Protein AF-0000000083110726 (afdb_homodimer)

Solvent-accessible surface area (backbone atoms only — not comparable to full-atom values): 67040 Å² total; per-residue (Å²): 128,96,58,56,34,64,55,47,14,52,58,54,54,70,70,52,50,69,69,59,48,49,41,63,23,38,21,40,39,35,29,24,76,91,39,74,65,68,49,84,84,57,58,87,88,61,77,46,32,55,24,39,22,66,48,40,72,95,77,61,39,64,56,46,28,26,33,34,24,69,28,22,48,36,25,75,50,34,38,91,88,55,58,27,67,24,38,29,25,28,34,22,50,40,8,36,56,42,46,71,59,30,19,50,52,14,34,48,37,14,38,51,32,35,55,70,65,29,40,29,36,55,20,30,44,49,40,45,46,73,40,72,37,24,14,50,43,25,56,10,27,21,30,44,38,59,63,21,14,48,36,41,18,28,20,34,36,20,14,29,74,52,33,16,36,20,24,38,25,37,44,61,79,61,44,54,29,65,40,27,75,38,22,29,39,33,56,52,68,37,29,39,49,65,21,63,48,36,16,52,50,53,18,41,73,71,31,59,46,30,28,38,26,20,12,47,25,20,50,69,80,28,40,30,26,42,21,36,65,57,40,35,50,37,42,42,48,56,65,53,50,69,39,26,31,31,31,33,70,51,17,45,82,42,41,63,18,46,78,20,46,33,34,26,42,28,20,34,63,47,12,25,69,76,52,73,35,42,24,55,45,66,59,32,52,50,34,38,74,73,54,77,37,50,69,67,58,54,48,51,34,45,28,15,47,41,19,28,40,50,63,45,32,58,70,70,63,70,85,55,62,82,65,58,62,68,61,48,48,51,51,24,29,49,38,23,42,30,14,24,20,31,73,45,66,75,65,57,66,48,40,62,78,79,48,56,31,37,18,41,28,16,51,53,24,83,45,12,34,54,48,55,28,47,67,47,33,40,33,26,76,90,43,60,56,41,75,45,81,52,46,41,61,73,93,53,13,87,54,35,40,48,40,20,30,56,22,19,32,47,61,32,38,46,68,74,30,74,83,30,49,72,46,47,34,47,52,48,37,45,69,55,35,26,44,49,17,53,76,26,72,31,26,39,36,35,44,53,50,81,32,18,60,71,36,47,52,80,62,41,70,54,40,34,36,43,58,60,30,50,41,43,28,18,73,50,23,60,46,16,32,38,37,34,36,28,45,52,57,53,46,58,96,44,56,88,50,35,28,27,34,35,40,40,28,23,22,25,50,34,21,11,50,31,52,30,31,34,46,54,49,79,38,55,36,40,2,24,32,38,50,46,26,48,63,47,52,83,78,46,96,56,60,69,64,75,59,72,75,56,64,86,76,45,74,28,65,48,72,44,83,55,48,45,32,38,45,54,26,35,31,58,75,69,69,54,82,55,68,42,38,24,35,35,47,42,51,85,44,44,73,46,77,47,75,78,44,74,45,50,36,84,39,47,35,39,32,31,35,43,30,24,72,29,90,43,61,42,50,47,54,52,33,34,28,36,54,25,41,73,94,40,83,40,60,38,74,42,40,70,52,64,46,77,32,47,51,68,33,68,48,79,48,75,43,64,35,60,53,72,68,72,30,49,55,39,66,89,77,46,25,34,36,32,71,54,39,55,29,33,35,28,38,14,60,23,80,77,41,71,75,45,76,50,72,35,52,32,52,55,48,73,49,72,94,128,97,57,56,32,62,54,48,13,52,57,55,52,71,72,52,51,70,69,58,46,48,42,62,24,38,21,40,39,34,29,24,75,92,39,74,63,68,49,83,86,58,59,87,87,60,78,46,31,57,24,40,21,67,46,40,72,94,76,60,38,66,56,46,30,27,33,33,24,68,29,21,49,36,23,74,51,34,37,91,89,54,58,28,66,24,39,30,25,28,35,22,48,39,7,36,56,41,47,70,59,30,19,51,52,14,33,49,37,15,37,50,32,34,55,70,64,30,40,29,36,54,20,30,43,50,39,43,47,74,40,71,37,26,15,51,42,26,57,10,28,20,28,43,37,61,64,22,14,48,37,40,18,28,19,34,36,21,15,28,74,50,34,16,35,19,24,37,23,36,45,61,77,60,44,53,29,65,38,27,74,39,22,29,40,34,56,51,67,37,29,39,49,64,20,59,48,36,16,51,51,52,18,41,73,72,32,60,48,32,27,38,24,20,11,48,24,20,51,68,81,28,40,30,26,44,21,35,65,56,41,36,51,38,42,43,46,57,65,52,49,67,37,27,32,31,33,33,71,51,16,46,80,41,42,62,18,48,80,20,44,33,34,26,41,28,20,34,64,47,11,26,70,76,52,73,36,42,25,55,44,67,59,33,52,51,33,38,74,73,56,78,36,47,70,66,57,55,49,50,33,45,27,17,47,42,18,25,40,51,65,45,32,58,69,69,62,70,86,56,61,82,67,59,63,68,62,47,48,49,51,24,28,49,38,22,43,30,13,24,20,32,72,46,66,73,65,59,67,48,40,62,76,78,49,55,31,36,17,41,29,16,52,52,25,80,48,13,35,52,46,55,28,45,67,48,32,38,32,26,78,91,42,60,57,42,75,45,82,52,47,41,60,72,91,55,12,88,53,35,41,49,41,20,29,57,22,19,32,48,61,33,37,46,68,72,30,74,81,31,51,73,45,48,36,48,52,47,37,45,69,55,36,24,44,49,18,54,75,25,71,32,27,41,36,34,44,53,50,82,32,17,62,72,36,45,54,81,62,42,69,53,41,35,35,42,58,59,30,49,41,43,28,17,74,51,23,61,44,17,32,38,38,34,36,27,45,51,58,55,46,56,96,43,58,89,51,34,27,28,35,34,42,40,27,24,23,26,51,34,22,12,49,32,52,29,33,34,44,55,50,78,39,54,35,38,2,23,31,38,50,47,25,49,62,48,52,84,78,48,97,57,61,68,64,73,60,72,74,55,65,87,76,45,74,29,65,47,74,44,84,55,48,46,33,37,44,55,26,36,29,58,74,70,69,51,82,53,68,40,38,25,35,34,45,42,53,86,46,44,72,46,76,47,76,77,45,72,46,48,37,84,41,47,38,41,32,32,34,42,31,23,71,29,89,43,62,43,50,49,54,52,32,33,28,36,54,25,42,73,94,39,85,39,61,36,76,41,40,70,52,64,46,78,31,45,52,67,32,68,48,78,48,76,42,64,36,59,54,72,68,70,31,48,54,38,66,89,76,46,25,34,34,31,71,54,41,56,30,31,36,29,39,13,60,24,80,79,40,72,75,46,77,49,72,35,52,33,52,55,49,74,47,72,95

pLDDT: mean 96.08, std 5.38, range [41.78, 98.94]

Foldseek 3Di:
DPDALLVLLLVLLVPDDPVQLLLQFEWAAAAWPLHNDGDPVDDPPQFGAGTWGCADVVSLGHIAGEADEAQAGADHTGPPPDFTFGFFFLQLLLLLVDLLLLLVSLLRRLLVCLLNPHQEHAYAEAAAQQDLQAQRLSNHHFNFLVSSLSSSLSSQQSNLLSRHFYEHDAQYDCNHQQLQLQEEEEFDVLLCCLAGVSSVLSSCVRRVGQEYEYGRHHYNPHQRLLALCRQPCPQCNQSVRLAAYEYDALRDLALNSLVSHHLHYGNQVSVCVNNVGSHSPPVNVVCPVVCVQDPVSSSSSSSNHSSSSVNSVNSPDDRRDDRPRVVSVVSSLVSLLSRKFWFAAQPPPQPELVFAEEEEEAPCLVFAFWDEWDSNDTAHVVGFSDWAQDADDDSCRRGQITTGARQRLQVLLCVSRVNYHYHYYNLLDLVVSLVRLLVGQAYEYEFEDYGYRNHTDQWQAGPNCNLVSQQSSLVNHVRYEYEYQASGAHARPNVVSHRIYMDSHRSTNNNSNSVSCRSNPVRKHETFRSAFHANTLVLRPPSGDWNPPPDRPDNTYDYPPCRNCGGLSSCLQVVHDGSGFGLDGDTPWDKDKADWDWAAEAWIKIKIKIFTQGQAKDKAKKWKWFQDAVPDGGTHTFDIDIDIAGHGDMDMDMGIGDVSRQWRQDPVVRWTKHDFDKIKMFIASGSVGGDDIDIYTYDIDIHGD/DPDALLVLLLVLLVVDDPVQLLLQFEWAAAAWPLHNDGDPVDDPPQFGAQTWGCADVVSLGHIAGEADEAQAGADHTGPPPDFTFGFFFLQLLLLLVDLLLLLVSLLRRLLVCLLNPHQEHAYAEAAAQQDLQAQRLSNHHFNFLVSSLSSSLSSQQNNLLSRHFYEHDAQYDCNHQQLQLQEEEEFDVLLCCLAGVSSVLSSCVRRVGQEYEYGRHHYNHHQRLQALCRQPCPQCNQSVRLHAYEYDALRDLALNSLVSHHLHYGNQVSVCVNNVGSHSPPVNVVCPVVCVQDPVSSSSSSSNHSSSSVNSVNSPDDRRDDRPRVVSVVSSLVSLLSRKFWFAAQPPPQPELVFAEEEEEAPCLVFAFWDEWDSNDTAHVVGFSDWAQDADDDSCRRGQITTGARQRLQVLLCVSRVNYHYHYYNLLDLVVSLVRLLVGQAYEYEFEDYGYRNHTDQWQAGPNCNLVSQQSSLVNHVRYEYEYQASGAHARPCVVSHRIYMDSHRSTNNNSNSVSCRSNPVRKHETFRSAFHANTLVLRPPSGDWNPPPDRPDNTYDYPPCRNCGGLSSCLQVVHDGSGFGLDGDTPWDKDKADWDWAAEAWIKIKIKIWTQGQAKDKAKKWKWFQDAVPDGGTHTFDIDIDIAHHGDMDMDMGIGDVSRQWRQDPVVRWTKHDFDKIKMFIASGSVGGDDIDIYTYDIDIHGD

Sequence (1410 aa):
MSGSADERARETEARMTDDERFALLVAVMGAGEMWPVRDERIPPGVPMSAGYVPGIPRLGVPALLMSDAGLGVTNPGFRQGDTATALPAGLALAAGFHPSLARAAGELIGREARSRGFNVQLAGAMNLARDPRNGRNFEYVSEDPLLTATIAAESVSGIQEQGVISTVKHYSLNCNETNRHWLDAVIDPAAHRESDLLAFEIAIERSHPGAVMAAYNKVNGSYAAANRALLTDVLKGAWAFPGWVMSDWGGTPGWECAVAGLDQECGAQLDALLWQAESFGEPLRSAHADGRMSGQRLSDMVRRILRSMFAVGVDRLDPAPEPDMAAHNETALQIAREGIVLLSNRGALPVAPDTGRIAVIGGYAQLGVPIGCGSSAVVPPGGYAGVIPIGGPGLMAGLRNLHLLPSSPLAALREHFPHSRIEFDPGISPAEAVLAARDADIAIVFAIRVEGEGFDTVDLSLPWGQDELIAAVAAANPNTVVVLETGNPVAMPWRDSVNAVLQAWYPGQAGGQAIAEIIAGHVNPSGRLPITFPEDLSQTPRPELPGLGTPFGTPVTIHYVEGAEVGYRWFAKTGREPLFAFGHGLSYTGFGYSDLVVTGGDTVTASFTVVNTGDRAGADVPQLYLTAAPGERRSRLLGFERVELEPGAACRVTLTADPRLLARYDGDAGSWRISPGGHAVAVGVSAGSPRLTATVELTGRTFGRMSGSADERARETEARMTDDERFALLVAVMGAGEMWPVRDERIPPGVPMSAGYVPGIPRLGVPALLMSDAGLGVTNPGFRQGDTATALPAGLALAAGFHPSLARAAGELIGREARSRGFNVQLAGAMNLARDPRNGRNFEYVSEDPLLTATIAAESVSGIQEQGVISTVKHYSLNCNETNRHWLDAVIDPAAHRESDLLAFEIAIERSHPGAVMAAYNKVNGSYAAANRALLTDVLKGAWAFPGWVMSDWGGTPGWECAVAGLDQECGAQLDALLWQAESFGEPLRSAHADGRMSGQRLSDMVRRILRSMFAVGVDRLDPAPEPDMAAHNETALQIAREGIVLLSNRGALPVAPDTGRIAVIGGYAQLGVPIGCGSSAVVPPGGYAGVIPIGGPGLMAGLRNLHLLPSSPLAALREHFPHSRIEFDPGISPAEAVLAARDADIAIVFAIRVEGEGFDTVDLSLPWGQDELIAAVAAANPNTVVVLETGNPVAMPWRDSVNAVLQAWYPGQAGGQAIAEIIAGHVNPSGRLPITFPEDLSQTPRPELPGLGTPFGTPVTIHYVEGAEVGYRWFAKTGREPLFAFGHGLSYTGFGYSDLVVTGGDTVTASFTVVNTGDRAGADVPQLYLTAAPGERRSRLLGFERVELEPGAACRVTLTADPRLLARYDGDAGSWRISPGGHAVAVGVSAGSPRLTATVELTGRTFGR

Radius of gyration: 36.61 Å; Cα contacts (8 Å, |Δi|>4): 3886; chains: 2; bounding box: 69×117×92 Å

Secondary structure (DSSP, 8-state):
--S-HHHHHHHHHHT--HHHHHHTTEEBPPSSSS--SPPTTS-TTPPP-SEEE--BGGGTBPPEEEEE-TTS---TTTSTT-----PPPHHHHHHTT-HHHHHHHHHHHHHHHHHTT--EEE--B------TT-TTGGGS--SSHHHHHHHHHHHHHHHHTTT-EEEEEEETT----TTGGGEEEE--HHHHHTTHHHHHHHHHHHH--SEEEE-SSEETTEEGGG-HIIIIIIIIIIT---SEEEPPTT----THHHHHT--BEE-HHHHHHHHSS-TTTHHHHHHHHTTSS-HHHHHHHHHHHHHHHHHHTGGGPPPPPPP-HHHHHHHHHHHHHHH-EEEEESS--SPPTT--EEEEESTTTTT-EE--BSTT----TT--SEEEE---SSTTGGG-EEEEES--HHHHHHHH-TTSEEEEE-SS-HHHHHHHHHT-SEEEEEEE---BTTB--SSSPPSTTHHHHHHHHHHH-SSEEEEEE-SS----TTGGGSSEEEE--S--TTHHHHHHHHHHTSS------SS-B-SSGGGSS-SS-TTTTPPTT--EEEE-TTTT--THHHHHHHTPPPSB-TT--B-SS-EEEEEEEEE-BSS-EEEEEEEE-SSS-EEE--EEEEEEETTEEEEEEEEE--EEE-TT-EEEEEEE--GGGTPEEETTTTEEEEPSEEEEEEEESSTT-EEEEEEEEE--EEE--/--S-HHHHHHHHHHT--HHHHHHTTEEBPPSSSS--SPPTTS-TTPPP-SEEE--BGGGTBPPEEEEE-TTS---TTTSTT-----PPPHHHHHHTT-HHHHHHHHHHHHHHHHHTT--EEE--B------TT-TTGGGS--SSHHHHHHHHHHHHHHHHTTT-EEEEEEETT----TTGGGEEEE--HHHHHTTHHHHHHHHHHHH--SEEEE-SSEETTEEGGG-HIIIIIIIIIIT---SEEEPPTT----THHHHHT--BEE-HHHHHHHHSS-TTTHHHHHHHHTTSS-HHHHHHHHHHHHHHHHHHTGGGPPPPPPP-HHHHHHHHHHHHHHH-EEEEESS--SPPTT--EEEEESTTTTT-EE--BSTT----TT--SEEEE---SSTTGGG-EEEEES--HHHHHHHH-TTSEEEEE-SS-HHHHHHHHHT-SEEEEEEE---BTTB--SSSPPSTTHHHHHHHHHHH-SSEEEEEE-SS----TTGGGSSEEEE--S--TTHHHHHHHHHHTSS------SS-B-SSGGGSS-SS-TTTTPPTT--EEEE-TTTT--THHHHHHHTPPPSB-TT--B-SS-EEEEEEEEE-BSS-EEEEEEEE-SSS-EEE--EEEEEEETTEEEEEEEEE--EEE-TT-EEEEEEE--GGGTPEEETTTTEEEEPSEEEEEEEESSTT-EEEEEEEEE--EEE--

InterPro domains:
  IPR001764 Glycoside hydrolase, family 3, N-terminal [PF00933] (58-307)
  IPR001764 Glycoside hydrolase, family 3, N-terminal [PR00133] (58-74)
  IPR001764 Glycoside hydrolase, family 3, N-terminal [PR00133] (87-106)
  IPR001764 Glycoside hydrolase, family 3, N-terminal [PR00133] (133-149)
  IPR001764 Glycoside hydrolase, family 3, N-terminal [PR00133] (164-180)
  IPR001764 Glycoside hydrolase, family 3, N-terminal [PR00133] (234-252)
  IPR002772 Glycoside hydrolase family 3 C-terminal domain [PF01915] (340-588)
  IPR013783 Immunoglobulin-like fold [G3DSA:2.60.40.10] (590-702)
  IPR017853 Glycoside hydrolase superfamily [SSF51445] (4-339)
  IPR026891 Fibronectin type III-like domain [PF14310] (620-686)
  IPR026891 Fibronectin type III-like domain [SM01217] (620-687)
  IPR036881 Glycoside hydrolase family 3 C-terminal domain superfamily [G3DSA:3.40.50.1700] (329-381)
  IPR036881 Glycoside hydrolase family 3 C-terminal domain superfamily [G3DSA:3.40.50.1700] (433-589)
  IPR036881 Glycoside hydrolase family 3 C-terminal domain superfamily [SSF52279] (340-591)
  IPR036962 Glycoside hydrolase, family 3, N-terminal domain superfamily [G3DSA:3.20.20.300] (15-328)
  IPR036962 Glycoside hydrolase, family 3, N-terminal domain superfamily [G3DSA:3.20.20.300] (537-587)
  IPR050288 Cellulose-degrading glycosyl hydrolase 3 [PTHR42715] (4-698)

Organism: NCBI:txid185642

Structure (mmCIF, N/CA/C/O backbone):
data_AF-0000000083110726-model_v1
#
loop_
_entity.id
_entity.type
_entity.pdbx_description
1 polymer Beta-glucosidase
#
loop_
_atom_site.group_PDB
_atom_site.id
_atom_site.type_symbol
_atom_site.label_atom_id
_atom_site.label_alt_id
_atom_site.label_comp_id
_atom_site.label_asym_id
_atom_site.label_entity_id
_atom_site.label_seq_id
_atom_site.pdbx_PDB_ins_code
_atom_site.Cartn_x
_atom_site.Cartn_y
_atom_site.Cartn_z
_atom_site.occupancy
_atom_site.B_iso_or_equiv
_atom_site.auth_seq_id
_atom_site.auth_comp_id
_atom_site.auth_asym_id
_atom_site.auth_atom_id
_atom_site.pdbx_PDB_model_num
ATOM 1 N N . MET A 1 1 ? -3.287 56.688 -7.273 1 41.78 1 MET A N 1
ATOM 2 C CA . MET A 1 1 ? -3.746 57.469 -6.117 1 41.78 1 MET A CA 1
ATOM 3 C C . MET A 1 1 ? -2.789 57.312 -4.941 1 41.78 1 MET A C 1
ATOM 5 O O . MET A 1 1 ? -2.488 56.188 -4.535 1 41.78 1 MET A O 1
ATOM 9 N N . SER A 1 2 ? -2.055 58.312 -4.707 1 57.31 2 SER A N 1
ATOM 10 C CA . SER A 1 2 ? -0.926 58.5 -3.797 1 57.31 2 SER A CA 1
ATOM 11 C C . SER A 1 2 ? -1.362 58.344 -2.344 1 57.31 2 SER A C 1
ATOM 13 O O . SER A 1 2 ? -0.562 58.531 -1.427 1 57.31 2 SER A O 1
ATOM 15 N N . GLY A 1 3 ? -2.613 57.844 -1.977 1 74.94 3 GLY A N 1
ATOM 16 C CA . GLY A 1 3 ? -3.059 57.812 -0.592 1 74.94 3 GLY A CA 1
ATOM 17 C C . GLY A 1 3 ? -2.814 56.5 0.091 1 74.94 3 GLY A C 1
ATOM 18 O O . GLY A 1 3 ? -2.328 55.531 -0.534 1 74.94 3 GLY A O 1
ATOM 19 N N . SER A 1 4 ? -2.965 56.469 1.401 1 91.88 4 SER A N 1
ATOM 20 C CA . SER A 1 4 ? -2.896 55.25 2.195 1 91.88 4 SER A CA 1
ATOM 21 C C . SER A 1 4 ? -3.836 54.188 1.647 1 91.88 4 SER A C 1
ATOM 23 O O . SER A 1 4 ? -4.727 54.5 0.85 1 91.88 4 SER A O 1
ATOM 25 N N . ALA A 1 5 ? -3.584 52.938 1.881 1 96.38 5 ALA A N 1
ATOM 26 C CA . ALA A 1 5 ? -4.445 51.844 1.458 1 96.38 5 ALA A CA 1
ATOM 27 C C . ALA A 1 5 ? -5.891 52.094 1.873 1 96.38 5 ALA A C 1
ATOM 29 O O . ALA A 1 5 ? -6.82 51.781 1.121 1 96.38 5 ALA A O 1
ATOM 30 N N . ASP A 1 6 ? -6.086 52.719 3.041 1 96.69 6 ASP A N 1
ATOM 31 C CA . ASP A 1 6 ? -7.422 53 3.551 1 96.69 6 ASP A CA 1
ATOM 32 C C . ASP A 1 6 ? -8.109 54.062 2.705 1 96.69 6 ASP A C 1
ATOM 34 O O . ASP A 1 6 ? -9.289 53.938 2.367 1 96.69 6 ASP A O 1
ATOM 38 N N . GLU A 1 7 ? -7.43 55.062 2.359 1 97.12 7 GLU A N 1
ATOM 39 C CA . GLU A 1 7 ? -7.992 56.125 1.563 1 97.12 7 GLU A CA 1
ATOM 40 C C . GLU A 1 7 ? -8.336 55.656 0.154 1 97.12 7 GLU A C 1
ATOM 42 O O . GLU A 1 7 ? -9.414 55.969 -0.366 1 97.12 7 GLU A O 1
ATOM 47 N N . ARG A 1 8 ? -7.453 54.938 -0.344 1 97.06 8 ARG A N 1
ATOM 48 C CA . ARG A 1 8 ? -7.695 54.406 -1.684 1 97.06 8 ARG A CA 1
ATOM 49 C C . ARG A 1 8 ? -8.906 53.5 -1.696 1 97.06 8 ARG A C 1
ATOM 51 O O . ARG A 1 8 ? -9.703 53.531 -2.639 1 97.06 8 ARG A O 1
ATOM 58 N N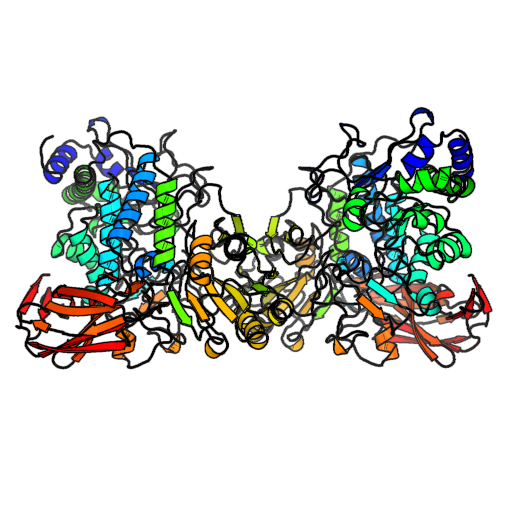 . ALA A 1 9 ? -9.008 52.688 -0.677 1 98.19 9 ALA A N 1
ATOM 59 C CA . ALA A 1 9 ? -10.133 51.75 -0.573 1 98.19 9 ALA A CA 1
ATOM 60 C C . ALA A 1 9 ? -11.453 52.531 -0.493 1 98.19 9 ALA A C 1
ATOM 62 O O . ALA A 1 9 ? -12.43 52.156 -1.151 1 98.19 9 ALA A O 1
ATOM 63 N N . ARG A 1 10 ? -11.484 53.562 0.277 1 97.44 10 ARG A N 1
ATOM 64 C CA . ARG A 1 10 ? -12.688 54.375 0.441 1 97.44 10 ARG A CA 1
ATOM 65 C C . ARG A 1 10 ? -13.086 55.031 -0.874 1 97.44 10 ARG A C 1
ATOM 67 O O . ARG A 1 10 ? -14.258 55.031 -1.245 1 97.44 10 ARG A O 1
ATOM 74 N N . GLU A 1 11 ? -12.133 55.562 -1.541 1 97.75 11 GLU A N 1
ATOM 75 C CA . GLU A 1 11 ? -12.398 56.281 -2.791 1 97.75 11 GLU A CA 1
ATOM 76 C C . GLU A 1 11 ? -12.883 55.312 -3.875 1 97.75 11 GLU A C 1
ATOM 78 O O . GLU A 1 11 ? -13.805 55.625 -4.621 1 97.75 11 GLU A O 1
ATOM 83 N N . THR A 1 12 ? -12.234 54.219 -3.961 1 98.12 12 THR A N 1
ATOM 84 C CA . THR A 1 12 ? -12.609 53.219 -4.957 1 98.12 12 THR A CA 1
ATOM 85 C C . THR A 1 12 ? -14.008 52.688 -4.672 1 98.12 12 THR A C 1
ATOM 87 O O . THR A 1 12 ? -14.836 52.594 -5.582 1 98.12 12 THR A O 1
ATOM 90 N N . GLU A 1 13 ? -14.25 52.344 -3.393 1 98.31 13 GLU A N 1
ATOM 91 C CA . GLU A 1 13 ? -15.555 51.812 -2.994 1 98.31 13 GLU A CA 1
ATOM 92 C C . GLU A 1 13 ? -16.672 52.812 -3.285 1 98.31 13 GLU A C 1
ATOM 94 O O . GLU A 1 13 ? -17.75 52.438 -3.74 1 98.31 13 GLU A O 1
ATOM 99 N N . ALA A 1 14 ? -16.438 54.031 -3.143 1 97.69 14 ALA A N 1
ATOM 100 C CA . ALA A 1 14 ? -17.438 55.062 -3.342 1 97.69 14 ALA A CA 1
ATOM 101 C C . ALA A 1 14 ? -17.891 55.125 -4.801 1 97.69 14 ALA A C 1
ATOM 103 O O . ALA A 1 14 ? -19 55.594 -5.098 1 97.69 14 ALA A O 1
ATOM 104 N N . ARG A 1 15 ? -17.078 54.688 -5.652 1 98.31 15 ARG A N 1
ATOM 105 C CA . ARG A 1 15 ? -17.359 54.75 -7.082 1 98.31 15 ARG A CA 1
ATOM 106 C C . ARG A 1 15 ? -18 53.469 -7.582 1 98.31 15 ARG A C 1
ATOM 108 O O . ARG A 1 15 ? -18.391 53.375 -8.75 1 98.31 15 ARG A O 1
ATOM 115 N N . MET A 1 16 ? -18.234 52.469 -6.719 1 98.31 16 MET A N 1
ATOM 116 C CA . MET A 1 16 ? -18.719 51.156 -7.133 1 98.31 16 MET A CA 1
ATOM 117 C C . MET A 1 16 ? -20.25 51.125 -7.199 1 98.31 16 MET A C 1
ATOM 119 O O . MET A 1 16 ? -20.922 51.812 -6.41 1 98.31 16 MET A O 1
ATOM 123 N N . THR A 1 17 ? -20.75 50.281 -8.156 1 97.56 17 THR A N 1
ATOM 124 C CA . THR A 1 17 ? -22.156 49.906 -8.141 1 97.56 17 THR A CA 1
ATOM 125 C C . THR A 1 17 ? -22.406 48.812 -7.129 1 97.56 17 THR A C 1
ATOM 127 O O . THR A 1 17 ? -21.469 48.156 -6.668 1 97.56 17 THR A O 1
ATOM 130 N N . ASP A 1 18 ? -23.625 48.594 -6.793 1 96.56 18 ASP A N 1
ATOM 131 C CA . ASP A 1 18 ? -23.953 47.531 -5.859 1 96.56 18 ASP A CA 1
ATOM 132 C C . ASP A 1 18 ? -23.578 46.156 -6.441 1 96.56 18 ASP A C 1
ATOM 134 O O . ASP A 1 18 ? -23.125 45.281 -5.715 1 96.56 18 ASP A O 1
ATOM 138 N N . ASP A 1 19 ? -23.766 46.062 -7.742 1 97 19 ASP A N 1
ATOM 139 C CA . ASP A 1 19 ? -23.406 44.781 -8.383 1 97 19 ASP A CA 1
ATOM 140 C C . ASP A 1 19 ? -21.922 44.5 -8.25 1 97 19 ASP A C 1
ATOM 142 O O . ASP A 1 19 ? -21.5 43.375 -8.016 1 97 19 ASP A O 1
ATOM 146 N N . GLU A 1 20 ? -21.172 45.531 -8.406 1 97.94 20 GLU A N 1
ATOM 147 C CA . GLU A 1 20 ? -19.719 45.406 -8.258 1 97.94 20 GLU A CA 1
ATOM 148 C C . GLU A 1 20 ? -19.328 45.094 -6.816 1 97.94 20 GLU A C 1
ATOM 150 O O . GLU A 1 20 ? -18.438 44.312 -6.574 1 97.94 20 GLU A O 1
ATOM 155 N N . ARG A 1 21 ? -20.016 45.719 -5.879 1 98.25 21 ARG A N 1
ATOM 156 C CA . ARG A 1 21 ? -19.781 45.438 -4.465 1 98.25 21 ARG A CA 1
ATOM 157 C C . ARG A 1 21 ? -20.047 43.969 -4.137 1 98.25 21 ARG A C 1
ATOM 159 O O . ARG A 1 21 ? -19.203 43.281 -3.549 1 98.25 21 ARG A O 1
ATOM 166 N N . PHE A 1 22 ? -21.172 43.438 -4.555 1 98.12 22 PHE A N 1
ATOM 167 C CA . PHE A 1 22 ? -21.578 42.062 -4.25 1 98.12 22 PHE A CA 1
ATOM 168 C C . PHE A 1 22 ? -20.656 41.062 -4.941 1 98.12 22 PHE A C 1
ATOM 170 O O . PHE A 1 22 ? -20.391 40 -4.406 1 98.12 22 PHE A O 1
ATOM 177 N N . ALA A 1 23 ? -20.141 41.406 -6.07 1 97.19 23 ALA A N 1
ATOM 178 C CA . ALA A 1 23 ? -19.266 40.531 -6.816 1 97.19 23 ALA A CA 1
ATOM 179 C C . ALA A 1 23 ? -17.969 40.281 -6.047 1 97.19 23 ALA A C 1
ATOM 181 O O . ALA A 1 23 ? -17.406 39.156 -6.117 1 97.19 23 ALA A O 1
ATOM 182 N N . LEU A 1 24 ? -17.516 41.188 -5.27 1 98.19 24 LEU A N 1
ATOM 183 C CA . LEU A 1 24 ? -16.266 41.062 -4.52 1 98.19 24 LEU A CA 1
ATOM 184 C C . LEU A 1 24 ? -16.453 40.156 -3.297 1 98.19 24 LEU A C 1
ATOM 186 O O . LEU A 1 24 ? -15.484 39.719 -2.693 1 98.19 24 LEU A O 1
ATOM 190 N N . LEU A 1 25 ? -17.719 39.875 -2.959 1 98.69 25 LEU A N 1
ATOM 191 C CA . LEU A 1 25 ? -18.016 39.219 -1.692 1 98.69 25 LEU A CA 1
ATOM 192 C C . LEU A 1 25 ? -18.141 37.719 -1.887 1 98.69 25 LEU A C 1
ATOM 194 O O . LEU A 1 25 ? -18.281 36.969 -0.914 1 98.69 25 LEU A O 1
ATOM 198 N N . VAL A 1 26 ? -18.047 37.219 -3.111 1 98.31 26 VAL A N 1
ATOM 199 C CA . VAL A 1 26 ? -18.25 35.812 -3.406 1 98.31 26 VAL A CA 1
ATOM 200 C C . VAL A 1 26 ? -17.078 35.25 -4.211 1 98.31 26 VAL A C 1
ATOM 202 O O . VAL A 1 26 ? -16.766 35.781 -5.293 1 98.31 26 VAL A O 1
ATOM 205 N N . ALA A 1 27 ? -16.438 34.281 -3.639 1 97.81 27 ALA A N 1
ATOM 206 C CA . ALA A 1 27 ? -15.398 33.594 -4.375 1 97.81 27 ALA A CA 1
ATOM 207 C C . ALA A 1 27 ? -15.891 32.219 -4.832 1 97.81 27 ALA A C 1
ATOM 209 O O . ALA A 1 27 ? -16.531 31.484 -4.059 1 97.81 27 ALA A O 1
ATOM 210 N N . VAL A 1 28 ? -15.609 31.844 -6.086 1 95.94 28 VAL A N 1
ATOM 211 C CA . VAL A 1 28 ? -16.016 30.547 -6.637 1 95.94 28 VAL A CA 1
ATOM 212 C C . VAL A 1 28 ? -14.789 29.672 -6.852 1 95.94 28 VAL A C 1
ATOM 214 O O . VAL A 1 28 ? -13.695 30.172 -7.121 1 95.94 28 VAL A O 1
ATOM 217 N N . MET A 1 29 ? -14.984 28.422 -6.633 1 93.44 29 MET A N 1
ATOM 218 C CA . MET A 1 29 ? -13.914 27.438 -6.766 1 93.44 29 MET A CA 1
ATOM 219 C C . MET A 1 29 ? -13.703 27.078 -8.227 1 93.44 29 MET A C 1
ATOM 221 O O . MET A 1 29 ? -14.664 26.953 -8.992 1 93.44 29 MET A O 1
ATOM 225 N N . GLY A 1 30 ? -12.484 26.781 -8.594 1 91.88 30 GLY A N 1
ATOM 226 C CA . GLY A 1 30 ? -12.18 26.297 -9.922 1 91.88 30 GLY A CA 1
ATOM 227 C C . GLY A 1 30 ? -12.531 24.828 -10.117 1 91.88 30 GLY A C 1
ATOM 228 O O . GLY A 1 30 ? -12.758 24.109 -9.141 1 91.88 30 GLY A O 1
ATOM 229 N N . ALA A 1 31 ? -12.562 24.438 -11.398 1 87.62 31 ALA A N 1
ATOM 230 C CA . ALA A 1 31 ? -12.781 23.031 -11.703 1 87.62 31 ALA A CA 1
ATOM 231 C C . ALA A 1 31 ? -11.562 22.188 -11.328 1 87.62 31 ALA A C 1
ATOM 233 O O . ALA A 1 31 ? -10.422 22.609 -11.539 1 87.62 31 ALA A O 1
ATOM 234 N N . GLY A 1 32 ? -11.859 21.047 -10.703 1 80 32 GLY A N 1
ATOM 235 C CA . GLY A 1 32 ? -10.812 20.125 -10.305 1 80 32 GLY A CA 1
ATOM 236 C C . GLY A 1 32 ? -11.328 18.75 -9.961 1 80 32 GLY A C 1
ATOM 237 O O . GLY A 1 32 ? -12.398 18.344 -10.422 1 80 32 GLY A O 1
ATOM 238 N N . GLU A 1 33 ? -10.531 17.938 -9.227 1 70.75 33 GLU A N 1
ATOM 239 C CA . GLU A 1 33 ? -10.883 16.562 -8.883 1 70.75 33 GLU A CA 1
ATOM 240 C C . GLU A 1 33 ? -12.078 16.516 -7.941 1 70.75 33 GLU A C 1
ATOM 242 O O . GLU A 1 33 ? -12.922 15.625 -8.047 1 70.75 33 GLU A O 1
ATOM 247 N N . MET A 1 34 ? -12.094 17.5 -7.082 1 68.31 34 MET A N 1
ATOM 248 C CA . MET A 1 34 ? -13.172 17.547 -6.098 1 68.31 34 MET A CA 1
ATOM 249 C C . MET A 1 34 ? -14.453 18.078 -6.723 1 68.31 34 MET A C 1
ATOM 251 O O . MET A 1 34 ? -15.555 17.703 -6.32 1 68.31 34 MET A O 1
ATOM 255 N N . TRP A 1 35 ? -14.258 19.031 -7.664 1 76.38 35 TRP A N 1
ATOM 256 C CA . TRP A 1 35 ? -15.359 19.688 -8.359 1 76.38 35 TRP A CA 1
ATOM 257 C C . TRP A 1 35 ? -15.047 19.844 -9.844 1 76.38 35 TRP A C 1
ATOM 259 O O . TRP A 1 35 ? -14.469 20.859 -10.258 1 76.38 35 TRP A O 1
ATOM 269 N N . PRO A 1 36 ? -15.648 19 -10.656 1 80.69 36 PRO A N 1
ATOM 270 C CA . PRO A 1 36 ? -15.188 18.953 -12.047 1 80.69 36 PRO A CA 1
ATOM 271 C C . PRO A 1 36 ? -15.914 19.953 -12.938 1 80.69 36 PRO A C 1
ATOM 273 O O . PRO A 1 36 ? -15.523 20.172 -14.086 1 80.69 36 PRO A O 1
ATOM 276 N N . VAL A 1 37 ? -16.906 20.734 -12.383 1 82.81 37 VAL A N 1
ATOM 277 C CA . VAL A 1 37 ? -17.688 21.641 -13.219 1 82.81 37 VAL A CA 1
ATOM 278 C C . VAL A 1 37 ? -17.125 23.062 -13.094 1 82.81 37 VAL A C 1
ATOM 280 O O . VAL A 1 37 ? -17.078 23.625 -12 1 82.81 37 VAL A O 1
ATOM 283 N N . ARG A 1 38 ? -16.812 23.641 -14.195 1 89.75 38 ARG A N 1
ATOM 284 C CA . ARG A 1 38 ? -16.328 25.016 -14.219 1 89.75 38 ARG A CA 1
ATOM 285 C C . ARG A 1 38 ? -17.469 26 -13.922 1 89.75 38 ARG A C 1
ATOM 287 O O . ARG A 1 38 ? -18.516 25.938 -14.555 1 89.75 38 ARG A O 1
ATOM 294 N N . ASP A 1 39 ? -17.203 26.875 -13.062 1 92.69 39 ASP A N 1
ATOM 295 C CA . ASP A 1 39 ? -18.156 27.938 -12.766 1 92.69 39 ASP A CA 1
ATOM 296 C C . ASP A 1 39 ? -18.141 29.016 -13.859 1 92.69 39 ASP A C 1
ATOM 298 O O . ASP A 1 39 ? -17.078 29.531 -14.219 1 92.69 39 ASP A O 1
ATOM 302 N N . GLU A 1 40 ? -19.266 29.375 -14.391 1 91.62 40 GLU A N 1
ATOM 303 C CA . GLU A 1 40 ? -19.375 30.312 -15.516 1 91.62 40 GLU A CA 1
ATOM 304 C C . GLU A 1 40 ? -18.859 31.688 -15.141 1 91.62 40 GLU A C 1
ATOM 306 O O . GLU A 1 40 ? -18.484 32.469 -16.016 1 91.62 40 GLU A O 1
ATOM 311 N N . ARG A 1 41 ? -18.734 32 -14.023 1 92.62 41 ARG A N 1
ATOM 312 C CA . ARG A 1 41 ? -18.234 33.281 -13.555 1 92.62 41 ARG A CA 1
ATOM 313 C C . ARG A 1 41 ? -16.734 33.406 -13.75 1 92.62 41 ARG A C 1
ATOM 315 O O . ARG A 1 41 ? -16.172 34.5 -13.672 1 92.62 41 ARG A O 1
ATOM 322 N N . ILE A 1 42 ? -16.062 32.281 -13.906 1 95.56 42 ILE A N 1
ATOM 323 C CA . ILE A 1 42 ? -14.633 32.281 -14.172 1 95.56 42 ILE A CA 1
ATOM 324 C C . ILE A 1 42 ? -14.375 32.406 -15.672 1 95.56 42 ILE A C 1
ATOM 326 O O . ILE A 1 42 ? -14.711 31.516 -16.438 1 95.56 42 ILE A O 1
ATOM 330 N N . PRO A 1 43 ? -13.773 33.469 -16.062 1 94.88 43 PRO A N 1
ATOM 331 C CA . PRO A 1 43 ? -13.531 33.625 -17.484 1 94.88 43 PRO A CA 1
ATOM 332 C C . PRO A 1 43 ? -12.609 32.562 -18.078 1 94.88 43 PRO A C 1
ATOM 334 O O . PRO A 1 43 ? -11.781 32 -17.359 1 94.88 43 PRO A O 1
ATOM 337 N N . PRO A 1 44 ? -12.773 32.375 -19.344 1 91.5 44 PRO A N 1
ATOM 338 C CA . PRO A 1 44 ? -11.828 31.453 -20 1 91.5 44 PRO A CA 1
ATOM 339 C C . PRO A 1 44 ? -10.383 31.922 -19.875 1 91.5 44 PRO A C 1
ATOM 341 O O . PRO A 1 44 ? -10.109 33.125 -19.938 1 91.5 44 PRO A O 1
ATOM 344 N N . GLY A 1 45 ? -9.562 31.094 -19.75 1 88.31 45 GLY A N 1
ATOM 345 C CA . GLY A 1 45 ? -8.141 31.422 -19.719 1 88.31 45 GLY A CA 1
ATOM 346 C C . GLY A 1 45 ? -7.609 31.672 -18.328 1 88.31 45 GLY A C 1
ATOM 347 O O . GLY A 1 45 ? -6.395 31.688 -18.109 1 88.31 45 GLY A O 1
ATOM 348 N N . VAL A 1 46 ? -8.523 31.906 -17.391 1 90.62 46 VAL A N 1
ATOM 349 C CA . VAL A 1 46 ? -8.102 32.094 -16 1 90.62 46 VAL A CA 1
ATOM 350 C C . VAL A 1 46 ? -7.66 30.734 -15.43 1 90.62 46 VAL A C 1
ATOM 352 O O . VAL A 1 46 ? -8.359 29.734 -15.57 1 90.62 46 VAL A O 1
ATOM 355 N N . PRO A 1 47 ? -6.469 30.719 -14.852 1 87.62 47 PRO A N 1
ATOM 356 C CA . PRO A 1 47 ? -6.012 29.469 -14.25 1 87.62 47 PRO A CA 1
ATOM 357 C C . PRO A 1 47 ? -6.957 28.969 -13.156 1 87.62 47 PRO A C 1
ATOM 359 O O . PRO A 1 47 ? -7.453 29.75 -12.352 1 87.62 47 PRO A O 1
ATOM 362 N N . MET A 1 48 ? -7.203 27.625 -13.172 1 87.56 48 MET A N 1
ATOM 363 C CA . MET A 1 48 ? -8.047 27.031 -12.141 1 87.56 48 MET A CA 1
ATOM 364 C C . MET A 1 48 ? -7.34 27.062 -10.781 1 87.56 48 MET A C 1
ATOM 366 O O . MET A 1 48 ? -6.129 26.859 -10.711 1 87.56 48 MET A O 1
ATOM 370 N N . SER A 1 49 ? -8.125 27.422 -9.805 1 88.25 49 SER A N 1
ATOM 371 C CA . SER A 1 49 ? -7.578 27.578 -8.461 1 88.25 49 SER A CA 1
ATOM 372 C C . SER A 1 49 ? -8.641 27.328 -7.395 1 88.25 49 SER A C 1
ATOM 374 O O . SER A 1 49 ? -9.781 26.984 -7.715 1 88.25 49 SER A O 1
ATOM 376 N N . ALA A 1 50 ? -8.219 27.562 -6.145 1 92.75 50 ALA A N 1
ATOM 377 C CA . ALA A 1 50 ? -9.133 27.344 -5.023 1 92.75 50 ALA A CA 1
ATOM 378 C C . ALA A 1 50 ? -10.242 28.391 -5.004 1 92.75 50 ALA A C 1
ATOM 380 O O . ALA A 1 50 ? -11.359 28.094 -4.566 1 92.75 50 ALA A O 1
ATOM 381 N N . GLY A 1 51 ? -9.852 29.641 -5.566 1 95.38 51 GLY A N 1
ATOM 382 C CA . GLY A 1 51 ? -10.859 30.688 -5.527 1 95.38 51 GLY A CA 1
ATOM 383 C C . GLY A 1 51 ? -10.648 31.75 -6.578 1 95.38 51 GLY A C 1
ATOM 384 O O . GLY A 1 51 ? -9.508 32.125 -6.879 1 95.38 51 GLY A O 1
ATOM 385 N N . TYR A 1 52 ? -11.781 32.25 -7.09 1 97 52 TYR A N 1
ATOM 386 C CA . TYR A 1 52 ? -11.797 33.344 -8.047 1 97 52 TYR A CA 1
ATOM 387 C C . TYR A 1 52 ? -12.844 34.375 -7.668 1 97 52 TYR A C 1
ATOM 389 O O . TYR A 1 52 ? -13.992 34.031 -7.359 1 97 52 TYR A O 1
ATOM 397 N N . VAL A 1 53 ? -12.414 35.625 -7.617 1 98.12 53 VAL A N 1
ATOM 398 C CA . VAL A 1 53 ? -13.289 36.781 -7.441 1 98.12 53 VAL A CA 1
ATOM 399 C C . VAL A 1 53 ? -13.094 37.781 -8.594 1 98.12 53 VAL A C 1
ATOM 401 O O . VAL A 1 53 ? -11.977 38.219 -8.844 1 98.12 53 VAL A O 1
ATOM 404 N N . PRO A 1 54 ? -14.102 38.094 -9.32 1 97.12 54 PRO A N 1
ATOM 405 C CA . PRO A 1 54 ? -13.93 39 -10.453 1 97.12 54 PRO A CA 1
ATOM 406 C C . PRO A 1 54 ? -13.43 40.375 -10.023 1 97.12 54 PRO A C 1
ATOM 408 O O . PRO A 1 54 ? -13.82 40.875 -8.969 1 97.12 54 PRO A O 1
ATOM 411 N N . GLY A 1 55 ? -12.641 40.969 -10.883 1 96.75 55 GLY A N 1
ATOM 412 C CA . GLY A 1 55 ? -12.203 42.344 -10.664 1 96.75 55 GLY A CA 1
ATOM 413 C C . GLY A 1 55 ? -13.203 43.375 -11.148 1 96.75 55 GLY A C 1
ATOM 414 O O . GLY A 1 55 ? -14.336 43.031 -11.484 1 96.75 55 GLY A O 1
ATOM 415 N N . ILE A 1 56 ? -12.75 44.625 -11.008 1 97.5 56 ILE A N 1
ATOM 416 C CA . ILE A 1 56 ? -13.484 45.75 -11.523 1 97.5 56 ILE A CA 1
ATOM 417 C C . ILE A 1 56 ? -12.594 46.562 -12.453 1 97.5 56 ILE A C 1
ATOM 419 O O . ILE A 1 56 ? -12.047 47.594 -12.062 1 97.5 56 ILE A O 1
ATOM 423 N N . PRO A 1 57 ? -12.625 46.25 -13.664 1 95.19 57 PRO A N 1
ATOM 424 C CA . PRO A 1 57 ? -11.664 46.812 -14.602 1 95.19 57 PRO A CA 1
ATOM 425 C C . PRO A 1 57 ? -11.789 48.344 -14.703 1 95.19 57 PRO A C 1
ATOM 427 O O . PRO A 1 57 ? -10.781 49.031 -14.766 1 95.19 57 PRO A O 1
ATOM 430 N N . ARG A 1 58 ? -12.93 48.844 -14.703 1 96.19 58 ARG A N 1
ATOM 431 C CA . ARG A 1 58 ? -13.133 50.281 -14.898 1 96.19 58 ARG A CA 1
ATOM 432 C C . ARG A 1 58 ? -12.523 51.062 -13.75 1 96.19 58 ARG A C 1
ATOM 434 O O . ARG A 1 58 ? -12.219 52.25 -13.906 1 96.19 58 ARG A O 1
ATOM 441 N N . LEU A 1 59 ? -12.352 50.375 -12.617 1 97.31 59 LEU A N 1
ATOM 442 C CA . LEU A 1 59 ? -11.789 51.031 -11.461 1 97.31 59 LEU A CA 1
ATOM 443 C C . LEU A 1 59 ? -10.367 50.562 -11.172 1 97.31 59 LEU A C 1
ATOM 445 O O . LEU A 1 59 ? -9.797 50.875 -10.133 1 97.31 59 LEU A O 1
ATOM 449 N N . GLY A 1 60 ? -9.805 49.688 -12.031 1 95.38 60 GLY A N 1
ATOM 450 C CA . GLY A 1 60 ? -8.445 49.188 -11.898 1 95.38 60 GLY A CA 1
ATOM 451 C C . GLY A 1 60 ? -8.289 48.156 -10.781 1 95.38 60 GLY A C 1
ATOM 452 O O . GLY A 1 60 ? -7.184 47.969 -10.273 1 95.38 60 GLY A O 1
ATOM 453 N N . VAL A 1 61 ? -9.328 47.562 -10.328 1 97.25 61 VAL A N 1
ATOM 454 C CA . VAL A 1 61 ? -9.281 46.531 -9.305 1 97.25 61 VAL A CA 1
ATOM 455 C C . VAL A 1 61 ? -9.117 45.156 -9.969 1 97.25 61 VAL A C 1
ATOM 457 O O . VAL A 1 61 ? -9.992 44.719 -10.711 1 97.25 61 VAL A O 1
ATOM 460 N N . PRO A 1 62 ? -7.992 44.531 -9.797 1 96.38 62 PRO A N 1
ATOM 461 C CA . PRO A 1 62 ? -7.797 43.219 -10.43 1 96.38 62 PRO A CA 1
ATOM 462 C C . PRO A 1 62 ? -8.648 42.125 -9.789 1 96.38 62 PRO A C 1
ATOM 464 O O . PRO A 1 62 ? -9.094 42.281 -8.648 1 96.38 62 PRO A O 1
ATOM 467 N N . ALA A 1 63 ? -8.852 41.031 -10.555 1 97 63 ALA A N 1
ATOM 468 C CA . ALA A 1 63 ? -9.492 39.844 -10 1 97 63 ALA A CA 1
ATOM 469 C C . ALA A 1 63 ? -8.633 39.219 -8.898 1 97 63 ALA A C 1
ATOM 471 O O . ALA A 1 63 ? -7.41 39.375 -8.891 1 97 63 ALA A O 1
ATOM 472 N N . LEU A 1 64 ? -9.273 38.625 -7.953 1 97.75 64 LEU A N 1
ATOM 473 C CA . LEU A 1 64 ? -8.562 37.812 -6.969 1 97.75 64 LEU A CA 1
ATOM 474 C C . LEU A 1 64 ? -8.477 36.344 -7.406 1 97.75 64 LEU A C 1
ATOM 476 O O . LEU A 1 64 ? -9.5 35.75 -7.754 1 97.75 64 LEU A O 1
ATOM 480 N N . LEU A 1 65 ? -7.312 35.875 -7.5 1 96.44 65 LEU A N 1
ATOM 481 C CA . LEU A 1 65 ? -7.027 34.469 -7.727 1 96.44 65 LEU A CA 1
ATOM 482 C C . LEU A 1 65 ? -6.348 33.844 -6.508 1 96.44 65 LEU A C 1
ATOM 484 O O . LEU A 1 65 ? -5.23 34.219 -6.152 1 96.44 65 LEU A O 1
ATOM 488 N N . MET A 1 66 ? -7.07 32.844 -5.918 1 96.75 66 MET A N 1
ATOM 489 C CA . MET A 1 66 ? -6.633 32.281 -4.641 1 96.75 66 MET A CA 1
ATOM 490 C C . MET A 1 66 ? -6.086 30.859 -4.824 1 96.75 66 MET A C 1
ATOM 492 O O . MET A 1 66 ? -6.648 30.078 -5.582 1 96.75 66 MET A O 1
ATOM 496 N N . SER A 1 67 ? -5.016 30.562 -4.211 1 95 67 SER A N 1
ATOM 497 C CA . SER A 1 67 ? -4.492 29.203 -4.195 1 95 67 SER A CA 1
ATOM 498 C C . SER A 1 67 ? -4.305 28.703 -2.771 1 95 67 SER A C 1
ATOM 500 O O . SER A 1 67 ? -3.996 29.484 -1.866 1 95 67 SER A O 1
ATOM 502 N N . ASP A 1 68 ? -4.617 27.344 -2.658 1 91.38 68 ASP A N 1
ATOM 503 C CA . ASP A 1 68 ? -4.176 26.641 -1.457 1 91.38 68 ASP A CA 1
ATOM 504 C C . ASP A 1 68 ? -2.678 26.359 -1.507 1 91.38 68 ASP A C 1
ATOM 506 O O . ASP A 1 68 ? -2.102 26.234 -2.59 1 91.38 68 ASP A O 1
ATOM 510 N N . ALA A 1 69 ? -1.783 26.109 -0.42 1 77.81 69 ALA A N 1
ATOM 511 C CA . ALA A 1 69 ? -1.942 26.547 0.966 1 77.81 69 ALA A CA 1
ATOM 512 C C . ALA A 1 69 ? -0.596 26.906 1.587 1 77.81 69 ALA A C 1
ATOM 514 O O . ALA A 1 69 ? 0.183 27.656 1.002 1 77.81 69 ALA A O 1
ATOM 515 N N . GLY A 1 70 ? -0.222 26.375 2.623 1 89.81 70 GLY A N 1
ATOM 516 C CA . GLY A 1 70 ? 0.899 26.828 3.432 1 89.81 70 GLY A CA 1
ATOM 517 C C . GLY A 1 70 ? 2.135 25.953 3.273 1 89.81 70 GLY A C 1
ATOM 518 O O . GLY A 1 70 ? 3.191 26.266 3.826 1 89.81 70 GLY A O 1
ATOM 519 N N . LEU A 1 71 ? 2.064 24.891 2.404 1 96.62 71 LEU A N 1
ATOM 520 C CA . LEU A 1 71 ? 3.209 24 2.219 1 96.62 71 LEU A CA 1
ATOM 521 C C . LEU A 1 71 ? 3.684 24.031 0.77 1 96.62 71 LEU A C 1
ATOM 523 O O . LEU A 1 71 ? 4.383 23.109 0.328 1 96.62 71 LEU A O 1
ATOM 527 N N . GLY A 1 72 ? 3.338 25.047 0.066 1 96.25 72 GLY A N 1
ATOM 528 C CA . GLY A 1 72 ? 3.551 25.281 -1.354 1 96.25 72 GLY A CA 1
ATOM 529 C C . GLY A 1 72 ? 2.293 25.703 -2.086 1 96.25 72 GLY A C 1
ATOM 530 O O . GLY A 1 72 ? 1.259 25.953 -1.461 1 96.25 72 GLY A O 1
ATOM 531 N N . VAL A 1 73 ? 2.426 25.906 -3.381 1 95.19 73 VAL A N 1
ATOM 532 C CA . VAL A 1 73 ? 1.27 26.25 -4.203 1 95.19 73 VAL A CA 1
ATOM 533 C C . VAL A 1 73 ? 0.552 24.969 -4.641 1 95.19 73 VAL A C 1
ATOM 535 O O . VAL A 1 73 ? 1.064 24.219 -5.473 1 95.19 73 VAL A O 1
ATOM 538 N N . THR A 1 74 ? -0.621 24.766 -4.102 1 89.12 74 THR A N 1
ATOM 539 C CA . THR A 1 74 ? -1.353 23.531 -4.391 1 89.12 74 THR A CA 1
ATOM 540 C C . THR A 1 74 ? -1.699 23.438 -5.875 1 89.12 74 THR A C 1
ATOM 542 O O . THR A 1 74 ? -2.137 24.438 -6.473 1 89.12 74 THR A O 1
ATOM 545 N N . ASN A 1 75 ? -1.649 22.266 -6.398 1 75.31 75 ASN A N 1
ATOM 546 C CA . ASN A 1 75 ? -1.91 22.094 -7.824 1 75.31 75 ASN A CA 1
ATOM 547 C C . ASN A 1 75 ? -2.674 20.797 -8.102 1 75.31 75 ASN A C 1
ATOM 549 O O . ASN A 1 75 ? -3.443 20.734 -9.062 1 75.31 75 ASN A O 1
ATOM 553 N N . PRO A 1 76 ? -2.533 19.875 -7.289 1 69.69 76 PRO A N 1
ATOM 554 C CA . PRO A 1 76 ? -3.293 18.672 -7.645 1 69.69 76 PRO A CA 1
ATOM 555 C C . PRO A 1 76 ? -4.785 18.953 -7.809 1 69.69 76 PRO A C 1
ATOM 557 O O . PRO A 1 76 ? -5.375 19.688 -7.016 1 69.69 76 PRO A O 1
ATOM 560 N N . GLY A 1 77 ? -5.215 18.531 -8.883 1 68.12 77 GLY A N 1
ATOM 561 C CA . GLY A 1 77 ? -6.652 18.594 -9.109 1 68.12 77 GLY A CA 1
ATOM 562 C C . GLY A 1 77 ? -7.09 19.844 -9.852 1 68.12 77 GLY A C 1
ATOM 563 O O . GLY A 1 77 ? -8.203 19.891 -10.383 1 68.12 77 GLY A O 1
ATOM 564 N N . PHE A 1 78 ? -6.215 20.891 -9.906 1 75.06 78 PHE A N 1
ATOM 565 C CA . PHE A 1 78 ? -6.68 22.141 -10.508 1 75.06 78 PHE A CA 1
ATOM 566 C C . PHE A 1 78 ? -5.973 22.391 -11.836 1 75.06 78 PHE A C 1
ATOM 568 O O . PHE A 1 78 ? -6.566 22.953 -12.766 1 75.06 78 PHE A O 1
ATOM 575 N N . ARG A 1 79 ? -4.723 22.062 -11.883 1 85.25 79 ARG A N 1
ATOM 576 C CA . ARG A 1 79 ? -3.904 22.438 -13.031 1 85.25 79 ARG A CA 1
ATOM 577 C C . ARG A 1 79 ? -3.041 21.266 -13.484 1 85.25 79 ARG A C 1
ATOM 579 O O . ARG A 1 79 ? -1.944 21.047 -12.961 1 85.25 79 ARG A O 1
ATOM 586 N N . GLN A 1 80 ? -3.488 20.625 -14.516 1 81.19 80 GLN A N 1
ATOM 587 C CA . GLN A 1 80 ? -2.807 19.438 -15.016 1 81.19 80 GLN A CA 1
ATOM 588 C C . GLN A 1 80 ? -1.39 19.781 -15.477 1 81.19 80 GLN A C 1
ATOM 590 O O . GLN A 1 80 ? -1.184 20.734 -16.219 1 81.19 80 GLN A O 1
ATOM 595 N N . GLY A 1 81 ? -0.468 19.109 -14.906 1 85.19 81 GLY A N 1
ATOM 596 C CA . GLY A 1 81 ? 0.918 19.25 -15.328 1 85.19 81 GLY A CA 1
ATOM 597 C C . GLY A 1 81 ? 1.691 20.266 -14.508 1 85.19 81 GLY A C 1
ATOM 598 O O . GLY A 1 81 ? 2.922 20.312 -14.57 1 85.19 81 GLY A O 1
ATOM 599 N N . ASP A 1 82 ? 0.979 21.094 -13.727 1 90.94 82 ASP A N 1
ATOM 600 C CA . ASP A 1 82 ? 1.641 22.094 -12.898 1 90.94 82 ASP A CA 1
ATOM 601 C C . A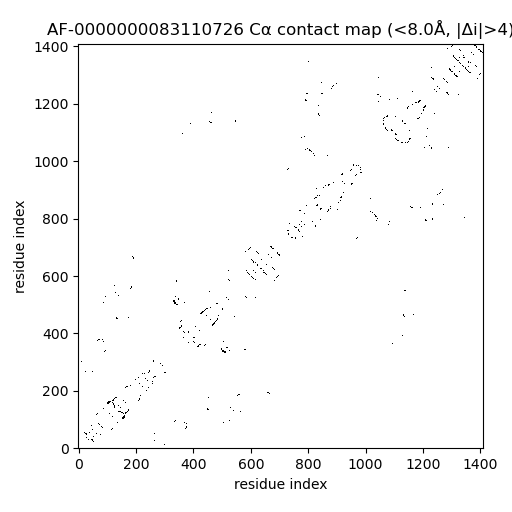SP A 1 82 ? 2.35 21.438 -11.711 1 90.94 82 ASP A C 1
ATOM 603 O O . ASP A 1 82 ? 1.927 20.391 -11.234 1 90.94 82 ASP A O 1
ATOM 607 N N . THR A 1 83 ? 3.486 22 -11.359 1 94.19 83 THR A N 1
ATOM 608 C CA . THR A 1 83 ? 4.266 21.562 -10.211 1 94.19 83 THR A CA 1
ATOM 609 C C . THR A 1 83 ? 4.715 22.766 -9.375 1 94.19 83 THR A C 1
ATOM 611 O O . THR A 1 83 ? 4.699 23.906 -9.844 1 94.19 83 THR A O 1
ATOM 614 N N . ALA A 1 84 ? 5.059 22.547 -8.172 1 96.44 84 ALA A N 1
ATOM 615 C CA . ALA A 1 84 ? 5.59 23.531 -7.238 1 96.44 84 ALA A CA 1
ATOM 616 C C . ALA A 1 84 ? 6.512 22.891 -6.211 1 96.44 84 ALA A C 1
ATOM 618 O O . ALA A 1 84 ? 6.625 21.656 -6.16 1 96.44 84 ALA A O 1
ATOM 619 N N . THR A 1 85 ? 7.219 23.719 -5.516 1 97.75 85 THR A N 1
ATOM 620 C CA . THR A 1 85 ? 8.07 23.203 -4.449 1 97.75 85 THR A CA 1
ATOM 621 C C . THR A 1 85 ? 7.227 22.625 -3.318 1 97.75 85 THR A C 1
ATOM 623 O O . THR A 1 85 ? 6.395 23.312 -2.736 1 97.75 85 THR A O 1
ATOM 626 N N . ALA A 1 86 ? 7.445 21.344 -3.066 1 98.12 86 ALA A N 1
ATOM 627 C CA . ALA A 1 86 ? 6.762 20.688 -1.948 1 98.12 86 ALA A CA 1
ATOM 628 C C . ALA A 1 86 ? 7.559 20.859 -0.655 1 98.12 86 ALA A C 1
ATOM 630 O O . ALA A 1 86 ? 8.523 20.125 -0.417 1 98.12 86 ALA A O 1
ATOM 631 N N . LEU A 1 87 ? 7.137 21.688 0.144 1 98.56 87 LEU A N 1
ATOM 632 C CA . LEU A 1 87 ? 7.832 22 1.39 1 98.56 87 LEU A CA 1
ATOM 633 C C . LEU A 1 87 ? 7.535 20.938 2.451 1 98.56 87 LEU A C 1
ATOM 635 O O . LEU A 1 87 ? 6.539 20.219 2.352 1 98.56 87 LEU A O 1
ATOM 639 N N . PRO A 1 88 ? 8.43 20.797 3.459 1 98.62 88 PRO A N 1
ATOM 640 C CA . PRO A 1 88 ? 8.117 19.969 4.617 1 98.62 88 PRO A CA 1
ATOM 641 C C . PRO A 1 88 ? 6.883 20.438 5.379 1 98.62 88 PRO A C 1
ATOM 643 O O . PRO A 1 88 ? 6.434 21.562 5.188 1 98.62 88 PRO A O 1
ATOM 646 N N . ALA A 1 89 ? 6.363 19.609 6.234 1 98.44 89 ALA A N 1
ATOM 647 C CA . ALA A 1 89 ? 5.219 19.906 7.09 1 98.44 89 ALA A CA 1
ATOM 648 C C . ALA A 1 89 ? 5.473 21.141 7.941 1 98.44 89 ALA A C 1
ATOM 650 O O . ALA A 1 89 ? 6.625 21.484 8.211 1 98.44 89 ALA A O 1
ATOM 651 N N . GLY A 1 90 ? 4.336 21.781 8.32 1 98.44 90 GLY A N 1
ATOM 652 C CA . GLY A 1 90 ? 4.445 22.906 9.242 1 98.44 90 GLY A CA 1
ATOM 653 C C . GLY A 1 90 ? 5.137 22.531 10.539 1 98.44 90 GLY A C 1
ATOM 654 O O . GLY A 1 90 ? 5.898 23.328 11.086 1 98.44 90 GLY A O 1
ATOM 655 N N . LEU A 1 91 ? 4.918 21.328 11 1 98.56 91 LEU A N 1
ATOM 656 C CA . LEU A 1 91 ? 5.57 20.859 12.219 1 98.56 91 LEU A CA 1
ATOM 657 C C . LEU A 1 91 ? 7.078 20.75 12.016 1 98.56 91 LEU A C 1
ATOM 659 O O . LEU A 1 91 ? 7.852 21.047 12.938 1 98.56 91 LEU A O 1
ATOM 663 N N . ALA A 1 92 ? 7.469 20.344 10.852 1 98.75 92 ALA A N 1
ATOM 664 C CA . ALA A 1 92 ? 8.898 20.281 10.547 1 98.75 92 ALA A CA 1
ATOM 665 C C . ALA A 1 92 ? 9.516 21.672 10.516 1 98.75 92 ALA A C 1
ATOM 667 O O . ALA A 1 92 ? 10.625 21.875 11.023 1 98.75 92 ALA A O 1
ATOM 668 N N . LEU A 1 93 ? 8.836 22.594 9.891 1 98.75 93 LEU A N 1
ATOM 669 C CA . LEU A 1 93 ? 9.297 23.969 9.859 1 98.75 93 LEU A CA 1
ATOM 670 C C . LEU A 1 93 ? 9.438 24.531 11.273 1 98.75 93 LEU A C 1
ATOM 672 O O . LEU A 1 93 ? 10.445 25.141 11.609 1 98.75 93 LEU A O 1
ATOM 676 N N . ALA A 1 94 ? 8.445 24.266 12.086 1 98.88 94 ALA A N 1
ATOM 677 C CA . ALA A 1 94 ? 8.43 24.766 13.461 1 98.88 94 ALA A CA 1
ATOM 678 C C . ALA A 1 94 ? 9.516 24.078 14.297 1 98.88 94 ALA A C 1
ATOM 680 O O . ALA A 1 94 ? 10.086 24.688 15.195 1 98.88 94 ALA A O 1
ATOM 681 N N . ALA A 1 95 ? 9.805 22.875 13.984 1 98.94 95 ALA A N 1
ATOM 682 C CA . ALA A 1 95 ? 10.789 22.109 14.734 1 98.94 95 ALA A CA 1
ATOM 683 C C . ALA A 1 95 ? 12.188 22.719 14.602 1 98.94 95 ALA A C 1
ATOM 685 O O . ALA A 1 95 ? 13.062 22.469 15.43 1 98.94 95 ALA A O 1
ATOM 686 N N . GLY A 1 96 ? 12.383 23.516 13.602 1 98.75 96 GLY A N 1
ATOM 687 C CA . GLY A 1 96 ? 13.664 24.188 13.43 1 98.75 96 GLY A CA 1
ATOM 688 C C . GLY A 1 96 ? 13.844 25.375 14.359 1 98.75 96 GLY A C 1
ATOM 689 O O . GLY A 1 96 ? 14.961 25.859 14.547 1 98.75 96 GLY A O 1
ATOM 690 N N . PHE A 1 97 ? 12.672 25.875 14.914 1 98.81 97 PHE A N 1
ATOM 691 C CA . PHE A 1 97 ? 12.719 27.078 15.742 1 98.81 97 PHE A CA 1
ATOM 692 C C . PHE A 1 97 ? 13.562 28.156 15.07 1 98.81 97 PHE A C 1
ATOM 694 O O . PHE A 1 97 ? 14.422 28.766 15.711 1 98.81 97 PHE A O 1
ATOM 701 N N . HIS A 1 98 ? 13.352 28.344 13.828 1 98.75 98 HIS A N 1
ATOM 702 C CA . HIS A 1 98 ? 14.148 29.234 13 1 98.75 98 HIS A CA 1
ATOM 703 C C . HIS A 1 98 ? 13.266 30.219 12.242 1 98.75 98 HIS A C 1
ATOM 705 O O . HIS A 1 98 ? 12.977 30.016 11.062 1 98.75 98 HIS A O 1
ATOM 711 N N . PRO A 1 99 ? 12.938 31.375 12.805 1 98.69 99 PRO A N 1
ATOM 712 C CA . PRO A 1 99 ? 12 32.312 12.211 1 98.69 99 PRO A CA 1
ATOM 713 C C . PRO A 1 99 ? 12.445 32.812 10.828 1 98.69 99 PRO A C 1
ATOM 715 O O . PRO A 1 99 ? 11.625 32.906 9.914 1 98.69 99 PRO A O 1
ATOM 718 N N . SER A 1 100 ? 13.703 33.094 10.602 1 98.62 100 SER A N 1
ATOM 719 C CA . SER A 1 100 ? 14.148 33.594 9.305 1 98.62 100 SER A CA 1
ATOM 720 C C . SER A 1 100 ? 13.969 32.531 8.219 1 98.62 100 SER A C 1
ATOM 722 O O . SER A 1 100 ? 13.727 32.875 7.059 1 98.62 100 SER A O 1
ATOM 724 N N . LEU A 1 101 ? 14.133 31.266 8.609 1 98.69 101 LEU A N 1
ATOM 725 C CA . LEU A 1 101 ? 13.883 30.188 7.645 1 98.69 101 LEU A CA 1
ATOM 726 C C . LEU A 1 101 ? 12.398 30.109 7.305 1 98.69 101 LEU A C 1
ATOM 728 O O . LEU A 1 101 ? 12.031 29.797 6.172 1 98.69 101 LEU A O 1
ATOM 732 N N . ALA A 1 102 ? 11.539 30.359 8.242 1 98.75 102 ALA A N 1
ATOM 733 C CA . ALA A 1 102 ? 10.109 30.438 7.98 1 98.75 102 ALA A CA 1
ATOM 734 C C . ALA A 1 102 ? 9.781 31.547 6.992 1 98.75 102 ALA A C 1
ATOM 736 O O . ALA A 1 102 ? 8.922 31.391 6.125 1 98.75 102 ALA A O 1
ATOM 737 N N . ARG A 1 103 ? 10.453 32.688 7.121 1 98.81 103 ARG A N 1
ATOM 738 C CA . ARG A 1 103 ? 10.266 33.812 6.18 1 98.81 103 ARG A CA 1
ATOM 739 C C . ARG A 1 103 ? 10.695 33.406 4.773 1 98.81 103 ARG A C 1
ATOM 741 O O . ARG A 1 103 ? 10 33.719 3.797 1 98.81 103 ARG A O 1
ATOM 748 N N . ALA A 1 104 ? 11.82 32.719 4.734 1 98.69 104 ALA A N 1
ATOM 749 C CA . ALA A 1 104 ? 12.305 32.25 3.439 1 98.69 104 ALA A CA 1
ATOM 750 C C . ALA A 1 104 ? 11.297 31.297 2.789 1 98.69 104 ALA A C 1
ATOM 752 O O . ALA A 1 104 ? 11.102 31.328 1.573 1 98.69 104 ALA A O 1
ATOM 753 N N . ALA A 1 105 ? 10.711 30.438 3.584 1 98.62 105 ALA A N 1
ATOM 754 C CA . ALA A 1 105 ? 9.664 29.547 3.08 1 98.62 105 ALA A CA 1
ATOM 755 C C . ALA A 1 105 ? 8.492 30.344 2.521 1 98.62 105 ALA A C 1
ATOM 757 O O . ALA A 1 105 ? 7.957 30.016 1.459 1 98.62 105 ALA A O 1
ATOM 758 N N . GLY A 1 106 ? 8.094 31.359 3.234 1 98.62 106 GLY A N 1
ATOM 759 C CA . GLY A 1 106 ? 7.031 32.219 2.752 1 98.62 106 GLY A CA 1
ATOM 760 C C . GLY A 1 106 ? 7.379 32.938 1.454 1 98.62 106 GLY A C 1
ATOM 761 O O . GLY A 1 106 ? 6.547 33.031 0.551 1 98.62 106 GLY A O 1
ATOM 762 N N . GLU A 1 107 ? 8.594 33.438 1.375 1 98.06 107 GLU A N 1
ATOM 763 C CA . GLU A 1 107 ? 9.047 34.125 0.17 1 98.06 107 GLU A CA 1
ATOM 764 C C . GLU A 1 107 ? 8.961 33.219 -1.051 1 98.06 107 GLU A C 1
ATOM 766 O O . GLU A 1 107 ? 8.5 33.625 -2.113 1 98.06 107 GLU A O 1
ATOM 771 N N . LEU A 1 108 ? 9.375 32.031 -0.792 1 97.69 108 LEU A N 1
ATOM 772 C CA . LEU A 1 108 ? 9.336 31.062 -1.879 1 97.69 108 LEU A CA 1
ATOM 773 C C . LEU A 1 108 ? 7.898 30.812 -2.326 1 97.69 108 LEU A C 1
ATOM 775 O O . LEU A 1 108 ? 7.617 30.75 -3.525 1 97.69 108 LEU A O 1
ATOM 779 N N . ILE A 1 109 ? 6.984 30.609 -1.446 1 97.94 109 ILE A N 1
ATOM 780 C CA . ILE A 1 109 ? 5.582 30.375 -1.757 1 97.94 109 ILE A CA 1
ATOM 781 C C . ILE A 1 109 ? 5.012 31.562 -2.527 1 97.94 109 ILE A C 1
ATOM 783 O O . ILE A 1 109 ? 4.344 31.375 -3.551 1 97.94 109 ILE A O 1
ATOM 787 N N . GLY A 1 110 ? 5.289 32.75 -2.031 1 97.38 110 GLY A N 1
ATOM 788 C CA . GLY A 1 110 ? 4.805 33.969 -2.691 1 97.38 110 GLY A CA 1
ATOM 789 C C . GLY A 1 110 ? 5.316 34.125 -4.113 1 97.38 110 GLY A C 1
ATOM 790 O O . GLY A 1 110 ? 4.555 34.469 -5.016 1 97.38 110 GLY A O 1
ATOM 791 N N . ARG A 1 111 ? 6.562 33.812 -4.324 1 96.88 111 ARG A N 1
ATOM 792 C CA . ARG A 1 111 ? 7.168 33.938 -5.648 1 96.88 111 ARG A CA 1
ATOM 793 C C . ARG A 1 111 ? 6.535 32.938 -6.621 1 96.88 111 ARG A C 1
ATOM 795 O O . ARG A 1 111 ? 6.234 33.312 -7.766 1 96.88 111 ARG A O 1
ATOM 802 N N . GLU A 1 112 ? 6.359 31.766 -6.137 1 96.62 112 GLU A N 1
ATOM 803 C CA . GLU A 1 112 ? 5.773 30.75 -7.016 1 96.62 112 GLU A CA 1
ATOM 804 C C . GLU A 1 112 ? 4.301 31.031 -7.281 1 96.62 112 GLU A C 1
ATOM 806 O O . GLU A 1 112 ? 3.811 30.828 -8.391 1 96.62 112 GLU A O 1
ATOM 811 N N . ALA A 1 113 ? 3.607 31.484 -6.277 1 96 113 ALA A N 1
ATOM 812 C CA . ALA A 1 113 ? 2.213 31.875 -6.473 1 96 113 ALA A CA 1
ATOM 813 C C . ALA A 1 113 ? 2.094 33 -7.508 1 96 113 ALA A C 1
ATOM 815 O O . ALA A 1 113 ? 1.301 32.906 -8.445 1 96 113 ALA A O 1
ATOM 816 N N . ARG A 1 114 ? 2.848 33.969 -7.344 1 94.69 114 ARG A N 1
ATOM 817 C CA . ARG A 1 114 ? 2.82 35.125 -8.242 1 94.69 114 ARG A CA 1
ATOM 818 C C . ARG A 1 114 ? 3.154 34.719 -9.672 1 94.69 114 ARG A C 1
ATOM 820 O O . ARG A 1 114 ? 2.545 35.219 -10.625 1 94.69 114 ARG A O 1
ATOM 827 N N . SER A 1 115 ? 4.086 33.844 -9.789 1 93.19 115 SER A N 1
ATOM 828 C CA . SER A 1 115 ? 4.508 33.406 -11.109 1 93.19 115 SER A CA 1
ATOM 829 C C . SER A 1 115 ? 3.379 32.656 -11.828 1 93.19 115 SER A C 1
ATOM 831 O O . SER A 1 115 ? 3.385 32.562 -13.062 1 93.19 115 SER A O 1
ATOM 833 N N . ARG A 1 116 ? 2.398 32.219 -11.102 1 91.5 116 ARG A N 1
ATOM 834 C CA . ARG A 1 116 ? 1.271 31.484 -11.664 1 91.5 116 ARG A CA 1
ATOM 835 C C . ARG A 1 116 ? 0.043 32.375 -11.797 1 91.5 116 ARG A C 1
ATOM 837 O O . ARG A 1 116 ? -1.022 31.938 -12.211 1 91.5 116 ARG A O 1
ATOM 844 N N . GLY A 1 117 ? 0.192 33.594 -11.32 1 91.69 117 GLY A N 1
ATOM 845 C CA . GLY A 1 117 ? -0.882 34.562 -11.461 1 91.69 117 GLY A CA 1
ATOM 846 C C . GLY A 1 117 ? -1.763 34.656 -10.234 1 91.69 117 GLY A C 1
ATOM 847 O O . GLY A 1 117 ? -2.775 35.375 -10.242 1 91.69 117 GLY A O 1
ATOM 848 N N . PHE A 1 118 ? -1.373 34.031 -9.18 1 95.44 118 PHE A N 1
ATOM 849 C CA . PHE A 1 118 ? -2.162 34.125 -7.957 1 95.44 118 PHE A CA 1
ATOM 850 C C . PHE A 1 118 ? -1.77 35.344 -7.137 1 95.44 118 PHE A C 1
ATOM 852 O O . PHE A 1 118 ? -0.599 35.719 -7.105 1 95.44 118 PHE A O 1
ATOM 859 N N . ASN A 1 119 ? -2.793 35.906 -6.531 1 96.81 119 ASN A N 1
ATOM 860 C CA . ASN A 1 119 ? -2.492 37.062 -5.707 1 96.81 119 ASN A CA 1
ATOM 861 C C . ASN A 1 119 ? -3.059 36.906 -4.297 1 96.81 119 ASN A C 1
ATOM 863 O O . ASN A 1 119 ? -2.973 37.844 -3.49 1 96.81 119 ASN A O 1
ATOM 867 N N . VAL A 1 120 ? -3.645 35.781 -3.957 1 98 120 VAL A N 1
ATOM 868 C CA . VAL A 1 120 ? -4.027 35.406 -2.6 1 98 120 VAL A CA 1
ATOM 869 C C . VAL A 1 120 ? -3.545 34 -2.299 1 98 120 VAL A C 1
ATOM 871 O O . VAL A 1 120 ? -3.859 33.062 -3.033 1 98 120 VAL A O 1
ATOM 874 N N . GLN A 1 121 ? -2.785 33.875 -1.301 1 97.88 121 GLN A N 1
ATOM 875 C CA . GLN A 1 121 ? -2.344 32.562 -0.817 1 97.88 121 GLN A CA 1
ATOM 876 C C . GLN A 1 121 ? -3.047 32.188 0.486 1 97.88 121 GLN A C 1
ATOM 878 O O . GLN A 1 121 ? -2.939 32.906 1.481 1 97.88 121 GLN A O 1
ATOM 883 N N . LEU A 1 122 ? -3.764 31.078 0.42 1 97.94 122 LEU A N 1
ATOM 884 C CA . LEU A 1 122 ? -4.492 30.609 1.594 1 97.94 122 LEU A CA 1
ATOM 885 C C . LEU A 1 122 ? -3.566 29.859 2.541 1 97.94 122 LEU A C 1
ATOM 887 O O . LEU A 1 122 ? -3.746 28.656 2.77 1 97.94 122 LEU A O 1
ATOM 891 N N . ALA A 1 123 ? -2.609 30.531 3.098 1 97.5 123 ALA A N 1
ATOM 892 C CA . ALA A 1 123 ? -1.559 30.016 3.975 1 97.5 123 ALA A CA 1
ATOM 893 C C . ALA A 1 123 ? -1.808 30.422 5.426 1 97.5 123 ALA A C 1
ATOM 895 O O . ALA A 1 123 ? -2.938 30.75 5.801 1 97.5 123 ALA A O 1
ATOM 896 N N . GLY A 1 124 ? -0.882 30.297 6.227 1 97.62 124 GLY A N 1
ATOM 897 C CA . GLY A 1 124 ? -0.96 30.75 7.605 1 97.62 124 GLY A CA 1
ATOM 898 C C . GLY A 1 124 ? -1.789 29.844 8.492 1 97.62 124 GLY A C 1
ATOM 899 O O . GLY A 1 124 ? -2.516 30.312 9.367 1 97.62 124 GLY A O 1
ATOM 900 N N . ALA A 1 125 ? -1.817 28.531 8.258 1 97.94 125 ALA A N 1
ATOM 901 C CA . ALA A 1 125 ? -2.469 27.578 9.156 1 97.94 125 ALA A CA 1
ATOM 902 C C . ALA A 1 125 ? -1.752 27.516 10.5 1 97.94 125 ALA A C 1
ATOM 904 O O . ALA A 1 125 ? -0.586 27.109 10.57 1 97.94 125 ALA A O 1
ATOM 905 N N . MET A 1 126 ? -2.533 27.938 11.562 1 98.19 126 MET A N 1
ATOM 906 C CA . MET A 1 126 ? -1.76 28.125 12.789 1 98.19 126 MET A CA 1
ATOM 907 C C . MET A 1 126 ? -2.572 27.734 14.016 1 98.19 126 MET A C 1
ATOM 909 O O . MET A 1 126 ? -2.367 28.281 15.102 1 98.19 126 MET A O 1
ATOM 913 N N . ASN A 1 127 ? -3.566 26.844 13.836 1 98.56 127 ASN A N 1
ATOM 914 C CA . ASN A 1 127 ? -4.234 26.312 15.016 1 98.56 127 ASN A CA 1
ATOM 915 C C . ASN A 1 127 ? -3.264 25.562 15.922 1 98.56 127 ASN A C 1
ATOM 917 O O . ASN A 1 127 ? -2.355 24.891 15.438 1 98.56 127 ASN A O 1
ATOM 921 N N . LEU A 1 128 ? -3.455 25.75 17.25 1 98.81 128 LEU A N 1
ATOM 922 C CA . LEU A 1 128 ? -2.609 25.016 18.188 1 98.81 128 LEU A CA 1
ATOM 923 C C . LEU A 1 128 ? -2.932 23.516 18.156 1 98.81 128 LEU A C 1
ATOM 925 O O . LEU A 1 128 ? -4.098 23.141 18.016 1 98.81 128 LEU A O 1
ATOM 929 N N . ALA A 1 129 ? -1.899 22.719 18.25 1 98.31 129 ALA A N 1
ATOM 930 C CA . ALA A 1 129 ? -2.086 21.266 18.297 1 98.31 129 ALA A CA 1
ATOM 931 C C . ALA A 1 129 ? -2.656 20.828 19.641 1 98.31 129 ALA A C 1
ATOM 933 O O . ALA A 1 129 ? -1.913 20.391 20.516 1 98.31 129 ALA A O 1
ATOM 934 N N . ARG A 1 130 ? -3.943 20.828 19.781 1 98.06 130 ARG A N 1
ATOM 935 C CA . ARG A 1 130 ? -4.617 20.516 21.031 1 98.06 130 ARG A CA 1
ATOM 936 C C . ARG A 1 130 ? -4.836 19.016 21.188 1 98.06 130 ARG A C 1
ATOM 938 O O . ARG A 1 130 ? -4.973 18.516 22.297 1 98.06 130 ARG A O 1
ATOM 945 N N . ASP A 1 131 ? -4.934 18.344 20.078 1 98.06 131 ASP A N 1
ATOM 946 C CA . ASP A 1 131 ? -5.16 16.906 20.047 1 98.06 131 ASP A CA 1
ATOM 947 C C . ASP A 1 131 ? -4.176 16.203 19.109 1 98.06 131 ASP A C 1
ATOM 949 O O . ASP A 1 131 ? -4.117 16.531 17.922 1 98.06 131 ASP A O 1
ATOM 953 N N . PRO A 1 132 ? -3.426 15.266 19.656 1 98.12 132 PRO A N 1
ATOM 954 C CA . PRO A 1 132 ? -2.406 14.617 18.828 1 98.12 132 PRO A CA 1
ATOM 955 C C . PRO A 1 132 ? -3.008 13.75 17.719 1 98.12 132 PRO A C 1
ATOM 957 O O . PRO A 1 132 ? -2.275 13.211 16.891 1 98.12 132 PRO A O 1
ATOM 960 N N . ARG A 1 133 ? -4.367 13.602 17.609 1 97.19 133 ARG A N 1
ATOM 961 C CA . ARG A 1 133 ? -5.043 12.797 16.594 1 97.19 133 ARG A CA 1
ATOM 962 C C . ARG A 1 133 ? -5.547 13.664 15.453 1 97.19 133 ARG A C 1
ATOM 964 O O . ARG A 1 133 ? -5.98 13.148 14.414 1 97.19 133 ARG A O 1
ATOM 971 N N . ASN A 1 134 ? -5.461 15 15.617 1 97.88 134 ASN A N 1
ATOM 972 C CA . ASN A 1 134 ? -5.992 15.891 14.586 1 97.88 134 ASN A CA 1
ATOM 973 C C . ASN A 1 134 ? -5.32 15.648 13.234 1 97.88 134 ASN A C 1
ATOM 975 O O . ASN A 1 134 ? -4.105 15.797 13.109 1 97.88 134 ASN A O 1
ATOM 979 N N . GLY A 1 135 ? -6.113 15.43 12.25 1 96.06 135 GLY A N 1
ATOM 980 C CA . GLY A 1 135 ? -5.602 15.039 10.945 1 96.06 135 GLY A CA 1
ATOM 981 C C . GLY A 1 135 ? -4.812 16.141 10.266 1 96.06 135 GLY A C 1
ATOM 982 O O . GLY A 1 135 ? -4.023 15.883 9.359 1 96.06 135 GLY A O 1
ATOM 983 N N . ARG A 1 136 ? -4.93 17.344 10.695 1 96.62 136 ARG A N 1
ATOM 984 C CA . ARG A 1 136 ? -4.305 18.453 9.969 1 96.62 136 ARG A CA 1
ATOM 985 C C . ARG A 1 136 ? -3.152 19.047 10.773 1 96.62 136 ARG A C 1
ATOM 987 O O . ARG A 1 136 ? -2.557 20.047 10.359 1 96.62 136 ARG A O 1
ATOM 994 N N . ASN A 1 137 ? -2.758 18.422 11.828 1 98.25 137 ASN A N 1
ATOM 995 C CA . ASN A 1 137 ? -1.669 18.984 12.617 1 98.25 137 ASN A CA 1
ATOM 996 C C . ASN A 1 137 ? -0.421 19.219 11.766 1 98.25 137 ASN A C 1
ATOM 998 O O . ASN A 1 137 ? 0.321 20.172 11.992 1 98.25 137 ASN A O 1
ATOM 1002 N N . PHE A 1 138 ? -0.144 18.375 10.812 1 97.62 138 PHE A N 1
ATOM 1003 C CA . PHE A 1 138 ? 1.062 18.5 10 1 97.62 138 PHE A CA 1
ATOM 1004 C C . PHE A 1 138 ? 1.089 19.828 9.266 1 97.62 138 PHE A C 1
ATOM 1006 O O . PHE A 1 138 ? 2.156 20.312 8.875 1 97.62 138 PHE A O 1
ATOM 1013 N N . GLU A 1 139 ? -0.103 20.5 9.094 1 96.12 139 GLU A N 1
ATOM 1014 C CA . GLU A 1 139 ? -0.19 21.766 8.391 1 96.12 139 GLU A CA 1
ATOM 1015 C C . GLU A 1 139 ? 0.011 22.938 9.352 1 96.12 139 GLU A C 1
ATOM 1017 O O . GLU A 1 139 ? 0.306 24.062 8.914 1 96.12 139 GLU A O 1
ATOM 1022 N N . TYR A 1 140 ? -0.227 22.625 10.555 1 98 140 TYR A N 1
ATOM 1023 C CA . TYR A 1 140 ? -0.118 23.688 11.555 1 98 140 TYR A CA 1
ATOM 1024 C C . TYR A 1 140 ? 1.321 23.844 12.031 1 98 140 TYR A C 1
ATOM 1026 O O . TYR A 1 140 ? 2.258 23.422 11.336 1 98 140 TYR A O 1
ATOM 1034 N N . VAL A 1 141 ? 1.517 24.5 13.133 1 98.44 141 VAL A N 1
ATOM 1035 C CA . VAL A 1 141 ? 2.873 24.906 13.477 1 98.44 141 VAL A CA 1
ATOM 1036 C C . VAL A 1 141 ? 3.307 24.234 14.773 1 98.44 141 VAL A C 1
ATOM 1038 O O . VAL A 1 141 ? 4.344 23.562 14.82 1 98.44 141 VAL A O 1
ATOM 1041 N N . SER A 1 142 ? 2.516 24.422 15.859 1 98.75 142 SER A N 1
ATOM 1042 C CA . SER A 1 142 ? 2.932 23.859 17.141 1 98.75 142 SER A CA 1
ATOM 1043 C C . SER A 1 142 ? 1.792 23.891 18.156 1 98.75 142 SER A C 1
ATOM 1045 O O . SER A 1 142 ? 0.66 24.25 17.812 1 98.75 142 SER A O 1
ATOM 1047 N N . GLU A 1 143 ? 2.102 23.484 19.406 1 98.81 143 GLU A N 1
ATOM 1048 C CA . GLU A 1 143 ? 1.129 23.516 20.5 1 98.81 143 GLU A CA 1
ATOM 1049 C C . GLU A 1 143 ? 1.283 24.781 21.344 1 98.81 143 GLU A C 1
ATOM 1051 O O . GLU A 1 143 ? 0.529 25 22.297 1 98.81 143 GLU A O 1
ATOM 1056 N N . ASP A 1 144 ? 2.217 25.625 21 1 98.88 144 ASP A N 1
ATOM 1057 C CA . ASP A 1 144 ? 2.545 26.797 21.812 1 98.88 144 ASP A CA 1
ATOM 1058 C C . ASP A 1 144 ? 2.184 28.094 21.078 1 98.88 144 ASP A C 1
ATOM 1060 O O . ASP A 1 144 ? 2.516 28.266 19.906 1 98.88 144 ASP A O 1
ATOM 1064 N N . PRO A 1 145 ? 1.566 29.047 21.75 1 98.75 145 PRO A N 1
ATOM 1065 C CA . PRO A 1 145 ? 1.129 30.281 21.094 1 98.75 145 PRO A CA 1
ATOM 1066 C C . PRO A 1 145 ? 2.295 31.109 20.562 1 98.75 145 PRO A C 1
ATOM 1068 O O . PRO A 1 145 ? 2.221 31.641 19.453 1 98.75 145 PRO A O 1
ATOM 1071 N N . LEU A 1 146 ? 3.369 31.219 21.328 1 98.88 146 LEU A N 1
ATOM 1072 C CA . LEU A 1 146 ? 4.484 32.062 20.906 1 98.88 146 LEU A CA 1
ATOM 1073 C C . LEU A 1 146 ? 5.188 31.469 19.688 1 98.88 146 LEU A C 1
ATOM 1075 O O . LEU A 1 146 ? 5.457 32.188 18.719 1 98.88 146 LEU A O 1
ATOM 1079 N N . LEU A 1 147 ? 5.547 30.156 19.797 1 98.94 147 LEU A N 1
ATOM 1080 C CA . LEU A 1 147 ? 6.215 29.516 18.672 1 98.94 147 LEU A CA 1
ATOM 1081 C C . LEU A 1 147 ? 5.352 29.578 17.422 1 98.94 147 LEU A C 1
ATOM 1083 O O . LEU A 1 147 ? 5.84 29.906 16.344 1 98.94 147 LEU A O 1
ATOM 1087 N N . THR A 1 148 ? 4.07 29.25 17.594 1 98.88 148 THR A N 1
ATOM 1088 C CA . THR A 1 148 ? 3.137 29.266 16.469 1 98.88 148 THR A CA 1
ATOM 1089 C C . THR A 1 148 ? 3.059 30.656 15.852 1 98.88 148 THR A C 1
ATOM 1091 O O . THR A 1 148 ? 3.168 30.797 14.633 1 98.88 148 THR A O 1
ATOM 1094 N N . ALA A 1 149 ? 2.881 31.641 16.656 1 98.88 149 ALA A N 1
ATOM 1095 C CA . ALA A 1 149 ? 2.746 33 16.172 1 98.88 149 ALA A CA 1
ATOM 1096 C C . ALA A 1 149 ? 4.012 33.438 15.438 1 98.88 149 ALA A C 1
ATOM 1098 O O . ALA A 1 149 ? 3.938 34.062 14.367 1 98.88 149 ALA A O 1
ATOM 1099 N N . THR A 1 150 ? 5.141 33.156 16.031 1 98.81 150 THR A N 1
ATOM 1100 C CA . THR A 1 150 ? 6.422 33.594 15.5 1 98.81 150 THR A CA 1
ATOM 1101 C C . THR A 1 150 ? 6.676 33 14.125 1 98.81 150 THR A C 1
ATOM 1103 O O . THR A 1 150 ? 6.98 33.719 13.164 1 98.81 150 THR A O 1
ATOM 1106 N N . ILE A 1 151 ? 6.504 31.703 14.016 1 98.81 151 ILE A N 1
ATOM 1107 C CA . ILE A 1 151 ? 6.797 30.984 12.781 1 98.81 151 ILE A CA 1
ATOM 1108 C C . ILE A 1 151 ? 5.766 31.344 11.719 1 98.81 151 ILE A C 1
ATOM 1110 O O . ILE A 1 151 ? 6.121 31.641 10.57 1 98.81 151 ILE A O 1
ATOM 1114 N N . ALA A 1 152 ? 4.5 31.375 12.055 1 98.75 152 ALA A N 1
ATOM 1115 C CA . ALA A 1 152 ? 3.443 31.703 11.102 1 98.75 152 ALA A CA 1
ATOM 1116 C C . ALA A 1 152 ? 3.592 33.125 10.594 1 98.75 152 ALA A C 1
ATOM 1118 O O . ALA A 1 152 ? 3.434 33.406 9.406 1 98.75 152 ALA A O 1
ATOM 1119 N N . ALA A 1 153 ? 3.885 34.062 11.516 1 98.88 153 ALA A N 1
ATOM 1120 C CA . ALA A 1 153 ? 4.016 35.469 11.148 1 98.88 153 ALA A CA 1
ATOM 1121 C C . ALA A 1 153 ? 5.133 35.656 10.125 1 98.88 153 ALA A C 1
ATOM 1123 O O . ALA A 1 153 ? 4.977 36.406 9.164 1 98.88 153 ALA A O 1
ATOM 1124 N N . GLU A 1 154 ? 6.258 35 10.383 1 98.81 154 GLU A N 1
ATOM 1125 C CA . GLU A 1 154 ? 7.383 35.125 9.461 1 98.81 154 GLU A CA 1
ATOM 1126 C C . GLU A 1 154 ? 7.035 34.594 8.086 1 98.81 154 GLU A C 1
ATOM 1128 O O . GLU A 1 154 ? 7.402 35.156 7.059 1 98.81 154 GLU A O 1
ATOM 1133 N N . SER A 1 155 ? 6.371 33.469 8 1 98.75 155 SER A N 1
ATOM 1134 C CA . SER A 1 155 ? 5.934 32.906 6.73 1 98.75 155 SER A CA 1
ATOM 1135 C C . SER A 1 155 ? 4.977 33.844 6.004 1 98.75 155 SER A C 1
ATOM 1137 O O . SER A 1 155 ? 5.102 34.062 4.797 1 98.75 155 SER A O 1
ATOM 1139 N N . VAL A 1 156 ? 4.008 34.344 6.715 1 98.75 156 VAL A N 1
ATOM 1140 C CA . VAL A 1 156 ? 3.018 35.281 6.156 1 98.75 156 VAL A CA 1
ATOM 1141 C C . VAL A 1 156 ? 3.717 36.5 5.594 1 98.75 156 VAL A C 1
ATOM 1143 O O . VAL A 1 156 ? 3.418 36.938 4.48 1 98.75 156 VAL A O 1
ATOM 1146 N N . SER A 1 157 ? 4.625 37.062 6.379 1 98.75 157 SER A N 1
ATOM 1147 C CA . SER A 1 157 ? 5.375 38.25 5.918 1 98.75 157 SER A CA 1
ATOM 1148 C C . SER A 1 157 ? 6.141 37.938 4.637 1 98.75 157 SER A C 1
ATOM 1150 O O . SER A 1 157 ? 6.152 38.75 3.705 1 98.75 157 SER A O 1
ATOM 1152 N N . GLY A 1 158 ? 6.773 36.75 4.59 1 98.56 158 GLY A N 1
ATOM 1153 C CA . GLY A 1 158 ? 7.488 36.344 3.389 1 98.56 158 GLY A CA 1
ATOM 1154 C C . GLY A 1 158 ? 6.602 36.281 2.16 1 98.56 158 GLY A C 1
ATOM 1155 O O . GLY A 1 158 ? 7.004 36.719 1.077 1 98.56 158 GLY A O 1
ATOM 1156 N N . ILE A 1 159 ? 5.438 35.781 2.293 1 98.5 159 ILE A N 1
ATOM 1157 C CA . ILE A 1 159 ? 4.492 35.688 1.188 1 98.5 159 ILE A CA 1
ATOM 1158 C C . ILE A 1 159 ? 4.082 37.062 0.723 1 98.5 159 ILE A C 1
ATOM 1160 O O . ILE A 1 159 ? 4.141 37.375 -0.47 1 98.5 159 ILE A O 1
ATOM 1164 N N . GLN A 1 160 ? 3.707 37.969 1.68 1 98.12 160 GLN A N 1
ATOM 1165 C CA . GLN A 1 160 ? 3.139 39.25 1.352 1 98.12 160 GLN A CA 1
ATOM 1166 C C . GLN A 1 160 ? 4.199 40.188 0.769 1 98.12 160 GLN A C 1
ATOM 1168 O O . GLN A 1 160 ? 3.885 41.062 -0.041 1 98.12 160 GLN A O 1
ATOM 1173 N N . GLU A 1 161 ? 5.426 39.969 1.128 1 96.88 161 GLU A N 1
ATOM 1174 C CA . GLU A 1 161 ? 6.523 40.75 0.583 1 96.88 161 GLU A CA 1
ATOM 1175 C C . GLU A 1 161 ? 6.711 40.5 -0.907 1 96.88 161 GLU A C 1
ATOM 1177 O O . GLU A 1 161 ? 7.371 41.281 -1.605 1 96.88 161 GLU A O 1
ATOM 1182 N N . GLN A 1 162 ? 6.094 39.438 -1.4 1 96.12 162 GLN A N 1
ATOM 1183 C CA . GLN A 1 162 ? 6.172 39.125 -2.82 1 96.12 162 GLN A CA 1
ATOM 1184 C C . GLN A 1 162 ? 4.961 39.656 -3.576 1 96.12 162 GLN A C 1
ATOM 1186 O O . GLN A 1 162 ? 4.766 39.344 -4.75 1 96.12 162 GLN A O 1
ATOM 1191 N N . GLY A 1 163 ? 4.109 40.375 -2.906 1 96.44 163 GLY A N 1
ATOM 1192 C CA . GLY A 1 163 ? 2.939 40.938 -3.551 1 96.44 163 GLY A CA 1
ATOM 1193 C C . GLY A 1 163 ? 1.76 40 -3.6 1 96.44 163 GLY A C 1
ATOM 1194 O O . GLY A 1 163 ? 0.898 40.094 -4.473 1 96.44 163 GLY A O 1
ATOM 1195 N N . VAL A 1 164 ? 1.733 39.062 -2.791 1 97.5 164 VAL A N 1
ATOM 1196 C CA . VAL A 1 164 ? 0.638 38.094 -2.672 1 97.5 164 VAL A CA 1
ATOM 1197 C C . VAL A 1 164 ? -0 38.219 -1.289 1 97.5 164 VAL A C 1
ATOM 1199 O O . VAL A 1 164 ? 0.696 38.188 -0.272 1 97.5 164 VAL A O 1
ATOM 1202 N N . ILE A 1 165 ? -1.288 38.406 -1.227 1 98.38 165 ILE A N 1
ATOM 1203 C CA . ILE A 1 165 ? -1.997 38.5 0.045 1 98.38 165 ILE A CA 1
ATOM 1204 C C . ILE A 1 165 ? -1.985 37.125 0.739 1 98.38 165 ILE A C 1
ATOM 1206 O O . ILE A 1 165 ? -2.197 36.094 0.098 1 98.38 165 ILE A O 1
ATOM 1210 N N . SER A 1 166 ? -1.674 37.094 2 1 98.62 166 SER A N 1
ATOM 1211 C CA . SER A 1 166 ? -1.737 35.875 2.777 1 98.62 166 SER A CA 1
ATOM 1212 C C . SER A 1 166 ? -2.838 35.938 3.83 1 98.62 166 SER A C 1
ATOM 1214 O O . SER A 1 166 ? -3.166 37 4.328 1 98.62 166 SER A O 1
ATOM 1216 N N . THR A 1 167 ? -3.324 34.781 4.137 1 98.5 167 THR A N 1
ATOM 1217 C CA . THR A 1 167 ? -4.242 34.656 5.266 1 98.5 167 THR A CA 1
ATOM 1218 C C . THR A 1 167 ? -3.498 34.188 6.52 1 98.5 167 THR A C 1
ATOM 1220 O O . THR A 1 167 ? -2.309 33.875 6.465 1 98.5 167 THR A O 1
ATOM 1223 N N . VAL A 1 168 ? -4.133 34.219 7.645 1 98.56 168 VAL A N 1
ATOM 1224 C CA . VAL A 1 168 ? -3.939 33.344 8.789 1 98.56 168 VAL A CA 1
ATOM 1225 C C . VAL A 1 168 ? -5.219 32.562 9.062 1 98.56 168 VAL A C 1
ATOM 1227 O O . VAL A 1 168 ? -6.324 33.062 8.867 1 98.56 168 VAL A O 1
ATOM 1230 N N . LYS A 1 169 ? -5.129 31.359 9.422 1 98.31 169 LYS A N 1
ATOM 1231 C CA . LYS A 1 169 ? -6.281 30.453 9.5 1 98.31 169 LYS A CA 1
ATOM 1232 C C . LYS A 1 169 ? -5.996 29.266 10.414 1 98.31 169 LYS A C 1
ATOM 1234 O O . LYS A 1 169 ? -4.836 28.984 10.719 1 98.31 169 LYS A O 1
ATOM 1239 N N . HIS A 1 170 ? -6.957 28.594 10.844 1 98.19 170 HIS A N 1
ATOM 1240 C CA . HIS A 1 170 ? -8.391 28.844 10.766 1 98.19 170 HIS A CA 1
ATOM 1241 C C . HIS A 1 170 ? -8.898 29.516 12.039 1 98.19 170 HIS A C 1
ATOM 1243 O O . HIS A 1 170 ? -8.828 28.953 13.125 1 98.19 170 HIS A O 1
ATOM 1249 N N . TYR A 1 171 ? -9.523 30.547 11.891 1 98.69 171 TYR A N 1
ATOM 1250 C CA . TYR A 1 171 ? -9.922 31.375 13.023 1 98.69 171 TYR A CA 1
ATOM 1251 C C . TYR A 1 171 ? -11.32 31 13.508 1 98.69 171 TYR A C 1
ATOM 1253 O O . TYR A 1 171 ? -12.312 31.359 12.883 1 98.69 171 TYR A O 1
ATOM 1261 N N . SER A 1 172 ? -11.539 30.125 14.656 1 97.19 172 SER A N 1
ATOM 1262 C CA . SER A 1 172 ? -10.5 29.547 15.508 1 97.19 172 SER A CA 1
ATOM 1263 C C . SER A 1 172 ? -10.859 28.141 15.938 1 97.19 172 SER A C 1
ATOM 1265 O O . SER A 1 172 ? -11.969 27.672 15.68 1 97.19 172 SER A O 1
ATOM 1267 N N . LEU A 1 173 ? -10.031 27.391 16.438 1 98.44 173 LEU A N 1
ATOM 1268 C CA . LEU A 1 173 ? -10.172 26.109 17.125 1 98.44 173 LEU A CA 1
ATOM 1269 C C . LEU A 1 173 ? -10.586 25.016 16.125 1 98.44 173 LEU A C 1
ATOM 1271 O O . LEU A 1 173 ? -11.477 24.219 16.422 1 98.44 173 LEU A O 1
ATOM 1275 N N . ASN A 1 174 ? -10.055 25.125 14.93 1 97.44 174 ASN A N 1
ATOM 1276 C CA . ASN A 1 174 ? -10.141 24 14.008 1 97.44 174 ASN A CA 1
ATOM 1277 C C . ASN A 1 174 ? -9.141 22.906 14.359 1 97.44 174 ASN A C 1
ATOM 1279 O O . ASN A 1 174 ? -8.203 22.641 13.602 1 97.44 174 ASN A O 1
ATOM 1283 N N . CYS A 1 175 ? -9.383 22.219 15.445 1 97.44 175 CYS A N 1
ATOM 1284 C CA . CYS A 1 175 ? -8.375 21.344 16.031 1 97.44 175 CYS A CA 1
ATOM 1285 C C . CYS A 1 175 ? -8.75 19.875 15.867 1 97.44 175 CYS A C 1
ATOM 1287 O O . CYS A 1 175 ? -8.117 19 16.438 1 97.44 175 CYS A O 1
ATOM 1289 N N . ASN A 1 176 ? -9.875 19.562 15.117 1 96.81 176 ASN A N 1
ATOM 1290 C CA . ASN A 1 176 ? -10.305 18.219 14.766 1 96.81 176 ASN A CA 1
ATOM 1291 C C . ASN A 1 176 ? -11.031 18.203 13.422 1 96.81 176 ASN A C 1
ATOM 1293 O O . ASN A 1 176 ? -11.68 19.188 13.047 1 96.81 176 ASN A O 1
ATOM 1297 N N . GLU A 1 177 ? -10.922 17.141 12.766 1 94.62 177 GLU A N 1
ATOM 1298 C CA . GLU A 1 177 ? -11.508 17 11.43 1 94.62 177 GLU A CA 1
ATOM 1299 C C . GLU A 1 177 ? -12.828 16.234 11.484 1 94.62 177 GLU A C 1
ATOM 1301 O O . GLU A 1 177 ? -13.703 16.453 10.648 1 94.62 177 GLU A O 1
ATOM 1306 N N . THR A 1 178 ? -12.977 15.344 12.492 1 93.19 178 THR A N 1
ATOM 1307 C CA . THR A 1 178 ? -14.188 14.531 12.602 1 93.19 178 THR A CA 1
ATOM 1308 C C . THR A 1 178 ? -15.422 15.414 12.734 1 93.19 178 THR A C 1
ATOM 1310 O O . THR A 1 178 ? -15.555 16.172 13.703 1 93.19 178 THR A O 1
ATOM 1313 N N . ASN A 1 179 ? -16.281 15.375 11.789 1 93.94 179 ASN A N 1
ATOM 1314 C CA . ASN A 1 179 ? -17.516 16.141 11.758 1 93.94 179 ASN A CA 1
ATOM 1315 C C . ASN A 1 179 ? -17.266 17.625 12.031 1 93.94 179 ASN A C 1
ATOM 1317 O O . ASN A 1 179 ? -18.031 18.266 12.742 1 93.94 179 ASN A O 1
ATOM 1321 N N . ARG A 1 180 ? -16.266 18.109 11.469 1 94.5 180 ARG A N 1
ATOM 1322 C CA . ARG A 1 180 ? -15.758 19.438 11.781 1 94.5 180 ARG A CA 1
ATOM 1323 C C . ARG A 1 180 ? -16.828 20.5 11.492 1 94.5 180 ARG A C 1
ATOM 1325 O O . ARG A 1 180 ? -16.922 21.5 12.211 1 94.5 180 ARG A O 1
ATOM 1332 N N . HIS A 1 181 ? -17.719 20.312 10.5 1 95.56 181 HIS A N 1
ATOM 1333 C CA . HIS A 1 181 ? -18.75 21.297 10.141 1 95.56 181 HIS A CA 1
ATOM 1334 C C . HIS A 1 181 ? -19.875 21.312 11.164 1 95.56 181 HIS A C 1
ATOM 1336 O O . HIS A 1 181 ? -20.656 22.266 11.211 1 95.56 181 HIS A O 1
ATOM 1342 N N . TRP A 1 182 ? -19.953 20.281 11.961 1 96.56 182 TRP A N 1
ATOM 1343 C CA . TRP A 1 182 ?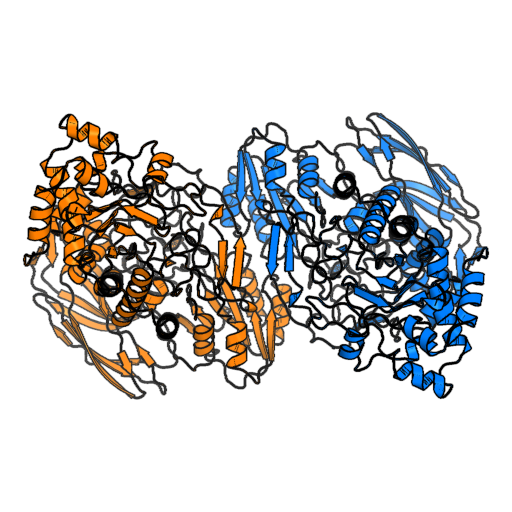 -21.016 20.156 12.945 1 96.56 182 TRP A CA 1
ATOM 1344 C C . TRP A 1 182 ? -20.453 20.094 14.359 1 96.56 182 TRP A C 1
ATOM 1346 O O . TRP A 1 182 ? -21.172 19.75 15.305 1 96.56 182 TRP A O 1
ATOM 1356 N N . LEU A 1 183 ? -19.234 20.406 14.484 1 97.94 183 LEU A N 1
ATOM 1357 C CA . LEU A 1 183 ? -18.531 20.359 15.766 1 97.94 183 LEU A CA 1
ATOM 1358 C C . LEU A 1 183 ? -18.688 21.688 16.516 1 97.94 183 LEU A C 1
ATOM 1360 O O . LEU A 1 183 ? -18.516 22.75 15.922 1 97.94 183 LEU A O 1
ATOM 1364 N N . ASP A 1 184 ? -19.078 21.625 17.734 1 98.69 184 ASP A N 1
ATOM 1365 C CA . ASP A 1 184 ? -19.047 22.781 18.641 1 98.69 184 ASP A CA 1
ATOM 1366 C C . ASP A 1 184 ? -17.859 22.719 19.578 1 98.69 184 ASP A C 1
ATOM 1368 O O . ASP A 1 184 ? -17.797 21.844 20.453 1 98.69 184 ASP A O 1
ATOM 1372 N N . ALA A 1 185 ? -16.922 23.562 19.391 1 98.69 185 ALA A N 1
ATOM 1373 C CA . ALA A 1 185 ? -15.781 23.703 20.297 1 98.69 185 ALA A CA 1
ATOM 1374 C C . ALA A 1 185 ? -16.109 24.609 21.469 1 98.69 185 ALA A C 1
ATOM 1376 O O . ALA A 1 185 ? -16.328 25.812 21.281 1 98.69 185 ALA A O 1
ATOM 1377 N N . VAL A 1 186 ? -16.172 24.047 22.609 1 98.75 186 VAL A N 1
ATOM 1378 C CA . VAL A 1 186 ? -16.547 24.797 23.797 1 98.75 186 VAL A CA 1
ATOM 1379 C C . VAL A 1 186 ? -15.305 25.062 24.656 1 98.75 186 VAL A C 1
ATOM 1381 O O . VAL A 1 186 ? -14.625 24.141 25.078 1 98.75 186 VAL A O 1
ATOM 1384 N N . ILE A 1 187 ? -15.039 26.312 24.938 1 98.62 187 ILE A N 1
ATOM 1385 C CA . ILE A 1 187 ? -13.852 26.703 25.688 1 98.62 187 ILE A CA 1
ATOM 1386 C C . ILE A 1 187 ? -14.164 27.906 26.578 1 98.62 187 ILE A C 1
ATOM 1388 O O . ILE A 1 187 ? -15.008 28.734 26.219 1 98.62 187 ILE A O 1
ATOM 1392 N N . ASP A 1 188 ? -13.523 27.969 27.766 1 98.12 188 ASP A N 1
ATOM 1393 C CA . ASP A 1 188 ? -13.578 29.188 28.547 1 98.12 188 ASP A CA 1
ATOM 1394 C C . ASP A 1 188 ? -13.047 30.391 27.766 1 98.12 188 ASP A C 1
ATOM 1396 O O . ASP A 1 188 ? -11.922 30.344 27.25 1 98.12 188 ASP A O 1
ATOM 1400 N N . PRO A 1 189 ? -13.789 31.484 27.641 1 97.5 189 PRO A N 1
ATOM 1401 C CA . PRO A 1 189 ? -13.391 32.594 26.781 1 97.5 189 PRO A CA 1
ATOM 1402 C C . PRO A 1 189 ? -12.062 33.219 27.203 1 97.5 189 PRO A C 1
ATOM 1404 O O . PRO A 1 189 ? -11.266 33.625 26.344 1 97.5 189 PRO A O 1
ATOM 1407 N N . ALA A 1 190 ? -11.812 33.312 28.484 1 97.56 190 ALA A N 1
ATOM 1408 C CA . ALA A 1 190 ? -10.531 33.875 28.938 1 97.56 190 ALA A CA 1
ATOM 1409 C C . ALA A 1 190 ? -9.375 32.969 28.562 1 97.56 190 ALA A C 1
ATOM 1411 O O . ALA A 1 190 ? -8.312 33.438 28.141 1 97.56 190 ALA A O 1
ATOM 1412 N N . ALA A 1 191 ? -9.594 31.703 28.781 1 98 191 ALA A N 1
ATOM 1413 C CA . ALA A 1 191 ? -8.578 30.719 28.391 1 98 191 ALA A CA 1
ATOM 1414 C C . ALA A 1 191 ? -8.328 30.766 26.875 1 98 191 ALA A C 1
ATOM 1416 O O . ALA A 1 191 ? -7.203 30.562 26.422 1 98 191 ALA A O 1
ATOM 1417 N N . HIS A 1 192 ? -9.445 30.969 26.125 1 98.56 192 HIS A N 1
ATOM 1418 C CA . HIS A 1 192 ? -9.32 31.109 24.672 1 98.56 192 HIS A CA 1
ATOM 1419 C C . HIS A 1 192 ? -8.398 32.281 24.312 1 98.56 192 HIS A C 1
ATOM 1421 O O . HIS A 1 192 ? -7.539 32.125 23.438 1 98.56 192 HIS A O 1
ATOM 1427 N N . ARG A 1 193 ? -8.445 33.375 25 1 98.31 193 ARG A N 1
ATOM 1428 C CA . ARG A 1 193 ? -7.617 34.562 24.781 1 98.31 193 ARG A CA 1
ATOM 1429 C C . ARG A 1 193 ? -6.156 34.281 25.109 1 98.31 193 ARG A C 1
ATOM 1431 O O . ARG A 1 193 ? -5.25 34.844 24.5 1 98.31 193 ARG A O 1
ATOM 1438 N N . GLU A 1 194 ? -5.918 33.375 26.016 1 98.19 194 GLU A N 1
ATOM 1439 C CA . GLU A 1 194 ? -4.582 33.094 26.531 1 98.19 194 GLU A CA 1
ATOM 1440 C C . GLU A 1 194 ? -3.877 32.031 25.734 1 98.19 194 GLU A C 1
ATOM 1442 O O . GLU A 1 194 ? -2.723 31.688 26 1 98.19 194 GLU A O 1
ATOM 1447 N N . SER A 1 195 ? -4.578 31.453 24.766 1 98.25 195 SER A N 1
ATOM 1448 C CA . SER A 1 195 ? -4 30.344 24.016 1 98.25 195 SER A CA 1
ATOM 1449 C C . SER A 1 195 ? -4.125 30.562 22.516 1 98.25 195 SER A C 1
ATOM 1451 O O . SER A 1 195 ? -3.316 31.281 21.922 1 98.25 195 SER A O 1
ATOM 1453 N N . ASP A 1 196 ? -5.238 30.062 21.906 1 98.69 196 ASP A N 1
ATOM 1454 C CA . ASP A 1 196 ? -5.391 30.109 20.453 1 98.69 196 ASP A CA 1
ATOM 1455 C C . ASP A 1 196 ? -5.473 31.547 19.969 1 98.69 196 ASP A C 1
ATOM 1457 O O . ASP A 1 196 ? -4.809 31.922 18.984 1 98.69 196 ASP A O 1
ATOM 1461 N N . LEU A 1 197 ? -6.258 32.344 20.609 1 98.75 197 LEU A N 1
ATOM 1462 C CA . LEU A 1 197 ? -6.43 33.719 20.172 1 98.75 197 LEU A CA 1
ATOM 1463 C C . LEU A 1 197 ? -5.152 34.531 20.422 1 98.75 197 LEU A C 1
ATOM 1465 O O . LEU A 1 197 ? -4.859 35.469 19.672 1 98.75 197 LEU A O 1
ATOM 1469 N N . LEU A 1 198 ? -4.375 34.125 21.453 1 98.69 198 LEU A N 1
ATOM 1470 C CA . LEU A 1 198 ? -3.102 34.812 21.672 1 98.69 198 LEU A CA 1
ATOM 1471 C C . LEU A 1 198 ? -2.162 34.594 20.484 1 98.69 198 LEU A C 1
ATOM 1473 O O . LEU A 1 198 ? -1.492 35.531 20.047 1 98.69 198 LEU A O 1
ATOM 1477 N N . ALA A 1 199 ? -2.057 33.375 20.016 1 98.81 199 ALA A N 1
ATOM 1478 C CA . ALA A 1 199 ? -1.241 33.094 18.844 1 98.81 199 ALA A CA 1
ATOM 1479 C C . ALA A 1 199 ? -1.659 33.969 17.656 1 98.81 199 ALA A C 1
ATOM 1481 O O . ALA A 1 199 ? -0.813 34.562 17 1 98.81 199 ALA A O 1
ATOM 1482 N N . PHE A 1 200 ? -2.959 34.031 17.359 1 98.88 200 PHE A N 1
ATOM 1483 C CA . PHE A 1 200 ? -3.463 34.844 16.266 1 98.88 200 PHE A CA 1
ATOM 1484 C C . PHE A 1 200 ? -3.143 36.312 16.484 1 98.88 200 PHE A C 1
ATOM 1486 O O . PHE A 1 200 ? -2.734 37 15.555 1 98.88 200 PHE A O 1
ATOM 1493 N N . GLU A 1 201 ? -3.375 36.781 17.703 1 98.75 201 GLU A N 1
ATOM 1494 C CA . GLU A 1 201 ? -3.143 38.188 18 1 98.75 201 GLU A CA 1
ATOM 1495 C C . GLU A 1 201 ? -1.696 38.594 17.719 1 98.75 201 GLU A C 1
ATOM 1497 O O . GLU A 1 201 ? -1.44 39.562 17.016 1 98.75 201 GLU A O 1
ATOM 1502 N N . ILE A 1 202 ? -0.768 37.812 18.25 1 98.62 202 ILE A N 1
ATOM 1503 C CA . ILE A 1 202 ? 0.649 38.094 18.062 1 98.62 202 ILE A CA 1
ATOM 1504 C C . ILE A 1 202 ? 1.009 38 16.594 1 98.62 202 ILE A C 1
ATOM 1506 O O . ILE A 1 202 ? 1.729 38.844 16.062 1 98.62 202 ILE A O 1
ATOM 1510 N N . ALA A 1 203 ? 0.531 37 15.891 1 98.81 203 ALA A N 1
ATOM 1511 C CA . ALA A 1 203 ? 0.843 36.812 14.477 1 98.81 203 ALA A CA 1
ATOM 1512 C C . ALA A 1 203 ? 0.319 37.969 13.641 1 98.81 203 ALA A C 1
ATOM 1514 O O . ALA A 1 203 ? 0.996 38.438 12.719 1 98.81 203 ALA A O 1
ATOM 1515 N N . ILE A 1 204 ? -0.915 38.438 13.922 1 98.75 204 ILE A N 1
ATOM 1516 C CA . ILE A 1 204 ? -1.535 39.531 13.188 1 98.75 204 ILE A CA 1
ATOM 1517 C C . ILE A 1 204 ? -0.752 40.812 13.43 1 98.75 204 ILE A C 1
ATOM 1519 O O . ILE A 1 204 ? -0.498 41.562 12.492 1 98.75 204 ILE A O 1
ATOM 1523 N N . GLU A 1 205 ? -0.353 41.031 14.641 1 98.38 205 GLU A N 1
ATOM 1524 C CA . GLU A 1 205 ? 0.419 42.219 14.984 1 98.38 205 GLU A CA 1
ATOM 1525 C C . GLU A 1 205 ? 1.769 42.219 14.273 1 98.38 205 GLU A C 1
ATOM 1527 O O . GLU A 1 205 ? 2.238 43.281 13.82 1 98.38 205 GLU A O 1
ATOM 1532 N N . ARG A 1 206 ? 2.318 41.062 14.141 1 98 206 ARG A N 1
ATOM 1533 C CA . ARG A 1 206 ? 3.678 40.969 13.617 1 98 206 ARG A CA 1
ATOM 1534 C C . ARG A 1 206 ? 3.686 40.969 12.094 1 98 206 ARG A C 1
ATOM 1536 O O . ARG A 1 206 ? 4.633 41.469 11.477 1 98 206 ARG A O 1
ATOM 1543 N N . SER A 1 207 ? 2.646 40.438 11.469 1 98.56 207 SER A N 1
ATOM 1544 C CA . SER A 1 207 ? 2.756 40.156 10.039 1 98.56 207 SER A CA 1
ATOM 1545 C C . SER A 1 207 ? 1.703 40.938 9.25 1 98.56 207 SER A C 1
ATOM 1547 O O . SER A 1 207 ? 1.786 41.031 8.023 1 98.56 207 SER A O 1
ATOM 1549 N N . HIS A 1 208 ? 0.671 41.469 9.906 1 98.38 208 HIS A N 1
ATOM 1550 C CA . HIS A 1 208 ? -0.404 42.219 9.273 1 98.38 208 HIS A CA 1
ATOM 1551 C C . HIS A 1 208 ? -0.961 41.469 8.062 1 98.38 208 HIS A C 1
ATOM 1553 O O . HIS A 1 208 ? -1.018 42.031 6.965 1 98.38 208 HIS A O 1
ATOM 1559 N N . PRO A 1 209 ? -1.412 40.312 8.266 1 98.81 209 PRO A N 1
ATOM 1560 C CA . PRO A 1 209 ? -1.984 39.562 7.137 1 98.81 209 PRO A CA 1
ATOM 1561 C C . PRO A 1 209 ? -3.143 40.312 6.477 1 98.81 209 PRO A C 1
ATOM 1563 O O . PRO A 1 209 ? -3.9 41 7.156 1 98.81 209 PRO A O 1
ATOM 1566 N N . GLY A 1 210 ? -3.281 40.094 5.176 1 98.69 210 GLY A N 1
ATOM 1567 C CA . GLY A 1 210 ? -4.348 40.75 4.457 1 98.69 210 GLY A CA 1
ATOM 1568 C C . GLY A 1 210 ? -5.723 40.219 4.77 1 98.69 210 GLY A C 1
ATOM 1569 O O . GLY A 1 210 ? -6.73 40.906 4.625 1 98.69 210 GLY A O 1
ATOM 1570 N N . ALA A 1 211 ? -5.711 38.969 5.168 1 98.69 211 ALA A N 1
ATOM 1571 C CA . ALA A 1 211 ? -7.008 38.344 5.434 1 98.69 211 ALA A CA 1
ATOM 1572 C C . ALA A 1 211 ? -6.906 37.344 6.578 1 98.69 211 ALA A C 1
ATOM 1574 O O . ALA A 1 211 ? -5.82 36.844 6.879 1 98.69 211 ALA A O 1
ATOM 1575 N N . VAL A 1 212 ? -7.992 37.125 7.258 1 98.88 212 VAL A N 1
ATOM 1576 C CA . VAL A 1 212 ? -8.195 36.031 8.227 1 98.88 212 VAL A CA 1
ATOM 1577 C C . VAL A 1 212 ? -9.273 35.094 7.719 1 98.88 212 VAL A C 1
ATOM 1579 O O . VAL A 1 212 ? -10.305 35.5 7.199 1 98.88 212 VAL A O 1
ATOM 1582 N N . MET A 1 213 ? -9 33.812 7.773 1 98.81 213 MET A N 1
ATOM 1583 C CA . MET A 1 213 ? -9.984 32.812 7.355 1 98.81 213 MET A CA 1
ATOM 1584 C C . MET A 1 213 ? -10.68 32.188 8.562 1 98.81 213 MET A C 1
ATOM 1586 O O . MET A 1 213 ? -10.031 31.609 9.422 1 98.81 213 MET A O 1
ATOM 1590 N N . ALA A 1 214 ? -11.977 32.281 8.594 1 98.75 214 ALA A N 1
ATOM 1591 C CA . ALA A 1 214 ? -12.766 31.672 9.672 1 98.75 214 ALA A CA 1
ATOM 1592 C C . ALA A 1 214 ? -12.766 30.156 9.578 1 98.75 214 ALA A C 1
ATOM 1594 O O . ALA A 1 214 ? -12.734 29.594 8.477 1 98.75 214 ALA A O 1
ATOM 1595 N N . ALA A 1 215 ? -12.828 29.531 10.734 1 98.38 215 ALA A N 1
ATOM 1596 C CA . ALA A 1 215 ? -12.914 28.078 10.789 1 98.38 215 ALA A CA 1
ATOM 1597 C C . ALA A 1 215 ? -14.305 27.594 10.383 1 98.38 215 ALA A C 1
ATOM 1599 O O . ALA A 1 215 ? -15.195 28.406 10.109 1 98.38 215 ALA A O 1
ATOM 1600 N N . TYR A 1 216 ? -14.477 26.234 10.367 1 96.94 216 TYR A N 1
ATOM 1601 C CA . TYR A 1 216 ? -15.719 25.594 9.977 1 96.94 216 TYR A CA 1
ATOM 1602 C C . TYR A 1 216 ? -16.656 25.453 11.172 1 96.94 216 TYR A C 1
ATOM 1604 O O . TYR A 1 216 ? -17.875 25.609 11.031 1 96.94 216 TYR A O 1
ATOM 1612 N N . ASN A 1 217 ? -16.078 25.141 12.258 1 98.19 217 ASN A N 1
ATOM 1613 C CA . ASN A 1 217 ? -16.781 24.672 13.438 1 98.19 217 ASN A CA 1
ATOM 1614 C C . ASN A 1 217 ? -17.484 25.812 14.18 1 98.19 217 ASN A C 1
ATOM 1616 O O . ASN A 1 217 ? -17.312 26.984 13.82 1 98.19 217 ASN A O 1
ATOM 1620 N N . LYS A 1 218 ? -18.312 25.406 15.125 1 98.56 218 LYS A N 1
ATOM 1621 C CA . LYS A 1 218 ? -18.828 26.359 16.109 1 98.56 218 LYS A CA 1
ATOM 1622 C C . LYS A 1 218 ? -17.844 26.562 17.25 1 98.56 218 LYS A C 1
ATOM 1624 O O . LYS A 1 218 ? -17.062 25.656 17.562 1 98.56 218 LYS A O 1
ATOM 1629 N N . VAL A 1 219 ? -17.812 27.734 17.734 1 98.75 219 VAL A N 1
ATOM 1630 C CA . VAL A 1 219 ? -17.109 28.047 18.969 1 98.75 219 VAL A CA 1
ATOM 1631 C C . VAL A 1 219 ? -18.094 28.609 20 1 98.75 219 VAL A C 1
ATOM 1633 O O . VAL A 1 219 ? -18.688 29.656 19.781 1 98.75 219 VAL A O 1
ATOM 1636 N N . ASN A 1 220 ? -18.25 27.828 21.047 1 98.56 220 ASN A N 1
ATOM 1637 C CA . ASN A 1 220 ? -19.188 28.188 22.109 1 98.56 220 ASN A CA 1
ATOM 1638 C C . ASN A 1 220 ? -20.594 28.453 21.547 1 98.56 220 ASN A C 1
ATOM 1640 O O . ASN A 1 220 ? -21.219 29.453 21.906 1 98.56 220 ASN A O 1
ATOM 1644 N N . GLY A 1 221 ? -20.953 27.672 20.625 1 98.25 221 GLY A N 1
ATOM 1645 C CA . GLY A 1 221 ? -22.344 27.625 20.203 1 98.25 221 GLY A CA 1
ATOM 1646 C C . GLY A 1 221 ? -22.594 28.375 18.906 1 98.25 221 GLY A C 1
ATOM 1647 O O . GLY A 1 221 ? -23.656 28.234 18.297 1 98.25 221 GLY A O 1
ATOM 1648 N N . SER A 1 222 ? -21.609 29.109 18.438 1 98.31 222 SER A N 1
ATOM 1649 C CA . SER A 1 222 ? -21.797 29.875 17.203 1 98.31 222 SER A CA 1
ATOM 1650 C C . SER A 1 222 ? -20.766 29.469 16.156 1 98.31 222 SER A C 1
ATOM 1652 O O . SER A 1 222 ? -19.594 29.281 16.453 1 98.31 222 SER A O 1
ATOM 1654 N N . TYR A 1 223 ? -21.266 29.297 14.906 1 98.5 223 TYR A N 1
ATOM 1655 C CA . TYR A 1 223 ? -20.312 29.016 13.836 1 98.5 223 TYR A CA 1
ATOM 1656 C C . TYR A 1 223 ? -19.25 30.094 13.766 1 98.5 223 TYR A C 1
ATOM 1658 O O . TYR A 1 223 ? -19.531 31.281 13.93 1 98.5 223 TYR A O 1
ATOM 1666 N N . ALA A 1 224 ? -18.016 29.688 13.5 1 98.69 224 ALA A N 1
ATOM 1667 C CA . ALA A 1 224 ? -16.891 30.609 13.469 1 98.69 224 ALA A CA 1
ATOM 1668 C C . ALA A 1 224 ? -17.156 31.75 12.5 1 98.69 224 ALA A C 1
ATOM 1670 O O . ALA A 1 224 ? -16.875 32.906 12.812 1 98.69 224 ALA A O 1
ATOM 1671 N N . ALA A 1 225 ? -17.75 31.484 11.367 1 98.44 225 ALA A N 1
ATOM 1672 C CA . ALA A 1 225 ? -18.016 32.5 10.336 1 98.44 225 ALA A CA 1
ATOM 1673 C C . ALA A 1 225 ? -19.172 33.406 10.734 1 98.44 225 ALA A C 1
ATOM 1675 O O . ALA A 1 225 ? -19.375 34.469 10.141 1 98.44 225 ALA A O 1
ATOM 1676 N N . ALA A 1 226 ? -19.906 33.031 11.727 1 98.44 226 ALA A N 1
ATOM 1677 C CA . ALA A 1 226 ? -21.047 33.781 12.219 1 98.44 226 ALA A CA 1
ATOM 1678 C C . ALA A 1 226 ? -20.828 34.25 13.664 1 98.44 226 ALA A C 1
ATOM 1680 O O . ALA A 1 226 ? -21.781 34.594 14.359 1 98.44 226 ALA A O 1
ATOM 1681 N N . ASN A 1 227 ? -19.656 34.188 14.133 1 98.75 227 ASN A N 1
ATOM 1682 C CA . ASN A 1 227 ? -19.375 34.406 15.539 1 98.75 227 ASN A CA 1
ATOM 1683 C C . ASN A 1 227 ? -19.031 35.875 15.805 1 98.75 227 ASN A C 1
ATOM 1685 O O . ASN A 1 227 ? -17.875 36.281 15.766 1 98.75 227 ASN A O 1
ATOM 1689 N N . ARG A 1 228 ? -20.016 36.656 16.172 1 98.31 228 ARG A N 1
ATOM 1690 C CA . ARG A 1 228 ? -19.844 38.094 16.359 1 98.31 228 ARG A CA 1
ATOM 1691 C C . ARG A 1 228 ? -18.797 38.375 17.438 1 98.31 228 ARG A C 1
ATOM 1693 O O . ARG A 1 228 ? -18 39.312 17.312 1 98.31 228 ARG A O 1
ATOM 1700 N N . ALA A 1 229 ? -18.812 37.594 18.469 1 97.69 229 ALA A N 1
ATOM 1701 C CA . ALA A 1 229 ? -17.859 37.781 19.562 1 97.69 229 ALA A CA 1
ATOM 1702 C C . ALA A 1 229 ? -16.422 37.688 19.047 1 97.69 229 ALA A C 1
ATOM 1704 O O . ALA A 1 229 ? -15.562 38.5 19.422 1 97.69 229 ALA A O 1
ATOM 1705 N N . LEU A 1 230 ? -16.109 36.75 18.219 1 98.62 230 LEU A N 1
ATOM 1706 C CA . LEU A 1 230 ? -14.75 36.531 17.719 1 98.62 230 LEU A CA 1
ATOM 1707 C C . LEU A 1 230 ? -14.43 37.5 16.578 1 98.62 230 LEU A C 1
ATOM 1709 O O . LEU A 1 230 ? -13.375 38.125 16.562 1 98.62 230 LEU A O 1
ATOM 1713 N N . LEU A 1 231 ? -15.336 37.656 15.609 1 98.81 231 LEU A N 1
ATOM 1714 C CA . LEU A 1 231 ? -15.047 38.375 14.383 1 98.81 231 LEU A CA 1
ATOM 1715 C C . LEU A 1 231 ? -15.125 39.875 14.625 1 98.81 231 LEU A C 1
ATOM 1717 O O . LEU A 1 231 ? -14.242 40.625 14.203 1 98.81 231 LEU A O 1
ATOM 1721 N N . THR A 1 232 ? -16.141 40.312 15.297 1 98.12 232 THR A N 1
ATOM 1722 C CA . THR A 1 232 ? -16.406 41.719 15.438 1 98.12 232 THR A CA 1
ATOM 1723 C C . THR A 1 232 ? -15.789 42.25 16.734 1 98.12 232 THR A C 1
ATOM 1725 O O . THR A 1 232 ? -15.016 43.219 16.703 1 98.12 232 THR A O 1
ATOM 1728 N N . ASP A 1 233 ? -16.078 41.625 17.812 1 97.12 233 ASP A N 1
ATOM 1729 C CA . ASP A 1 233 ? -15.672 42.188 19.094 1 97.12 233 ASP A CA 1
ATOM 1730 C C . ASP A 1 233 ? -14.164 42.031 19.312 1 97.12 233 ASP A C 1
ATOM 1732 O O . ASP A 1 233 ? -13.5 43 19.734 1 97.12 233 ASP A O 1
ATOM 1736 N N . VAL A 1 234 ? -13.625 40.906 19.016 1 98 234 VAL A N 1
ATOM 1737 C CA . VAL A 1 234 ? -12.211 40.656 19.281 1 98 234 VAL A CA 1
ATOM 1738 C C . VAL A 1 234 ? -11.367 41.062 18.078 1 98 234 VAL A C 1
ATOM 1740 O O . VAL A 1 234 ? -10.594 42.031 18.156 1 98 234 VAL A O 1
ATOM 1743 N N . LEU A 1 235 ? -11.523 40.438 16.953 1 98.69 235 LEU A N 1
ATOM 1744 C CA . LEU A 1 235 ? -10.656 40.594 15.797 1 98.69 235 LEU A CA 1
ATOM 1745 C C . LEU A 1 235 ? -10.719 42.031 15.258 1 98.69 235 LEU A C 1
ATOM 1747 O O . LEU A 1 235 ? -9.711 42.719 15.211 1 98.69 235 LEU A O 1
ATOM 1751 N N . LYS A 1 236 ? -11.898 42.531 14.891 1 98.31 236 LYS A N 1
ATOM 1752 C CA . LYS A 1 236 ? -12.047 43.844 14.281 1 98.31 236 LYS A CA 1
ATOM 1753 C C . LYS A 1 236 ? -12.102 44.938 15.344 1 98.31 236 LYS A C 1
ATOM 1755 O O . LYS A 1 236 ? -11.703 46.062 15.094 1 98.31 236 LYS A O 1
ATOM 1760 N N . GLY A 1 237 ? -12.562 44.594 16.531 1 97.44 237 GLY A N 1
ATOM 1761 C CA . GLY A 1 237 ? -12.68 45.562 17.594 1 97.44 237 GLY A CA 1
ATOM 1762 C C . GLY A 1 237 ? -11.414 45.719 18.422 1 97.44 237 GLY A C 1
ATOM 1763 O O . GLY A 1 237 ? -10.586 46.594 18.172 1 97.44 237 GLY A O 1
ATOM 1764 N N . ALA A 1 238 ? -11.242 44.719 19.281 1 96.31 238 ALA A N 1
ATOM 1765 C CA . ALA A 1 238 ? -10.141 44.781 20.234 1 96.31 238 ALA A CA 1
ATOM 1766 C C . ALA A 1 238 ? -8.789 44.812 19.516 1 96.31 238 ALA A C 1
ATOM 1768 O O . ALA A 1 238 ? -7.891 45.562 19.922 1 96.31 238 ALA A O 1
ATOM 1769 N N . TRP A 1 239 ? -8.633 44.031 18.484 1 98 239 TRP A N 1
ATOM 1770 C CA . TRP A 1 239 ? -7.344 43.906 17.797 1 98 239 TRP A CA 1
ATOM 1771 C C . TRP A 1 239 ? -7.242 44.906 16.656 1 98 239 TRP A C 1
ATOM 1773 O O . TRP A 1 239 ? -6.168 45.062 16.062 1 98 239 TRP A O 1
ATOM 1783 N N . ALA A 1 240 ? -8.352 45.531 16.234 1 97.56 240 ALA A N 1
ATOM 1784 C CA . ALA A 1 240 ? -8.422 46.531 15.18 1 97.56 240 ALA A CA 1
ATOM 1785 C C . ALA A 1 240 ? -7.891 46 13.859 1 97.56 240 ALA A C 1
ATOM 1787 O O . ALA A 1 240 ? -7.148 46.656 13.148 1 97.56 240 ALA A O 1
ATOM 1788 N N . PHE A 1 241 ? -8.141 44.812 13.617 1 98.25 241 PHE A N 1
ATOM 1789 C CA . PHE A 1 241 ? -7.711 44.188 12.367 1 98.25 241 PHE A CA 1
ATOM 1790 C C . PHE A 1 241 ? -8.32 44.938 11.172 1 98.25 241 PHE A C 1
ATOM 1792 O O . PHE A 1 241 ? -9.539 45 11.039 1 98.25 241 PHE A O 1
ATOM 1799 N N . PRO A 1 242 ? -7.516 45.375 10.266 1 97.94 242 PRO A N 1
ATOM 1800 C CA . PRO A 1 242 ? -8.055 46.188 9.172 1 97.94 242 PRO A CA 1
ATOM 1801 C C . PRO A 1 242 ? -8.391 45.375 7.93 1 97.94 242 PRO A C 1
ATOM 1803 O O . PRO A 1 242 ? -9.07 45.844 7.023 1 97.94 242 PRO A O 1
ATOM 1806 N N . GLY A 1 243 ? -7.895 44.125 7.805 1 98.5 243 GLY A N 1
ATOM 1807 C CA . GLY A 1 243 ? -8.109 43.312 6.629 1 98.5 243 GLY A CA 1
ATOM 1808 C C . GLY A 1 243 ? -9.492 42.688 6.59 1 98.5 243 GLY A C 1
ATOM 1809 O O . GLY A 1 243 ? -10.375 43.062 7.367 1 98.5 243 GLY A O 1
ATOM 1810 N N . TRP A 1 244 ? -9.742 41.781 5.652 1 98.5 244 TRP A N 1
ATOM 1811 C CA . TRP A 1 244 ? -11.078 41.188 5.566 1 98.5 244 TRP A CA 1
ATOM 1812 C C . TRP A 1 244 ? -11.094 39.781 6.117 1 98.5 244 TRP A C 1
ATOM 1814 O O . TRP A 1 244 ? -10.047 39.156 6.281 1 98.5 244 TRP A O 1
ATOM 1824 N N . VAL A 1 245 ? -12.211 39.344 6.582 1 98.88 245 VAL A N 1
ATOM 1825 C CA . VAL A 1 245 ? -12.453 37.969 7.043 1 98.88 245 VAL A CA 1
ATOM 1826 C C . VAL A 1 245 ? -13.133 37.188 5.938 1 98.88 245 VAL A C 1
ATOM 1828 O O . VAL A 1 245 ? -14.203 37.562 5.457 1 98.88 245 VAL A O 1
ATOM 1831 N N . MET A 1 246 ? -12.516 36.125 5.5 1 98.81 246 MET A N 1
ATOM 1832 C CA . MET A 1 246 ? -13.109 35.219 4.516 1 98.81 246 MET A CA 1
ATOM 1833 C C . MET A 1 246 ? -13.523 33.906 5.168 1 98.81 246 MET A C 1
ATOM 1835 O O . MET A 1 246 ? -12.984 33.531 6.211 1 98.81 246 MET A O 1
ATOM 1839 N N . SER A 1 247 ? -14.484 33.219 4.582 1 98.5 247 SER A N 1
ATOM 1840 C CA . SER A 1 247 ? -14.836 31.891 5.047 1 98.5 247 SER A CA 1
ATOM 1841 C C . SER A 1 247 ? -13.883 30.844 4.484 1 98.5 247 SER A C 1
ATOM 1843 O O . SER A 1 247 ? -13.18 31.094 3.502 1 98.5 247 SER A O 1
ATOM 1845 N N . ASP A 1 248 ? -13.797 29.75 5.156 1 97 248 ASP A N 1
ATOM 1846 C CA . ASP A 1 248 ? -13.297 28.562 4.488 1 97 248 ASP A CA 1
ATOM 1847 C C . ASP A 1 248 ? -14.375 27.922 3.615 1 97 248 ASP A C 1
ATOM 1849 O O . ASP A 1 248 ? -15.539 28.312 3.67 1 97 248 ASP A O 1
ATOM 1853 N N . TRP A 1 249 ? -13.984 27.109 2.713 1 94.56 249 TRP A N 1
ATOM 1854 C CA . TRP A 1 249 ? -14.883 26.438 1.784 1 94.56 249 TRP A CA 1
ATOM 1855 C C . TRP A 1 249 ? -15.836 25.5 2.529 1 94.56 249 TRP A C 1
ATOM 1857 O O . TRP A 1 249 ? -15.398 24.531 3.143 1 94.56 249 TRP A O 1
ATOM 1867 N N . GLY A 1 250 ? -17.047 25.797 2.459 1 93.94 250 GLY A N 1
ATOM 1868 C CA . GLY A 1 250 ? -18.047 25.078 3.227 1 93.94 250 GLY A CA 1
ATOM 1869 C C . GLY A 1 250 ? -18.297 25.688 4.594 1 93.94 250 GLY A C 1
ATOM 1870 O O . GLY A 1 250 ? -19.016 25.109 5.414 1 93.94 250 GLY A O 1
ATOM 1871 N N . GLY A 1 251 ? -17.828 26.891 4.852 1 96.94 251 GLY A N 1
ATOM 1872 C CA . GLY A 1 251 ? -17.859 27.453 6.188 1 96.94 251 GLY A CA 1
ATOM 1873 C C . GLY A 1 251 ? -18.891 28.562 6.34 1 96.94 251 GLY A C 1
ATOM 1874 O O . GLY A 1 251 ? -18.875 29.297 7.34 1 96.94 251 GLY A O 1
ATOM 1875 N N . THR A 1 252 ? -19.859 28.703 5.352 1 97.88 252 THR A N 1
ATOM 1876 C CA . THR A 1 252 ? -20.828 29.781 5.426 1 97.88 252 THR A CA 1
ATOM 1877 C C . THR A 1 252 ? -22.25 29.234 5.449 1 97.88 252 THR A C 1
ATOM 1879 O O . THR A 1 252 ? -22.922 29.172 4.414 1 97.88 252 THR A O 1
ATOM 1882 N N . PRO A 1 253 ? -22.766 29.047 6.609 1 96.56 253 PRO A N 1
ATOM 1883 C CA . PRO A 1 253 ? -24.094 28.422 6.719 1 96.56 253 PRO A CA 1
ATOM 1884 C C . PRO A 1 253 ? -25.234 29.359 6.316 1 96.56 253 PRO A C 1
ATOM 1886 O O . PRO A 1 253 ? -26.328 28.906 6.027 1 96.56 253 PRO A O 1
ATOM 1889 N N . GLY A 1 254 ? -24.969 30.75 6.262 1 97.56 254 GLY A N 1
ATOM 1890 C CA . GLY A 1 254 ? -26.031 31.703 5.922 1 97.56 254 GLY A CA 1
ATOM 1891 C C . GLY A 1 254 ? -25.531 33.125 5.727 1 97.56 254 GLY A C 1
ATOM 1892 O O . GLY A 1 254 ? -24.391 33.438 6.094 1 97.56 254 GLY A O 1
ATOM 1893 N N . TRP A 1 255 ? -26.422 33.969 5.172 1 97.5 255 TRP A N 1
ATOM 1894 C CA . TRP A 1 255 ? -26.047 35.344 4.867 1 97.5 255 TRP A CA 1
ATOM 1895 C C . TRP A 1 255 ? -25.797 36.125 6.148 1 97.5 255 TRP A C 1
ATOM 1897 O O . TRP A 1 255 ? -25.094 37.125 6.133 1 97.5 255 TRP A O 1
ATOM 1907 N N . GLU A 1 256 ? -26.344 35.594 7.305 1 97.75 256 GLU A N 1
ATOM 1908 C CA . GLU A 1 256 ? -26.203 36.25 8.594 1 97.75 256 GLU A CA 1
ATOM 1909 C C . GLU A 1 256 ? -24.75 36.344 9.023 1 97.75 256 GLU A C 1
ATOM 1911 O O . GLU A 1 256 ? -24.391 37.156 9.875 1 97.75 256 GLU A O 1
ATOM 1916 N N . CYS A 1 257 ? -23.938 35.5 8.43 1 98.56 257 CYS A N 1
ATOM 1917 C CA . CYS A 1 257 ? -22.5 35.562 8.688 1 98.56 257 CYS A CA 1
ATOM 1918 C C . CYS A 1 257 ? -21.953 36.938 8.352 1 98.56 257 CYS A C 1
ATOM 1920 O O . CYS A 1 257 ? -21.016 37.406 9.008 1 98.56 257 CYS A O 1
ATOM 1922 N N . ALA A 1 258 ? -22.516 37.625 7.371 1 98.56 258 ALA A N 1
ATOM 1923 C CA . ALA A 1 258 ? -22.094 38.969 6.984 1 98.56 258 ALA A CA 1
ATOM 1924 C C . ALA A 1 258 ? -22.297 39.938 8.125 1 98.56 258 ALA A C 1
ATOM 1926 O O . ALA A 1 258 ? -21.438 40.781 8.398 1 98.56 258 ALA A O 1
ATOM 1927 N N . VAL A 1 259 ? -23.422 39.781 8.781 1 97.94 259 VAL A N 1
ATOM 1928 C CA . VAL A 1 259 ? -23.781 40.688 9.867 1 97.94 259 VAL A CA 1
ATOM 1929 C C . VAL A 1 259 ? -22.891 40.406 11.078 1 97.94 259 VAL A C 1
ATOM 1931 O O . VAL A 1 259 ? -22.547 41.344 11.828 1 97.94 259 VAL A O 1
ATOM 1934 N N . ALA A 1 260 ? -22.5 39.188 11.164 1 98.31 260 ALA A N 1
ATOM 1935 C CA . ALA A 1 260 ? -21.672 38.781 12.305 1 98.31 260 ALA A CA 1
ATOM 1936 C C . ALA A 1 260 ? -20.219 39.188 12.109 1 98.31 260 ALA A C 1
ATOM 1938 O O . ALA A 1 260 ? -19.438 39.188 13.062 1 98.31 260 ALA A O 1
ATOM 1939 N N . GLY A 1 261 ? -19.797 39.531 10.945 1 98.44 261 GLY A N 1
ATOM 1940 C CA . GLY A 1 261 ? -18.438 40.031 10.758 1 98.44 261 GLY A CA 1
ATOM 1941 C C . GLY A 1 261 ? -17.719 39.406 9.578 1 98.44 261 GLY A C 1
ATOM 1942 O O . GLY A 1 261 ? -16.641 39.844 9.188 1 98.44 261 GLY A O 1
ATOM 1943 N N . LEU A 1 262 ? -18.312 38.344 8.953 1 98.81 262 LEU A N 1
ATOM 1944 C CA . LEU A 1 262 ? -17.719 37.75 7.77 1 98.81 262 LEU A CA 1
ATOM 1945 C C . LEU A 1 262 ? -17.797 38.688 6.574 1 98.81 262 LEU A C 1
ATOM 1947 O O . LEU A 1 262 ? -18.844 39.281 6.32 1 98.81 262 LEU A O 1
ATOM 1951 N N . ASP A 1 263 ? -16.734 38.812 5.785 1 98.88 263 ASP A N 1
ATOM 1952 C CA . ASP A 1 263 ? -16.688 39.812 4.707 1 98.88 263 ASP A CA 1
ATOM 1953 C C . ASP A 1 263 ? -16.828 39.125 3.344 1 98.88 263 ASP A C 1
ATOM 1955 O O . ASP A 1 263 ? -17.203 39.781 2.363 1 98.88 263 ASP A O 1
ATOM 1959 N N . GLN A 1 264 ? -16.453 37.875 3.281 1 98.81 264 GLN A N 1
ATOM 1960 C CA . GLN A 1 264 ? -16.406 37.188 1.986 1 98.81 264 GLN A CA 1
ATOM 1961 C C . GLN A 1 264 ? -16.719 35.719 2.131 1 98.81 264 GLN A C 1
ATOM 1963 O O . GLN A 1 264 ? -16.156 35.031 3.002 1 98.81 264 GLN A O 1
ATOM 1968 N N . GLU A 1 265 ? -17.656 35.219 1.344 1 98.62 265 GLU A N 1
ATOM 1969 C CA . GLU A 1 265 ? -17.906 33.781 1.208 1 98.62 265 GLU A CA 1
ATOM 1970 C C . GLU A 1 265 ? -17 33.156 0.152 1 98.62 265 GLU A C 1
ATOM 1972 O O . GLU A 1 265 ? -17.047 33.562 -1.019 1 98.62 265 GLU A O 1
ATOM 1977 N N . CYS A 1 266 ? -16.219 32.25 0.622 1 97.31 266 CYS A N 1
ATOM 1978 C CA . CYS A 1 266 ? -15.367 31.516 -0.319 1 97.31 266 CYS A CA 1
ATOM 1979 C C . CYS A 1 266 ? -15.852 30.078 -0.499 1 97.31 266 CYS A C 1
ATOM 1981 O O . CYS A 1 266 ? -16.328 29.469 0.452 1 97.31 266 CYS A O 1
ATOM 1983 N N . GLY A 1 267 ? -15.719 29.594 -1.707 1 93.88 267 GLY A N 1
ATOM 1984 C CA . GLY A 1 267 ? -16.188 28.25 -2.027 1 93.88 267 GLY A CA 1
ATOM 1985 C C . GLY A 1 267 ? -17.703 28.156 -2.078 1 93.88 267 GLY A C 1
ATOM 1986 O O . GLY A 1 267 ? -18.297 27.281 -1.438 1 93.88 267 GLY A O 1
ATOM 1987 N N . ALA A 1 268 ? -18.328 29 -2.764 1 94.06 268 ALA A N 1
ATOM 1988 C CA . ALA A 1 268 ? -19.781 29.125 -2.797 1 94.06 268 ALA A CA 1
ATOM 1989 C C . ALA A 1 268 ? -20.438 27.812 -3.213 1 94.06 268 ALA A C 1
ATOM 1991 O O . ALA A 1 268 ? -21.516 27.469 -2.732 1 94.06 268 ALA A O 1
ATOM 1992 N N . GLN A 1 269 ? -19.719 27.062 -4.055 1 91.38 269 GLN A N 1
ATOM 1993 C CA . GLN A 1 269 ? -20.25 25.797 -4.539 1 91.38 269 GLN A CA 1
ATOM 1994 C C . GLN A 1 269 ? -20.359 24.781 -3.408 1 91.38 269 GLN A C 1
ATOM 1996 O O . GLN A 1 269 ? -21.359 24.047 -3.311 1 91.38 269 GLN A O 1
ATOM 2001 N N . LEU A 1 270 ? -19.312 24.766 -2.627 1 90.44 270 LEU A N 1
ATOM 2002 C CA . LEU A 1 270 ? -19.312 23.812 -1.517 1 90.44 270 LEU A CA 1
ATOM 2003 C C . LEU A 1 270 ? -20.328 24.234 -0.453 1 90.44 270 LEU A C 1
ATOM 2005 O O . LEU A 1 270 ? -20.922 23.391 0.209 1 90.44 270 LEU A O 1
ATOM 2009 N N . ASP A 1 271 ? -20.484 25.5 -0.283 1 94.12 271 ASP A N 1
ATOM 2010 C CA . ASP A 1 271 ? -21.516 25.984 0.632 1 94.12 271 ASP A CA 1
ATOM 2011 C C . ASP A 1 271 ? -22.906 25.609 0.147 1 94.12 271 ASP A C 1
ATOM 2013 O O . ASP A 1 271 ? -23.766 25.234 0.946 1 94.12 271 ASP A O 1
ATOM 2017 N N . ALA A 1 272 ? -23.109 25.75 -1.151 1 93.62 272 ALA A N 1
ATOM 2018 C CA . ALA A 1 272 ? -24.406 25.359 -1.718 1 93.62 272 ALA A CA 1
ATOM 2019 C C . ALA A 1 272 ? -24.672 23.875 -1.484 1 93.62 272 ALA A C 1
ATOM 2021 O O . ALA A 1 272 ? -25.812 23.469 -1.229 1 93.62 272 ALA A O 1
ATOM 2022 N N . LEU A 1 273 ? -23.656 23.141 -1.601 1 88.94 273 LEU A N 1
ATOM 2023 C CA . LEU A 1 273 ? -23.766 21.703 -1.393 1 88.94 273 LEU A CA 1
ATOM 2024 C C . LEU A 1 273 ? -24.109 21.391 0.063 1 88.94 273 LEU A C 1
ATOM 2026 O O . LEU A 1 273 ? -24.969 20.562 0.341 1 88.94 273 LEU A O 1
ATOM 2030 N N . LEU A 1 274 ? -23.406 22.031 1.01 1 90.5 274 LEU A N 1
ATOM 2031 C CA . LEU A 1 274 ? -23.531 21.688 2.422 1 90.5 274 LEU A CA 1
ATOM 2032 C C . LEU A 1 274 ? -24.734 22.375 3.051 1 90.5 274 LEU A C 1
ATOM 2034 O O . LEU A 1 274 ? -25.391 21.797 3.93 1 90.5 274 LEU A O 1
ATOM 2038 N N . TRP A 1 275 ? -25 23.594 2.562 1 93.31 275 TRP A N 1
ATOM 2039 C CA . TRP A 1 275 ? -25.984 24.406 3.275 1 93.31 275 TRP A CA 1
ATOM 2040 C C . TRP A 1 275 ? -27.125 24.828 2.354 1 93.31 275 TRP A C 1
ATOM 2042 O O . TRP A 1 275 ? -27.953 25.656 2.723 1 93.31 275 TRP A O 1
ATOM 2052 N N . GLN A 1 276 ? -27.141 24.359 1.164 1 91.75 276 GLN A N 1
ATOM 2053 C CA . GLN A 1 276 ? -28.25 24.422 0.216 1 91.75 276 GLN A CA 1
ATOM 2054 C C . GLN A 1 276 ? -28.375 25.812 -0.39 1 91.75 276 GLN A C 1
ATOM 2056 O O . GLN A 1 276 ? -29.422 26.172 -0.941 1 91.75 276 GLN A O 1
ATOM 2061 N N . ALA A 1 277 ? -27.328 26.703 -0.219 1 90.88 277 ALA A N 1
ATOM 2062 C CA . ALA A 1 277 ? -27.328 28.031 -0.855 1 90.88 277 ALA A CA 1
ATOM 2063 C C . ALA A 1 277 ? -25.922 28.609 -0.917 1 90.88 277 ALA A C 1
ATOM 2065 O O . ALA A 1 277 ? -25.047 28.25 -0.113 1 90.88 277 ALA A O 1
ATOM 2066 N N . GLU A 1 278 ? -25.812 29.469 -1.968 1 95.56 278 GLU A N 1
ATOM 2067 C CA . GLU A 1 278 ? -24.719 30.438 -1.871 1 95.56 278 GLU A CA 1
ATOM 2068 C C . GLU A 1 278 ? -25.094 31.594 -0.964 1 95.56 278 GLU A C 1
ATOM 2070 O O . GLU A 1 278 ? -25.734 32.562 -1.408 1 95.56 278 GLU A O 1
ATOM 2075 N N . SER A 1 279 ? -24.578 31.609 0.135 1 97 279 SER A N 1
ATOM 2076 C CA . SER A 1 279 ? -25.078 32.469 1.21 1 97 279 SER A CA 1
ATOM 2077 C C . SER A 1 279 ? -24.938 33.938 0.864 1 97 279 SER A C 1
ATOM 2079 O O . SER A 1 279 ? -25.781 34.75 1.214 1 97 279 SER A O 1
ATOM 2081 N N . PHE A 1 280 ? -23.828 34.344 0.26 1 98.06 280 PHE A N 1
ATOM 2082 C CA . PHE A 1 280 ? -23.578 35.75 -0.05 1 98.06 280 PHE A CA 1
ATOM 2083 C C . PHE A 1 280 ? -24 36.062 -1.479 1 98.06 280 PHE A C 1
ATOM 2085 O O . PHE A 1 280 ? -23.656 37.125 -2.008 1 98.06 280 PHE A O 1
ATOM 2092 N N . GLY A 1 281 ? -24.688 35.156 -2.139 1 96.88 281 GLY A N 1
ATOM 2093 C CA . GLY A 1 281 ? -25.344 35.438 -3.404 1 96.88 281 GLY A CA 1
ATOM 2094 C C . GLY A 1 281 ? -26.688 36.094 -3.244 1 96.88 281 GLY A C 1
ATOM 2095 O O . GLY A 1 281 ? -26.781 37.188 -2.668 1 96.88 281 GLY A O 1
ATOM 2096 N N . GLU A 1 282 ? -27.703 35.406 -3.713 1 96.19 282 GLU A N 1
ATOM 2097 C CA . GLU A 1 282 ? -29.047 35.969 -3.725 1 96.19 282 GLU A CA 1
ATOM 2098 C C . GLU A 1 282 ? -29.562 36.219 -2.309 1 96.19 282 GLU A C 1
ATOM 2100 O O . GLU A 1 282 ? -30.25 37.188 -2.055 1 96.19 282 GLU A O 1
ATOM 2105 N N . PRO A 1 283 ? -29.25 35.344 -1.395 1 97.75 283 PRO A N 1
ATOM 2106 C CA . PRO A 1 283 ? -29.766 35.594 -0.04 1 97.75 283 PRO A CA 1
ATOM 2107 C C . PRO A 1 283 ? -29.234 36.906 0.558 1 97.75 283 PRO A C 1
ATOM 2109 O O . PRO A 1 283 ? -30 37.625 1.196 1 97.75 283 PRO A O 1
ATOM 2112 N N . LEU A 1 284 ? -27.953 37.188 0.428 1 98.12 284 LEU A N 1
ATOM 2113 C CA . LEU A 1 284 ? -27.391 38.406 0.968 1 98.12 284 LEU A CA 1
ATOM 2114 C C . LEU A 1 284 ? -27.922 39.625 0.222 1 98.12 284 LEU A C 1
ATOM 2116 O O . LEU A 1 284 ? -28.188 40.656 0.832 1 98.12 284 LEU A O 1
ATOM 2120 N N . ARG A 1 285 ? -28.078 39.594 -1.096 1 97.5 285 ARG A N 1
ATOM 2121 C CA . ARG A 1 285 ? -28.641 40.656 -1.896 1 97.5 285 ARG A CA 1
ATOM 2122 C C . ARG A 1 285 ? -30.062 41 -1.437 1 97.5 285 ARG A C 1
ATOM 2124 O O . ARG A 1 285 ? -30.422 42.188 -1.333 1 97.5 285 ARG A O 1
ATOM 2131 N N . SER A 1 286 ? -30.797 39.938 -1.24 1 97.88 286 SER A N 1
ATOM 2132 C CA . SER A 1 286 ? -32.156 40.125 -0.773 1 97.88 286 SER A CA 1
ATOM 2133 C C . SER A 1 286 ? -32.188 40.781 0.598 1 97.88 286 SER A C 1
ATOM 2135 O O . SER A 1 286 ? -33.031 41.656 0.857 1 97.88 286 SER A O 1
ATOM 2137 N N . ALA A 1 287 ? -31.328 40.344 1.474 1 98.06 287 ALA A N 1
ATOM 2138 C CA . ALA A 1 287 ? -31.266 40.938 2.809 1 98.06 287 ALA A CA 1
ATOM 2139 C C . ALA A 1 287 ? -30.891 42.406 2.736 1 98.06 287 ALA A C 1
ATOM 2141 O O . ALA A 1 287 ? -31.375 43.219 3.539 1 98.06 287 ALA A O 1
ATOM 2142 N N . HIS A 1 288 ? -29.969 42.812 1.847 1 97.75 288 HIS A N 1
ATOM 2143 C CA . HIS A 1 288 ? -29.609 44.188 1.644 1 97.75 288 HIS A CA 1
ATOM 2144 C C . HIS A 1 288 ? -30.781 45 1.102 1 97.75 288 HIS A C 1
ATOM 2146 O O . HIS A 1 288 ? -31.047 46.125 1.56 1 97.75 288 HIS A O 1
ATOM 2152 N N . ALA A 1 289 ? -31.484 44.469 0.159 1 97 289 ALA A N 1
ATOM 2153 C CA . ALA A 1 289 ? -32.625 45.156 -0.487 1 97 289 ALA A CA 1
ATOM 2154 C C . ALA A 1 289 ? -33.719 45.438 0.517 1 97 289 ALA A C 1
ATOM 2156 O O . ALA A 1 289 ? -34.406 46.469 0.414 1 97 289 ALA A O 1
ATOM 2157 N N . ASP A 1 290 ? -33.906 44.562 1.402 1 96.19 290 ASP A N 1
ATOM 2158 C CA . ASP A 1 290 ? -35 44.75 2.338 1 96.19 290 ASP A CA 1
ATOM 2159 C C . ASP A 1 290 ? -34.531 45.406 3.619 1 96.19 290 ASP A C 1
ATOM 2161 O O . ASP A 1 290 ? -35.281 45.531 4.582 1 96.19 290 ASP A O 1
ATOM 2165 N N . GLY A 1 291 ? -33.25 45.688 3.713 1 95.5 291 GLY A N 1
ATOM 2166 C CA . GLY A 1 291 ? -32.719 46.562 4.777 1 95.5 291 GLY A CA 1
ATOM 2167 C C . GLY A 1 291 ? -32.156 45.781 5.945 1 95.5 291 GLY A C 1
ATOM 2168 O O . GLY A 1 291 ? -31.594 46.344 6.875 1 95.5 291 GLY A O 1
ATOM 2169 N N . ARG A 1 292 ? -32.219 44.469 5.895 1 96.31 292 ARG A N 1
ATOM 2170 C CA . ARG A 1 292 ? -31.672 43.656 6.973 1 96.31 292 ARG A CA 1
ATOM 2171 C C . ARG A 1 292 ? -30.156 43.719 6.996 1 96.31 292 ARG A C 1
ATOM 2173 O O . ARG A 1 292 ? -29.531 43.562 8.055 1 96.31 292 ARG A O 1
ATOM 2180 N N . MET A 1 293 ? -29.609 43.875 5.918 1 95.81 293 MET A N 1
ATOM 2181 C CA . MET A 1 293 ? -28.188 44.156 5.762 1 95.81 293 MET A CA 1
ATOM 2182 C C . MET A 1 293 ? -27.969 45.594 5.336 1 95.81 293 MET A C 1
ATOM 2184 O O . MET A 1 293 ? -28.406 46 4.262 1 95.81 293 MET A O 1
ATOM 2188 N N . SER A 1 294 ? -27.25 46.375 6.152 1 97 294 SER A N 1
ATOM 2189 C CA . SER A 1 294 ? -27.141 47.812 5.914 1 97 294 SER A CA 1
ATOM 2190 C C . SER A 1 294 ? -26.141 48.094 4.793 1 97 294 SER A C 1
ATOM 2192 O O . SER A 1 294 ? -25.25 47.281 4.52 1 97 294 SER A O 1
ATOM 2194 N N . GLY A 1 295 ? -26.312 49.281 4.219 1 96.88 295 GLY A N 1
ATOM 2195 C CA . GLY A 1 295 ? -25.344 49.75 3.238 1 96.88 295 GLY A CA 1
ATOM 2196 C C . GLY A 1 295 ? -23.969 50 3.832 1 96.88 295 GLY A C 1
ATOM 2197 O O . GLY A 1 295 ? -22.953 49.812 3.17 1 96.88 295 GLY A O 1
ATOM 2198 N N . GLN A 1 296 ? -23.984 50.438 5.027 1 97.25 296 GLN A N 1
ATOM 2199 C CA . GLN A 1 296 ? -22.734 50.656 5.723 1 97.25 296 GLN A CA 1
ATOM 2200 C C . GLN A 1 296 ? -21.938 49.375 5.879 1 97.25 296 GLN A C 1
ATOM 2202 O O . GLN A 1 296 ? -20.719 49.344 5.688 1 97.25 296 GLN A O 1
ATOM 2207 N N . ARG A 1 297 ? -22.625 48.344 6.285 1 97.94 297 ARG A N 1
ATOM 2208 C CA . ARG A 1 297 ? -21.969 47.031 6.418 1 97.94 297 ARG A CA 1
ATOM 2209 C C . ARG A 1 297 ? -21.453 46.531 5.07 1 97.94 297 ARG A C 1
ATOM 2211 O O . ARG A 1 297 ? -20.344 46.031 4.977 1 97.94 297 ARG A O 1
ATOM 2218 N N . LEU A 1 298 ? -22.234 46.656 4.035 1 98.38 298 LEU A N 1
ATOM 2219 C CA . LEU A 1 298 ? -21.812 46.281 2.695 1 98.38 298 LEU A CA 1
ATOM 2220 C C . LEU A 1 298 ? -20.531 47.031 2.307 1 98.38 298 LEU A C 1
ATOM 2222 O O . LEU A 1 298 ? -19.578 46.406 1.814 1 98.38 298 LEU A O 1
ATOM 2226 N N . SER A 1 299 ? -20.531 48.312 2.549 1 98.19 299 SER A N 1
ATOM 2227 C CA . SER A 1 299 ? -19.375 49.125 2.234 1 98.19 299 SER A CA 1
ATOM 2228 C C . SER A 1 299 ? -18.141 48.688 3.033 1 98.19 299 SER A C 1
ATOM 2230 O O . SER A 1 299 ? -17.031 48.688 2.514 1 98.19 299 SER A O 1
ATOM 2232 N N . ASP A 1 300 ? -18.359 48.438 4.273 1 98.31 300 ASP A N 1
ATOM 2233 C CA . ASP A 1 300 ? -17.266 48.031 5.145 1 98.31 300 ASP A CA 1
ATOM 2234 C C . ASP A 1 300 ? -16.625 46.719 4.637 1 98.31 300 ASP A C 1
ATOM 2236 O O . ASP A 1 300 ? -15.406 46.625 4.609 1 98.31 300 ASP A O 1
ATOM 2240 N N . MET A 1 301 ? -17.469 45.719 4.293 1 98.75 301 MET A N 1
ATOM 2241 C CA . MET A 1 301 ? -16.984 44.438 3.758 1 98.75 301 MET A CA 1
ATOM 2242 C C . MET A 1 301 ? -16.094 44.688 2.539 1 98.75 301 MET A C 1
ATOM 2244 O O . MET A 1 301 ? -14.984 44.156 2.471 1 98.75 301 MET A O 1
ATOM 2248 N N . VAL A 1 302 ? -16.531 45.5 1.612 1 98.69 302 VAL A N 1
ATOM 2249 C CA . VAL A 1 302 ? -15.836 45.781 0.354 1 98.69 302 VAL A CA 1
ATOM 2250 C C . VAL A 1 302 ? -14.555 46.562 0.624 1 98.69 302 VAL A C 1
ATOM 2252 O O . VAL A 1 302 ? -13.5 46.25 0.062 1 98.69 302 VAL A O 1
ATOM 2255 N N . ARG A 1 303 ? -14.609 47.531 1.445 1 98.56 303 ARG A N 1
ATOM 2256 C CA . ARG A 1 303 ? -13.445 48.375 1.745 1 98.56 303 ARG A CA 1
ATOM 2257 C C . ARG A 1 303 ? -12.32 47.531 2.354 1 98.56 303 ARG A C 1
ATOM 2259 O O . ARG A 1 303 ? -11.141 47.781 2.078 1 98.56 303 ARG A O 1
ATOM 2266 N N . ARG A 1 304 ? -12.617 46.656 3.188 1 98.69 304 ARG A N 1
ATOM 2267 C CA . ARG A 1 304 ? -11.602 45.812 3.82 1 98.69 304 ARG A CA 1
ATOM 2268 C C . ARG A 1 304 ? -10.867 44.969 2.787 1 98.69 304 ARG A C 1
ATOM 2270 O O . ARG A 1 304 ? -9.656 44.75 2.891 1 98.69 304 ARG A O 1
ATOM 2277 N N . ILE A 1 305 ? -11.594 44.406 1.813 1 98.81 305 ILE A N 1
ATOM 2278 C CA . ILE A 1 305 ? -10.977 43.656 0.734 1 98.81 305 ILE A CA 1
ATOM 2279 C C . ILE A 1 305 ? -10.055 44.562 -0.083 1 98.81 305 ILE A C 1
ATOM 2281 O O . ILE A 1 305 ? -8.891 44.219 -0.298 1 98.81 305 ILE A O 1
ATOM 2285 N N . LEU A 1 306 ? -10.57 45.719 -0.487 1 98.56 306 LEU A N 1
ATOM 2286 C CA . LEU A 1 306 ? -9.805 46.656 -1.285 1 98.56 306 LEU A CA 1
ATOM 2287 C C . LEU A 1 306 ? -8.57 47.156 -0.527 1 98.56 306 LEU A C 1
ATOM 2289 O O . LEU A 1 306 ? -7.488 47.281 -1.108 1 98.56 306 LEU A O 1
ATOM 2293 N N . ARG A 1 307 ? -8.766 47.438 0.723 1 98.38 307 ARG A N 1
ATOM 2294 C CA . ARG A 1 307 ? -7.656 47.906 1.548 1 98.38 307 ARG A CA 1
ATOM 2295 C C . ARG A 1 307 ? -6.508 46.906 1.53 1 98.38 307 ARG A C 1
ATOM 2297 O O . ARG A 1 307 ? -5.348 47.281 1.377 1 98.38 307 ARG A O 1
ATOM 2304 N N . SER A 1 308 ? -6.809 45.688 1.758 1 98.44 308 SER A N 1
ATOM 2305 C CA . SER A 1 308 ? -5.785 44.625 1.754 1 98.44 308 SER A CA 1
ATOM 2306 C C . SER A 1 308 ? -5.113 44.531 0.389 1 98.44 308 SER A C 1
ATOM 2308 O O . SER A 1 308 ? -3.9 44.312 0.302 1 98.44 308 SER A O 1
ATOM 2310 N N . MET A 1 309 ? -5.883 44.594 -0.697 1 98.12 309 MET A N 1
ATOM 2311 C CA . MET A 1 309 ? -5.336 44.562 -2.051 1 98.12 309 MET A CA 1
ATOM 2312 C C . MET A 1 309 ? -4.328 45.688 -2.248 1 98.12 309 MET A C 1
ATOM 2314 O O . MET A 1 309 ? -3.234 45.469 -2.77 1 98.12 309 MET A O 1
ATOM 2318 N N . PHE A 1 310 ? -4.707 46.875 -1.76 1 97.44 310 PHE A N 1
ATOM 2319 C CA . PHE A 1 310 ? -3.865 48.031 -1.957 1 97.44 310 PHE A CA 1
ATOM 2320 C C . PHE A 1 310 ? -2.67 48 -1.012 1 97.44 310 PHE A C 1
ATOM 2322 O O . PHE A 1 310 ? -1.574 48.438 -1.377 1 97.44 310 PHE A O 1
ATOM 2329 N N . ALA A 1 311 ? -2.875 47.5 0.197 1 97.31 311 ALA A N 1
ATOM 2330 C CA . ALA A 1 311 ? -1.791 47.438 1.175 1 97.31 311 ALA A CA 1
ATOM 2331 C C . ALA A 1 311 ? -0.68 46.5 0.705 1 97.31 311 ALA A C 1
ATOM 2333 O O . ALA A 1 311 ? 0.504 46.812 0.865 1 97.31 311 ALA A O 1
ATOM 2334 N N . VAL A 1 312 ? -1.022 45.375 0.137 1 96.69 312 VAL A N 1
ATOM 2335 C CA . VAL A 1 312 ? -0.046 44.406 -0.335 1 96.69 312 VAL A CA 1
ATOM 2336 C C . VAL A 1 312 ? 0.451 44.812 -1.724 1 96.69 312 VAL A C 1
ATOM 2338 O O . VAL A 1 312 ? 1.557 44.438 -2.123 1 96.69 312 VAL A O 1
ATOM 2341 N N . GLY A 1 313 ? -0.378 45.531 -2.469 1 95.12 313 GLY A N 1
ATOM 2342 C CA . GLY A 1 313 ? 0.024 46.062 -3.754 1 95.12 313 GLY A CA 1
ATOM 2343 C C . GLY A 1 313 ? -0.275 45.156 -4.918 1 95.12 313 GLY A C 1
ATOM 2344 O O . GLY A 1 313 ? 0.488 45.094 -5.883 1 95.12 313 GLY A O 1
ATOM 2345 N N . VAL A 1 314 ? -1.351 44.438 -4.832 1 94.31 314 VAL A N 1
ATOM 2346 C CA . VAL A 1 314 ? -1.633 43.438 -5.887 1 94.31 314 VAL A CA 1
ATOM 2347 C C . VAL A 1 314 ? -2.059 44.188 -7.16 1 94.31 314 VAL A C 1
ATOM 2349 O O . VAL A 1 314 ? -2.002 43.625 -8.25 1 94.31 314 VAL A O 1
ATOM 2352 N N . ASP A 1 315 ? -2.387 45.438 -7.105 1 91 315 ASP A N 1
ATOM 2353 C CA . ASP A 1 315 ? -2.855 46.25 -8.242 1 91 315 ASP A CA 1
ATOM 2354 C C . ASP A 1 315 ? -1.684 46.844 -9 1 91 315 ASP A C 1
ATOM 2356 O O . ASP A 1 315 ? -1.868 47.438 -10.078 1 91 315 ASP A O 1
ATOM 2360 N N . ARG A 1 316 ? -0.575 46.75 -8.555 1 84.38 316 ARG A N 1
ATOM 2361 C CA . ARG A 1 316 ? 0.542 47.469 -9.156 1 84.38 316 ARG A CA 1
ATOM 2362 C C . ARG A 1 316 ? 1.712 46.531 -9.438 1 84.38 316 ARG A C 1
ATOM 2364 O O . ARG A 1 316 ? 2.861 46.969 -9.508 1 84.38 316 ARG A O 1
ATOM 2371 N N . LEU A 1 317 ? 1.41 45.406 -9.672 1 75.19 317 LEU A N 1
ATOM 2372 C CA . LEU A 1 317 ? 2.539 44.469 -9.727 1 75.19 317 LEU A CA 1
ATOM 2373 C C . LEU A 1 317 ? 3.053 44.344 -11.148 1 75.19 317 LEU A C 1
ATOM 2375 O O . LEU A 1 317 ? 2.262 44.25 -12.094 1 75.19 317 LEU A O 1
ATOM 2379 N N . ASP A 1 318 ? 4.387 44.312 -11.086 1 80.38 318 ASP A N 1
ATOM 2380 C CA . ASP A 1 318 ? 5.086 43.938 -12.312 1 80.38 318 ASP A CA 1
ATOM 2381 C C . ASP A 1 318 ? 5.004 42.438 -12.539 1 80.38 318 ASP A C 1
ATOM 2383 O O . ASP A 1 318 ? 4.656 41.688 -11.633 1 80.38 318 ASP A O 1
ATOM 2387 N N . PRO A 1 319 ? 5.352 42.156 -13.773 1 82 319 PRO A N 1
ATOM 2388 C CA . PRO A 1 319 ? 5.391 40.719 -14.023 1 82 319 PRO A CA 1
ATOM 2389 C C . PRO A 1 319 ? 6.352 39.969 -13.094 1 82 319 PRO A C 1
ATOM 2391 O O . PRO A 1 319 ? 7.43 40.469 -12.789 1 82 319 PRO A O 1
ATOM 2394 N N . ALA A 1 320 ? 5.91 38.938 -12.562 1 84.56 320 ALA A N 1
ATOM 2395 C CA . ALA A 1 320 ? 6.707 38.156 -11.617 1 84.56 320 ALA A CA 1
ATOM 2396 C C . ALA A 1 320 ? 7.891 37.5 -12.305 1 84.56 320 ALA A C 1
ATOM 2398 O O . ALA A 1 320 ? 7.746 36.938 -13.406 1 84.56 320 ALA A O 1
ATOM 2399 N N . PRO A 1 321 ? 9.047 37.594 -11.703 1 85.06 321 PRO A N 1
ATOM 2400 C CA . PRO A 1 321 ? 10.148 36.844 -12.273 1 85.06 321 PRO A CA 1
ATOM 2401 C C . PRO A 1 321 ? 9.961 35.312 -12.109 1 85.06 321 PRO A C 1
ATOM 2403 O O . PRO A 1 321 ? 9.227 34.875 -11.227 1 85.06 321 PRO A O 1
ATOM 2406 N N . GLU A 1 322 ? 10.625 34.625 -13.031 1 91.5 322 GLU A N 1
ATOM 2407 C CA . GLU A 1 322 ? 10.602 33.156 -12.914 1 91.5 322 GLU A CA 1
ATOM 2408 C C . GLU A 1 322 ? 11.25 32.688 -11.617 1 91.5 322 GLU A C 1
ATOM 2410 O O . GLU A 1 322 ? 12.352 33.125 -11.273 1 91.5 322 GLU A O 1
ATOM 2415 N N . PRO A 1 323 ? 10.555 31.875 -10.914 1 95.12 323 PRO A N 1
ATOM 2416 C CA . PRO A 1 323 ? 11.141 31.406 -9.648 1 95.12 323 PRO A CA 1
ATOM 2417 C C . PRO A 1 323 ? 12.398 30.578 -9.844 1 95.12 323 PRO A C 1
ATOM 2419 O O . PRO A 1 323 ? 12.469 29.781 -10.789 1 95.12 323 PRO A O 1
ATOM 2422 N N . ASP A 1 324 ? 13.383 30.703 -9.031 1 96.81 324 ASP A N 1
ATOM 2423 C CA . ASP A 1 324 ? 14.57 29.859 -8.969 1 96.81 324 ASP A CA 1
ATOM 2424 C C . ASP A 1 324 ? 14.281 28.547 -8.227 1 96.81 324 ASP A C 1
ATOM 2426 O O . ASP A 1 324 ? 14.547 28.438 -7.031 1 96.81 324 ASP A O 1
ATOM 2430 N N . MET A 1 325 ? 13.914 27.594 -9.008 1 96.5 325 MET A N 1
ATOM 2431 C CA . MET A 1 325 ? 13.438 26.344 -8.43 1 96.5 325 MET A CA 1
ATOM 2432 C C . MET A 1 325 ? 14.555 25.625 -7.695 1 96.5 325 MET A C 1
ATOM 2434 O O . MET A 1 325 ? 14.312 24.906 -6.727 1 96.5 325 MET A O 1
ATOM 2438 N N . ALA A 1 326 ? 15.797 25.75 -8.117 1 97.56 326 ALA A N 1
ATOM 2439 C CA . ALA A 1 326 ? 16.922 25.156 -7.426 1 97.56 326 ALA A CA 1
ATOM 2440 C C . ALA A 1 326 ? 17.109 25.766 -6.035 1 97.56 326 ALA A C 1
ATOM 2442 O O . ALA A 1 326 ? 17.344 25.031 -5.062 1 97.56 326 ALA A O 1
ATOM 2443 N N . ALA A 1 327 ? 17.016 27.078 -6 1 98.19 327 ALA A N 1
ATOM 2444 C CA . ALA A 1 327 ? 17.094 27.766 -4.715 1 98.19 327 ALA A CA 1
ATOM 2445 C C . ALA A 1 327 ? 15.945 27.359 -3.799 1 98.19 327 ALA A C 1
ATOM 2447 O O . ALA A 1 327 ? 16.125 27.234 -2.586 1 98.19 327 ALA A O 1
ATOM 2448 N N . HIS A 1 328 ? 14.812 27.219 -4.395 1 98.25 328 HIS A N 1
ATOM 2449 C CA . HIS A 1 328 ? 13.648 26.797 -3.629 1 98.25 328 HIS A CA 1
ATOM 2450 C C . HIS A 1 328 ? 13.844 25.391 -3.059 1 98.25 328 HIS A C 1
ATOM 2452 O O . HIS A 1 328 ? 13.461 25.125 -1.916 1 98.25 328 HIS A O 1
ATOM 2458 N N . ASN A 1 329 ? 14.375 24.5 -3.861 1 98.5 329 ASN A N 1
ATOM 2459 C CA . ASN A 1 329 ? 14.703 23.172 -3.365 1 98.5 329 ASN A CA 1
ATOM 2460 C C . ASN A 1 329 ? 15.672 23.234 -2.191 1 98.5 329 ASN A C 1
ATOM 2462 O O . ASN A 1 329 ? 15.562 22.453 -1.244 1 98.5 329 ASN A O 1
ATOM 2466 N N . GLU A 1 330 ? 16.641 24.094 -2.229 1 98.62 330 GLU A N 1
ATOM 2467 C CA . GLU A 1 330 ? 17.594 24.266 -1.138 1 98.62 330 GLU A CA 1
ATOM 2468 C C . GLU A 1 330 ? 16.906 24.719 0.141 1 98.62 330 GLU A C 1
ATOM 2470 O O . GLU A 1 330 ? 17.281 24.312 1.24 1 98.62 330 GLU A O 1
ATOM 2475 N N . THR A 1 331 ? 15.945 25.594 -0.003 1 98.69 331 THR A N 1
ATOM 2476 C CA . THR A 1 331 ? 15.172 26.016 1.154 1 98.69 331 THR A CA 1
ATOM 2477 C C . THR A 1 331 ? 14.406 24.844 1.76 1 98.69 331 THR A C 1
ATOM 2479 O O . THR A 1 331 ? 14.406 24.656 2.979 1 98.69 331 THR A O 1
ATOM 2482 N N . ALA A 1 332 ? 13.758 24.047 0.883 1 98.75 332 ALA A N 1
ATOM 2483 C CA . ALA A 1 332 ? 13.047 22.859 1.354 1 98.75 332 ALA A CA 1
ATOM 2484 C C . ALA A 1 332 ? 14 21.906 2.076 1 98.75 332 ALA A C 1
ATOM 2486 O O . ALA A 1 332 ? 13.656 21.359 3.119 1 98.75 332 ALA A O 1
ATOM 2487 N N . LEU A 1 333 ? 15.195 21.734 1.536 1 98.88 333 LEU A N 1
ATOM 2488 C CA . LEU A 1 333 ? 16.203 20.859 2.127 1 98.88 333 LEU A CA 1
ATOM 2489 C C . LEU A 1 333 ? 16.641 21.391 3.496 1 98.88 333 LEU A C 1
ATOM 2491 O O . LEU A 1 333 ? 16.781 20.609 4.441 1 98.88 333 LEU A O 1
ATOM 2495 N N . GLN A 1 334 ? 16.844 22.656 3.584 1 98.88 334 GLN A N 1
ATOM 2496 C CA . GLN A 1 334 ? 17.266 23.234 4.848 1 98.88 334 GLN A CA 1
ATOM 2497 C C . GLN A 1 334 ? 16.188 23.078 5.922 1 98.88 334 GLN A C 1
ATOM 2499 O O . GLN A 1 334 ? 16.5 22.797 7.082 1 98.88 334 GLN A O 1
ATOM 2504 N N . ILE A 1 335 ? 14.961 23.266 5.555 1 98.88 335 ILE A N 1
ATOM 2505 C CA . ILE A 1 335 ? 13.867 23.062 6.5 1 98.88 335 ILE A CA 1
ATOM 2506 C C . ILE A 1 335 ? 13.883 21.625 7.004 1 98.88 335 ILE A C 1
ATOM 2508 O O . ILE A 1 335 ? 13.719 21.375 8.203 1 98.88 335 ILE A O 1
ATOM 2512 N N . ALA A 1 336 ? 14.07 20.688 6.098 1 98.94 336 ALA A N 1
ATOM 2513 C CA . ALA A 1 336 ? 14.125 19.281 6.492 1 98.94 336 ALA A CA 1
ATOM 2514 C C . ALA A 1 336 ? 15.305 19.016 7.418 1 98.94 336 ALA A C 1
ATOM 2516 O O . ALA A 1 336 ? 15.156 18.391 8.469 1 98.94 336 ALA A O 1
ATOM 2517 N N . ARG A 1 337 ? 16.516 19.531 7.082 1 98.88 337 ARG A N 1
ATOM 2518 C CA . ARG A 1 337 ? 17.719 19.344 7.871 1 98.88 337 ARG A CA 1
ATOM 2519 C C . ARG A 1 337 ? 17.547 19.859 9.289 1 98.88 337 ARG A C 1
ATOM 2521 O O . ARG A 1 337 ? 17.938 19.219 10.258 1 98.88 337 ARG A O 1
ATOM 2528 N N . GLU A 1 338 ? 16.875 20.984 9.398 1 98.81 338 GLU A N 1
ATOM 2529 C CA . GLU A 1 338 ? 16.75 21.641 10.695 1 98.81 338 GLU A CA 1
ATOM 2530 C C . GLU A 1 338 ? 15.531 21.141 11.461 1 98.81 338 GLU A C 1
ATOM 2532 O O . GLU A 1 338 ? 15.453 21.281 12.68 1 98.81 338 GLU A O 1
ATOM 2537 N N . GLY A 1 339 ? 14.586 20.562 10.719 1 98.88 339 GLY A N 1
ATOM 2538 C CA . GLY A 1 339 ? 13.32 20.188 11.32 1 98.88 339 GLY A CA 1
ATOM 2539 C C . GLY A 1 339 ? 13.305 18.766 11.844 1 98.88 339 GLY A C 1
ATOM 2540 O O . GLY A 1 339 ? 12.508 18.422 12.719 1 98.88 339 GLY A O 1
ATOM 2541 N N . ILE A 1 340 ? 14.141 17.859 11.328 1 98.94 340 ILE A N 1
ATOM 2542 C CA . ILE A 1 340 ? 14.195 16.469 11.773 1 98.94 340 ILE A CA 1
ATOM 2543 C C . ILE A 1 340 ? 14.719 16.406 13.211 1 98.94 340 ILE A C 1
ATOM 2545 O O . ILE A 1 340 ? 15.703 17.062 13.547 1 98.94 340 ILE A O 1
ATOM 2549 N N . VAL A 1 341 ? 14.039 15.656 14.094 1 98.94 341 VAL A N 1
ATOM 2550 C CA . VAL A 1 341 ? 14.344 15.617 15.523 1 98.94 341 VAL A CA 1
ATOM 2551 C C . VAL A 1 341 ? 14.906 14.25 15.898 1 98.94 341 VAL A C 1
ATOM 2553 O O . VAL A 1 341 ? 14.273 13.227 15.648 1 98.94 341 VAL A O 1
ATOM 2556 N N . LEU A 1 342 ? 16.125 14.219 16.406 1 98.94 342 LEU A N 1
ATOM 2557 C CA . LEU A 1 342 ? 16.625 13.008 17.047 1 98.94 342 LEU A CA 1
ATOM 2558 C C . LEU A 1 342 ? 16.016 12.828 18.438 1 98.94 342 LEU A C 1
ATOM 2560 O O . LEU A 1 342 ? 16.344 13.562 19.359 1 98.94 342 LEU A O 1
ATOM 2564 N N . LEU A 1 343 ? 15.125 11.883 18.531 1 98.88 343 LEU A N 1
ATOM 2565 C CA . LEU A 1 343 ? 14.344 11.703 19.766 1 98.88 343 LEU A CA 1
ATOM 2566 C C . LEU A 1 343 ? 15.141 10.93 20.797 1 98.88 343 LEU A C 1
ATOM 2568 O O . LEU A 1 343 ? 15.086 11.242 22 1 98.88 343 LEU A O 1
ATOM 2572 N N . SER A 1 344 ? 15.805 9.898 20.391 1 98.75 344 SER A N 1
ATOM 2573 C CA . SER A 1 344 ? 16.625 9.055 21.234 1 98.75 344 SER A CA 1
ATOM 2574 C C . SER A 1 344 ? 17.781 8.438 20.453 1 98.75 344 SER A C 1
ATOM 2576 O O . SER A 1 344 ? 17.703 8.273 19.234 1 98.75 344 SER A O 1
ATOM 2578 N N . ASN A 1 345 ? 18.828 8.164 21.109 1 98.75 345 ASN A N 1
ATOM 2579 C CA . ASN A 1 345 ? 20.031 7.594 20.5 1 98.75 345 ASN A CA 1
ATOM 2580 C C . ASN A 1 345 ? 20.938 6.941 21.531 1 98.75 345 ASN A C 1
ATOM 2582 O O . ASN A 1 345 ? 21.406 7.609 22.469 1 98.75 345 ASN A O 1
ATOM 2586 N N . ARG A 1 346 ? 21.172 5.699 21.422 1 98.31 346 ARG A N 1
ATOM 2587 C CA . ARG A 1 346 ? 22.031 4.98 22.359 1 98.31 346 ARG A CA 1
ATOM 2588 C C . ARG A 1 346 ? 23.375 4.617 21.719 1 98.31 346 ARG A C 1
ATOM 2590 O O . ARG A 1 346 ? 23.922 3.549 21.984 1 98.31 346 ARG A O 1
ATOM 2597 N N . GLY A 1 347 ? 23.688 5.367 20.672 1 97.56 347 GLY A N 1
ATOM 2598 C CA . GLY A 1 347 ? 25.031 5.246 20.141 1 97.56 347 GLY A CA 1
ATOM 2599 C C . GLY A 1 347 ? 25.047 4.742 18.703 1 97.56 347 GLY A C 1
ATOM 2600 O O . GLY A 1 347 ? 26.094 4.766 18.047 1 97.56 347 GLY A O 1
ATOM 2601 N N . ALA A 1 348 ? 23.938 4.344 18.141 1 98.12 348 ALA A N 1
ATOM 2602 C CA . ALA A 1 348 ? 23.906 3.807 16.781 1 98.12 348 ALA A CA 1
ATOM 2603 C C . ALA A 1 348 ? 24.094 4.914 15.75 1 98.12 348 ALA A C 1
ATOM 2605 O O . ALA A 1 348 ? 24.578 4.664 14.641 1 98.12 348 ALA A O 1
ATOM 2606 N N . LEU A 1 349 ? 23.688 6.176 16.094 1 98.5 349 LEU A N 1
ATOM 2607 C CA . LEU A 1 349 ? 23.828 7.293 15.172 1 98.5 349 LEU A CA 1
ATOM 2608 C C . LEU A 1 349 ? 24.891 8.273 15.656 1 98.5 349 LEU A C 1
ATOM 2610 O O . LEU A 1 349 ? 25.062 8.469 16.859 1 98.5 349 LEU A O 1
ATOM 2614 N N . PRO A 1 350 ? 25.641 8.859 14.727 1 98.44 350 PRO A N 1
ATOM 2615 C CA . PRO A 1 350 ? 25.531 8.594 13.289 1 98.44 350 PRO A CA 1
ATOM 2616 C C . PRO A 1 350 ? 26.125 7.242 12.891 1 98.44 350 PRO A C 1
ATOM 2618 O O . PRO A 1 350 ? 26.984 6.715 13.586 1 98.44 350 PRO A O 1
ATOM 2621 N N . VAL A 1 351 ? 25.656 6.703 11.82 1 98.44 351 VAL A N 1
ATOM 2622 C CA . VAL A 1 351 ? 26.141 5.426 11.32 1 98.44 351 VAL A CA 1
ATOM 2623 C C . VAL A 1 351 ? 27.578 5.586 10.82 1 98.44 351 VAL A C 1
ATOM 2625 O O . VAL A 1 351 ? 27.891 6.527 10.094 1 98.44 351 VAL A O 1
ATOM 2628 N N . ALA A 1 352 ? 28.438 4.707 11.195 1 96.31 352 ALA A N 1
ATOM 2629 C CA . ALA A 1 352 ? 29.844 4.754 10.812 1 96.31 352 ALA A CA 1
ATOM 2630 C C . ALA A 1 352 ? 30.016 4.57 9.312 1 96.31 352 ALA A C 1
ATOM 2632 O O . ALA A 1 352 ? 29.328 3.748 8.695 1 96.31 352 ALA A O 1
ATOM 2633 N N . PRO A 1 353 ? 30.875 5.293 8.727 1 93.75 353 PRO A N 1
ATOM 2634 C CA . PRO A 1 353 ? 31.062 5.227 7.277 1 93.75 353 PRO A CA 1
ATOM 2635 C C . PRO A 1 353 ? 31.516 3.85 6.809 1 93.75 353 PRO A C 1
ATOM 2637 O O . PRO A 1 353 ? 31.281 3.475 5.656 1 93.75 353 PRO A O 1
ATOM 2640 N N . ASP A 1 354 ? 32.125 3.07 7.641 1 93.25 354 ASP A N 1
ATOM 2641 C CA . ASP A 1 354 ? 32.688 1.78 7.246 1 93.25 354 ASP A CA 1
ATOM 2642 C C . ASP A 1 354 ? 31.734 0.638 7.621 1 93.25 354 ASP A C 1
ATOM 2644 O O . ASP A 1 354 ? 32.156 -0.527 7.633 1 93.25 354 ASP A O 1
ATOM 2648 N N . THR A 1 355 ? 30.547 0.984 7.977 1 95.94 355 THR A N 1
ATOM 2649 C CA . THR A 1 355 ? 29.578 -0.056 8.266 1 95.94 355 THR A CA 1
ATOM 2650 C C . THR A 1 355 ? 29.422 -1.005 7.078 1 95.94 355 THR A C 1
ATOM 2652 O O . THR A 1 355 ? 29.266 -0.563 5.938 1 95.94 355 THR A O 1
ATOM 2655 N N . GLY A 1 356 ? 29.516 -2.316 7.352 1 95.69 356 GLY A N 1
ATOM 2656 C CA . GLY A 1 356 ? 29.531 -3.314 6.297 1 95.69 356 GLY A CA 1
ATOM 2657 C C . GLY A 1 356 ? 28.172 -3.543 5.668 1 95.69 356 GLY A C 1
ATOM 2658 O O . GLY A 1 356 ? 28 -3.34 4.465 1 95.69 356 GLY A O 1
ATOM 2659 N N . ARG A 1 357 ? 27.188 -3.967 6.48 1 97.19 357 ARG A N 1
ATOM 2660 C CA . ARG A 1 357 ? 25.859 -4.344 5.988 1 97.19 357 ARG A CA 1
ATOM 2661 C C . ARG A 1 357 ? 24.781 -3.486 6.629 1 97.19 357 ARG A C 1
ATOM 2663 O O . ARG A 1 357 ? 24.703 -3.391 7.855 1 97.19 357 ARG A O 1
ATOM 2670 N N . ILE A 1 358 ? 23.938 -2.85 5.816 1 98.25 358 ILE A N 1
ATOM 2671 C CA . ILE A 1 358 ? 22.828 -2.018 6.27 1 98.25 358 ILE A CA 1
ATOM 2672 C C . ILE A 1 358 ? 21.516 -2.555 5.707 1 98.25 358 ILE A C 1
ATOM 2674 O O . ILE A 1 358 ? 21.391 -2.764 4.5 1 98.25 358 ILE A O 1
ATOM 2678 N N . ALA A 1 359 ? 20.547 -2.883 6.57 1 98.06 359 ALA A N 1
ATOM 2679 C CA . ALA A 1 359 ? 19.188 -3.217 6.137 1 98.06 359 ALA A CA 1
ATOM 2680 C C . ALA A 1 359 ? 18.281 -1.992 6.191 1 98.06 359 ALA A C 1
ATOM 2682 O O . ALA A 1 359 ? 18.172 -1.34 7.23 1 98.06 359 ALA A O 1
ATOM 2683 N N . VAL A 1 360 ? 17.734 -1.564 5.07 1 98.44 360 VAL A N 1
ATOM 2684 C CA . VAL A 1 360 ? 16.719 -0.529 4.992 1 98.44 360 VAL A CA 1
ATOM 2685 C C . VAL A 1 360 ? 15.336 -1.175 4.848 1 98.44 360 VAL A C 1
ATOM 2687 O O . VAL A 1 360 ? 15.094 -1.932 3.904 1 98.44 360 VAL A O 1
ATOM 2690 N N . ILE A 1 361 ? 14.414 -0.888 5.781 1 98.5 361 ILE A N 1
ATOM 2691 C CA . ILE A 1 361 ? 13.18 -1.656 5.879 1 98.5 361 ILE A CA 1
ATOM 2692 C C . ILE A 1 361 ? 11.984 -0.709 5.891 1 98.5 361 ILE A C 1
ATOM 2694 O O . ILE A 1 361 ? 11.914 0.202 6.719 1 98.5 361 ILE A O 1
ATOM 2698 N N . GLY A 1 362 ? 11.07 -0.822 4.977 1 98.25 362 GLY A N 1
ATOM 2699 C CA . GLY A 1 362 ? 9.734 -0.256 5.039 1 98.25 362 GLY A CA 1
ATOM 2700 C C . GLY A 1 362 ? 9.656 1.164 4.512 1 98.25 362 GLY A C 1
ATOM 2701 O O . GLY A 1 362 ? 10.602 1.648 3.885 1 98.25 362 GLY A O 1
ATOM 2702 N N . GLY A 1 363 ? 8.43 1.703 4.648 1 98 363 GLY A N 1
ATOM 2703 C CA . GLY A 1 363 ? 8.102 3.107 4.457 1 98 363 GLY A CA 1
ATOM 2704 C C . GLY A 1 363 ? 8.164 3.541 3.006 1 98 363 GLY A C 1
ATOM 2705 O O . GLY A 1 363 ? 8.281 4.73 2.711 1 98 363 GLY A O 1
ATOM 2706 N N . TYR A 1 364 ? 8.289 2.566 2.066 1 97.69 364 TYR A N 1
ATOM 2707 C CA . TYR A 1 364 ? 8.477 2.904 0.659 1 97.69 364 TYR A CA 1
ATOM 2708 C C . TYR A 1 364 ? 9.766 3.701 0.455 1 97.69 364 TYR A C 1
ATOM 2710 O O . TYR A 1 364 ? 9.82 4.594 -0.393 1 97.69 364 TYR A O 1
ATOM 2718 N N . ALA A 1 365 ? 10.742 3.359 1.264 1 98.25 365 ALA A N 1
ATOM 2719 C CA . ALA A 1 365 ? 12.008 4.09 1.231 1 98.25 365 ALA A CA 1
ATOM 2720 C C . ALA A 1 365 ? 12.656 4.008 -0.149 1 98.25 365 ALA A C 1
ATOM 2722 O O . ALA A 1 365 ? 13.469 4.855 -0.51 1 98.25 365 ALA A O 1
ATOM 2723 N N . GLN A 1 366 ? 12.273 2.986 -0.965 1 96.5 366 GLN A N 1
ATOM 2724 C CA . GLN A 1 366 ? 12.852 2.799 -2.295 1 96.5 366 GLN A CA 1
ATOM 2725 C C . GLN A 1 366 ? 12.266 3.799 -3.289 1 96.5 366 GLN A C 1
ATOM 2727 O O . GLN A 1 366 ? 12.812 3.984 -4.379 1 96.5 366 GLN A O 1
ATOM 2732 N N . LEU A 1 367 ? 11.141 4.41 -2.904 1 96.94 367 LEU A N 1
ATOM 2733 C CA . LEU A 1 367 ? 10.453 5.289 -3.84 1 96.94 367 LEU A CA 1
ATOM 2734 C C . LEU A 1 367 ? 10.602 6.75 -3.428 1 96.94 367 LEU A C 1
ATOM 2736 O O . LEU A 1 367 ? 10.867 7.613 -4.266 1 96.94 367 LEU A O 1
ATOM 2740 N N . GLY A 1 368 ? 10.297 6.953 -2.152 1 98.31 368 GLY A N 1
ATOM 2741 C CA . GLY A 1 368 ? 10.312 8.352 -1.753 1 98.31 368 GLY A CA 1
ATOM 2742 C C . GLY A 1 368 ? 9.852 8.57 -0.325 1 98.31 368 GLY A C 1
ATOM 2743 O O . GLY A 1 368 ? 10.039 7.707 0.534 1 98.31 368 GLY A O 1
ATOM 2744 N N . VAL A 1 369 ? 9.391 9.867 -0.011 1 98.75 369 VAL A N 1
ATOM 2745 C CA . VAL A 1 369 ? 8.961 10.266 1.323 1 98.75 369 VAL A CA 1
ATOM 2746 C C . VAL A 1 369 ? 7.504 10.734 1.272 1 98.75 369 VAL A C 1
ATOM 2748 O O . VAL A 1 369 ? 7.066 11.312 0.276 1 98.75 369 VAL A O 1
ATOM 2751 N N . PRO A 1 370 ? 6.75 10.508 2.33 1 98.38 370 PRO A N 1
ATOM 2752 C CA . PRO A 1 370 ? 5.312 10.805 2.311 1 98.38 370 PRO A CA 1
ATOM 2753 C C . PRO A 1 370 ? 5.012 12.273 2.592 1 98.38 370 PRO A C 1
ATOM 2755 O O . PRO A 1 370 ? 5.875 13 3.096 1 98.38 370 PRO A O 1
ATOM 2758 N N . ILE A 1 371 ? 3.793 12.711 2.24 1 96.69 371 ILE A N 1
ATOM 2759 C CA . ILE A 1 371 ? 3.221 14 2.615 1 96.69 371 ILE A CA 1
ATOM 2760 C C . ILE A 1 371 ? 1.828 13.797 3.207 1 96.69 371 ILE A C 1
ATOM 2762 O O . ILE A 1 371 ? 1.294 12.688 3.18 1 96.69 371 ILE A O 1
ATOM 2766 N N . GLY A 1 372 ? 1.292 14.867 3.811 1 94.19 372 GLY A N 1
ATOM 2767 C CA . GLY A 1 372 ? -0.093 14.836 4.254 1 94.19 372 GLY A CA 1
ATOM 2768 C C . GLY A 1 372 ? -1.085 15.023 3.121 1 94.19 372 GLY A C 1
ATOM 2769 O O . GLY A 1 372 ? -0.737 15.555 2.066 1 94.19 372 GLY A O 1
ATOM 2770 N N . CYS A 1 373 ? -2.381 14.547 3.332 1 89.12 373 CYS A N 1
ATOM 2771 C CA . CYS A 1 373 ? -3.439 14.656 2.334 1 89.12 373 CYS A CA 1
ATOM 2772 C C . CYS A 1 373 ? -4.301 15.891 2.582 1 89.12 373 CYS A C 1
ATOM 2774 O O . CYS A 1 373 ? -4.316 16.422 3.689 1 89.12 373 CYS A O 1
ATOM 2776 N N . GLY A 1 374 ? -4.957 16.281 1.477 1 88.5 374 GLY A N 1
ATOM 2777 C CA . GLY A 1 374 ? -5.859 17.422 1.581 1 88.5 374 GLY A CA 1
ATOM 2778 C C . GLY A 1 374 ? -5.406 18.625 0.766 1 88.5 374 GLY A C 1
ATOM 2779 O O . GLY A 1 374 ? -4.648 18.469 -0.193 1 88.5 374 GLY A O 1
ATOM 2780 N N . SER A 1 375 ? -5.816 19.75 1.121 1 86.75 375 SER A N 1
ATOM 2781 C CA . SER A 1 375 ? -5.652 20.953 0.31 1 86.75 375 SER A CA 1
ATOM 2782 C C . SER A 1 375 ? -4.207 21.438 0.333 1 86.75 375 SER A C 1
ATOM 2784 O O . SER A 1 375 ? -3.809 22.25 -0.501 1 86.75 375 SER A O 1
ATOM 2786 N N . SER A 1 376 ? -3.391 20.891 1.215 1 88.88 376 SER A N 1
ATOM 2787 C CA . SER A 1 376 ? -2.023 21.391 1.309 1 88.88 376 SER A CA 1
ATOM 2788 C C . SER A 1 376 ? -1.061 20.531 0.503 1 88.88 376 SER A C 1
ATOM 2790 O O . SER A 1 376 ? 0.138 20.812 0.446 1 88.88 376 SER A O 1
ATOM 2792 N N . ALA A 1 377 ? -1.592 19.484 -0.129 1 91.06 377 ALA A N 1
ATOM 2793 C CA . ALA A 1 377 ? -0.739 18.609 -0.921 1 91.06 377 ALA A CA 1
ATOM 2794 C C . ALA A 1 377 ? -0.185 19.328 -2.145 1 91.06 377 ALA A C 1
ATOM 2796 O O . ALA A 1 377 ? -0.902 20.094 -2.801 1 91.06 377 ALA A O 1
ATOM 2797 N N . VAL A 1 378 ? 1.094 19.141 -2.443 1 95.19 378 VAL A N 1
ATOM 2798 C CA . VAL A 1 378 ? 1.765 19.812 -3.553 1 95.19 378 VAL A CA 1
ATOM 2799 C C . VAL A 1 378 ? 2.41 18.781 -4.469 1 95.19 378 VAL A C 1
ATOM 2801 O O . VAL A 1 378 ? 3.072 17.844 -3.996 1 95.19 378 VAL A O 1
ATOM 2804 N N . VAL A 1 379 ? 2.193 18.859 -5.727 1 94.88 379 VAL A N 1
ATOM 2805 C CA . VAL A 1 379 ? 2.898 18.047 -6.707 1 94.88 379 VAL A CA 1
ATOM 2806 C C . VAL A 1 379 ? 4.277 18.641 -6.988 1 94.88 379 VAL A C 1
ATOM 2808 O O . VAL A 1 379 ? 4.383 19.766 -7.484 1 94.88 379 VAL A O 1
ATOM 2811 N N . PRO A 1 380 ? 5.27 17.922 -6.617 1 96.69 380 PRO A N 1
ATOM 2812 C CA . PRO A 1 380 ? 6.621 18.438 -6.828 1 96.69 380 PRO A CA 1
ATOM 2813 C C . PRO A 1 380 ? 7.035 18.438 -8.297 1 96.69 380 PRO A C 1
ATOM 2815 O O . PRO A 1 380 ? 6.352 17.828 -9.133 1 96.69 380 PRO A O 1
ATOM 2818 N N . PRO A 1 381 ? 8.18 19.141 -8.625 1 94.38 381 PRO A N 1
ATOM 2819 C CA . PRO A 1 381 ? 8.75 18.969 -9.969 1 94.38 381 PRO A CA 1
ATOM 2820 C C . PRO A 1 381 ? 9.016 17.5 -10.312 1 94.38 381 PRO A C 1
ATOM 2822 O O . PRO A 1 381 ? 9.586 16.766 -9.5 1 94.38 381 PRO A O 1
ATOM 2825 N N . GLY A 1 382 ? 8.562 17.125 -11.398 1 92.75 382 GLY A N 1
ATOM 2826 C CA . GLY A 1 382 ? 8.727 15.742 -11.812 1 92.75 382 GLY A CA 1
ATOM 2827 C C . GLY A 1 382 ? 7.578 14.844 -11.391 1 92.75 382 GLY A C 1
ATOM 2828 O O . GLY A 1 382 ? 7.5 13.688 -11.812 1 92.75 382 GLY A O 1
ATOM 2829 N N . GLY A 1 383 ? 6.66 15.352 -10.586 1 95.19 383 GLY A N 1
ATOM 2830 C CA . GLY A 1 383 ? 5.488 14.594 -10.156 1 95.19 383 GLY A CA 1
ATOM 2831 C C . GLY A 1 383 ? 5.754 13.711 -8.961 1 95.19 383 GLY A C 1
ATOM 2832 O O . GLY A 1 383 ? 6.875 13.672 -8.445 1 95.19 383 GLY A O 1
ATOM 2833 N N . TYR A 1 384 ? 4.727 13.023 -8.445 1 96.25 384 TYR A N 1
ATOM 2834 C CA . TYR A 1 384 ? 4.863 12.078 -7.344 1 96.25 384 TYR A CA 1
ATOM 2835 C C . TYR A 1 384 ? 5.621 10.828 -7.785 1 96.25 384 TYR A C 1
ATOM 2837 O O . TYR A 1 384 ? 5.488 10.383 -8.922 1 96.25 384 TYR A O 1
ATOM 2845 N N . ALA A 1 385 ? 6.391 10.273 -6.891 1 96.94 385 ALA A N 1
ATOM 2846 C CA . ALA A 1 385 ? 7.012 8.977 -7.137 1 96.94 385 ALA A CA 1
ATOM 2847 C C . ALA A 1 385 ? 5.984 7.852 -7.066 1 96.94 385 ALA A C 1
ATOM 2849 O O . ALA A 1 385 ? 6.164 6.797 -7.684 1 96.94 385 ALA A O 1
ATOM 2850 N N . GLY A 1 386 ? 4.957 8.07 -6.332 1 95.44 386 GLY A N 1
ATOM 2851 C CA . GLY A 1 386 ? 3.861 7.125 -6.195 1 95.44 386 GLY A CA 1
ATOM 2852 C C . GLY A 1 386 ? 2.635 7.727 -5.535 1 95.44 386 GLY A C 1
ATOM 2853 O O . GLY A 1 386 ? 2.748 8.656 -4.734 1 95.44 386 GLY A O 1
ATOM 2854 N N . VAL A 1 387 ? 1.44 7.254 -5.902 1 94.81 387 VAL A N 1
ATOM 2855 C CA . VAL A 1 387 ? 0.161 7.582 -5.281 1 94.81 387 VAL A CA 1
ATOM 2856 C C . VAL A 1 387 ? -0.599 6.297 -4.957 1 94.81 387 VAL A C 1
ATOM 2858 O O . VAL A 1 387 ? -0.975 5.543 -5.859 1 94.81 387 VAL A O 1
ATOM 2861 N N . ILE A 1 388 ? -0.791 6 -3.701 1 95.69 388 ILE A N 1
ATOM 2862 C CA . ILE A 1 388 ? -1.471 4.789 -3.254 1 95.69 388 ILE A CA 1
ATOM 2863 C C . ILE A 1 388 ? -2.836 5.148 -2.674 1 95.69 388 ILE A C 1
ATOM 2865 O O . ILE A 1 388 ? -2.924 5.816 -1.64 1 95.69 388 ILE A O 1
ATOM 2869 N N . PRO A 1 389 ? -3.889 4.746 -3.279 1 93.19 389 PRO A N 1
ATOM 2870 C CA . PRO A 1 389 ? -5.223 5.066 -2.768 1 93.19 389 PRO A CA 1
ATOM 2871 C C . PRO A 1 389 ? -5.562 4.305 -1.488 1 93.19 389 PRO A C 1
ATOM 2873 O O . PRO A 1 389 ? -5.457 3.074 -1.451 1 93.19 389 PRO A O 1
ATOM 2876 N N . ILE A 1 390 ? -5.883 4.91 -0.464 1 93.81 390 ILE A N 1
ATOM 2877 C CA . ILE A 1 390 ? -6.258 4.289 0.801 1 93.81 390 ILE A CA 1
ATOM 2878 C C . ILE A 1 390 ? -7.781 4.219 0.908 1 93.81 390 ILE A C 1
ATOM 2880 O O . ILE A 1 390 ? -8.344 3.162 1.207 1 93.81 390 ILE A O 1
ATOM 2884 N N . GLY A 1 391 ? -8.461 5.363 0.526 1 90.5 391 GLY A N 1
ATOM 2885 C CA . GLY A 1 391 ? -9.906 5.441 0.629 1 90.5 391 GLY A CA 1
ATOM 2886 C C . GLY A 1 391 ? -10.398 5.57 2.059 1 90.5 391 GLY A C 1
ATOM 2887 O O . GLY A 1 391 ? -9.656 6.02 2.936 1 90.5 391 GLY A O 1
ATOM 2888 N N . GLY A 1 392 ? -11.695 5.379 2.328 1 85.75 392 GLY A N 1
ATOM 2889 C CA . GLY A 1 392 ? -12.359 5.531 3.615 1 85.75 392 GLY A CA 1
ATOM 2890 C C . GLY A 1 392 ? -13.805 5.992 3.494 1 85.75 392 GLY A C 1
ATOM 2891 O O . GLY A 1 392 ? -14.375 5.973 2.402 1 85.75 392 GLY A O 1
ATOM 2892 N N . PRO A 1 393 ? -14.344 6.242 4.594 1 76.88 393 PRO A N 1
ATOM 2893 C CA . PRO A 1 393 ? -15.734 6.723 4.57 1 76.88 393 PRO A CA 1
ATOM 2894 C C . PRO A 1 393 ? -15.836 8.211 4.262 1 76.88 393 PRO A C 1
ATOM 2896 O O . PRO A 1 393 ? -14.844 8.945 4.383 1 76.88 393 PRO A O 1
ATOM 2899 N N . GLY A 1 394 ? -17.031 8.633 3.789 1 68.81 394 GLY A N 1
ATOM 2900 C CA . GLY A 1 394 ? -17.359 10.047 3.732 1 68.81 394 GLY A CA 1
ATOM 2901 C C . GLY A 1 394 ? -17.016 10.688 2.402 1 68.81 394 GLY A C 1
ATOM 2902 O O . GLY A 1 394 ? -16.531 10.016 1.49 1 68.81 394 GLY A O 1
ATOM 2903 N N . LEU A 1 395 ? -17.188 11.977 2.289 1 66.38 395 LEU A N 1
ATOM 2904 C CA . LEU A 1 395 ? -17.078 12.781 1.078 1 66.38 395 LEU A CA 1
ATOM 2905 C C . LEU A 1 395 ? -15.625 12.891 0.627 1 66.38 395 LEU A C 1
ATOM 2907 O O . LEU A 1 395 ? -15.352 13.023 -0.568 1 66.38 395 LEU A O 1
ATOM 2911 N N . MET A 1 396 ? -14.773 12.742 1.56 1 71.38 396 MET A N 1
ATOM 2912 C CA . MET A 1 396 ? -13.375 13 1.21 1 71.38 396 MET A CA 1
ATOM 2913 C C . MET A 1 396 ? -12.602 11.695 1.066 1 71.38 396 MET A C 1
ATOM 2915 O O . MET A 1 396 ? -11.375 11.695 1.021 1 71.38 396 MET A O 1
ATOM 2919 N N . ALA A 1 397 ? -13.336 10.586 0.995 1 71.06 397 ALA A N 1
ATOM 2920 C CA . ALA A 1 397 ? -12.719 9.273 0.892 1 71.06 397 ALA A CA 1
ATOM 2921 C C . ALA A 1 397 ? -11.773 9.195 -0.309 1 71.06 397 ALA A C 1
ATOM 2923 O O . ALA A 1 397 ? -10.695 8.609 -0.227 1 71.06 397 ALA A O 1
ATOM 2924 N N . GLY A 1 398 ? -12.148 9.844 -1.315 1 74 398 GLY A N 1
ATOM 2925 C CA . GLY A 1 398 ? -11.367 9.789 -2.539 1 74 398 GLY A CA 1
ATOM 2926 C C . GLY A 1 398 ? -10.07 10.578 -2.453 1 74 398 GLY A C 1
ATOM 2927 O O . GLY A 1 398 ? -9.164 10.383 -3.268 1 74 398 GLY A O 1
ATOM 2928 N N . LEU A 1 399 ? -9.977 11.352 -1.37 1 78.12 399 LEU A N 1
ATOM 2929 C CA . LEU A 1 399 ? -8.797 12.203 -1.233 1 78.12 399 LEU A CA 1
ATOM 2930 C C . LEU A 1 399 ? -7.816 11.609 -0.233 1 78.12 399 LEU A C 1
ATOM 2932 O O . LEU A 1 399 ? -6.723 12.148 -0.036 1 78.12 399 LEU A O 1
ATOM 2936 N N . ARG A 1 400 ? -8.211 10.539 0.352 1 90.5 400 ARG A N 1
ATOM 2937 C CA . ARG A 1 400 ? -7.301 9.875 1.283 1 90.5 400 ARG A CA 1
ATOM 2938 C C . ARG A 1 400 ? -6.344 8.945 0.547 1 90.5 400 ARG A C 1
ATOM 2940 O O . ARG A 1 400 ? -6.648 7.773 0.333 1 90.5 400 ARG A O 1
ATOM 2947 N N . ASN A 1 401 ? -5.145 9.508 0.159 1 93.5 401 ASN A N 1
ATOM 2948 C CA . ASN A 1 401 ? -4.082 8.812 -0.56 1 93.5 401 ASN A CA 1
ATOM 2949 C C . ASN A 1 401 ? -2.742 8.945 0.159 1 93.5 401 ASN A C 1
ATOM 2951 O O . ASN A 1 401 ? -2.506 9.922 0.869 1 93.5 401 ASN A O 1
ATOM 2955 N N . LEU A 1 402 ? -1.946 7.984 0.029 1 96.25 402 LEU A N 1
ATOM 2956 C CA . LEU A 1 402 ? -0.529 8.109 0.349 1 96.25 402 LEU A CA 1
ATOM 2957 C C . LEU A 1 402 ? 0.252 8.648 -0.846 1 96.25 402 LEU A C 1
ATOM 2959 O O . LEU A 1 402 ? 0.407 7.957 -1.854 1 96.25 402 LEU A O 1
ATOM 2963 N N . HIS A 1 403 ? 0.637 9.914 -0.807 1 96.25 403 HIS A N 1
ATOM 2964 C CA . HIS A 1 403 ? 1.486 10.531 -1.819 1 96.25 403 HIS A CA 1
ATOM 2965 C C . HIS A 1 403 ? 2.959 10.438 -1.436 1 96.25 403 HIS A C 1
ATOM 2967 O O . HIS A 1 403 ? 3.33 10.742 -0.3 1 96.25 403 HIS A O 1
ATOM 2973 N N . LEU A 1 404 ? 3.801 10.023 -2.369 1 97.81 404 LEU A N 1
ATOM 2974 C CA . LEU A 1 404 ? 5.238 9.93 -2.143 1 97.81 404 LEU A CA 1
ATOM 2975 C C . LEU A 1 404 ? 5.992 10.922 -3.018 1 97.81 404 LEU A C 1
ATOM 2977 O O . LEU A 1 404 ? 5.859 10.906 -4.242 1 97.81 404 LEU A O 1
ATOM 2981 N N . LEU A 1 405 ? 6.746 11.766 -2.381 1 98.12 405 LEU A N 1
ATOM 2982 C CA . LEU A 1 405 ? 7.664 12.633 -3.109 1 98.12 405 LEU A CA 1
ATOM 2983 C C . LEU A 1 405 ? 8.906 11.859 -3.551 1 98.12 405 LEU A C 1
ATOM 2985 O O . LEU A 1 405 ? 9.336 10.938 -2.865 1 98.12 405 LEU A O 1
ATOM 2989 N N . PRO A 1 406 ? 9.547 12.172 -4.641 1 96.62 406 PRO A N 1
ATOM 2990 C CA . PRO A 1 406 ? 10.555 11.32 -5.27 1 96.62 406 PRO A CA 1
ATOM 2991 C C . PRO A 1 406 ? 11.914 11.383 -4.566 1 96.62 406 PRO A C 1
ATOM 2993 O O . PRO A 1 406 ? 12.898 10.859 -5.078 1 96.62 406 PRO A O 1
ATOM 2996 N N . SER A 1 407 ? 12.062 11.906 -3.426 1 97.62 407 SER A N 1
ATOM 2997 C CA . SER A 1 407 ? 13.297 11.867 -2.652 1 97.62 407 SER A CA 1
ATOM 2998 C C . SER A 1 407 ? 13.422 10.562 -1.874 1 97.62 407 SER A C 1
ATOM 3000 O O . SER A 1 407 ? 13.109 10.516 -0.682 1 97.62 407 SER A O 1
ATOM 3002 N N . SER A 1 408 ? 14.07 9.516 -2.52 1 98.25 408 SER A N 1
ATOM 3003 C CA . SER A 1 408 ? 14.156 8.172 -1.954 1 98.25 408 SER A CA 1
ATOM 3004 C C . SER A 1 408 ? 15.211 8.109 -0.851 1 98.25 408 SER A C 1
ATOM 3006 O O . SER A 1 408 ? 16.391 8.328 -1.104 1 98.25 408 SER A O 1
ATOM 3008 N N . PRO A 1 409 ? 14.781 7.711 0.39 1 98.75 409 PRO A N 1
ATOM 3009 C CA . PRO A 1 409 ? 15.773 7.5 1.447 1 98.75 409 PRO A CA 1
ATOM 3010 C C . PRO A 1 409 ? 16.766 6.398 1.106 1 98.75 409 PRO A C 1
ATOM 3012 O O . PRO A 1 409 ? 17.969 6.523 1.412 1 98.75 409 PRO A O 1
ATOM 3015 N N . LEU A 1 410 ? 16.344 5.293 0.453 1 98.12 410 LEU A N 1
ATOM 3016 C CA . LEU A 1 410 ? 17.219 4.195 0.069 1 98.12 410 LEU A CA 1
ATOM 3017 C C . LEU A 1 410 ? 18.312 4.676 -0.879 1 98.12 410 LEU A C 1
ATOM 3019 O O . LEU A 1 410 ? 19.484 4.363 -0.687 1 98.12 410 LEU A O 1
ATOM 3023 N N . ALA A 1 411 ? 17.922 5.402 -1.934 1 98 411 ALA A N 1
ATOM 3024 C CA . ALA A 1 411 ? 18.906 5.926 -2.891 1 98 411 ALA A CA 1
ATOM 3025 C C . ALA A 1 411 ? 19.891 6.867 -2.211 1 98 411 ALA A C 1
ATOM 3027 O O . ALA A 1 411 ? 21.094 6.82 -2.49 1 98 411 ALA A O 1
ATOM 3028 N N . ALA A 1 412 ? 19.391 7.738 -1.328 1 98.75 412 ALA A N 1
ATOM 3029 C CA . ALA A 1 412 ? 20.234 8.688 -0.62 1 98.75 412 ALA A CA 1
ATOM 3030 C C . ALA A 1 412 ? 21.234 7.961 0.28 1 98.75 412 ALA A C 1
ATOM 3032 O O . ALA A 1 412 ? 22.406 8.344 0.357 1 98.75 412 ALA A O 1
ATOM 3033 N N . LEU A 1 413 ? 20.766 6.941 1.007 1 98.69 413 LEU A N 1
ATOM 3034 C CA . LEU A 1 413 ? 21.656 6.168 1.869 1 98.69 413 LEU A CA 1
ATOM 3035 C C . LEU A 1 413 ? 22.734 5.469 1.051 1 98.69 413 LEU A C 1
ATOM 3037 O O . LEU A 1 413 ? 23.891 5.406 1.468 1 98.69 413 LEU A O 1
ATOM 3041 N N . ARG A 1 414 ? 22.406 4.926 -0.105 1 97.81 414 ARG A N 1
ATOM 3042 C CA . ARG A 1 414 ? 23.391 4.281 -0.974 1 97.81 414 ARG A CA 1
ATOM 3043 C C . ARG A 1 414 ? 24.469 5.27 -1.417 1 97.81 414 ARG A C 1
ATOM 3045 O O . ARG A 1 414 ? 25.641 4.902 -1.563 1 97.81 414 ARG A O 1
ATOM 3052 N N . GLU A 1 415 ? 24.094 6.48 -1.642 1 97.75 415 GLU A N 1
ATOM 3053 C CA . GLU A 1 415 ? 25.031 7.523 -2.02 1 97.75 415 GLU A CA 1
ATOM 3054 C C . GLU A 1 415 ? 26 7.832 -0.878 1 97.75 415 GLU A C 1
ATOM 3056 O O . GLU A 1 415 ? 27.188 8.078 -1.109 1 97.75 415 GLU A O 1
ATOM 3061 N N . HIS A 1 416 ? 25.516 7.805 0.362 1 97.81 416 HIS A N 1
ATOM 3062 C CA . HIS A 1 416 ? 26.328 8.195 1.513 1 97.81 416 HIS A CA 1
ATOM 3063 C C . HIS A 1 416 ? 27.156 7.023 2.023 1 97.81 416 HIS A C 1
ATOM 3065 O O . HIS A 1 416 ? 28.125 7.219 2.77 1 97.81 416 HIS A O 1
ATOM 3071 N N . PHE A 1 417 ? 26.734 5.809 1.645 1 98 417 PHE A N 1
ATOM 3072 C CA . PHE A 1 417 ? 27.453 4.613 2.061 1 98 417 PHE A CA 1
ATOM 3073 C C . PHE A 1 417 ? 27.812 3.75 0.856 1 98 417 PHE A C 1
ATOM 3075 O O . PHE A 1 417 ? 27.422 2.584 0.779 1 98 417 PHE A O 1
ATOM 3082 N N . PRO A 1 418 ? 28.656 4.25 -0.022 1 96.12 418 PRO A N 1
ATOM 3083 C CA . PRO A 1 418 ? 28.953 3.566 -1.286 1 96.12 418 PRO A CA 1
ATOM 3084 C C . PRO A 1 418 ? 29.672 2.236 -1.088 1 96.12 418 PRO A C 1
ATOM 3086 O O . PRO A 1 418 ? 29.656 1.384 -1.979 1 96.12 418 PRO A O 1
ATOM 3089 N N . HIS A 1 419 ? 30.25 2.006 0.092 1 96.31 419 HIS A N 1
ATOM 3090 C CA . HIS A 1 419 ? 31.031 0.79 0.304 1 96.31 419 HIS A CA 1
ATOM 3091 C C . HIS A 1 419 ? 30.25 -0.221 1.141 1 96.31 419 HIS A C 1
ATOM 3093 O O . HIS A 1 419 ? 30.719 -1.335 1.373 1 96.31 419 HIS A O 1
ATOM 3099 N N . SER A 1 420 ? 29.078 0.154 1.602 1 97.06 420 SER A N 1
ATOM 3100 C CA . SER A 1 420 ? 28.234 -0.751 2.375 1 97.06 420 SER A CA 1
ATOM 3101 C C . SER A 1 420 ? 27.344 -1.583 1.467 1 97.06 420 SER A C 1
ATOM 3103 O O . SER A 1 420 ? 26.922 -1.12 0.4 1 97.06 420 SER A O 1
ATOM 3105 N N . ARG A 1 421 ? 27.125 -2.805 1.82 1 95.19 421 ARG A N 1
ATOM 3106 C CA . ARG A 1 421 ? 26.047 -3.576 1.206 1 95.19 421 ARG A CA 1
ATOM 3107 C C . ARG A 1 421 ? 24.703 -3.207 1.809 1 95.19 421 ARG A C 1
ATOM 3109 O O . ARG A 1 421 ? 24.438 -3.504 2.975 1 95.19 421 ARG A O 1
ATOM 3116 N N . ILE A 1 422 ? 23.891 -2.617 1.012 1 96 422 ILE A N 1
ATOM 3117 C CA . ILE A 1 422 ? 22.594 -2.17 1.503 1 96 422 ILE A CA 1
ATOM 3118 C C . ILE A 1 422 ? 21.484 -3.043 0.911 1 96 422 ILE A C 1
ATOM 3120 O O . ILE A 1 422 ? 21.359 -3.158 -0.311 1 96 422 ILE A O 1
ATOM 3124 N N . GLU A 1 423 ? 20.719 -3.689 1.725 1 94.38 423 GLU A N 1
ATOM 3125 C CA . GLU A 1 423 ? 19.562 -4.48 1.312 1 94.38 423 GLU A CA 1
ATOM 3126 C C . GLU A 1 423 ? 18.25 -3.789 1.683 1 94.38 423 GLU A C 1
ATOM 3128 O O . GLU A 1 423 ? 18.156 -3.156 2.736 1 94.38 423 GLU A O 1
ATOM 3133 N N . PHE A 1 424 ? 17.312 -3.943 0.781 1 96.56 424 PHE A N 1
ATOM 3134 C CA . PHE A 1 424 ? 16 -3.332 1.021 1 96.56 424 PHE A CA 1
ATOM 3135 C C . PHE A 1 424 ? 14.938 -4.398 1.24 1 96.56 424 PHE A C 1
ATOM 3137 O O . PHE A 1 424 ? 14.852 -5.363 0.477 1 96.56 424 PHE A O 1
ATOM 3144 N N . ASP A 1 425 ? 14.156 -4.266 2.324 1 96.5 425 ASP A N 1
ATOM 3145 C CA . ASP A 1 425 ? 12.922 -5.008 2.568 1 96.5 425 ASP A CA 1
ATOM 3146 C C . ASP A 1 425 ? 11.727 -4.066 2.67 1 96.5 425 ASP A C 1
ATOM 3148 O O . ASP A 1 425 ? 11.789 -3.041 3.35 1 96.5 425 ASP A O 1
ATOM 3152 N N . PRO A 1 426 ? 10.586 -4.32 2.027 1 96.75 426 PRO A N 1
ATOM 3153 C CA . PRO A 1 426 ? 9.445 -3.393 2.004 1 96.75 426 PRO A CA 1
ATOM 3154 C C . PRO A 1 426 ? 8.766 -3.26 3.363 1 96.75 426 PRO A C 1
ATOM 3156 O O . PRO A 1 426 ? 7.957 -2.352 3.564 1 96.75 426 PRO A O 1
ATOM 3159 N N . GLY A 1 427 ? 9.047 -4.16 4.281 1 97.44 427 GLY A N 1
ATOM 3160 C CA . GLY A 1 427 ? 8.5 -4.066 5.625 1 97.44 42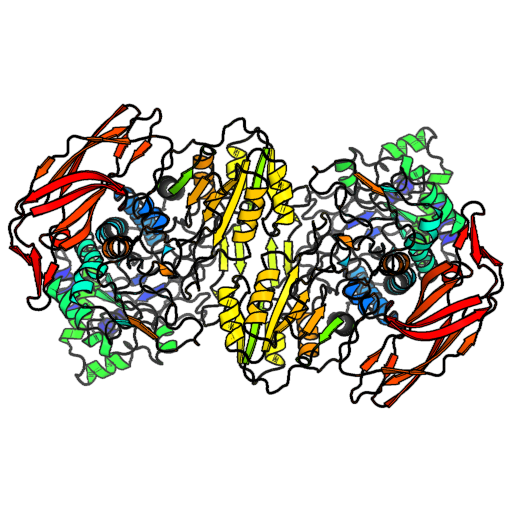7 GLY A CA 1
ATOM 3161 C C . GLY A 1 427 ? 7.039 -4.469 5.703 1 97.44 427 GLY A C 1
ATOM 3162 O O . GLY A 1 427 ? 6.285 -3.928 6.516 1 97.44 427 GLY A O 1
ATOM 3163 N N . ILE A 1 428 ? 6.555 -5.398 4.898 1 95.94 428 ILE A N 1
ATOM 3164 C CA . ILE A 1 428 ? 5.141 -5.746 4.891 1 95.94 428 ILE A CA 1
ATOM 3165 C C . ILE A 1 428 ? 4.906 -6.973 5.77 1 95.94 428 ILE A C 1
ATOM 3167 O O . ILE A 1 428 ? 3.771 -7.254 6.164 1 95.94 428 ILE A O 1
ATOM 3171 N N . SER A 1 429 ? 6.008 -7.789 6.035 1 96.19 429 SER A N 1
ATOM 3172 C CA . SER A 1 429 ? 5.977 -8.984 6.875 1 96.19 429 SER A CA 1
ATOM 3173 C C . SER A 1 429 ? 7.098 -8.961 7.906 1 96.19 429 SER A C 1
ATOM 3175 O O . SER A 1 429 ? 8.273 -8.883 7.551 1 96.19 429 SER A O 1
ATOM 3177 N N . PRO A 1 430 ? 6.723 -9.047 9.234 1 98 430 PRO A N 1
ATOM 3178 C CA . PRO A 1 430 ? 7.777 -9.086 10.25 1 98 430 PRO A CA 1
ATOM 3179 C C . PRO A 1 430 ? 8.789 -10.203 9.992 1 98 430 PRO A C 1
ATOM 3181 O O . PRO A 1 430 ? 10 -9.992 10.164 1 98 430 PRO A O 1
ATOM 3184 N N . ALA A 1 431 ? 8.312 -11.352 9.547 1 97.06 431 ALA A N 1
ATOM 3185 C CA . ALA A 1 431 ? 9.195 -12.492 9.336 1 97.06 431 ALA A CA 1
ATOM 3186 C C . ALA A 1 431 ? 10.219 -12.195 8.242 1 97.06 431 ALA A C 1
ATOM 3188 O O . ALA A 1 431 ? 11.398 -12.539 8.375 1 97.06 431 ALA A O 1
ATOM 3189 N N . GLU A 1 432 ? 9.805 -11.656 7.156 1 95.12 432 GLU A N 1
ATOM 3190 C CA . GLU A 1 432 ? 10.711 -11.305 6.066 1 95.12 432 GLU A CA 1
ATOM 3191 C C . GLU A 1 432 ? 11.695 -10.219 6.5 1 95.12 432 GLU A C 1
ATOM 3193 O O . GLU A 1 432 ? 12.891 -10.305 6.191 1 95.12 432 GLU A O 1
ATOM 3198 N N . ALA A 1 433 ? 11.227 -9.203 7.207 1 97.5 433 ALA A N 1
ATOM 3199 C CA . ALA A 1 433 ? 12.07 -8.102 7.664 1 97.5 433 ALA A CA 1
ATOM 3200 C C . ALA A 1 433 ? 13.164 -8.594 8.609 1 97.5 433 ALA A C 1
ATOM 3202 O O . ALA A 1 433 ? 14.281 -8.086 8.594 1 97.5 433 ALA A O 1
ATOM 3203 N N . VAL A 1 434 ? 12.797 -9.539 9.445 1 98.06 434 VAL A N 1
ATOM 3204 C CA . VAL A 1 434 ? 13.727 -10.102 10.414 1 98.06 434 VAL A CA 1
ATOM 3205 C C . VAL A 1 434 ? 14.906 -10.75 9.695 1 98.06 434 VAL A C 1
ATOM 3207 O O . VAL A 1 434 ? 16.047 -10.656 10.148 1 98.06 434 VAL A O 1
ATOM 3210 N N . LEU A 1 435 ? 14.695 -11.43 8.539 1 95.69 435 LEU A N 1
ATOM 3211 C CA . LEU A 1 435 ? 15.766 -12.047 7.766 1 95.69 435 LEU A CA 1
ATOM 3212 C C . LEU A 1 435 ? 16.766 -11 7.293 1 95.69 435 LEU A C 1
ATOM 3214 O O . LEU A 1 435 ? 17.984 -11.219 7.355 1 95.69 435 LEU A O 1
ATOM 3218 N N . ALA A 1 436 ? 16.281 -9.859 6.848 1 94.75 436 ALA A N 1
ATOM 3219 C CA . ALA A 1 436 ? 17.141 -8.773 6.406 1 94.75 436 ALA A CA 1
ATOM 3220 C C . ALA A 1 436 ? 17.906 -8.164 7.578 1 94.75 436 ALA A C 1
ATOM 3222 O O . ALA A 1 436 ? 19.109 -7.871 7.461 1 94.75 436 ALA A O 1
ATOM 3223 N N . ALA A 1 437 ? 17.25 -8.008 8.711 1 97.88 437 ALA A N 1
ATOM 3224 C CA . ALA A 1 437 ? 17.812 -7.34 9.883 1 97.88 437 ALA A CA 1
ATOM 3225 C C . ALA A 1 437 ? 18.875 -8.203 10.547 1 97.88 437 ALA A C 1
ATOM 3227 O O . ALA A 1 437 ? 19.891 -7.688 11.023 1 97.88 437 ALA A O 1
ATOM 3228 N N . ARG A 1 438 ? 18.641 -9.508 10.57 1 95.88 438 ARG A N 1
ATOM 3229 C CA . ARG A 1 438 ? 19.5 -10.445 11.297 1 95.88 438 ARG A CA 1
ATOM 3230 C C . ARG A 1 438 ? 20.922 -10.43 10.734 1 95.88 438 ARG A C 1
ATOM 3232 O O . ARG A 1 438 ? 21.891 -10.562 11.484 1 95.88 438 ARG A O 1
ATOM 3239 N N . ASP A 1 439 ? 21.062 -10.242 9.5 1 90.94 439 ASP A N 1
ATOM 3240 C CA . ASP A 1 439 ? 22.359 -10.344 8.836 1 90.94 439 ASP A CA 1
ATOM 3241 C C . ASP A 1 439 ? 23.031 -8.977 8.711 1 90.94 439 ASP A C 1
ATOM 3243 O O . ASP A 1 439 ? 24.156 -8.867 8.242 1 90.94 439 ASP A O 1
ATOM 3247 N N . ALA A 1 440 ? 22.391 -7.914 9.148 1 97.5 440 ALA A N 1
ATOM 3248 C CA . ALA A 1 440 ? 22.875 -6.551 8.977 1 97.5 440 ALA A CA 1
ATOM 3249 C C . ALA A 1 440 ? 23.609 -6.074 10.227 1 97.5 440 ALA A C 1
ATOM 3251 O O . ALA A 1 440 ? 23.359 -6.555 11.328 1 97.5 440 ALA A O 1
ATOM 3252 N N . ASP A 1 441 ? 24.578 -5.16 10.023 1 98.44 441 ASP A N 1
ATOM 3253 C CA . ASP A 1 441 ? 25.234 -4.492 11.148 1 98.44 441 ASP A CA 1
ATOM 3254 C C . ASP A 1 441 ? 24.297 -3.471 11.789 1 98.44 441 ASP A C 1
ATOM 3256 O O . ASP A 1 441 ? 24.375 -3.221 12.992 1 98.44 441 ASP A O 1
ATOM 3260 N N . ILE A 1 442 ? 23.453 -2.889 11.008 1 98.69 442 ILE A N 1
ATOM 3261 C CA . ILE A 1 442 ? 22.469 -1.912 11.461 1 98.69 442 ILE A CA 1
ATOM 3262 C C . ILE A 1 442 ? 21.203 -2.045 10.625 1 98.69 442 ILE A C 1
ATOM 3264 O O . ILE A 1 442 ? 21.266 -2.291 9.414 1 98.69 442 ILE A O 1
ATOM 3268 N N . ALA A 1 443 ? 20.016 -1.99 11.258 1 98.88 443 ALA A N 1
ATOM 3269 C CA . ALA A 1 443 ? 18.719 -1.978 10.594 1 98.88 443 ALA A CA 1
ATOM 3270 C C . ALA A 1 443 ? 18.047 -0.613 10.727 1 98.88 443 ALA A C 1
ATOM 3272 O O . ALA A 1 443 ? 17.906 -0.087 11.836 1 98.88 443 ALA A O 1
ATOM 3273 N N . ILE A 1 444 ? 17.703 -0.013 9.625 1 98.94 444 ILE A N 1
ATOM 3274 C CA . ILE A 1 444 ? 16.984 1.261 9.609 1 98.94 444 ILE A CA 1
ATOM 3275 C C . ILE A 1 444 ? 15.555 1.042 9.148 1 98.94 444 ILE A C 1
ATOM 3277 O O . ILE A 1 444 ? 15.312 0.715 7.98 1 98.94 444 ILE A O 1
ATOM 3281 N N . VAL A 1 445 ? 14.609 1.188 10.023 1 98.94 445 VAL A N 1
ATOM 3282 C CA . VAL A 1 445 ? 13.195 0.982 9.727 1 98.94 445 VAL A CA 1
ATOM 3283 C C . VAL A 1 445 ? 12.516 2.328 9.484 1 98.94 445 VAL A C 1
ATOM 3285 O O . VAL A 1 445 ? 12.523 3.199 10.359 1 98.94 445 VAL A O 1
ATOM 3288 N N . PHE A 1 446 ? 11.969 2.527 8.305 1 98.94 446 PHE A N 1
ATOM 3289 C CA . PHE A 1 446 ? 11.141 3.684 7.992 1 98.94 446 PHE A CA 1
ATOM 3290 C C . PHE A 1 446 ? 9.672 3.393 8.289 1 98.94 446 PHE A C 1
ATOM 3292 O O . PHE A 1 446 ? 9.078 2.506 7.68 1 98.94 446 PHE A O 1
ATOM 3299 N N . ALA A 1 447 ? 9.102 4.062 9.25 1 98.81 447 ALA A N 1
ATOM 3300 C CA . ALA A 1 447 ? 7.695 3.943 9.617 1 98.81 447 ALA A CA 1
ATOM 3301 C C . ALA A 1 447 ? 6.902 5.168 9.172 1 98.81 447 ALA A C 1
ATOM 3303 O O . ALA A 1 447 ? 7.359 6.305 9.32 1 98.81 447 ALA A O 1
ATOM 3304 N N . ILE A 1 448 ? 5.73 4.941 8.578 1 98.56 448 ILE A N 1
ATOM 3305 C CA . ILE A 1 448 ? 4.973 6.043 7.992 1 98.56 448 ILE A CA 1
ATOM 3306 C C . ILE A 1 448 ? 3.529 5.992 8.492 1 98.56 448 ILE A C 1
ATOM 3308 O O . ILE A 1 448 ? 3.041 4.938 8.891 1 98.56 448 ILE A O 1
ATOM 3312 N N . ARG A 1 449 ? 2.873 7.051 8.5 1 97.75 449 ARG A N 1
ATOM 3313 C CA . ARG A 1 449 ? 1.445 7.199 8.758 1 97.75 449 ARG A CA 1
ATOM 3314 C C . ARG A 1 449 ? 0.862 8.359 7.953 1 97.75 449 ARG A C 1
ATOM 3316 O O . ARG A 1 449 ? 1.486 9.414 7.828 1 97.75 449 ARG A O 1
ATOM 3323 N N . VAL A 1 450 ? -0.321 8.188 7.414 1 94.81 450 VAL A N 1
ATOM 3324 C CA . VAL A 1 450 ? -0.961 9.211 6.594 1 94.81 450 VAL A CA 1
ATOM 3325 C C . VAL A 1 450 ? -1.938 10.023 7.445 1 94.81 450 VAL A C 1
ATOM 3327 O O . VAL A 1 450 ? -2.816 9.453 8.102 1 94.81 450 VAL A O 1
ATOM 3330 N N . GLU A 1 451 ? -1.722 11.266 7.449 1 95.69 451 GLU A N 1
ATOM 3331 C CA . GLU A 1 451 ? -2.652 12.227 8.039 1 95.69 451 GLU A CA 1
ATOM 3332 C C . GLU A 1 451 ? -3.223 13.164 6.984 1 95.69 451 GLU A C 1
ATOM 3334 O O . GLU A 1 451 ? -2.617 13.359 5.926 1 95.69 451 GLU A O 1
ATOM 3339 N N . GLY A 1 452 ? -4.414 13.719 7.301 1 92.56 452 GLY A N 1
ATOM 3340 C CA . GLY A 1 452 ? -4.969 14.594 6.277 1 92.56 452 GLY A CA 1
ATOM 3341 C C . GLY A 1 452 ? -6.246 15.281 6.711 1 92.56 452 GLY A C 1
ATOM 3342 O O . GLY A 1 452 ? -6.809 14.961 7.762 1 92.56 452 GLY A O 1
ATOM 3343 N N . GLU A 1 453 ? -6.598 16.172 5.855 1 92.19 453 GLU A N 1
ATOM 3344 C CA . GLU A 1 453 ? -7.871 16.875 5.98 1 92.19 453 GLU A CA 1
ATOM 3345 C C . GLU A 1 453 ? -9.047 15.914 5.805 1 92.19 453 GLU A C 1
ATOM 3347 O O . GLU A 1 453 ? -9.016 15.039 4.938 1 92.19 453 GLU A O 1
ATOM 3352 N N . GLY A 1 454 ? -9.977 16.062 6.703 1 90.5 454 GLY A N 1
ATOM 3353 C CA . GLY A 1 454 ? -11.211 15.32 6.504 1 90.5 454 GLY A CA 1
ATOM 3354 C C . GLY A 1 454 ? -11.344 14.125 7.43 1 90.5 454 GLY A C 1
ATOM 3355 O O . GLY A 1 454 ? -12.414 13.516 7.523 1 90.5 454 GLY A O 1
ATOM 3356 N N . PHE A 1 455 ? -10.211 13.781 8.148 1 92 455 PHE A N 1
ATOM 3357 C CA . PHE A 1 455 ? -10.312 12.664 9.07 1 92 455 PHE A CA 1
ATOM 3358 C C . PHE A 1 455 ? -9.297 12.789 10.203 1 92 455 PHE A C 1
ATOM 3360 O O . PHE A 1 455 ? -8.227 13.375 10.016 1 92 455 PHE A O 1
ATOM 3367 N N . ASP A 1 456 ? -9.664 12.32 11.391 1 95.19 456 ASP A N 1
ATOM 3368 C CA . ASP A 1 456 ? -8.766 12.172 12.531 1 95.19 456 ASP A CA 1
ATOM 3369 C C . ASP A 1 456 ? -8.359 10.711 12.727 1 95.19 456 ASP A C 1
ATOM 3371 O O . ASP A 1 456 ? -9.125 9.805 12.383 1 95.19 456 ASP A O 1
ATOM 3375 N N . THR A 1 457 ? -7.176 10.516 13.18 1 95.25 457 THR A N 1
ATOM 3376 C CA . THR A 1 457 ? -6.82 9.148 13.547 1 95.25 457 THR A CA 1
ATOM 3377 C C . THR A 1 457 ? -7.578 8.711 14.797 1 95.25 457 THR A C 1
ATOM 3379 O O . THR A 1 457 ? -7.988 9.547 15.609 1 95.25 457 THR A O 1
ATOM 3382 N N . VAL A 1 458 ? -7.75 7.43 14.969 1 95.88 458 VAL A N 1
ATOM 3383 C CA . VAL A 1 458 ? -8.508 6.898 16.094 1 95.88 458 VAL A CA 1
ATOM 3384 C C . VAL A 1 458 ? -7.613 6.84 17.328 1 95.88 458 VAL A C 1
ATOM 3386 O O . VAL A 1 458 ? -8.062 7.113 18.453 1 95.88 458 VAL A O 1
ATOM 3389 N N . ASP A 1 459 ? -6.363 6.469 17.109 1 97.31 459 ASP A N 1
ATOM 3390 C CA . ASP A 1 459 ? -5.375 6.422 18.172 1 97.31 459 ASP A CA 1
ATOM 3391 C C . ASP A 1 459 ? -3.982 6.766 17.656 1 97.31 459 ASP A C 1
ATOM 3393 O O . ASP A 1 459 ? -3.846 7.406 16.609 1 97.31 459 ASP A O 1
ATOM 3397 N N . LEU A 1 460 ? -2.975 6.449 18.469 1 98.19 460 LEU A N 1
ATOM 3398 C CA . LEU A 1 460 ? -1.636 6.918 18.125 1 98.19 460 LEU A CA 1
ATOM 3399 C C . LEU A 1 460 ? -0.796 5.789 17.547 1 98.19 460 LEU A C 1
ATOM 3401 O O . LEU A 1 460 ? 0.409 5.945 17.344 1 98.19 460 LEU A O 1
ATOM 3405 N N . SER A 1 461 ? -1.418 4.602 17.234 1 98.06 461 SER A N 1
ATOM 3406 C CA . SER A 1 461 ? -0.666 3.465 16.703 1 98.06 461 SER A CA 1
ATOM 3407 C C . SER A 1 461 ? -0.253 3.697 15.258 1 98.06 461 SER A C 1
ATOM 3409 O O . SER A 1 461 ? -0.839 4.535 14.57 1 98.06 461 SER A O 1
ATOM 3411 N N . LEU A 1 462 ? 0.797 3.037 14.852 1 98.5 462 LEU A N 1
ATOM 3412 C CA . LEU A 1 462 ? 1.19 3.029 13.453 1 98.5 462 LEU A CA 1
ATOM 3413 C C . LEU A 1 462 ? 0.331 2.057 12.648 1 98.5 462 LEU A C 1
ATOM 3415 O O . LEU A 1 462 ? 0.004 0.97 13.133 1 98.5 462 LEU A O 1
ATOM 3419 N N . PRO A 1 463 ? -0.105 2.436 11.469 1 97.94 463 PRO A N 1
ATOM 3420 C CA . PRO A 1 463 ? -0.94 1.565 10.633 1 97.94 463 PRO A CA 1
ATOM 3421 C C . PRO A 1 463 ? -0.154 0.414 10.016 1 97.94 463 PRO A C 1
ATOM 3423 O O . PRO A 1 463 ? 1.076 0.383 10.102 1 97.94 463 PRO A O 1
ATOM 3426 N N . TRP A 1 464 ? -0.859 -0.631 9.398 1 97.94 464 TRP A N 1
ATOM 3427 C CA . TRP A 1 464 ? -0.325 -1.729 8.602 1 97.94 464 TRP A CA 1
ATOM 3428 C C . TRP A 1 464 ? 0.596 -2.611 9.438 1 97.94 464 TRP A C 1
ATOM 3430 O O . TRP A 1 464 ? 1.6 -3.123 8.938 1 97.94 464 TRP A O 1
ATOM 3440 N N . GLY A 1 465 ? 0.431 -2.656 10.727 1 98.25 465 GLY A N 1
ATOM 3441 C CA . GLY A 1 465 ? 1.18 -3.559 11.594 1 98.25 465 GLY A CA 1
ATOM 3442 C C . GLY A 1 465 ? 2.619 -3.129 11.797 1 98.25 465 GLY A C 1
ATOM 3443 O O . GLY A 1 465 ? 3.475 -3.947 12.141 1 98.25 465 GLY A O 1
ATOM 3444 N N . GLN A 1 466 ? 2.932 -1.872 11.617 1 98.75 466 GLN A N 1
ATOM 3445 C CA . GLN A 1 466 ? 4.309 -1.386 11.664 1 98.75 466 GLN A CA 1
ATOM 3446 C C . GLN A 1 466 ? 4.883 -1.501 13.07 1 98.75 466 GLN A C 1
ATOM 3448 O O . GLN A 1 466 ? 6.086 -1.71 13.242 1 98.75 466 GLN A O 1
ATOM 3453 N N . ASP A 1 467 ? 4 -1.347 14.141 1 98.81 467 ASP A N 1
ATOM 3454 C CA . ASP A 1 467 ? 4.5 -1.499 15.5 1 98.81 467 ASP A CA 1
ATOM 3455 C C . ASP A 1 467 ? 5.066 -2.9 15.727 1 98.81 467 ASP A C 1
ATOM 3457 O O . ASP A 1 467 ? 6.148 -3.053 16.297 1 98.81 467 ASP A O 1
ATOM 3461 N N . GLU A 1 468 ? 4.363 -3.914 15.242 1 98.38 468 GLU A N 1
ATOM 3462 C CA . GLU A 1 468 ? 4.828 -5.293 15.359 1 98.38 468 GLU A CA 1
ATOM 3463 C C . GLU A 1 468 ? 6.094 -5.516 14.539 1 98.38 468 GLU A C 1
ATOM 3465 O O . GLU A 1 468 ? 6.988 -6.254 14.953 1 98.38 468 GLU A O 1
ATOM 3470 N N . LEU A 1 469 ? 6.148 -4.945 13.383 1 98.69 469 LEU A N 1
ATOM 3471 C CA . LEU A 1 469 ? 7.316 -5.039 12.516 1 98.69 469 LEU A CA 1
ATOM 3472 C C . LEU A 1 469 ? 8.555 -4.484 13.211 1 98.69 469 LEU A C 1
ATOM 3474 O O . LEU A 1 469 ? 9.609 -5.129 13.227 1 98.69 469 LEU A O 1
ATOM 3478 N N . ILE A 1 470 ? 8.445 -3.281 13.805 1 98.94 470 ILE A N 1
ATOM 3479 C CA . ILE A 1 470 ? 9.562 -2.625 14.469 1 98.94 470 ILE A CA 1
ATOM 3480 C C . ILE A 1 470 ? 10.031 -3.479 15.648 1 98.94 470 ILE A C 1
ATOM 3482 O O . ILE A 1 470 ? 11.234 -3.686 15.828 1 98.94 470 ILE A O 1
ATOM 3486 N N . ALA A 1 471 ? 9.094 -3.947 16.406 1 98.88 471 ALA A N 1
ATOM 3487 C CA . ALA A 1 471 ? 9.438 -4.785 17.562 1 98.88 471 ALA A CA 1
ATOM 3488 C C . ALA A 1 471 ? 10.203 -6.031 17.109 1 98.88 471 ALA A C 1
ATOM 3490 O O . ALA A 1 471 ? 11.195 -6.414 17.75 1 98.88 471 ALA A O 1
ATOM 3491 N N . ALA A 1 472 ? 9.742 -6.703 16.031 1 98.75 472 ALA A N 1
ATOM 3492 C CA . ALA A 1 472 ? 10.375 -7.918 15.531 1 98.75 472 ALA A CA 1
ATOM 3493 C C . ALA A 1 472 ? 11.789 -7.633 15.023 1 98.75 472 ALA A C 1
ATOM 3495 O O . ALA A 1 472 ? 12.719 -8.398 15.297 1 98.75 472 ALA A O 1
ATOM 3496 N N . VAL A 1 473 ? 11.961 -6.578 14.281 1 98.88 473 VAL A N 1
ATOM 3497 C CA . VAL A 1 473 ? 13.266 -6.195 13.742 1 98.88 473 VAL A CA 1
ATOM 3498 C C . VAL A 1 473 ? 14.219 -5.871 14.883 1 98.88 473 VAL A C 1
ATOM 3500 O O . VAL A 1 473 ? 15.375 -6.305 14.875 1 98.88 473 VAL A O 1
ATOM 3503 N N . ALA A 1 474 ? 13.734 -5.113 15.898 1 98.88 474 ALA A N 1
ATOM 3504 C CA . ALA A 1 474 ? 14.562 -4.73 17.047 1 98.88 474 ALA A CA 1
ATOM 3505 C C . ALA A 1 474 ? 15.023 -5.957 17.828 1 98.88 474 ALA A C 1
ATOM 3507 O O . ALA A 1 474 ? 16.125 -5.98 18.359 1 98.88 474 ALA A O 1
ATOM 3508 N N . ALA A 1 475 ? 14.156 -6.93 17.922 1 98.75 475 ALA A N 1
ATOM 3509 C CA . ALA A 1 475 ? 14.523 -8.172 18.609 1 98.75 475 ALA A CA 1
ATOM 3510 C C . ALA A 1 475 ? 15.617 -8.914 17.859 1 98.75 475 ALA A C 1
ATOM 3512 O O . ALA A 1 475 ? 16.469 -9.562 18.469 1 98.75 475 ALA A O 1
ATOM 3513 N N . ALA A 1 476 ? 15.648 -8.797 16.547 1 98.56 476 ALA A N 1
ATOM 3514 C CA . ALA A 1 476 ? 16.609 -9.5 15.695 1 98.56 476 ALA A CA 1
ATOM 3515 C C . ALA A 1 476 ? 17.922 -8.727 15.586 1 98.56 476 ALA A C 1
ATOM 3517 O O . ALA A 1 476 ? 18.984 -9.312 15.359 1 98.56 476 ALA A O 1
ATOM 3518 N N . ASN A 1 477 ? 17.859 -7.414 15.695 1 98.69 477 ASN A N 1
ATOM 3519 C CA . ASN A 1 477 ? 19.016 -6.52 15.57 1 98.69 477 ASN A CA 1
ATOM 3520 C C . ASN A 1 477 ? 18.938 -5.371 16.578 1 98.69 477 ASN A C 1
ATOM 3522 O O . ASN A 1 477 ? 18.219 -4.398 16.375 1 98.69 477 ASN A O 1
ATOM 3526 N N . PRO A 1 478 ? 19.719 -5.41 17.609 1 97.62 478 PRO A N 1
ATOM 3527 C CA . PRO A 1 478 ? 19.656 -4.375 18.641 1 97.62 478 PRO A CA 1
ATOM 3528 C C . PRO A 1 478 ? 20.078 -3.002 18.125 1 97.62 478 PRO A C 1
ATOM 3530 O O . PRO A 1 478 ? 19.812 -1.985 18.766 1 97.62 478 PRO A O 1
ATOM 3533 N N . ASN A 1 479 ? 20.828 -2.957 16.984 1 98.62 479 ASN A N 1
ATOM 3534 C CA . ASN A 1 479 ? 21.172 -1.691 16.344 1 98.62 479 ASN A CA 1
ATOM 3535 C C . ASN A 1 479 ? 20.094 -1.259 15.352 1 98.62 479 ASN A C 1
ATOM 3537 O O . ASN A 1 479 ? 20.406 -0.98 14.188 1 98.62 479 ASN A O 1
ATOM 3541 N N . THR A 1 480 ? 18.875 -1.226 15.812 1 98.88 480 THR A N 1
ATOM 3542 C CA . THR A 1 480 ? 17.75 -0.796 15.008 1 98.88 480 THR A CA 1
ATOM 3543 C C . THR A 1 480 ? 17.484 0.698 15.188 1 98.88 480 THR A C 1
ATOM 3545 O O . THR A 1 480 ? 17.391 1.188 16.312 1 98.88 480 THR A O 1
ATOM 3548 N N . VAL A 1 481 ? 17.469 1.437 14.109 1 98.94 481 VAL A N 1
ATOM 3549 C CA . VAL A 1 481 ? 17.094 2.846 14.039 1 98.94 481 VAL A CA 1
ATOM 3550 C C . VAL A 1 481 ? 15.711 2.984 13.414 1 98.94 481 VAL A C 1
ATOM 3552 O O . VAL A 1 481 ? 15.453 2.428 12.344 1 98.94 481 VAL A O 1
ATOM 3555 N N . VAL A 1 482 ? 14.789 3.654 14.047 1 98.94 482 VAL A N 1
ATOM 3556 C CA . VAL A 1 482 ? 13.469 3.91 13.492 1 98.94 482 VAL A CA 1
ATOM 3557 C C . VAL A 1 482 ? 13.383 5.355 13.008 1 98.94 482 VAL A C 1
ATOM 3559 O O . VAL A 1 482 ? 13.703 6.285 13.75 1 98.94 482 VAL A O 1
ATOM 3562 N N . VAL A 1 483 ? 13.047 5.578 11.789 1 98.94 483 VAL A N 1
ATOM 3563 C CA . VAL A 1 483 ? 12.75 6.887 11.219 1 98.94 483 VAL A CA 1
ATOM 3564 C C . VAL A 1 483 ? 11.234 7.047 11.047 1 98.94 483 VAL A C 1
ATOM 3566 O O . VAL A 1 483 ? 10.617 6.352 10.242 1 98.94 483 VAL A O 1
ATOM 3569 N N . LEU A 1 484 ? 10.648 7.934 11.797 1 98.94 484 LEU A N 1
ATOM 3570 C CA . LEU A 1 484 ? 9.211 8.195 11.734 1 98.94 484 LEU A CA 1
ATOM 3571 C C . LEU A 1 484 ? 8.906 9.297 10.727 1 98.94 484 LEU A C 1
ATOM 3573 O O . LEU A 1 484 ? 9.398 10.422 10.844 1 98.94 484 LEU A O 1
ATOM 3577 N N . GLU A 1 485 ? 8.195 8.977 9.711 1 98.81 485 GLU A N 1
ATOM 3578 C CA . GLU A 1 485 ? 7.609 9.961 8.797 1 98.81 485 GLU A CA 1
ATOM 3579 C C . GLU A 1 485 ? 6.105 10.086 9.016 1 98.81 485 GLU A C 1
ATOM 3581 O O . GLU A 1 485 ? 5.312 9.516 8.258 1 98.81 485 GLU A O 1
ATOM 3586 N N . THR A 1 486 ? 5.73 10.828 9.984 1 98.56 486 THR A N 1
ATOM 3587 C CA . THR A 1 486 ? 4.355 10.992 10.453 1 98.56 486 THR A CA 1
ATOM 3588 C C . THR A 1 486 ? 4.02 12.469 10.648 1 98.56 486 THR A C 1
ATOM 3590 O O . THR A 1 486 ? 4.914 13.289 10.844 1 98.56 486 THR A O 1
ATOM 3593 N N . GLY A 1 487 ? 2.727 12.812 10.531 1 97.62 487 GLY A N 1
ATOM 3594 C CA . GLY A 1 487 ? 2.27 14.188 10.688 1 97.62 487 GLY A CA 1
ATOM 3595 C C . GLY A 1 487 ? 1.835 14.516 12.102 1 97.62 487 GLY A C 1
ATOM 3596 O O . GLY A 1 487 ? 1.395 15.633 12.375 1 97.62 487 GLY A O 1
ATOM 3597 N N . ASN A 1 488 ? 1.888 13.516 13.008 1 97.56 488 ASN A N 1
ATOM 3598 C CA . ASN A 1 488 ? 1.516 13.609 14.422 1 97.56 488 ASN A CA 1
ATOM 3599 C C . ASN A 1 488 ? 2.412 12.734 15.289 1 97.56 488 ASN A C 1
ATOM 3601 O O . ASN A 1 488 ? 3.17 11.906 14.781 1 97.56 488 ASN A O 1
ATOM 3605 N N . PRO A 1 489 ? 2.365 13 16.656 1 98.25 489 PRO A N 1
ATOM 3606 C CA . PRO A 1 489 ? 2.967 12.023 17.578 1 98.25 489 PRO A CA 1
ATOM 3607 C C . PRO A 1 489 ? 2.377 10.625 17.422 1 98.25 489 PRO A C 1
ATOM 3609 O O . PRO A 1 489 ? 1.179 10.484 17.156 1 98.25 489 PRO A O 1
ATOM 3612 N N . VAL A 1 490 ? 3.215 9.656 17.594 1 98.5 490 VAL A N 1
ATOM 3613 C CA . VAL A 1 490 ? 2.754 8.273 17.578 1 98.5 490 VAL A CA 1
ATOM 3614 C C . VAL A 1 490 ? 3.133 7.59 18.906 1 98.5 490 VAL A C 1
ATOM 3616 O O . VAL A 1 490 ? 4.051 8.039 19.594 1 98.5 490 VAL A O 1
ATOM 3619 N N . ALA A 1 491 ? 2.387 6.539 19.266 1 98 491 ALA A N 1
ATOM 3620 C CA . ALA A 1 491 ? 2.83 5.652 20.344 1 98 491 ALA A CA 1
ATOM 3621 C C . ALA A 1 491 ? 4.055 4.844 19.922 1 98 491 ALA A C 1
ATOM 3623 O O . ALA A 1 491 ? 4.242 4.57 18.719 1 98 491 ALA A O 1
ATOM 3624 N N . MET A 1 492 ? 4.895 4.562 20.844 1 98.62 492 MET A N 1
ATOM 3625 C CA . MET A 1 492 ? 6.117 3.818 20.562 1 98.62 492 MET A CA 1
ATOM 3626 C C . MET A 1 492 ? 6.297 2.664 21.547 1 98.62 492 MET A C 1
ATOM 3628 O O . MET A 1 492 ? 7.266 2.631 22.297 1 98.62 492 MET A O 1
ATOM 3632 N N . PRO A 1 493 ? 5.426 1.656 21.453 1 98.31 493 PRO A N 1
ATOM 3633 C CA . PRO A 1 493 ? 5.555 0.543 22.406 1 98.31 493 PRO A CA 1
ATOM 3634 C C . PRO A 1 493 ? 6.891 -0.184 22.281 1 98.31 493 PRO A C 1
ATOM 3636 O O . PRO A 1 493 ? 7.285 -0.92 23.188 1 98.31 493 PRO A O 1
ATOM 3639 N N . TRP A 1 494 ? 7.648 0.047 21.25 1 98.56 494 TRP A N 1
ATOM 3640 C CA . TRP A 1 494 ? 8.922 -0.591 20.953 1 98.56 494 TRP A CA 1
ATOM 3641 C C . TRP A 1 494 ? 10.094 0.318 21.312 1 98.56 494 TRP A C 1
ATOM 3643 O O . TRP A 1 494 ? 11.25 -0.022 21.078 1 98.56 494 TRP A O 1
ATOM 3653 N N . ARG A 1 495 ? 9.938 1.444 21.906 1 97.5 495 ARG A N 1
ATOM 3654 C CA . ARG A 1 495 ? 10.93 2.5 22.109 1 97.5 495 ARG A CA 1
ATOM 3655 C C . ARG A 1 495 ? 12.156 1.969 22.844 1 97.5 495 ARG A C 1
ATOM 3657 O O . ARG A 1 495 ? 13.289 2.305 22.484 1 97.5 495 ARG A O 1
ATOM 3664 N N . ASP A 1 496 ? 11.969 1.113 23.875 1 97.56 496 ASP A N 1
ATOM 3665 C CA . ASP A 1 496 ? 13.078 0.66 24.703 1 97.56 496 ASP A CA 1
ATOM 3666 C C . ASP A 1 496 ? 13.867 -0.442 24.016 1 97.56 496 ASP A C 1
ATOM 3668 O O . ASP A 1 496 ? 14.984 -0.767 24.422 1 97.56 496 ASP A O 1
ATOM 3672 N N . SER A 1 497 ? 13.281 -0.953 22.922 1 98.31 497 SER A N 1
ATOM 3673 C CA . SER A 1 497 ? 13.938 -2.064 22.25 1 98.31 497 SER A CA 1
ATOM 3674 C C . SER A 1 497 ? 14.758 -1.575 21.062 1 98.31 497 SER A C 1
ATOM 3676 O O . SER A 1 497 ? 15.594 -2.314 20.531 1 98.31 497 SER A O 1
ATOM 3678 N N . VAL A 1 498 ? 14.609 -0.375 20.609 1 98.81 498 VAL A N 1
ATOM 3679 C CA . VAL A 1 498 ? 15.344 0.145 19.469 1 98.81 498 VAL A CA 1
ATOM 3680 C C . VAL A 1 498 ? 16.5 1.013 19.938 1 98.81 498 VAL A C 1
ATOM 3682 O O . VAL A 1 498 ? 16.531 1.438 21.094 1 98.81 498 VAL A O 1
ATOM 3685 N N . ASN A 1 499 ? 17.516 1.205 19.109 1 98.88 499 ASN A N 1
ATOM 3686 C CA . ASN A 1 499 ? 18.703 1.961 19.484 1 98.88 499 ASN A CA 1
ATOM 3687 C C . ASN A 1 499 ? 18.484 3.465 19.359 1 98.88 499 ASN A C 1
ATOM 3689 O O . ASN A 1 499 ? 18.828 4.23 20.266 1 98.88 499 ASN A O 1
ATOM 3693 N N . ALA A 1 500 ? 17.828 3.893 18.25 1 98.88 500 ALA A N 1
ATOM 3694 C CA . ALA A 1 500 ? 17.625 5.316 18 1 98.88 500 ALA A CA 1
ATOM 3695 C C . ALA A 1 500 ? 16.281 5.562 17.312 1 98.88 500 ALA A C 1
ATOM 3697 O O . ALA A 1 500 ? 15.758 4.68 16.641 1 98.88 500 ALA A O 1
ATOM 3698 N N . VAL A 1 501 ? 15.711 6.699 17.516 1 98.94 501 VAL A N 1
ATOM 3699 C CA . VAL A 1 501 ? 14.477 7.117 16.859 1 98.94 501 VAL A CA 1
ATOM 3700 C C . VAL A 1 501 ? 14.641 8.531 16.297 1 98.94 501 VAL A C 1
ATOM 3702 O O . VAL A 1 501 ? 15.047 9.445 17.016 1 98.94 501 VAL A O 1
ATOM 3705 N N . LEU A 1 502 ? 14.391 8.719 15.016 1 98.88 502 LEU A N 1
ATOM 3706 C CA . LEU A 1 502 ? 14.336 10.008 14.336 1 98.88 502 LEU A CA 1
ATOM 3707 C C . LEU A 1 502 ? 12.898 10.359 13.953 1 98.88 502 LEU A C 1
ATOM 3709 O O . LEU A 1 502 ? 12.18 9.523 13.406 1 98.88 502 LEU A O 1
ATOM 3713 N N . GLN A 1 503 ? 12.438 11.547 14.336 1 98.94 503 GLN A N 1
ATOM 3714 C CA . GLN A 1 503 ? 11.188 12.094 13.836 1 98.94 503 GLN A CA 1
ATOM 3715 C C . GLN A 1 503 ? 11.422 13 12.625 1 98.94 503 GLN A C 1
ATOM 3717 O O . GLN A 1 503 ? 11.953 14.102 12.766 1 98.94 503 GLN A O 1
ATOM 3722 N N . ALA A 1 504 ? 10.992 12.516 11.477 1 98.88 504 ALA A N 1
ATOM 3723 C CA . ALA A 1 504 ? 11.258 13.258 10.242 1 98.88 504 ALA A CA 1
ATOM 3724 C C . ALA A 1 504 ? 10.016 13.992 9.766 1 98.88 504 ALA A C 1
ATOM 3726 O O . ALA A 1 504 ? 10.062 14.734 8.781 1 98.88 504 ALA A O 1
ATOM 3727 N N . TRP A 1 505 ? 8.844 13.797 10.516 1 98.75 505 TRP A N 1
ATOM 3728 C CA . TRP A 1 505 ? 7.582 14.383 10.078 1 98.75 505 TRP A CA 1
ATOM 3729 C C . TRP A 1 505 ? 7.293 14.047 8.625 1 98.75 505 TRP A C 1
ATOM 3731 O O . TRP A 1 505 ? 7.461 12.898 8.203 1 98.75 505 TRP A O 1
ATOM 3741 N N . TYR A 1 506 ? 6.645 14.93 7.844 1 98.69 506 TYR A N 1
ATOM 3742 C CA . TYR A 1 506 ? 6.699 14.945 6.387 1 98.69 506 TYR A CA 1
ATOM 3743 C C . TYR A 1 506 ? 7.816 15.852 5.887 1 98.69 506 TYR A C 1
ATOM 3745 O O . TYR A 1 506 ? 7.715 17.078 5.973 1 98.69 506 TYR A O 1
ATOM 3753 N N . PRO A 1 507 ? 8.859 15.258 5.426 1 98.69 507 PRO A N 1
ATOM 3754 C CA . PRO A 1 507 ? 10.109 16.016 5.336 1 98.69 507 PRO A CA 1
ATOM 3755 C C . PRO A 1 507 ? 10.219 16.828 4.051 1 98.69 507 PRO A C 1
ATOM 3757 O O . PRO A 1 507 ? 11.172 17.594 3.877 1 98.69 507 PRO A O 1
ATOM 3760 N N . GLY A 1 508 ? 9.289 16.734 3.09 1 98.5 508 GLY A N 1
ATOM 3761 C CA . GLY A 1 508 ? 9.305 17.547 1.886 1 98.5 508 GLY A CA 1
ATOM 3762 C C . GLY A 1 508 ? 10.094 16.922 0.753 1 98.5 508 GLY A C 1
ATOM 3763 O O . GLY A 1 508 ? 10.602 15.812 0.884 1 98.5 508 GLY A O 1
ATOM 3764 N N . GLN A 1 509 ? 10.211 17.656 -0.371 1 98.31 509 GLN A N 1
ATOM 3765 C CA . GLN A 1 509 ? 10.672 17.094 -1.639 1 98.31 509 GLN A CA 1
ATOM 3766 C C . GLN A 1 509 ? 12.148 16.734 -1.58 1 98.31 509 GLN A C 1
ATOM 3768 O O . GLN A 1 509 ? 12.656 16.031 -2.455 1 98.31 509 GLN A O 1
ATOM 3773 N N . ALA A 1 510 ? 12.875 17.188 -0.526 1 98.62 510 ALA A N 1
ATOM 3774 C CA . ALA A 1 510 ? 14.281 16.828 -0.365 1 98.62 510 ALA A CA 1
ATOM 3775 C C . ALA A 1 510 ? 14.492 16 0.893 1 98.62 510 ALA A C 1
ATOM 3777 O O . ALA A 1 510 ? 15.617 15.898 1.397 1 98.62 510 ALA A O 1
ATOM 3778 N N . GLY A 1 511 ? 13.445 15.438 1.397 1 98.75 511 GLY A N 1
ATOM 3779 C CA . GLY A 1 511 ? 13.453 14.789 2.697 1 98.75 511 GLY A CA 1
ATOM 3780 C C . GLY A 1 511 ? 14.367 13.578 2.756 1 98.75 511 GLY A C 1
ATOM 3781 O O . GLY A 1 511 ? 15.031 13.344 3.768 1 98.75 511 GLY A O 1
ATOM 3782 N N . GLY A 1 512 ? 14.391 12.734 1.689 1 98.88 512 GLY A N 1
ATOM 3783 C CA . GLY A 1 512 ? 15.266 11.578 1.663 1 98.88 512 GLY A CA 1
ATOM 3784 C C . GLY A 1 512 ? 16.734 11.93 1.832 1 98.88 512 GLY A C 1
ATOM 3785 O O . GLY A 1 512 ? 17.453 11.258 2.564 1 98.88 512 GLY A O 1
ATOM 3786 N N . GLN A 1 513 ? 17.156 12.961 1.164 1 98.81 513 GLN A N 1
ATOM 3787 C CA . GLN A 1 513 ? 18.516 13.453 1.28 1 98.81 513 GLN A CA 1
ATOM 3788 C C . GLN A 1 513 ? 18.828 13.898 2.707 1 98.81 513 GLN A C 1
ATOM 3790 O O . GLN A 1 513 ? 19.859 13.539 3.266 1 98.81 513 GLN A O 1
ATOM 3795 N N . ALA A 1 514 ? 17.906 14.688 3.297 1 98.94 514 ALA A N 1
ATOM 3796 C CA . ALA A 1 514 ? 18.125 15.195 4.648 1 98.94 514 ALA A CA 1
ATOM 3797 C C . ALA A 1 514 ? 18.25 14.062 5.656 1 98.94 514 ALA A C 1
ATOM 3799 O O . ALA A 1 514 ? 19.141 14.07 6.508 1 98.94 514 ALA A O 1
ATOM 3800 N N . ILE A 1 515 ? 17.391 13.078 5.566 1 98.94 515 ILE A N 1
ATOM 3801 C CA . ILE A 1 515 ? 17.406 11.938 6.477 1 98.94 515 ILE A CA 1
ATOM 3802 C C . ILE A 1 515 ? 18.734 11.203 6.371 1 98.94 515 ILE A C 1
ATOM 3804 O O . ILE A 1 515 ? 19.375 10.906 7.387 1 98.94 515 ILE A O 1
ATOM 3808 N N . ALA A 1 516 ? 19.156 10.938 5.16 1 98.94 516 ALA A N 1
ATOM 3809 C CA . ALA A 1 516 ? 20.391 10.195 4.941 1 98.94 516 ALA A CA 1
ATOM 3810 C C . ALA A 1 516 ? 21.594 10.977 5.473 1 98.94 516 ALA A C 1
ATOM 3812 O O . ALA A 1 516 ? 22.516 10.391 6.039 1 98.94 516 ALA A O 1
ATOM 3813 N N . GLU A 1 517 ? 21.609 12.297 5.273 1 98.88 517 GLU A N 1
ATOM 3814 C CA . GLU A 1 517 ? 22.703 13.141 5.746 1 98.88 517 GLU A CA 1
ATOM 3815 C C . GLU A 1 517 ? 22.812 13.094 7.266 1 98.88 517 GLU A C 1
ATOM 3817 O O . GLU A 1 517 ? 23.922 13.094 7.812 1 98.88 517 GLU A O 1
ATOM 3822 N N . ILE A 1 518 ? 21.703 13.078 7.93 1 98.94 518 ILE A N 1
ATOM 3823 C CA . ILE A 1 518 ? 21.703 13.039 9.391 1 98.94 518 ILE A CA 1
ATOM 3824 C C . ILE A 1 518 ? 22.141 11.664 9.867 1 98.94 518 ILE A C 1
ATOM 3826 O O . ILE A 1 518 ? 22.969 11.547 10.781 1 98.94 518 ILE A O 1
ATOM 3830 N N . ILE A 1 519 ? 21.641 10.594 9.219 1 98.88 519 ILE A N 1
ATOM 3831 C CA . ILE A 1 519 ? 22 9.227 9.586 1 98.88 519 ILE A CA 1
ATOM 3832 C C . ILE A 1 519 ? 23.5 9.031 9.391 1 98.88 519 ILE A C 1
ATOM 3834 O O . ILE A 1 519 ? 24.156 8.383 10.219 1 98.88 519 ILE A O 1
ATOM 3838 N N . ALA A 1 520 ? 24.062 9.656 8.359 1 98.62 520 ALA A N 1
ATOM 3839 C CA . ALA A 1 520 ? 25.484 9.508 8.031 1 98.62 520 ALA A CA 1
ATOM 3840 C C . ALA A 1 520 ? 26.344 10.43 8.883 1 98.62 520 ALA A C 1
ATOM 3842 O O . ALA A 1 520 ? 27.562 10.273 8.945 1 98.62 520 ALA A O 1
ATOM 3843 N N . GLY A 1 521 ? 25.75 11.445 9.508 1 98.44 521 GLY A N 1
ATOM 3844 C CA . GLY A 1 521 ? 26.484 12.359 10.367 1 98.44 521 GLY A CA 1
ATOM 3845 C C . GLY A 1 521 ? 27.016 13.57 9.633 1 98.44 521 GLY A C 1
ATOM 3846 O O . GLY A 1 521 ? 27.75 14.375 10.211 1 98.44 521 GLY A O 1
ATOM 3847 N N . HIS A 1 522 ? 26.625 13.734 8.391 1 98.12 522 HIS A N 1
ATOM 3848 C CA . HIS A 1 522 ? 27.047 14.914 7.633 1 98.12 522 HIS A CA 1
ATOM 3849 C C . HIS A 1 522 ? 26.312 16.156 8.109 1 98.12 522 HIS A C 1
ATOM 3851 O O . HIS A 1 522 ? 26.828 17.266 8.016 1 98.12 522 HIS A O 1
ATOM 3857 N N . VAL A 1 523 ? 25.109 15.969 8.547 1 98.56 523 VAL A N 1
ATOM 3858 C CA . VAL A 1 523 ? 24.312 17.016 9.18 1 98.56 523 VAL A CA 1
ATOM 3859 C C . VAL A 1 523 ? 24.062 16.656 10.648 1 98.56 523 VAL A C 1
ATOM 3861 O O . VAL A 1 523 ? 23.625 15.547 10.953 1 98.56 523 VAL A O 1
ATOM 3864 N N . ASN A 1 524 ? 24.438 17.578 11.562 1 98.75 524 ASN A N 1
ATOM 3865 C CA . ASN A 1 524 ? 24.109 17.438 12.977 1 98.75 524 ASN A CA 1
ATOM 3866 C C . ASN A 1 524 ? 22.641 17.75 13.258 1 98.75 524 ASN A C 1
ATOM 3868 O O . ASN A 1 524 ? 22.172 18.859 13 1 98.75 524 ASN A O 1
ATOM 3872 N N . PRO A 1 525 ? 21.891 16.688 13.695 1 98.81 525 PRO A N 1
ATOM 3873 C CA . PRO A 1 525 ? 20.484 17 13.977 1 98.81 525 PRO A CA 1
ATOM 3874 C C . PRO A 1 525 ? 20.312 18.141 14.969 1 98.81 525 PRO A C 1
ATOM 3876 O O . PRO A 1 525 ? 21.094 18.266 15.922 1 98.81 525 PRO A O 1
ATOM 3879 N N . SER A 1 526 ? 19.328 19 14.75 1 98.75 526 SER A N 1
ATOM 3880 C CA . SER A 1 526 ? 19.141 20.188 15.57 1 98.75 526 SER A CA 1
ATOM 3881 C C . SER A 1 526 ? 17.656 20.484 15.797 1 98.75 526 SER A C 1
ATOM 3883 O O . SER A 1 526 ? 17.312 21.5 16.406 1 98.75 526 SER A O 1
ATOM 3885 N N . GLY A 1 527 ? 16.75 19.672 15.258 1 98.88 527 GLY A N 1
ATOM 3886 C CA . GLY A 1 527 ? 15.32 19.875 15.438 1 98.88 527 GLY A CA 1
ATOM 3887 C C . GLY A 1 527 ? 14.875 19.75 16.875 1 98.88 527 GLY A C 1
ATOM 3888 O O . GLY A 1 527 ? 15.453 18.969 17.641 1 98.88 527 GLY A O 1
ATOM 3889 N N . ARG A 1 528 ? 13.906 20.516 17.281 1 98.88 528 ARG A N 1
ATOM 3890 C CA . ARG A 1 528 ? 13.242 20.438 18.578 1 98.88 528 ARG A CA 1
ATOM 3891 C C . ARG A 1 528 ? 11.742 20.219 18.422 1 98.88 528 ARG A C 1
ATOM 3893 O O . ARG A 1 528 ? 11.117 20.797 17.516 1 98.88 528 ARG A O 1
ATOM 3900 N N . LEU A 1 529 ? 11.148 19.422 19.281 1 98.94 529 LEU A N 1
ATOM 3901 C CA . LEU A 1 529 ? 9.742 19.062 19.156 1 98.94 529 LEU A CA 1
ATOM 3902 C C . LEU A 1 529 ? 8.844 20.266 19.359 1 98.94 529 LEU A C 1
ATOM 3904 O O . LEU A 1 529 ? 8.867 20.891 20.422 1 98.94 529 LEU A O 1
ATOM 3908 N N . PRO A 1 530 ? 8.039 20.578 18.375 1 98.88 530 PRO A N 1
ATOM 3909 C CA . PRO A 1 530 ? 7.043 21.641 18.547 1 98.88 530 PRO A CA 1
ATOM 3910 C C . PRO A 1 530 ? 5.742 21.141 19.156 1 98.88 530 PRO A C 1
ATOM 3912 O O . PRO A 1 530 ? 4.809 21.922 19.375 1 98.88 530 PRO A O 1
ATOM 3915 N N . ILE A 1 531 ? 5.621 19.922 19.406 1 98.75 531 ILE A N 1
ATOM 3916 C CA . ILE A 1 531 ? 4.469 19.25 20.016 1 98.75 531 ILE A CA 1
ATOM 3917 C C . ILE A 1 531 ? 4.941 18.172 20.984 1 98.75 531 ILE A C 1
ATOM 3919 O O . ILE A 1 531 ? 5.918 17.469 20.719 1 98.75 531 ILE A O 1
ATOM 3923 N N . THR A 1 532 ? 4.289 18.094 22.125 1 98.75 532 THR A N 1
ATOM 3924 C CA . THR A 1 532 ? 4.578 17.078 23.125 1 98.75 532 THR A CA 1
ATOM 3925 C C . THR A 1 532 ? 4.125 15.703 22.641 1 98.75 532 THR A C 1
ATOM 3927 O O . THR A 1 532 ? 3.033 15.562 22.094 1 98.75 532 THR A O 1
ATOM 3930 N N . PHE A 1 533 ? 5.012 14.703 22.766 1 98.75 533 PHE A N 1
ATOM 3931 C CA . PHE A 1 533 ? 4.637 13.32 22.484 1 98.75 533 PHE A CA 1
ATOM 3932 C C . PHE A 1 533 ? 4.148 12.633 23.766 1 98.75 533 PHE A C 1
ATOM 3934 O O . PHE A 1 533 ? 4.934 12.359 24.672 1 98.75 533 PHE A O 1
ATOM 3941 N N . PRO A 1 534 ? 2.867 12.344 23.859 1 98.69 534 PRO A N 1
ATOM 3942 C CA . PRO A 1 534 ? 2.406 11.562 25.016 1 98.69 534 PRO A CA 1
ATOM 3943 C C . PRO A 1 534 ? 2.799 10.094 24.938 1 98.69 534 PRO A C 1
ATOM 3945 O O . PRO A 1 534 ? 3.045 9.578 23.844 1 98.69 534 PRO A O 1
ATOM 3948 N N . GLU A 1 535 ? 2.846 9.469 26.094 1 97.94 535 GLU A N 1
ATOM 3949 C CA . GLU A 1 535 ? 3.029 8.023 26.094 1 97.94 535 GLU A CA 1
ATOM 3950 C C . GLU A 1 535 ? 1.835 7.32 25.453 1 97.94 535 GLU A C 1
ATOM 3952 O O . GLU A 1 535 ? 2.002 6.324 24.75 1 97.94 535 GLU A O 1
ATOM 3957 N N . ASP A 1 536 ? 0.745 7.738 25.812 1 97.38 536 ASP A N 1
ATOM 3958 C CA . ASP A 1 536 ? -0.522 7.273 25.25 1 97.38 536 ASP A CA 1
ATOM 3959 C C . ASP A 1 536 ? -1.624 8.312 25.469 1 97.38 536 ASP A C 1
ATOM 3961 O O . ASP A 1 536 ? -1.38 9.383 26.031 1 97.38 536 ASP A O 1
ATOM 3965 N N . LEU A 1 537 ? -2.816 7.969 25.047 1 98.06 537 LEU A N 1
ATOM 3966 C CA . LEU A 1 537 ? -3.902 8.945 25.016 1 98.06 537 LEU A CA 1
ATOM 3967 C C . LEU A 1 537 ? -4.43 9.219 26.406 1 98.06 537 LEU A C 1
ATOM 3969 O O . LEU A 1 537 ? -5.105 10.219 26.641 1 98.06 537 LEU A O 1
ATOM 3973 N N . SER A 1 538 ? -4.148 8.359 27.406 1 98.12 538 SER A N 1
ATOM 3974 C CA . SER A 1 538 ? -4.617 8.57 28.781 1 98.12 538 SER A CA 1
ATOM 3975 C C . SER A 1 538 ? -3.957 9.797 29.406 1 98.12 538 SER A C 1
ATOM 3977 O O . SER A 1 538 ? -4.449 10.336 30.391 1 98.12 538 SER A O 1
ATOM 3979 N N . GLN A 1 539 ? -2.852 10.297 28.75 1 98.25 539 GLN A N 1
ATOM 3980 C CA . GLN A 1 539 ? -2.127 11.453 29.281 1 98.25 539 GLN A CA 1
ATOM 3981 C C . GLN A 1 539 ? -2.688 12.758 28.719 1 98.25 539 GLN A C 1
ATOM 3983 O O . GLN A 1 539 ? -2.271 13.844 29.125 1 98.25 539 GLN A O 1
ATOM 3988 N N . THR A 1 540 ? -3.623 12.703 27.797 1 97.88 540 THR A N 1
ATOM 3989 C CA . THR A 1 540 ? -4.145 13.891 27.125 1 97.88 540 THR A CA 1
ATOM 3990 C C . THR A 1 540 ? -5.469 14.32 27.75 1 97.88 540 THR A C 1
ATOM 3992 O O . THR A 1 540 ? -6.102 13.547 28.469 1 97.88 540 THR A O 1
ATOM 3995 N N . PRO A 1 541 ? -5.926 15.539 27.5 1 97.38 541 PRO A N 1
ATOM 3996 C CA . PRO A 1 541 ? -7.188 16.016 28.062 1 97.38 541 PRO A CA 1
ATOM 3997 C C . PRO A 1 541 ? -8.398 15.227 27.578 1 97.38 541 PRO A C 1
ATOM 3999 O O . PRO A 1 541 ? -9.438 15.203 28.234 1 97.38 541 PRO A O 1
ATOM 4002 N N . ARG A 1 542 ? -8.234 14.539 26.469 1 96.5 542 ARG A N 1
ATOM 4003 C CA . ARG A 1 542 ? -9.352 13.844 25.844 1 96.5 542 ARG A CA 1
ATOM 4004 C C . ARG A 1 542 ? -8.93 12.461 25.359 1 96.5 542 ARG A C 1
ATOM 4006 O O . ARG A 1 542 ? -8.758 12.242 24.156 1 96.5 542 ARG A O 1
ATOM 4013 N N . PRO A 1 543 ? -8.844 11.508 26.297 1 97.06 543 PRO A N 1
ATOM 4014 C CA . PRO A 1 543 ? -8.461 10.156 25.875 1 97.06 543 PRO A CA 1
ATOM 4015 C C . PRO A 1 543 ? -9.414 9.562 24.844 1 97.06 543 PRO A C 1
ATOM 4017 O O . PRO A 1 543 ? -8.984 8.82 23.969 1 97.06 543 PRO A O 1
ATOM 4020 N N . GLU A 1 544 ? -10.688 9.898 25 1 95.56 544 GLU A N 1
ATOM 4021 C CA . GLU A 1 544 ? -11.695 9.547 24 1 95.56 544 GLU A CA 1
ATOM 4022 C C . GLU A 1 544 ? -12.125 10.766 23.203 1 95.56 544 GLU A C 1
ATOM 4024 O O . GLU A 1 544 ? -12.469 11.805 23.766 1 95.56 544 GLU A O 1
ATOM 4029 N N . LEU A 1 545 ? -12.07 10.664 21.922 1 96.19 545 LEU A N 1
ATOM 4030 C CA . LEU A 1 545 ? -12.445 11.773 21.062 1 96.19 545 LEU A CA 1
ATOM 4031 C C . LEU A 1 545 ? -13.945 11.742 20.75 1 96.19 545 LEU A C 1
ATOM 4033 O O . LEU A 1 545 ? -14.43 10.797 20.125 1 96.19 545 LEU A O 1
ATOM 4037 N N . PRO A 1 546 ? -14.695 12.703 21.141 1 95.44 546 PRO A N 1
ATOM 4038 C CA . PRO A 1 546 ? -16.125 12.727 20.859 1 95.44 546 PRO A CA 1
ATOM 4039 C C . PRO A 1 546 ? -16.422 12.68 19.359 1 95.44 546 PRO A C 1
ATOM 4041 O O . PRO A 1 546 ? -15.758 13.359 18.562 1 95.44 546 PRO A O 1
ATOM 4044 N N . GLY A 1 547 ? -17.375 11.891 19.047 1 92.81 547 GLY A N 1
ATOM 4045 C CA . GLY A 1 547 ? -17.891 11.867 17.672 1 92.81 547 GLY A CA 1
ATOM 4046 C C . GLY A 1 547 ? -17.188 10.852 16.797 1 92.81 547 GLY A C 1
ATOM 4047 O O . GLY A 1 547 ? -17.641 10.555 15.695 1 92.81 547 GLY A O 1
ATOM 4048 N N . LEU A 1 548 ? -16.047 10.312 17.234 1 91.75 548 LEU A N 1
ATOM 4049 C CA . LEU A 1 548 ? -15.32 9.336 16.438 1 91.75 548 LEU A CA 1
ATOM 4050 C C . LEU A 1 548 ? -16.203 8.141 16.109 1 91.75 548 LEU A C 1
ATOM 4052 O O . LEU A 1 548 ? -16.844 7.574 16.984 1 91.75 548 LEU A O 1
ATOM 4056 N N . GLY A 1 549 ? -16.25 7.805 14.781 1 87.62 549 GLY A N 1
ATOM 4057 C CA . GLY A 1 549 ? -17 6.637 14.344 1 87.62 549 GLY A CA 1
ATOM 4058 C C . GLY A 1 549 ? -18.453 6.941 14.031 1 87.62 549 GLY A C 1
ATOM 4059 O O . GLY A 1 549 ? -19.203 6.07 13.578 1 87.62 549 GLY A O 1
ATOM 4060 N N . THR A 1 550 ? -18.875 8.164 14.273 1 90.62 550 THR A N 1
ATOM 4061 C CA . THR A 1 550 ? -20.25 8.523 13.984 1 90.62 550 THR A CA 1
ATOM 4062 C C . THR A 1 550 ? -20.422 8.891 12.508 1 90.62 550 THR A C 1
ATOM 4064 O O . THR A 1 550 ? -19.438 9.227 11.836 1 90.62 550 THR A O 1
ATOM 4067 N N . PRO A 1 551 ? -21.609 8.789 11.945 1 87 551 PRO A N 1
ATOM 4068 C CA . PRO A 1 551 ? -21.859 9.148 10.547 1 87 551 PRO A CA 1
ATOM 4069 C C . PRO A 1 551 ? -21.547 10.617 10.25 1 87 551 PRO A C 1
ATOM 4071 O O . PRO A 1 551 ? -21.688 11.469 11.133 1 87 551 PRO A O 1
ATOM 4074 N N . PHE A 1 552 ? -21.234 10.883 9.109 1 87 552 PHE A N 1
ATOM 4075 C CA . PHE A 1 552 ? -21.016 12.234 8.609 1 87 552 PHE A CA 1
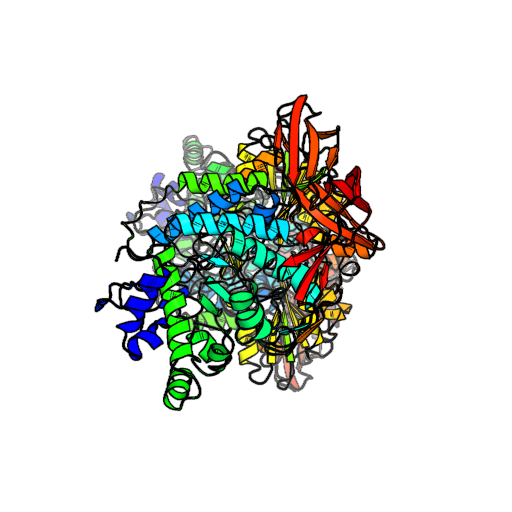ATOM 4076 C C . PHE A 1 552 ? -22.25 13.109 8.875 1 87 552 PHE A C 1
ATOM 4078 O O . PHE A 1 552 ? -23.375 12.695 8.625 1 87 552 PHE A O 1
ATOM 4085 N N . GLY A 1 553 ? -22.031 14.242 9.414 1 90.62 553 GLY A N 1
ATOM 4086 C CA . GLY A 1 553 ? -23.125 15.164 9.68 1 90.62 553 GLY A CA 1
ATOM 4087 C C . GLY A 1 553 ? -23.625 15.109 11.117 1 90.62 553 GLY A C 1
ATOM 4088 O O . GLY A 1 553 ? -24.453 15.914 11.523 1 90.62 553 GLY A O 1
ATOM 4089 N N . THR A 1 554 ? -23.031 14.203 11.914 1 93.81 554 THR A N 1
ATOM 4090 C CA . THR A 1 554 ? -23.438 14.078 13.312 1 93.81 554 THR A CA 1
ATOM 4091 C C . THR A 1 554 ? -22.922 15.258 14.133 1 93.81 554 THR A C 1
ATOM 4093 O O . THR A 1 554 ? -21.719 15.523 14.148 1 93.81 554 THR A O 1
ATOM 4096 N N . PRO A 1 555 ? -23.797 16 14.828 1 97 555 PRO A N 1
ATOM 4097 C CA . PRO A 1 555 ? -23.312 17.047 15.727 1 97 555 PRO A CA 1
ATOM 4098 C C . PRO A 1 555 ? -22.438 16.5 16.844 1 97 555 PRO A C 1
ATOM 4100 O O . PRO A 1 555 ? -22.766 15.477 17.453 1 97 555 PRO A O 1
ATOM 4103 N N . VAL A 1 556 ? -21.375 17.172 17.047 1 97 556 VAL A N 1
ATOM 4104 C CA . VAL A 1 556 ? -20.406 16.766 18.078 1 97 556 VAL A CA 1
ATOM 4105 C C . VAL A 1 556 ? -20.016 17.969 18.922 1 97 556 VAL A C 1
ATOM 4107 O O . VAL A 1 556 ? -19.984 19.109 18.422 1 97 556 VAL A O 1
ATOM 4110 N N . THR A 1 557 ? -19.828 17.766 20.156 1 98.31 557 THR A N 1
ATOM 4111 C CA . THR A 1 557 ? -19.312 18.812 21.047 1 98.31 557 THR A CA 1
ATOM 4112 C C . THR A 1 557 ? -18 18.375 21.672 1 98.31 557 THR A C 1
ATOM 4114 O O . THR A 1 557 ? -17.891 17.266 22.219 1 98.31 557 THR A O 1
ATOM 4117 N N . ILE A 1 558 ? -17.031 19.141 21.578 1 98.19 558 ILE A N 1
ATOM 4118 C CA . ILE A 1 558 ? -15.766 18.938 22.281 1 98.19 558 ILE A CA 1
ATOM 4119 C C . ILE A 1 558 ? -15.57 20.031 23.328 1 98.19 558 ILE A C 1
ATOM 4121 O O . ILE A 1 558 ? -15.539 21.219 23 1 98.19 558 ILE A O 1
ATOM 4125 N N . HIS A 1 559 ? -15.492 19.641 24.547 1 98.31 559 HIS A N 1
ATOM 4126 C CA . HIS A 1 559 ? -15.172 20.547 25.625 1 98.31 559 HIS A CA 1
ATOM 4127 C C . HIS A 1 559 ? -13.664 20.641 25.859 1 98.31 559 HIS A C 1
ATOM 4129 O O . HIS A 1 559 ? -13.023 19.625 26.172 1 98.31 559 HIS A O 1
ATOM 4135 N N . TYR A 1 560 ? -13.133 21.812 25.656 1 98.31 560 TYR A N 1
ATOM 4136 C CA . TYR A 1 560 ? -11.727 22.031 25.953 1 98.31 560 TYR A CA 1
ATOM 4137 C C . TYR A 1 560 ? -11.516 22.344 27.422 1 98.31 560 TYR A C 1
ATOM 4139 O O . TYR A 1 560 ? -11.234 23.484 27.781 1 98.31 560 TYR A O 1
ATOM 4147 N N . VAL A 1 561 ? -11.461 21.312 28.172 1 97.81 561 VAL A N 1
ATOM 4148 C CA . VAL A 1 561 ? -11.398 21.422 29.625 1 97.81 561 VAL A CA 1
ATOM 4149 C C . VAL A 1 561 ? -10.016 21.922 30.047 1 97.81 561 VAL A C 1
ATOM 4151 O O . VAL A 1 561 ? -9.867 22.516 31.109 1 97.81 561 VAL A O 1
ATOM 4154 N N . GLU A 1 562 ? -9.008 21.734 29.234 1 97.75 562 GLU A N 1
ATOM 4155 C CA . GLU A 1 562 ? -7.652 22.188 29.531 1 97.75 562 GLU A CA 1
ATOM 4156 C C . GLU A 1 562 ? -7.523 23.703 29.359 1 97.75 562 GLU A C 1
ATOM 4158 O O . GLU A 1 562 ? -6.551 24.297 29.812 1 97.75 562 GLU A O 1
ATOM 4163 N N . GLY A 1 563 ? -8.5 24.344 28.719 1 97.94 563 GLY A N 1
ATOM 4164 C CA . GLY A 1 563 ? -8.438 25.781 28.469 1 97.94 563 GLY A CA 1
ATOM 4165 C C . GLY A 1 563 ? -7.164 26.219 27.766 1 97.94 563 GLY A C 1
ATOM 4166 O O . GLY A 1 563 ? -6.828 25.688 26.703 1 97.94 563 GLY A O 1
ATOM 4167 N N . ALA A 1 564 ? -6.383 27.016 28.484 1 98.06 564 ALA A N 1
ATOM 4168 C CA . ALA A 1 564 ? -5.172 27.578 27.891 1 98.06 564 ALA A CA 1
ATOM 4169 C C . ALA A 1 564 ? -3.979 26.641 28.094 1 98.06 564 ALA A C 1
ATOM 4171 O O . ALA A 1 564 ? -2.898 26.875 27.547 1 98.06 564 ALA A O 1
ATOM 4172 N N . GLU A 1 565 ? -4.164 25.562 28.844 1 98.06 565 GLU A N 1
ATOM 4173 C CA . GLU A 1 565 ? -3.064 24.656 29.156 1 98.06 565 GLU A CA 1
ATOM 4174 C C . GLU A 1 565 ? -2.932 23.562 28.109 1 98.06 565 GLU A C 1
ATOM 4176 O O . GLU A 1 565 ? -3.115 22.391 28.406 1 98.06 565 GLU A O 1
ATOM 4181 N N . VAL A 1 566 ? -2.445 23.969 26.953 1 98.31 566 VAL A N 1
ATOM 4182 C CA . VAL A 1 566 ? -2.326 23.094 25.797 1 98.31 566 VAL A CA 1
ATOM 4183 C C . VAL A 1 566 ? -0.971 22.391 25.812 1 98.31 566 VAL A C 1
ATOM 4185 O O . VAL A 1 566 ? 0.06 23.031 26.047 1 98.31 566 VAL A O 1
ATOM 4188 N N . GLY A 1 567 ? -0.936 21.078 25.484 1 98.06 567 GLY A N 1
ATOM 4189 C CA . GLY A 1 567 ? 0.301 20.344 25.297 1 98.06 567 GLY A CA 1
ATOM 4190 C C . GLY A 1 567 ? 1.155 20.297 26.547 1 98.06 567 GLY A C 1
ATOM 4191 O O . GLY A 1 567 ? 0.696 19.859 27.609 1 98.06 567 GLY A O 1
ATOM 4192 N N . TYR A 1 568 ? 2.369 20.844 26.484 1 98.31 568 TYR A N 1
ATOM 4193 C CA . TYR A 1 568 ? 3.318 20.781 27.594 1 98.31 568 TYR A CA 1
ATOM 4194 C C . TYR A 1 568 ? 2.781 21.531 28.812 1 98.31 568 TYR A C 1
ATOM 4196 O O . TYR A 1 568 ? 3.115 21.188 29.953 1 98.31 568 TYR A O 1
ATOM 4204 N N . ARG A 1 569 ? 1.89 22.516 28.562 1 98.19 569 ARG A N 1
ATOM 4205 C CA . ARG A 1 569 ? 1.274 23.219 29.688 1 98.19 569 ARG A CA 1
ATOM 4206 C C . ARG A 1 569 ? 0.351 22.297 30.469 1 98.19 569 ARG A C 1
ATOM 4208 O O . ARG A 1 569 ? 0.298 22.375 31.703 1 98.19 569 ARG A O 1
ATOM 4215 N N . TRP A 1 570 ? -0.4 21.453 29.781 1 98 570 TRP A N 1
ATOM 4216 C CA . TRP A 1 570 ? -1.262 20.453 30.406 1 98 570 TRP A CA 1
ATOM 4217 C C . TRP A 1 570 ? -0.441 19.469 31.219 1 98 570 TRP A C 1
ATOM 4219 O O . TRP A 1 570 ? -0.807 19.125 32.344 1 98 570 TRP A O 1
ATOM 4229 N N . PHE A 1 571 ? 0.638 19.047 30.672 1 97.69 571 PHE A N 1
ATOM 4230 C CA . PHE A 1 571 ? 1.509 18.109 31.375 1 97.69 571 PHE A CA 1
ATOM 4231 C C . PHE A 1 571 ? 2.082 18.734 32.625 1 97.69 571 PHE A C 1
ATOM 4233 O O . PHE A 1 571 ? 2.18 18.078 33.656 1 97.69 571 PHE A O 1
ATOM 4240 N N . ALA A 1 572 ? 2.484 19.969 32.5 1 96.56 572 ALA A N 1
ATOM 4241 C CA . ALA A 1 572 ? 2.967 20.688 33.688 1 96.56 572 ALA A CA 1
ATOM 4242 C C . ALA A 1 572 ? 1.872 20.812 34.75 1 96.56 572 ALA A C 1
ATOM 4244 O O . ALA A 1 572 ? 2.125 20.609 35.938 1 96.56 572 ALA A O 1
ATOM 4245 N N . LYS A 1 573 ? 0.682 21.172 34.344 1 95.88 573 LYS A N 1
ATOM 4246 C CA . LYS A 1 573 ? -0.449 21.344 35.25 1 95.88 573 LYS A CA 1
ATOM 4247 C C . LYS A 1 573 ? -0.792 20.047 35.938 1 95.88 573 LYS A C 1
ATOM 4249 O O . LYS A 1 573 ? -1.106 20.031 37.125 1 95.88 573 LYS A O 1
ATOM 4254 N N . THR A 1 574 ? -0.694 18.938 35.219 1 96.31 574 THR A N 1
ATOM 4255 C CA . THR A 1 574 ? -1.134 17.641 35.75 1 96.31 574 THR A CA 1
ATOM 4256 C C . THR A 1 574 ? 0.03 16.906 36.406 1 96.31 574 THR A C 1
ATOM 4258 O O . THR A 1 574 ? -0.174 15.906 37.094 1 96.31 574 THR A O 1
ATOM 4261 N N . GLY A 1 575 ? 1.183 17.359 36.219 1 95.25 575 GLY A N 1
ATOM 4262 C CA . GLY A 1 575 ? 2.359 16.734 36.812 1 95.25 575 GLY A CA 1
ATOM 4263 C C . GLY A 1 575 ? 2.723 15.414 36.125 1 95.25 575 GLY A C 1
ATOM 4264 O O . GLY A 1 575 ? 3.436 14.594 36.719 1 95.25 575 GLY A O 1
ATOM 4265 N N . ARG A 1 576 ? 2.277 15.18 34.938 1 95.94 576 ARG A N 1
ATOM 4266 C CA . ARG A 1 576 ? 2.576 13.953 34.188 1 95.94 576 ARG A CA 1
ATOM 4267 C C . ARG A 1 576 ? 3.809 14.125 33.312 1 95.94 576 ARG A C 1
ATOM 4269 O O . ARG A 1 576 ? 4.094 15.234 32.844 1 95.94 576 ARG A O 1
ATOM 4276 N N . GLU A 1 577 ? 4.496 13.07 33.156 1 97.12 577 GLU A N 1
ATOM 4277 C CA . GLU A 1 577 ? 5.68 13.086 32.281 1 97.12 577 GLU A CA 1
ATOM 4278 C C . GLU A 1 577 ? 5.359 12.539 30.906 1 97.12 577 GLU A C 1
ATOM 4280 O O . GLU A 1 577 ? 4.91 11.398 30.766 1 97.12 577 GLU A O 1
ATOM 4285 N N . PRO A 1 578 ? 5.527 13.305 29.891 1 98.25 578 PRO A N 1
ATOM 4286 C CA . PRO A 1 578 ? 5.297 12.797 28.547 1 98.25 578 PRO A CA 1
ATOM 4287 C C . PRO A 1 578 ? 6.41 11.875 28.062 1 98.25 578 PRO A C 1
ATOM 4289 O O . PRO A 1 578 ? 7.445 11.75 28.719 1 98.25 578 PRO A O 1
ATOM 4292 N N . LEU A 1 579 ? 6.188 11.141 26.953 1 98.44 579 LEU A N 1
ATOM 4293 C CA . LEU A 1 579 ? 7.242 10.359 26.312 1 98.44 579 LEU A CA 1
ATOM 4294 C C . LEU A 1 579 ? 8.406 11.258 25.891 1 98.44 579 LEU A C 1
ATOM 4296 O O . LEU A 1 579 ? 9.562 10.938 26.172 1 98.44 579 LEU A O 1
ATOM 4300 N N . PHE A 1 580 ? 8.133 12.336 25.203 1 98.75 580 PHE A N 1
ATOM 4301 C CA . PHE A 1 580 ? 9.07 13.406 24.859 1 98.75 580 PHE A CA 1
ATOM 4302 C C . PHE A 1 580 ? 8.422 14.773 25.047 1 98.75 580 PHE A C 1
ATOM 4304 O O . PHE A 1 580 ? 7.301 15.008 24.594 1 98.75 580 PHE A O 1
ATOM 4311 N N . ALA A 1 581 ? 9.109 15.641 25.656 1 98.69 581 ALA A N 1
ATOM 4312 C CA . ALA A 1 581 ? 8.578 16.953 26 1 98.69 581 ALA A CA 1
ATOM 4313 C C . ALA A 1 581 ? 8.703 17.922 24.844 1 98.69 581 ALA A C 1
ATOM 4315 O O . ALA A 1 581 ? 9.578 17.766 23.984 1 98.69 581 ALA A O 1
ATOM 4316 N N . PHE A 1 582 ? 7.828 18.906 24.844 1 98.75 582 PHE A N 1
ATOM 4317 C CA . PHE A 1 582 ? 7.977 20.062 23.953 1 98.75 582 PHE A CA 1
ATOM 4318 C C . PHE A 1 582 ? 9.383 20.641 24.047 1 98.75 582 PHE A C 1
ATOM 4320 O O . PHE A 1 582 ? 9.938 20.766 25.141 1 98.75 582 PHE A O 1
ATOM 4327 N N . GLY A 1 583 ? 9.984 20.844 22.891 1 98.75 583 GLY A N 1
ATOM 4328 C CA . GLY A 1 583 ? 11.312 21.422 22.828 1 98.75 583 GLY A CA 1
ATOM 4329 C C . GLY A 1 583 ? 12.422 20.391 22.844 1 98.75 583 GLY A C 1
ATOM 4330 O O . GLY A 1 583 ? 13.594 20.719 22.641 1 98.75 583 GLY A O 1
ATOM 4331 N N . HIS A 1 584 ? 12.062 19.125 23.031 1 98.81 584 HIS A N 1
ATOM 4332 C CA . HIS A 1 584 ? 13.047 18.062 23.094 1 98.81 584 HIS A CA 1
ATOM 4333 C C . HIS A 1 584 ? 13.688 17.812 21.734 1 98.81 584 HIS A C 1
ATOM 4335 O O . HIS A 1 584 ? 13.016 17.875 20.703 1 98.81 584 HIS A O 1
ATOM 4341 N N . GLY A 1 585 ? 14.922 17.453 21.703 1 98.81 585 GLY A N 1
ATOM 4342 C CA . GLY A 1 585 ? 15.703 17.016 20.562 1 98.81 585 GLY A CA 1
ATOM 4343 C C . GLY A 1 585 ? 17.188 16.875 20.859 1 98.81 585 GLY A C 1
ATOM 4344 O O . GLY A 1 585 ? 17.781 17.75 21.484 1 98.81 585 GLY A O 1
ATOM 4345 N N . LEU A 1 586 ? 17.719 15.773 20.438 1 98.62 586 LEU A N 1
ATOM 4346 C CA . LEU A 1 586 ? 19.141 15.5 20.703 1 98.62 586 LEU A CA 1
ATOM 4347 C C . LEU A 1 586 ? 20.016 16.047 19.578 1 98.62 586 LEU A C 1
ATOM 4349 O O . LEU A 1 586 ? 19.5 16.562 18.578 1 98.62 586 LEU A O 1
ATOM 4353 N N . SER A 1 587 ? 21.266 16.047 19.766 1 98.5 587 SER A N 1
ATOM 4354 C CA . SER A 1 587 ? 22.312 16.469 18.859 1 98.5 587 SER A CA 1
ATOM 4355 C C . SER A 1 587 ? 23.531 15.539 18.938 1 98.5 587 SER A C 1
ATOM 4357 O O . SER A 1 587 ? 23.656 14.758 19.891 1 98.5 587 SER A O 1
ATOM 4359 N N . TYR A 1 588 ? 24.359 15.539 17.922 1 98.5 588 TYR A N 1
ATOM 4360 C CA . TYR A 1 588 ? 25.609 14.766 17.969 1 98.5 588 TYR A CA 1
ATOM 4361 C C . TYR A 1 588 ? 26.703 15.531 18.703 1 98.5 588 TYR A C 1
ATOM 4363 O O . TYR A 1 588 ? 27.844 15.07 18.766 1 98.5 588 TYR A O 1
ATOM 4371 N N . THR A 1 589 ? 26.359 16.703 19.219 1 97.94 589 THR A N 1
ATOM 4372 C CA . THR A 1 589 ? 27.219 17.453 20.125 1 97.94 589 THR A CA 1
ATOM 4373 C C . THR A 1 589 ? 26.438 17.844 21.391 1 97.94 589 THR A C 1
ATOM 4375 O O . THR A 1 589 ? 25.328 17.359 21.625 1 97.94 589 THR A O 1
ATOM 4378 N N . GLY A 1 590 ? 27.125 18.547 22.312 1 97.31 590 GLY A N 1
ATOM 4379 C CA . GLY A 1 590 ? 26.516 18.984 23.562 1 97.31 590 GLY A CA 1
ATOM 4380 C C . GLY A 1 590 ? 26.594 20.5 23.75 1 97.31 590 GLY A C 1
ATOM 4381 O O . GLY A 1 590 ? 27.438 21.156 23.156 1 97.31 590 GLY A O 1
ATOM 4382 N N . PHE A 1 591 ? 25.703 20.969 24.531 1 98.19 591 PHE A N 1
ATOM 4383 C CA . PHE A 1 591 ? 25.672 22.391 24.844 1 98.19 591 PHE A CA 1
ATOM 4384 C C . PHE A 1 591 ? 25.531 22.625 26.344 1 98.19 591 PHE A C 1
ATOM 4386 O O . PHE A 1 591 ? 24.828 21.859 27.031 1 98.19 591 PHE A O 1
ATOM 4393 N N . GLY A 1 592 ? 26.141 23.625 26.844 1 98.25 592 GLY A N 1
ATOM 4394 C CA . GLY A 1 592 ? 26.016 24.062 28.219 1 98.25 592 GLY A CA 1
ATOM 4395 C C . GLY A 1 592 ? 25.469 25.469 28.375 1 98.25 592 GLY A C 1
ATOM 4396 O O . GLY A 1 592 ? 25.672 26.297 27.484 1 98.25 592 GLY A O 1
ATOM 4397 N N . TYR A 1 593 ? 24.719 25.734 29.422 1 98.44 593 TYR A N 1
ATOM 4398 C CA . TYR A 1 593 ? 24.172 27.047 29.734 1 98.44 593 TYR A CA 1
ATOM 4399 C C . TYR A 1 593 ? 24.766 27.578 31.031 1 98.44 593 TYR A C 1
ATOM 4401 O O . TYR A 1 593 ? 24.984 26.828 31.984 1 98.44 593 TYR A O 1
ATOM 4409 N N . SER A 1 594 ? 25.047 28.906 31.094 1 98.38 594 SER A N 1
ATOM 4410 C CA . SER A 1 594 ? 25.578 29.531 32.312 1 98.38 594 SER A CA 1
ATOM 4411 C C . SER A 1 594 ? 25.266 31.016 32.344 1 98.38 594 SER A C 1
ATOM 4413 O O . SER A 1 594 ? 24.703 31.562 31.406 1 98.38 594 SER A O 1
ATOM 4415 N N . ASP A 1 595 ? 25.5 31.734 33.469 1 98.31 595 ASP A N 1
ATOM 4416 C CA . ASP A 1 595 ? 25.516 33.188 33.656 1 98.31 595 ASP A CA 1
ATOM 4417 C C . ASP A 1 595 ? 24.125 33.781 33.438 1 98.31 595 ASP A C 1
ATOM 4419 O O . ASP A 1 595 ? 23.984 34.75 32.688 1 98.31 595 ASP A O 1
ATOM 4423 N N . LEU A 1 596 ? 23.172 33.125 34.031 1 98.62 596 LEU A N 1
ATOM 4424 C CA . LEU A 1 596 ? 21.797 33.625 33.875 1 98.62 596 LEU A CA 1
ATOM 4425 C C . LEU A 1 596 ? 21.609 34.906 34.656 1 98.62 596 LEU A C 1
ATOM 4427 O O . LEU A 1 596 ? 21.906 34.969 35.844 1 98.62 596 LEU A O 1
ATOM 4431 N N . VAL A 1 597 ? 21.219 35.938 33.969 1 98.56 597 VAL A N 1
ATOM 4432 C CA . VAL A 1 597 ? 20.781 37.188 34.594 1 98.56 597 VAL A CA 1
ATOM 4433 C C . VAL A 1 597 ? 19.359 37.5 34.156 1 98.56 597 VAL A C 1
ATOM 4435 O O . VAL A 1 597 ? 19.062 37.531 32.938 1 98.56 597 VAL A O 1
ATOM 4438 N N . VAL A 1 598 ? 18.531 37.719 35.156 1 98.5 598 VAL A N 1
ATOM 4439 C CA . VAL A 1 598 ? 17.125 38 34.844 1 98.5 598 VAL A CA 1
ATOM 4440 C C . VAL A 1 598 ? 16.734 39.344 35.438 1 98.5 598 VAL A C 1
ATOM 4442 O O . VAL A 1 598 ? 17.031 39.625 36.594 1 98.5 598 VAL A O 1
ATOM 4445 N N . THR A 1 599 ? 16.141 40.188 34.656 1 97.88 599 THR A N 1
ATOM 4446 C CA . THR A 1 599 ? 15.602 41.469 35.156 1 97.88 599 THR A CA 1
ATOM 4447 C C . THR A 1 599 ? 14.078 41.469 35.031 1 97.88 599 THR A C 1
ATOM 4449 O O . THR A 1 599 ? 13.523 40.938 34.062 1 97.88 599 THR A O 1
ATOM 4452 N N . GLY A 1 600 ? 13.453 42.094 36.031 1 96.38 600 GLY A N 1
ATOM 4453 C CA . GLY A 1 600 ? 12 42.219 36.062 1 96.38 600 GLY A CA 1
ATOM 4454 C C . GLY A 1 600 ? 11.523 43.656 35.906 1 96.38 600 GLY A C 1
ATOM 4455 O O . GLY A 1 600 ? 12.234 44.5 35.375 1 96.38 600 GLY A O 1
ATOM 4456 N N . GLY A 1 601 ? 10.344 43.969 36.375 1 95.25 601 GLY A N 1
ATOM 4457 C CA . GLY A 1 601 ? 9.633 45.219 36.219 1 95.25 601 GLY A CA 1
ATOM 4458 C C . GLY A 1 601 ? 8.375 45.125 35.375 1 95.25 601 GLY A C 1
ATOM 4459 O O . GLY A 1 601 ? 7.402 44.5 35.812 1 95.25 601 GLY A O 1
ATOM 4460 N N . ASP A 1 602 ? 8.539 45.656 34.25 1 93.25 602 ASP A N 1
ATOM 4461 C CA . ASP A 1 602 ? 7.363 45.625 33.375 1 93.25 602 ASP A CA 1
ATOM 4462 C C . ASP A 1 602 ? 7.23 44.281 32.656 1 93.25 602 ASP A C 1
ATOM 4464 O O . ASP A 1 602 ? 6.125 43.875 32.312 1 93.25 602 ASP A O 1
ATOM 4468 N N . THR A 1 603 ? 8.367 43.75 32.406 1 96.81 603 THR A N 1
ATOM 4469 C CA . THR A 1 603 ? 8.422 42.438 31.797 1 96.81 603 THR A CA 1
ATOM 4470 C C . THR A 1 603 ? 9.688 41.688 32.219 1 96.81 603 THR A C 1
ATOM 4472 O O . THR A 1 603 ? 10.414 42.156 33.094 1 96.81 603 THR A O 1
ATOM 4475 N N . VAL A 1 604 ? 9.867 40.5 31.734 1 98 604 VAL A N 1
ATOM 4476 C CA . VAL A 1 604 ? 11.031 39.688 32.062 1 98 604 VAL A CA 1
ATOM 4477 C C . VAL A 1 604 ? 12.047 39.75 30.906 1 98 604 VAL A C 1
ATOM 4479 O O . VAL A 1 604 ? 11.695 39.562 29.75 1 98 604 VAL A O 1
ATOM 4482 N N . THR A 1 605 ? 13.227 40.125 31.188 1 98.5 605 THR A N 1
ATOM 4483 C CA . THR A 1 605 ? 14.359 39.969 30.281 1 98.5 605 THR A CA 1
ATOM 4484 C C . THR A 1 605 ? 15.414 39.031 30.875 1 98.5 605 THR A C 1
ATOM 4486 O O . THR A 1 605 ? 15.867 39.25 32 1 98.5 605 THR A O 1
ATOM 4489 N N . ALA A 1 606 ? 15.766 38.031 30.203 1 98.69 606 ALA A N 1
ATOM 4490 C CA . ALA A 1 606 ? 16.766 37.062 30.656 1 98.69 606 ALA A CA 1
ATOM 4491 C C . ALA A 1 606 ? 17.953 37 29.703 1 98.69 606 ALA A C 1
ATOM 4493 O O . ALA A 1 606 ? 17.781 37 28.484 1 98.69 606 ALA A O 1
ATOM 4494 N N . SER A 1 607 ? 19.141 37 30.266 1 98.69 607 SER A N 1
ATOM 4495 C CA . SER A 1 607 ? 20.375 36.812 29.516 1 98.69 607 SER A CA 1
ATOM 4496 C C . SER A 1 607 ? 21.203 35.688 30.062 1 98.69 607 SER A C 1
ATOM 4498 O O . SER A 1 607 ? 21.281 35.5 31.281 1 98.69 607 SER A O 1
ATOM 4500 N N . PHE A 1 608 ? 21.828 34.906 29.234 1 98.75 608 PHE A N 1
ATOM 4501 C CA . PHE A 1 608 ? 22.641 33.781 29.625 1 98.75 608 PHE A CA 1
ATOM 4502 C C . PHE A 1 608 ? 23.625 33.406 28.516 1 98.75 608 PHE A C 1
ATOM 4504 O O . PHE A 1 608 ? 23.5 33.875 27.391 1 98.75 608 PHE A O 1
ATOM 4511 N N . THR A 1 609 ? 24.578 32.594 28.812 1 98.69 609 THR A N 1
ATOM 4512 C CA . THR A 1 609 ? 25.594 32.125 27.859 1 98.69 609 THR A CA 1
ATOM 4513 C C . THR A 1 609 ? 25.359 30.688 27.453 1 98.69 609 THR A C 1
ATOM 4515 O O . THR A 1 609 ? 25.031 29.844 28.281 1 98.69 609 THR A O 1
ATOM 4518 N N . VAL A 1 610 ? 25.391 30.438 26.141 1 98.75 610 VAL A N 1
ATOM 4519 C CA . VAL A 1 610 ? 25.344 29.094 25.578 1 98.75 610 VAL A CA 1
ATOM 4520 C C . VAL A 1 610 ? 26.719 28.719 25.031 1 98.75 610 VAL A C 1
ATOM 4522 O O . VAL A 1 610 ? 27.344 29.5 24.297 1 98.75 610 VAL A O 1
ATOM 4525 N N . VAL A 1 611 ? 27.203 27.531 25.375 1 98.62 611 VAL A N 1
ATOM 4526 C CA . VAL A 1 611 ? 28.516 27.078 24.906 1 98.62 611 VAL A CA 1
ATOM 4527 C C . VAL A 1 611 ? 28.375 25.688 24.281 1 98.62 611 VAL A C 1
ATOM 4529 O O . VAL A 1 611 ? 27.672 24.828 24.812 1 98.62 611 VAL A O 1
ATOM 4532 N N . ASN A 1 612 ? 28.953 25.469 23.078 1 98.69 612 ASN A N 1
ATOM 4533 C CA . ASN A 1 612 ? 29.094 24.125 22.531 1 98.69 612 ASN A CA 1
ATOM 4534 C C . ASN A 1 612 ? 30.203 23.344 23.219 1 98.69 612 ASN A C 1
ATOM 4536 O O . ASN A 1 612 ? 31.391 23.641 23.031 1 98.69 612 ASN A O 1
ATOM 4540 N N . THR A 1 613 ? 29.844 22.359 23.922 1 98.38 613 THR A N 1
ATOM 4541 C CA . THR A 1 613 ? 30.797 21.656 24.766 1 98.38 613 THR A CA 1
ATOM 4542 C C . THR A 1 613 ? 31.328 20.406 24.047 1 98.38 613 THR A C 1
ATOM 4544 O O . THR A 1 613 ? 32.156 19.672 24.609 1 98.38 613 THR A O 1
ATOM 4547 N N . GLY A 1 614 ? 30.828 20.203 22.875 1 97.75 614 GLY A N 1
ATOM 4548 C CA . GLY A 1 614 ? 31.234 19.016 22.141 1 97.75 614 GLY A CA 1
ATOM 4549 C C . GLY A 1 614 ? 32.312 19.297 21.125 1 97.75 614 GLY A C 1
ATOM 4550 O O . GLY A 1 614 ? 33 20.312 21.188 1 97.75 614 GLY A O 1
ATOM 4551 N N . ASP A 1 615 ? 32.594 18.344 20.156 1 96.88 615 ASP A N 1
ATOM 4552 C CA . ASP A 1 615 ? 33.719 18.375 19.25 1 96.88 615 ASP A CA 1
ATOM 4553 C C . ASP A 1 615 ? 33.25 18.594 17.797 1 96.88 615 ASP A C 1
ATOM 4555 O O . ASP A 1 615 ? 34.031 18.406 16.859 1 96.88 615 ASP A O 1
ATOM 4559 N N . ARG A 1 616 ? 31.938 18.875 17.656 1 97.25 616 ARG A N 1
ATOM 4560 C CA . ARG A 1 616 ? 31.406 19.156 16.328 1 97.25 616 ARG A CA 1
ATOM 4561 C C . ARG A 1 616 ? 30.547 20.406 16.344 1 97.25 616 ARG A C 1
ATOM 4563 O O . ARG A 1 616 ? 30 20.781 17.391 1 97.25 616 ARG A O 1
ATOM 4570 N N . ALA A 1 617 ? 30.5 21.062 15.188 1 98.12 617 ALA A N 1
ATOM 4571 C CA . ALA A 1 617 ? 29.609 22.203 15.047 1 98.12 617 ALA A CA 1
ATOM 4572 C C . ALA A 1 617 ? 28.141 21.75 15.164 1 98.12 617 ALA A C 1
ATOM 4574 O O . ALA A 1 617 ? 27.797 20.641 14.789 1 98.12 617 ALA A O 1
ATOM 4575 N N . GLY A 1 618 ? 27.344 22.594 15.75 1 98.25 618 GLY A N 1
ATOM 4576 C CA . GLY A 1 618 ? 25.922 22.281 15.883 1 98.25 618 GLY A CA 1
ATOM 4577 C C . GLY A 1 618 ? 25.078 23.484 16.266 1 98.25 618 GLY A C 1
ATOM 4578 O O . GLY A 1 618 ? 25.625 24.562 16.547 1 98.25 618 GLY A O 1
ATOM 4579 N N . ALA A 1 619 ? 23.828 23.266 16.156 1 98.56 619 ALA A N 1
ATOM 4580 C CA . ALA A 1 619 ? 22.859 24.297 16.547 1 98.56 619 ALA A CA 1
ATOM 4581 C C . ALA A 1 619 ? 22.109 23.891 17.812 1 98.56 619 ALA A C 1
ATOM 4583 O O . ALA A 1 619 ? 21.812 22.719 18.016 1 98.56 619 ALA A O 1
ATOM 4584 N N . ASP A 1 620 ? 21.859 24.875 18.641 1 98.06 620 ASP A N 1
ATOM 4585 C CA . ASP A 1 620 ? 21.047 24.719 19.844 1 98.06 620 ASP A CA 1
ATOM 4586 C C . ASP A 1 620 ? 19.906 25.75 19.875 1 98.06 620 ASP A C 1
ATOM 4588 O O . ASP A 1 620 ? 19.938 26.734 19.141 1 98.06 620 ASP A O 1
ATOM 4592 N N . VAL A 1 621 ? 18.859 25.391 20.625 1 98.62 621 VAL A N 1
ATOM 4593 C CA . VAL A 1 621 ? 17.719 26.297 20.828 1 98.62 621 VAL A CA 1
ATOM 4594 C C . VAL A 1 621 ? 17.422 26.422 22.312 1 98.62 621 VAL A C 1
ATOM 4596 O O . VAL A 1 621 ? 16.5 25.766 22.828 1 98.62 621 VAL A O 1
ATOM 4599 N N . PRO A 1 622 ? 18.156 27.312 23.031 1 98.56 622 PRO A N 1
ATOM 4600 C CA . PRO A 1 622 ? 17.734 27.578 24.406 1 98.56 622 PRO A CA 1
ATOM 4601 C C . PRO A 1 622 ? 16.328 28.156 24.5 1 98.56 622 PRO A C 1
ATOM 4603 O O . PRO A 1 622 ? 15.953 29.016 23.688 1 98.56 622 PRO A O 1
ATOM 4606 N N . GLN A 1 623 ? 15.562 27.641 25.453 1 98.81 623 GLN A N 1
ATOM 4607 C CA . GLN A 1 623 ? 14.172 28.016 25.641 1 98.81 623 GLN A CA 1
ATOM 4608 C C . GLN A 1 623 ? 13.945 28.609 27.031 1 98.81 623 GLN A C 1
ATOM 4610 O O . GLN A 1 623 ? 14.297 27.984 28.047 1 98.81 623 GLN A O 1
ATOM 4615 N N . LEU A 1 624 ? 13.383 29.797 27.094 1 98.81 624 LEU A N 1
ATOM 4616 C CA . LEU A 1 624 ? 13.023 30.438 28.359 1 98.81 624 LEU A CA 1
ATOM 4617 C C . LEU A 1 624 ? 11.562 30.172 28.703 1 98.81 624 LEU A C 1
ATOM 4619 O O . LEU A 1 624 ? 10.672 30.406 27.891 1 98.81 624 LEU A O 1
ATOM 4623 N N . TYR A 1 625 ? 11.352 29.719 29.953 1 98.69 625 TYR A N 1
ATOM 4624 C CA . TYR A 1 625 ? 10 29.375 30.391 1 98.69 625 TYR A CA 1
ATOM 4625 C C . TYR A 1 625 ? 9.625 30.141 31.656 1 98.69 625 TYR A C 1
ATOM 4627 O O . TYR A 1 625 ? 10.469 30.344 32.531 1 98.69 625 TYR A O 1
ATOM 4635 N N . LEU A 1 626 ? 8.352 30.609 31.734 1 98.25 626 LEU A N 1
ATOM 4636 C CA . LEU A 1 626 ? 7.727 30.844 33.031 1 98.25 626 LEU A CA 1
ATOM 4637 C C . LEU A 1 626 ? 7.363 29.531 33.719 1 98.25 626 LEU A C 1
ATOM 4639 O O . LEU A 1 626 ? 6.699 28.688 33.125 1 98.25 626 LEU A O 1
ATOM 4643 N N . THR A 1 627 ? 7.816 29.359 34.938 1 97.19 627 THR A N 1
ATOM 4644 C CA . THR A 1 627 ? 7.516 28.094 35.562 1 97.19 627 THR A CA 1
ATOM 4645 C C . THR A 1 627 ? 6.582 28.297 36.781 1 97.19 627 THR A C 1
ATOM 4647 O O . THR A 1 627 ? 5.977 27.344 37.25 1 97.19 627 THR A O 1
ATOM 4650 N N . ALA A 1 628 ? 6.48 29.547 37.188 1 96.19 628 ALA A N 1
ATOM 4651 C CA . ALA A 1 628 ? 5.527 29.844 38.25 1 96.19 628 ALA A CA 1
ATOM 4652 C C . ALA A 1 628 ? 5.227 31.344 38.312 1 96.19 628 ALA A C 1
ATOM 4654 O O . ALA A 1 628 ? 6.09 32.156 37.969 1 96.19 628 ALA A O 1
ATOM 4655 N N . ALA A 1 629 ? 4.012 31.688 38.594 1 94.88 629 ALA A N 1
ATOM 4656 C CA . ALA A 1 629 ? 3.559 33.031 38.969 1 94.88 629 ALA A CA 1
ATOM 4657 C C . ALA A 1 629 ? 3.066 33.031 40.406 1 94.88 629 ALA A C 1
ATOM 4659 O O . ALA A 1 629 ? 2.924 32 41.031 1 94.88 629 ALA A O 1
ATOM 4660 N N . PRO A 1 630 ? 2.91 34.219 40.938 1 92.56 630 PRO A N 1
ATOM 4661 C CA . PRO A 1 630 ? 2.502 34.219 42.344 1 92.56 630 PRO A CA 1
ATOM 4662 C C . PRO A 1 630 ? 1.268 33.375 42.625 1 92.56 630 PRO A C 1
ATOM 4664 O O . PRO A 1 630 ? 0.189 33.656 42.094 1 92.56 630 PRO A O 1
ATOM 4667 N N . GLY A 1 631 ? 1.458 32.344 43.406 1 87.12 631 GLY A N 1
ATOM 4668 C CA . GLY A 1 631 ? 0.357 31.531 43.875 1 87.12 631 GLY A CA 1
ATOM 4669 C C . GLY A 1 631 ? -0.059 30.453 42.875 1 87.12 631 GLY A C 1
ATOM 4670 O O . GLY A 1 631 ? -1.077 29.781 43.062 1 87.12 631 GLY A O 1
ATOM 4671 N N . GLU A 1 632 ? 0.672 30.344 41.812 1 89.81 632 GLU A N 1
ATOM 4672 C CA . GLU A 1 632 ? 0.212 29.359 40.844 1 89.81 632 GLU A CA 1
ATOM 4673 C C . GLU A 1 632 ? 1.371 28.828 40 1 89.81 632 GLU A C 1
ATOM 4675 O O . GLU A 1 632 ? 2.232 29.609 39.594 1 89.81 632 GLU A O 1
ATOM 4680 N N . ARG A 1 633 ? 1.371 27.516 39.875 1 89.56 633 ARG A N 1
ATOM 4681 C CA . ARG A 1 633 ? 2.258 26.922 38.875 1 89.56 633 ARG A CA 1
ATOM 4682 C C . ARG A 1 633 ? 1.757 27.203 37.469 1 89.56 633 ARG A C 1
ATOM 4684 O O . ARG A 1 633 ? 0.563 27.062 37.188 1 89.56 633 ARG A O 1
ATOM 4691 N N . ARG A 1 634 ? 2.654 27.672 36.594 1 92.06 634 ARG A N 1
ATOM 4692 C CA . ARG A 1 634 ? 2.309 28.031 35.219 1 92.06 634 ARG A CA 1
ATOM 4693 C C . ARG A 1 634 ? 3.48 27.781 34.281 1 92.06 634 ARG A C 1
ATOM 4695 O O . ARG A 1 634 ? 4.582 28.281 34.5 1 92.06 634 ARG A O 1
ATOM 4702 N N . SER A 1 635 ? 3.248 26.969 33.312 1 95.88 635 SER A N 1
ATOM 4703 C CA . SER A 1 635 ? 4.289 26.719 32.312 1 95.88 635 SER A CA 1
ATOM 4704 C C . SER A 1 635 ? 3.998 27.438 31 1 95.88 635 SER A C 1
ATOM 4706 O O . SER A 1 635 ? 2.982 27.172 30.344 1 95.88 635 SER A O 1
ATOM 4708 N N . ARG A 1 636 ? 4.805 28.406 30.594 1 98.19 636 ARG A N 1
ATOM 4709 C CA . ARG A 1 636 ? 4.656 29.172 29.344 1 98.19 636 ARG A CA 1
ATOM 4710 C C . ARG A 1 636 ? 6.012 29.438 28.703 1 98.19 636 ARG A C 1
ATOM 4712 O O . ARG A 1 636 ? 6.949 29.875 29.391 1 98.19 636 ARG A O 1
ATOM 4719 N N . LEU A 1 637 ? 6.172 29.109 27.453 1 98.88 637 LEU A N 1
ATOM 4720 C CA . LEU A 1 637 ? 7.344 29.547 26.703 1 98.88 637 LEU A CA 1
ATOM 4721 C C . LEU A 1 637 ? 7.379 31.062 26.594 1 98.88 637 LEU A C 1
ATOM 4723 O O . LEU A 1 637 ? 6.434 31.688 26.094 1 98.88 637 LEU A O 1
ATOM 4727 N N . LEU A 1 638 ? 8.469 31.688 27.078 1 98.75 638 LEU A N 1
ATOM 4728 C CA . LEU A 1 638 ? 8.586 33.156 27.078 1 98.75 638 LEU A CA 1
ATOM 4729 C C . LEU A 1 638 ? 9.438 33.625 25.906 1 98.75 638 LEU A C 1
ATOM 4731 O O . LEU A 1 638 ? 9.352 34.781 25.5 1 98.75 638 LEU A O 1
ATOM 4735 N N . GLY A 1 639 ? 10.289 32.75 25.453 1 98.69 639 GLY A N 1
ATOM 4736 C CA . GLY A 1 639 ? 11.18 33.094 24.359 1 98.69 639 GLY A CA 1
ATOM 4737 C C . GLY A 1 639 ? 12.125 31.969 23.984 1 98.69 639 GLY A C 1
ATOM 4738 O O . GLY A 1 639 ? 12.289 31.016 24.75 1 98.69 639 GLY A O 1
ATOM 4739 N N . PHE A 1 640 ? 12.773 32.094 22.844 1 98.81 640 PHE A N 1
ATOM 4740 C CA . PHE A 1 640 ? 13.766 31.156 22.328 1 98.81 640 PHE A CA 1
ATOM 4741 C C . PHE A 1 640 ? 14.672 31.844 21.312 1 98.81 640 PHE A C 1
ATOM 4743 O O . PHE A 1 640 ? 14.32 32.875 20.766 1 98.81 640 PHE A O 1
ATOM 4750 N N . GLU A 1 641 ? 15.805 31.25 21.125 1 98.25 641 GLU A N 1
ATOM 4751 C CA . GLU A 1 641 ? 16.719 31.719 20.094 1 98.25 641 GLU A CA 1
ATOM 4752 C C . GLU A 1 641 ? 17.594 30.578 19.578 1 98.25 641 GLU A C 1
ATOM 4754 O O . GLU A 1 641 ? 18.25 29.875 20.359 1 98.25 641 GLU A O 1
ATOM 4759 N N . ARG A 1 642 ? 17.547 30.344 18.297 1 98.31 642 ARG A N 1
ATOM 4760 C CA . ARG A 1 642 ? 18.438 29.375 17.672 1 98.31 642 ARG A CA 1
ATOM 4761 C C . ARG A 1 642 ? 19.844 29.938 17.531 1 98.31 642 ARG A C 1
ATOM 4763 O O . ARG A 1 642 ? 20.031 31.047 17.047 1 98.31 642 ARG A O 1
ATOM 4770 N N . VAL A 1 643 ? 20.875 29.156 17.969 1 98.19 643 VAL A N 1
ATOM 4771 C CA . VAL A 1 643 ? 22.266 29.578 17.875 1 98.19 643 VAL A CA 1
ATOM 4772 C C . VAL A 1 643 ? 23.094 28.469 17.234 1 98.19 643 VAL A C 1
ATOM 4774 O O . VAL A 1 643 ? 22.875 27.281 17.5 1 98.19 643 VAL A O 1
ATOM 4777 N N . GLU A 1 644 ? 23.922 28.797 16.344 1 98.25 644 GLU A N 1
ATOM 4778 C CA . GLU A 1 644 ? 24.891 27.875 15.742 1 98.25 644 GLU A CA 1
ATOM 4779 C C . GLU A 1 644 ? 26.297 28.141 16.266 1 98.25 644 GLU A C 1
ATOM 4781 O O . GLU A 1 644 ? 26.797 29.266 16.188 1 98.25 644 GLU A O 1
ATOM 4786 N N . LEU A 1 645 ? 26.906 27.047 16.797 1 98.62 645 LEU A N 1
ATOM 4787 C CA . LEU A 1 645 ? 28.172 27.25 17.484 1 98.62 645 LEU A CA 1
ATOM 4788 C C . LEU A 1 645 ? 29.203 26.188 17.047 1 98.62 645 LEU A C 1
ATOM 4790 O O . LEU A 1 645 ? 28.859 25.016 16.938 1 98.62 645 LEU A O 1
ATOM 4794 N N . GLU A 1 646 ? 30.391 26.688 16.766 1 98.5 646 GLU A N 1
ATOM 4795 C CA . GLU A 1 646 ? 31.531 25.781 16.609 1 98.5 646 GLU A CA 1
ATOM 4796 C C . GLU A 1 646 ? 31.938 25.156 17.938 1 98.5 646 GLU A C 1
ATOM 4798 O O . GLU A 1 646 ? 31.547 25.641 19 1 98.5 646 GLU A O 1
ATOM 4803 N N . PRO A 1 647 ? 32.719 24.078 17.812 1 98.25 647 PRO A N 1
ATOM 4804 C CA . PRO A 1 647 ? 33.188 23.484 19.062 1 98.25 647 PRO A CA 1
ATOM 4805 C C . PRO A 1 647 ? 33.906 24.484 19.969 1 98.25 647 PRO A C 1
ATOM 4807 O O . PRO A 1 647 ? 34.781 25.219 19.516 1 98.25 647 PRO A O 1
ATOM 4810 N N . GLY A 1 648 ? 33.438 24.578 21.141 1 98.06 648 GLY A N 1
ATOM 4811 C CA . GLY A 1 648 ? 34.062 25.438 22.125 1 98.06 648 GLY A CA 1
ATOM 4812 C C . GLY A 1 648 ? 33.594 26.875 22.047 1 98.06 648 GLY A C 1
ATOM 4813 O O . GLY A 1 648 ? 33.812 27.656 22.969 1 98.06 648 GLY A O 1
ATOM 4814 N N . ALA A 1 649 ? 32.875 27.203 21.047 1 98.62 649 ALA A N 1
ATOM 4815 C CA . ALA A 1 649 ? 32.406 28.578 20.875 1 98.62 649 ALA A CA 1
ATOM 4816 C C . ALA A 1 649 ? 31.234 28.859 21.828 1 98.62 649 ALA A C 1
ATOM 4818 O O . ALA A 1 649 ? 30.5 27.953 22.219 1 98.62 649 ALA A O 1
ATOM 4819 N N . ALA A 1 650 ? 31.125 30.094 22.234 1 98.31 650 ALA A N 1
ATOM 4820 C CA . ALA A 1 650 ? 30.062 30.547 23.125 1 98.31 650 ALA A CA 1
ATOM 4821 C C . ALA A 1 650 ? 29.375 31.781 22.562 1 98.31 650 ALA A C 1
ATOM 4823 O O . ALA A 1 650 ? 29.969 32.531 21.781 1 98.31 650 ALA A O 1
ATOM 4824 N N . CYS A 1 651 ? 28.172 32 22.969 1 97.81 651 CYS A N 1
ATOM 4825 C CA . CYS A 1 651 ? 27.453 33.219 22.641 1 97.81 651 CYS A CA 1
ATOM 4826 C C . CYS A 1 651 ? 26.516 33.625 23.766 1 97.81 651 CYS A C 1
ATOM 4828 O O . CYS A 1 651 ? 26.031 32.781 24.516 1 97.81 651 CYS A O 1
ATOM 4830 N N . ARG A 1 652 ? 26.344 34.844 23.922 1 98.19 652 ARG A N 1
ATOM 4831 C CA . ARG A 1 652 ? 25.391 35.406 24.891 1 98.19 652 ARG A CA 1
ATOM 4832 C C . ARG A 1 652 ? 24.016 35.594 24.234 1 98.19 652 ARG A C 1
ATOM 4834 O O . ARG A 1 652 ? 23.906 36.219 23.172 1 98.19 652 ARG A O 1
ATOM 4841 N N . VAL A 1 653 ? 22.984 35.094 24.828 1 98.38 653 VAL A N 1
ATOM 4842 C CA . VAL A 1 653 ? 21.609 35.188 24.344 1 98.38 653 VAL A CA 1
ATOM 4843 C C . VAL A 1 653 ? 20.797 36.062 25.297 1 98.38 653 VAL A C 1
ATOM 4845 O O . VAL A 1 653 ? 20.938 35.969 26.516 1 98.38 653 VAL A O 1
ATOM 4848 N N . THR A 1 654 ? 20.016 36.969 24.75 1 98.62 654 THR A N 1
ATOM 4849 C CA . THR A 1 654 ? 19.094 37.781 25.531 1 98.62 654 THR A CA 1
ATOM 4850 C C . THR A 1 654 ? 17.672 37.656 24.984 1 98.62 654 THR A C 1
ATOM 4852 O O . THR A 1 654 ? 17.438 37.844 23.797 1 98.62 654 THR A O 1
ATOM 4855 N N . LEU A 1 655 ? 16.766 37.312 25.859 1 98.44 655 LEU A N 1
ATOM 4856 C CA . LEU A 1 655 ? 15.359 37.125 25.516 1 98.44 655 LEU A CA 1
ATOM 4857 C C . LEU A 1 655 ? 14.477 38.031 26.359 1 98.44 655 LEU A C 1
ATOM 4859 O O . LEU A 1 655 ? 14.695 38.188 27.562 1 98.44 655 LEU A O 1
ATOM 4863 N N . THR A 1 656 ? 13.555 38.688 25.734 1 98.31 656 THR A N 1
ATOM 4864 C CA . THR A 1 656 ? 12.57 39.5 26.406 1 98.31 656 THR A CA 1
ATOM 4865 C C . THR A 1 656 ? 11.164 38.969 26.188 1 98.31 656 THR A C 1
ATOM 4867 O O . THR A 1 656 ? 10.75 38.781 25.047 1 98.31 656 THR A O 1
ATOM 4870 N N . ALA A 1 657 ? 10.414 38.875 27.234 1 98.31 657 ALA A N 1
ATOM 4871 C CA . ALA A 1 657 ? 9.102 38.25 27.156 1 98.31 657 ALA A CA 1
ATOM 4872 C C . ALA A 1 657 ? 8.031 39.219 26.719 1 98.31 657 ALA A C 1
ATOM 4874 O O . ALA A 1 657 ? 8.047 40.406 27.125 1 98.31 657 ALA A O 1
ATOM 4875 N N . ASP A 1 658 ? 7.172 38.781 25.797 1 97.69 658 ASP A N 1
ATOM 4876 C CA . ASP A 1 658 ? 5.902 39.5 25.609 1 97.69 658 ASP A CA 1
ATOM 4877 C C . ASP A 1 658 ? 5.082 39.469 26.906 1 97.69 658 ASP A C 1
ATOM 4879 O O . ASP A 1 658 ? 4.789 38.406 27.453 1 97.69 658 ASP A O 1
ATOM 4883 N N . PRO A 1 659 ? 4.672 40.625 27.406 1 97.31 659 PRO A N 1
ATOM 4884 C CA . PRO A 1 659 ? 3.996 40.656 28.703 1 97.31 659 PRO A CA 1
ATOM 4885 C C . PRO A 1 659 ? 2.754 39.781 28.75 1 97.31 659 PRO A C 1
ATOM 4887 O O . PRO A 1 659 ? 2.383 39.312 29.828 1 97.31 659 PRO A O 1
ATOM 4890 N N . ARG A 1 660 ? 2.045 39.562 27.703 1 98 660 ARG A N 1
ATOM 4891 C CA . ARG A 1 660 ? 0.838 38.75 27.688 1 98 660 ARG A CA 1
ATOM 4892 C C . ARG A 1 660 ? 1.15 37.312 28.078 1 98 660 ARG A C 1
ATOM 4894 O O . ARG A 1 660 ? 0.279 36.594 28.578 1 98 660 ARG A O 1
ATOM 4901 N N . LEU A 1 661 ? 2.385 36.875 27.844 1 97.88 661 LEU A N 1
ATOM 4902 C CA . LEU A 1 661 ? 2.801 35.5 28.203 1 97.88 661 LEU A CA 1
ATOM 4903 C C . LEU A 1 661 ? 2.994 35.375 29.703 1 97.88 661 LEU A C 1
ATOM 4905 O O . LEU A 1 661 ? 3.041 34.281 30.234 1 97.88 661 LEU A O 1
ATOM 4909 N N . LEU A 1 662 ? 3.109 36.5 30.406 1 97.19 662 LEU A N 1
ATOM 4910 C CA . LEU A 1 662 ? 3.256 36.531 31.859 1 97.19 662 LEU A CA 1
ATOM 4911 C C . LEU A 1 662 ? 1.908 36.75 32.531 1 97.19 662 LEU A C 1
ATOM 4913 O O . LEU A 1 662 ? 1.771 36.562 33.75 1 97.19 662 LEU A O 1
ATOM 4917 N N . ALA A 1 663 ? 0.902 37.125 31.766 1 96.88 663 ALA A N 1
ATOM 4918 C CA . ALA A 1 663 ? -0.353 37.656 32.281 1 96.88 663 ALA A CA 1
ATOM 4919 C C . ALA A 1 663 ? -1.454 36.625 32.25 1 96.88 663 ALA A C 1
ATOM 4921 O O . ALA A 1 663 ? -1.303 35.562 31.594 1 96.88 663 ALA A O 1
ATOM 4922 N N . ARG A 1 664 ? -2.465 36.844 33 1 96.38 664 ARG A N 1
ATOM 4923 C CA . ARG A 1 664 ? -3.779 36.25 32.812 1 96.38 664 ARG A CA 1
ATOM 4924 C C . ARG A 1 664 ? -4.738 37.219 32.125 1 96.38 664 ARG A C 1
ATOM 4926 O O . ARG A 1 664 ? -4.598 38.438 32.281 1 96.38 664 ARG A O 1
ATOM 4933 N N . TYR A 1 665 ? -5.617 36.656 31.391 1 97.31 665 TYR A N 1
ATOM 4934 C CA . TYR A 1 665 ? -6.648 37.5 30.797 1 97.31 665 TYR A CA 1
ATOM 4935 C C . TYR A 1 665 ? -7.863 37.594 31.703 1 97.31 665 TYR A C 1
ATOM 4937 O O . TYR A 1 665 ? -8.438 36.594 32.094 1 97.31 665 TYR A O 1
ATOM 4945 N N . ASP A 1 666 ? -8.25 38.781 32.062 1 95.31 666 ASP A N 1
ATOM 4946 C CA . ASP A 1 666 ? -9.453 39.031 32.844 1 95.31 666 ASP A CA 1
ATOM 4947 C C . ASP A 1 666 ? -10.656 39.312 31.938 1 95.31 666 ASP A C 1
ATOM 4949 O O . ASP A 1 666 ? -10.852 40.438 31.484 1 95.31 666 ASP A O 1
ATOM 4953 N N . GLY A 1 667 ? -11.453 38.375 31.828 1 92.25 667 GLY A N 1
ATOM 4954 C CA . GLY A 1 667 ? -12.594 38.438 30.922 1 92.25 667 GLY A CA 1
ATOM 4955 C C . GLY A 1 667 ? -13.594 39.5 31.312 1 92.25 667 GLY A C 1
ATOM 4956 O O . GLY A 1 667 ? -14.227 40.125 30.438 1 92.25 667 GLY A O 1
ATOM 4957 N N . ASP A 1 668 ? -13.781 39.719 32.531 1 91.69 668 ASP A N 1
ATOM 4958 C CA . ASP A 1 668 ? -14.727 40.75 33 1 91.69 668 ASP A CA 1
ATOM 4959 C C . ASP A 1 668 ? -14.219 42.156 32.719 1 91.69 668 ASP A C 1
ATOM 4961 O O . ASP A 1 668 ? -14.992 43 32.25 1 91.69 668 ASP A O 1
ATOM 4965 N N . ALA A 1 669 ? -12.969 42.281 32.875 1 93.12 669 ALA A N 1
ATOM 4966 C CA . ALA A 1 669 ? -12.375 43.594 32.625 1 93.12 669 ALA A CA 1
ATOM 4967 C C . ALA A 1 669 ? -12.008 43.75 31.141 1 93.12 669 ALA A C 1
ATOM 4969 O O . ALA A 1 669 ? -11.758 44.875 30.688 1 93.12 669 ALA A O 1
ATOM 4970 N N . GLY A 1 670 ? -11.883 42.656 30.5 1 93.88 670 GLY A N 1
ATOM 4971 C CA . GLY A 1 670 ? -11.484 42.719 29.109 1 93.88 670 GLY A CA 1
ATOM 4972 C C . GLY A 1 670 ? -10.055 43.188 28.906 1 93.88 670 GLY A C 1
ATOM 4973 O O . GLY A 1 670 ? -9.766 43.938 27.984 1 93.88 670 GLY A O 1
ATOM 4974 N N . SER A 1 671 ? -9.18 42.75 29.781 1 96.19 671 SER A N 1
ATOM 4975 C CA . SER A 1 671 ? -7.789 43.219 29.719 1 96.19 671 SER A CA 1
ATOM 4976 C C . SER A 1 671 ? -6.84 42.156 30.266 1 96.19 671 SER A C 1
ATOM 4978 O O . SER A 1 671 ? -7.273 41.188 30.922 1 96.19 671 SER A O 1
ATOM 4980 N N . TRP A 1 672 ? -5.582 42.281 29.953 1 97.38 672 TRP A N 1
ATOM 4981 C CA . TRP A 1 672 ? -4.52 41.438 30.484 1 97.38 672 TRP A CA 1
ATOM 4982 C C . TRP A 1 672 ? -4.062 41.969 31.859 1 97.38 672 TRP A C 1
ATOM 4984 O O . TRP A 1 672 ? -3.99 43.156 32.062 1 97.38 672 TRP A O 1
ATOM 4994 N N . ARG A 1 673 ? -3.75 41 32.75 1 96.38 673 ARG A N 1
ATOM 4995 C CA . ARG A 1 673 ? -3.312 41.406 34.094 1 96.38 673 ARG A CA 1
ATOM 4996 C C . ARG A 1 673 ? -2.078 40.594 34.5 1 96.38 673 ARG A C 1
ATOM 4998 O O . ARG A 1 673 ? -2.094 39.375 34.5 1 96.38 673 ARG A O 1
ATOM 5005 N N . ILE A 1 674 ? -0.985 41.219 34.844 1 96.44 674 ILE A N 1
ATOM 5006 C CA . ILE A 1 674 ? 0.181 40.656 35.5 1 96.44 674 ILE A CA 1
ATOM 5007 C C . ILE A 1 674 ? 0.098 40.844 37 1 96.44 674 ILE A C 1
ATOM 5009 O O . ILE A 1 674 ? -0.073 42 37.469 1 96.44 674 ILE A O 1
ATOM 5013 N N . SER A 1 675 ? 0.168 39.844 37.781 1 95.12 675 SER A N 1
ATOM 5014 C CA . SER A 1 675 ? 0.194 39.938 39.219 1 95.12 675 SER A CA 1
ATOM 5015 C C . SER A 1 675 ? 1.549 40.438 39.719 1 95.12 675 SER A C 1
ATOM 5017 O O . SER A 1 675 ? 2.592 40 39.25 1 95.12 675 SER A O 1
ATOM 5019 N N . PRO A 1 676 ? 1.449 41.312 40.688 1 96.06 676 PRO A N 1
ATOM 5020 C CA . PRO A 1 676 ? 2.736 41.719 41.281 1 96.06 676 PRO A CA 1
ATOM 5021 C C . PRO A 1 676 ? 3.355 40.594 42.125 1 96.06 676 PRO A C 1
ATOM 5023 O O . PRO A 1 676 ? 2.633 39.812 42.719 1 96.06 676 PRO A O 1
ATOM 5026 N N . GLY A 1 677 ? 4.637 40.562 42.094 1 96.25 677 GLY A N 1
ATOM 5027 C CA . GLY A 1 677 ? 5.316 39.594 42.938 1 96.25 677 GLY A CA 1
ATOM 5028 C C . GLY A 1 677 ? 6.348 38.75 42.219 1 96.25 677 GLY A C 1
ATOM 5029 O O . GLY A 1 677 ? 6.754 39.094 41.094 1 96.25 677 GLY A O 1
ATOM 5030 N N . GLY A 1 678 ? 6.773 37.75 42.906 1 96.62 678 GLY A N 1
ATOM 5031 C CA . GLY A 1 678 ? 7.832 36.906 42.375 1 96.62 678 GLY A CA 1
ATOM 5032 C C . GLY A 1 678 ? 7.344 35.938 41.344 1 96.62 678 GLY A C 1
ATOM 5033 O O . GLY A 1 678 ? 6.316 35.281 41.531 1 96.62 678 GLY A O 1
ATOM 5034 N N . HIS A 1 679 ? 8 35.906 40.125 1 97.56 679 HIS A N 1
ATOM 5035 C CA . HIS A 1 679 ? 7.797 34.938 39.062 1 97.56 679 HIS A CA 1
ATOM 5036 C C . HIS A 1 679 ? 9.031 34.062 38.875 1 97.56 679 HIS A C 1
ATOM 5038 O O . HIS A 1 679 ? 10.156 34.562 38.938 1 97.56 679 HIS A O 1
ATOM 5044 N N . ALA A 1 680 ? 8.828 32.781 38.781 1 98.06 680 ALA A N 1
ATOM 5045 C CA . ALA A 1 680 ? 9.93 31.859 38.531 1 98.06 680 ALA A CA 1
ATOM 5046 C C . ALA A 1 680 ? 10.109 31.609 37.031 1 98.06 680 ALA A C 1
ATOM 5048 O O . ALA A 1 680 ? 9.125 31.438 36.312 1 98.06 680 ALA A O 1
ATOM 5049 N N . VAL A 1 681 ? 11.336 31.703 36.531 1 98.38 681 VAL A N 1
ATOM 5050 C CA . VAL A 1 681 ? 11.664 31.438 35.125 1 98.38 681 VAL A CA 1
ATOM 5051 C C . VAL A 1 681 ? 12.797 30.422 35.062 1 98.38 681 VAL A C 1
ATOM 5053 O O . VAL A 1 681 ? 13.539 30.219 36.031 1 98.38 681 VAL A O 1
ATOM 5056 N N . ALA A 1 682 ? 12.867 29.734 33.969 1 98.44 682 ALA A N 1
ATOM 5057 C CA . ALA A 1 682 ? 13.914 28.75 33.75 1 98.44 682 ALA A CA 1
ATOM 5058 C C . ALA A 1 682 ? 14.352 28.75 32.281 1 98.44 682 ALA A C 1
ATOM 5060 O O . ALA A 1 682 ? 13.523 28.922 31.375 1 98.44 682 ALA A O 1
ATOM 5061 N N . VAL A 1 683 ? 15.648 28.656 32.062 1 98.56 683 VAL A N 1
ATOM 5062 C CA . VAL A 1 683 ? 16.188 28.344 30.75 1 98.56 683 VAL A CA 1
ATOM 5063 C C . VAL A 1 683 ? 16.438 26.828 30.641 1 98.56 683 VAL A C 1
ATOM 5065 O O . VAL A 1 683 ? 17.094 26.234 31.5 1 98.56 683 VAL A O 1
ATOM 5068 N N . GLY A 1 684 ? 15.859 26.219 29.641 1 97.25 684 GLY A N 1
ATOM 5069 C CA . GLY A 1 684 ? 16.016 24.781 29.484 1 97.25 684 GLY A CA 1
ATOM 5070 C C . GLY A 1 684 ? 16.219 24.344 28.047 1 97.25 684 GLY A C 1
ATOM 5071 O O . GLY A 1 684 ? 16.156 25.172 27.141 1 97.25 684 GLY A O 1
ATOM 5072 N N . VAL A 1 685 ? 16.562 23.031 27.906 1 96.69 685 VAL A N 1
ATOM 5073 C CA . VAL A 1 685 ? 16.703 22.438 26.578 1 96.69 685 VAL A CA 1
ATOM 5074 C C . VAL A 1 685 ? 15.344 21.953 26.078 1 96.69 685 VAL A C 1
ATOM 5076 O O . VAL A 1 685 ? 15.172 21.688 24.875 1 96.69 685 VAL A O 1
ATOM 5079 N N . SER A 1 686 ? 14.352 21.859 26.906 1 98.12 686 SER A N 1
ATOM 5080 C CA . SER A 1 686 ? 12.961 21.516 26.641 1 98.12 686 SER A CA 1
ATOM 5081 C C . SER A 1 686 ? 12.055 21.953 27.781 1 98.12 686 SER A C 1
ATOM 5083 O O . SER A 1 686 ? 12.531 22.406 28.828 1 98.12 686 SER A O 1
ATOM 5085 N N . ALA A 1 687 ? 10.742 21.797 27.516 1 97.81 687 ALA A N 1
ATOM 5086 C CA . ALA A 1 687 ? 9.773 22.156 28.547 1 97.81 687 ALA A CA 1
ATOM 5087 C C . ALA A 1 687 ? 9.938 21.281 29.781 1 97.81 687 ALA A C 1
ATOM 5089 O O . ALA A 1 687 ? 9.57 21.688 30.891 1 97.81 687 ALA A O 1
ATOM 5090 N N . GLY A 1 688 ? 10.57 20.156 29.656 1 93.69 688 GLY A N 1
ATOM 5091 C CA . GLY A 1 688 ? 10.695 19.219 30.766 1 93.69 688 GLY A CA 1
ATOM 5092 C C . GLY A 1 688 ? 12.102 19.141 31.328 1 93.69 688 GLY A C 1
ATOM 5093 O O . GLY A 1 688 ? 12.359 18.391 32.281 1 93.69 688 GLY A O 1
ATOM 5094 N N . SER A 1 689 ? 13.023 20 30.844 1 95.38 689 SER A N 1
ATOM 5095 C CA . SER A 1 689 ? 14.422 19.875 31.25 1 95.38 689 SER A CA 1
ATOM 5096 C C . SER A 1 689 ? 15.039 21.25 31.516 1 95.38 689 SER A C 1
ATOM 5098 O O . SER A 1 689 ? 15.898 21.703 30.75 1 95.38 689 SER A O 1
ATOM 5100 N N . PRO A 1 690 ? 14.727 21.875 32.656 1 96.81 690 PRO A N 1
ATOM 5101 C CA . PRO A 1 690 ? 15.352 23.156 33.031 1 96.81 690 PRO A CA 1
ATOM 5102 C C . PRO A 1 690 ? 16.828 23.016 33.375 1 96.81 690 PRO A C 1
ATOM 5104 O O . PRO A 1 690 ? 17.234 22.016 33.969 1 96.81 690 PRO A O 1
ATOM 5107 N N . ARG A 1 691 ? 17.625 23.969 33 1 97.69 691 ARG A N 1
ATOM 5108 C CA . ARG A 1 691 ? 19.062 23.953 33.281 1 97.69 691 ARG A CA 1
ATOM 5109 C C . ARG A 1 691 ? 19.453 25.094 34.219 1 97.69 691 ARG A C 1
ATOM 5111 O O . ARG A 1 691 ? 20.344 24.938 35.031 1 97.69 691 ARG A O 1
ATOM 5118 N N . LEU A 1 692 ? 18.906 26.281 33.938 1 98.62 692 LEU A N 1
ATOM 5119 C CA . LEU A 1 692 ? 19.094 27.469 34.781 1 98.62 692 LEU A CA 1
ATOM 5120 C C . LEU A 1 692 ? 17.75 27.969 35.281 1 98.62 692 LEU A C 1
ATOM 5122 O O . LEU A 1 692 ? 16.75 27.953 34.562 1 98.62 692 LEU A O 1
ATOM 5126 N N . THR A 1 693 ? 17.719 28.406 36.562 1 98.25 693 THR A N 1
ATOM 5127 C CA . THR A 1 693 ? 16.484 28.906 37.125 1 98.25 693 THR A CA 1
ATOM 5128 C C . THR A 1 693 ? 16.719 30.234 37.875 1 98.25 693 THR A C 1
ATOM 5130 O O . THR A 1 693 ? 17.844 30.516 38.312 1 98.25 693 THR A O 1
ATOM 5133 N N . ALA A 1 694 ? 15.672 31.031 37.938 1 98.25 694 ALA A N 1
ATOM 5134 C CA . ALA A 1 694 ? 15.703 32.312 38.688 1 98.25 694 ALA A CA 1
ATOM 5135 C C . ALA A 1 694 ? 14.297 32.75 39.062 1 98.25 694 ALA A C 1
ATOM 5137 O O . ALA A 1 694 ? 13.312 32.25 38.5 1 98.25 694 ALA A O 1
ATOM 5138 N N . THR A 1 695 ? 14.242 33.562 40.062 1 97.56 695 THR A N 1
ATOM 5139 C CA . THR A 1 695 ? 13.016 34.281 40.406 1 97.56 695 THR A CA 1
ATOM 5140 C C . THR A 1 695 ? 13.164 35.781 40.125 1 97.56 695 THR A C 1
ATOM 5142 O O . THR A 1 695 ? 14.219 36.344 40.375 1 97.56 695 THR A O 1
ATOM 5145 N N . VAL A 1 696 ? 12.141 36.375 39.688 1 97.5 696 VAL A N 1
ATOM 5146 C CA . VAL A 1 696 ? 12.195 37.781 39.344 1 97.5 696 VAL A CA 1
ATOM 5147 C C . VAL A 1 696 ? 10.922 38.469 39.781 1 97.5 696 VAL A C 1
ATOM 5149 O O . VAL A 1 696 ? 9.836 37.906 39.75 1 97.5 696 VAL A O 1
ATOM 5152 N N . GLU A 1 697 ? 11.078 39.719 40.25 1 97.06 697 GLU A N 1
ATOM 5153 C CA . GLU A 1 697 ? 9.938 40.5 40.688 1 97.06 697 GLU A CA 1
ATOM 5154 C C . GLU A 1 697 ? 9.328 41.312 39.531 1 97.06 697 GLU A C 1
ATOM 5156 O O . GLU A 1 697 ? 10.047 42 38.812 1 97.06 697 GLU A O 1
ATOM 5161 N N . LEU A 1 698 ? 8.016 41.156 39.406 1 97.31 698 LEU A N 1
ATOM 5162 C CA . LEU A 1 698 ? 7.309 41.938 38.406 1 97.31 698 LEU A CA 1
ATOM 5163 C C . LEU A 1 698 ? 6.383 42.938 39.062 1 97.31 698 LEU A C 1
ATOM 5165 O O . LEU A 1 698 ? 5.84 42.688 40.156 1 97.31 698 LEU A O 1
ATOM 5169 N N . THR A 1 699 ? 6.188 44.062 38.375 1 95.81 699 THR A N 1
ATOM 5170 C CA . THR A 1 699 ? 5.203 45.062 38.781 1 95.81 699 THR A CA 1
ATOM 5171 C C . THR A 1 699 ? 3.809 44.688 38.281 1 95.81 699 THR A C 1
ATOM 5173 O O . THR A 1 699 ? 3.639 44.344 37.125 1 95.81 699 THR A O 1
ATOM 5176 N N . GLY A 1 700 ? 2.936 44.688 39.219 1 94.25 700 GLY A N 1
ATOM 5177 C CA . GLY A 1 700 ? 1.567 44.469 38.781 1 94.25 700 GLY A CA 1
ATOM 5178 C C . GLY A 1 700 ? 1.038 45.531 37.844 1 94.25 700 GLY A C 1
ATOM 5179 O O . GLY A 1 700 ? 1.324 46.719 38 1 94.25 700 GLY A O 1
ATOM 5180 N N . ARG A 1 701 ? 0.281 45.031 36.781 1 93.69 701 ARG A N 1
ATOM 5181 C CA . ARG A 1 701 ? -0.352 46 35.906 1 93.69 701 ARG A CA 1
ATOM 5182 C C . ARG A 1 701 ? -1.442 45.344 35.062 1 93.69 701 ARG A C 1
ATOM 5184 O O . ARG A 1 701 ? -1.466 44.094 34.906 1 93.69 701 ARG A O 1
ATOM 5191 N N . THR A 1 702 ? -2.332 46.188 34.625 1 95.56 702 THR A N 1
ATOM 5192 C CA . THR A 1 702 ? -3.383 45.812 33.688 1 95.56 702 THR A CA 1
ATOM 5193 C C . THR A 1 702 ? -3.174 46.531 32.344 1 95.56 702 THR A C 1
ATOM 5195 O O . THR A 1 702 ? -2.826 47.688 32.312 1 95.56 702 THR A O 1
ATOM 5198 N N . PHE A 1 703 ? -3.316 45.781 31.234 1 94.44 703 PHE A N 1
ATOM 5199 C CA . PHE A 1 703 ? -3.045 46.375 29.938 1 94.44 703 PHE A CA 1
ATOM 5200 C C . PHE A 1 703 ? -3.764 45.594 28.828 1 94.44 703 PHE A C 1
ATOM 5202 O O . PHE A 1 703 ? -4.207 44.469 29.031 1 94.44 703 PHE A O 1
ATOM 5209 N N . GLY A 1 704 ? -3.926 46.281 27.703 1 85.81 704 GLY A N 1
ATOM 5210 C CA . GLY A 1 704 ? -4.41 45.625 26.484 1 85.81 704 GLY A CA 1
ATOM 5211 C C . GLY A 1 704 ? -5.855 45.156 26.594 1 85.81 704 GLY A C 1
ATOM 5212 O O . GLY A 1 704 ? -6.438 45.188 27.688 1 85.81 704 GLY A O 1
ATOM 5213 N N . ARG A 1 705 ? -6.328 44.844 25.375 1 86.12 705 ARG A N 1
ATOM 5214 C CA . ARG A 1 705 ? -7.668 44.281 25.25 1 86.12 705 ARG A CA 1
ATOM 5215 C C . ARG A 1 705 ? -7.641 42.938 24.531 1 86.12 705 ARG A C 1
ATOM 5217 O O . ARG A 1 705 ? -6.762 42.688 23.703 1 86.12 705 ARG A O 1
ATOM 5224 N N . MET B 1 1 ? 2.033 -31.031 -48.094 1 42.41 1 MET B N 1
ATOM 5225 C CA . MET B 1 1 ? 2.51 -32.406 -47.969 1 42.41 1 MET B CA 1
ATOM 5226 C C . MET B 1 1 ? 1.589 -33.219 -47.062 1 42.41 1 MET B C 1
ATOM 5228 O O . MET B 1 1 ? 1.317 -32.812 -45.938 1 42.41 1 MET B O 1
ATOM 5232 N N . SER B 1 2 ? 0.843 -34.062 -47.688 1 57.31 2 SER B N 1
ATOM 5233 C CA . SER B 1 2 ? -0.253 -34.906 -47.188 1 57.31 2 SER B CA 1
ATOM 5234 C C . SER B 1 2 ? 0.236 -35.906 -46.156 1 57.31 2 SER B C 1
ATOM 5236 O O . SER B 1 2 ? -0.532 -36.75 -45.719 1 57.31 2 SER B O 1
ATOM 5238 N N . GLY B 1 3 ? 1.495 -35.844 -45.562 1 75.19 3 GLY B N 1
ATOM 5239 C CA . GLY B 1 3 ? 1.987 -36.875 -44.688 1 75.19 3 GLY B CA 1
ATOM 5240 C C . GLY B 1 3 ? 1.794 -36.531 -43.219 1 75.19 3 GLY B C 1
ATOM 5241 O O . GLY B 1 3 ? 1.311 -35.469 -42.875 1 75.19 3 GLY B O 1
ATOM 5242 N N . SER B 1 4 ? 1.992 -37.531 -42.375 1 92.06 4 SER B N 1
ATOM 5243 C CA . SER B 1 4 ? 1.976 -37.375 -40.906 1 92.06 4 SER B CA 1
ATOM 5244 C C . SER B 1 4 ? 2.918 -36.25 -40.469 1 92.06 4 SER B C 1
ATOM 5246 O O . SER B 1 4 ? 3.779 -35.812 -41.25 1 92.06 4 SER B O 1
ATOM 5248 N N . ALA B 1 5 ? 2.695 -35.625 -39.375 1 96.44 5 ALA B N 1
ATOM 5249 C CA . ALA B 1 5 ? 3.561 -34.594 -38.844 1 96.44 5 ALA B CA 1
ATOM 5250 C C . ALA B 1 5 ? 5.016 -35.031 -38.812 1 96.44 5 ALA B C 1
ATOM 5252 O O . ALA B 1 5 ? 5.926 -34.25 -39.094 1 96.44 5 ALA B O 1
ATOM 5253 N N . ASP B 1 6 ? 5.242 -36.312 -38.531 1 96.69 6 ASP B N 1
ATOM 5254 C CA . ASP B 1 6 ? 6.586 -36.875 -38.469 1 96.69 6 ASP B CA 1
ATOM 5255 C C . ASP B 1 6 ? 7.234 -36.906 -39.844 1 96.69 6 ASP B C 1
ATOM 5257 O O . ASP B 1 6 ? 8.406 -36.562 -40 1 96.69 6 ASP B O 1
ATOM 5261 N N . GLU B 1 7 ? 6.523 -37.312 -40.812 1 97.12 7 GLU B N 1
ATOM 5262 C CA . GLU B 1 7 ? 7.039 -37.375 -42.156 1 97.12 7 GLU B CA 1
ATOM 5263 C C . GLU B 1 7 ? 7.352 -36 -42.719 1 97.12 7 GLU B C 1
ATOM 5265 O O . GLU B 1 7 ? 8.398 -35.781 -43.344 1 97.12 7 GLU B O 1
ATOM 5270 N N . ARG B 1 8 ? 6.461 -35.156 -42.469 1 97.12 8 ARG B N 1
ATOM 5271 C CA . ARG B 1 8 ? 6.672 -33.781 -42.938 1 97.12 8 ARG B CA 1
ATOM 5272 C C . ARG B 1 8 ? 7.902 -33.188 -42.281 1 97.12 8 ARG B C 1
ATOM 5274 O O . ARG B 1 8 ? 8.664 -32.469 -42.938 1 97.12 8 ARG B O 1
ATOM 5281 N N . ALA B 1 9 ? 8.047 -33.438 -41 1 98.19 9 ALA B N 1
ATOM 5282 C CA . ALA B 1 9 ? 9.195 -32.906 -40.281 1 98.19 9 ALA B CA 1
ATOM 5283 C C . ALA B 1 9 ? 10.5 -33.438 -40.844 1 98.19 9 ALA B C 1
ATOM 5285 O O . ALA B 1 9 ? 11.461 -32.688 -41.031 1 98.19 9 ALA B O 1
ATOM 5286 N N . ARG B 1 10 ? 10.539 -34.688 -41.125 1 97.44 10 ARG B N 1
ATOM 5287 C CA . ARG B 1 10 ? 11.727 -35.312 -41.688 1 97.44 10 ARG B CA 1
ATOM 5288 C C . ARG B 1 10 ? 12.07 -34.75 -43.062 1 97.44 10 ARG B C 1
ATOM 5290 O O . ARG B 1 10 ? 13.234 -34.438 -43.344 1 97.44 10 ARG B O 1
ATOM 5297 N N . GLU B 1 11 ? 11.094 -34.594 -43.875 1 97.75 11 GLU B N 1
ATOM 5298 C CA . GLU B 1 11 ? 11.305 -34.094 -45.219 1 97.75 11 GLU B CA 1
ATOM 5299 C C . GLU B 1 11 ? 11.773 -32.625 -45.219 1 97.75 11 GLU B C 1
ATOM 5301 O O . GLU B 1 11 ? 12.664 -32.25 -45.969 1 97.75 11 GLU B O 1
ATOM 5306 N N . THR B 1 12 ? 11.141 -31.875 -44.406 1 98.12 12 THR B N 1
ATOM 5307 C CA . THR B 1 12 ? 11.5 -30.469 -44.312 1 98.12 12 THR B CA 1
ATOM 5308 C C . THR B 1 12 ? 12.914 -30.312 -43.75 1 98.12 12 THR B C 1
ATOM 5310 O O . THR B 1 12 ? 13.711 -29.547 -44.281 1 98.12 12 THR B O 1
ATOM 5313 N N . GLU B 1 13 ? 13.203 -31.078 -42.688 1 98.31 13 GLU B N 1
ATOM 5314 C CA . GLU B 1 13 ? 14.523 -31.016 -42.062 1 98.31 13 GLU B CA 1
ATOM 5315 C C . GLU B 1 13 ? 15.617 -31.422 -43.031 1 98.31 13 GLU B C 1
ATOM 5317 O O . GLU B 1 13 ? 16.688 -30.812 -43.062 1 98.31 13 GLU B O 1
ATOM 5322 N N . ALA B 1 14 ? 15.375 -32.312 -43.875 1 97.69 14 ALA B N 1
ATOM 5323 C CA . ALA B 1 14 ? 16.359 -32.812 -44.812 1 97.69 14 ALA B CA 1
ATOM 5324 C C . ALA B 1 14 ? 16.75 -31.75 -45.812 1 97.69 14 ALA B C 1
ATOM 5326 O O . ALA B 1 14 ? 17.844 -31.781 -46.406 1 97.69 14 ALA B O 1
ATOM 5327 N N . ARG B 1 15 ? 15.906 -30.812 -46 1 98.31 15 ARG B N 1
ATOM 5328 C CA . ARG B 1 15 ? 16.141 -29.766 -47 1 98.31 15 ARG B CA 1
ATOM 5329 C C . ARG B 1 15 ? 16.781 -28.547 -46.344 1 98.31 15 ARG B C 1
ATOM 5331 O O . ARG B 1 15 ? 17.141 -27.578 -47.031 1 98.31 15 ARG B O 1
ATOM 5338 N N . MET B 1 16 ? 17.094 -28.547 -45.062 1 98.38 16 MET B N 1
ATOM 5339 C CA . MET B 1 16 ? 17.578 -27.375 -44.312 1 98.38 16 MET B CA 1
ATOM 5340 C C . MET B 1 16 ? 19.094 -27.297 -44.406 1 98.38 16 MET B C 1
ATOM 5342 O O . MET B 1 16 ? 19.781 -28.312 -44.438 1 98.38 16 MET B O 1
ATOM 5346 N N . THR B 1 17 ? 19.578 -26 -44.406 1 97.56 17 THR B N 1
ATOM 5347 C CA . THR B 1 17 ? 21 -25.75 -44.125 1 97.56 17 THR B CA 1
ATOM 5348 C C . THR B 1 17 ? 21.297 -25.812 -42.656 1 97.56 17 THR B C 1
ATOM 5350 O O . THR B 1 17 ? 20.375 -25.766 -41.812 1 97.56 17 THR B O 1
ATOM 5353 N N . ASP B 1 18 ? 22.531 -25.922 -42.312 1 96.56 18 ASP B N 1
ATOM 5354 C CA . ASP B 1 18 ? 22.891 -25.938 -40.906 1 96.56 18 ASP B CA 1
ATOM 5355 C C . ASP B 1 18 ? 22.531 -24.625 -40.219 1 96.56 18 ASP B C 1
ATOM 5357 O O . ASP B 1 18 ? 22.109 -24.609 -39.062 1 96.56 18 ASP B O 1
ATOM 5361 N N . ASP B 1 19 ? 22.672 -23.547 -40.969 1 97 19 ASP B N 1
ATOM 5362 C CA . ASP B 1 19 ? 22.312 -22.25 -40.406 1 97 19 ASP B CA 1
ATOM 5363 C C . ASP B 1 19 ? 20.828 -22.203 -40.062 1 97 19 ASP B C 1
ATOM 5365 O O . ASP B 1 19 ? 20.453 -21.641 -39.031 1 97 19 ASP B O 1
ATOM 5369 N N . GLU B 1 20 ? 20.062 -22.75 -40.938 1 98 20 GLU B N 1
ATOM 5370 C CA . GLU B 1 20 ? 18.625 -22.797 -40.688 1 98 20 GLU B CA 1
ATOM 5371 C C . GLU B 1 20 ? 18.281 -23.703 -39.531 1 98 20 GLU B C 1
ATOM 5373 O O . GLU B 1 20 ? 17.406 -23.391 -38.719 1 98 20 GLU B O 1
ATOM 5378 N N . ARG B 1 21 ? 18.984 -24.812 -39.375 1 98.25 21 ARG B N 1
ATOM 5379 C CA . ARG B 1 21 ? 18.797 -25.719 -38.25 1 98.25 21 ARG B CA 1
ATOM 5380 C C . ARG B 1 21 ? 19.109 -25.016 -36.938 1 98.25 21 ARG B C 1
ATOM 5382 O O . ARG B 1 21 ? 18.297 -25.031 -36 1 98.25 21 ARG B O 1
ATOM 5389 N N . PHE B 1 22 ? 20.234 -24.344 -36.844 1 98.12 22 PHE B N 1
ATOM 5390 C CA . PHE B 1 22 ? 20.656 -23.688 -35.625 1 98.12 22 PHE B CA 1
ATOM 5391 C C . PHE B 1 22 ? 19.734 -22.516 -35.281 1 98.12 22 PHE B C 1
ATOM 5393 O O . PHE B 1 22 ? 19.5 -22.234 -34.094 1 98.12 22 PHE B O 1
ATOM 5400 N N . ALA B 1 23 ? 19.188 -21.891 -36.25 1 97.19 23 ALA B N 1
ATOM 5401 C CA . ALA B 1 23 ? 18.297 -20.75 -36 1 97.19 23 ALA B CA 1
ATOM 5402 C C . ALA B 1 23 ? 17.031 -21.188 -35.281 1 97.19 23 ALA B C 1
ATOM 5404 O O . ALA B 1 23 ? 16.484 -20.438 -34.469 1 97.19 23 ALA B O 1
ATOM 5405 N N . LEU B 1 24 ? 16.578 -22.391 -35.469 1 98.19 24 LEU B N 1
ATOM 5406 C CA . LEU B 1 24 ? 15.367 -22.906 -34.844 1 98.19 24 LEU B CA 1
ATOM 5407 C C . LEU B 1 24 ? 15.609 -23.25 -33.375 1 98.19 24 LEU B C 1
ATOM 5409 O O . LEU B 1 24 ? 14.664 -23.438 -32.625 1 98.19 24 LEU B O 1
ATOM 5413 N N . LEU B 1 25 ? 16.891 -23.312 -32.969 1 98.69 25 LEU B N 1
ATOM 5414 C CA . LEU B 1 25 ? 17.234 -23.844 -31.656 1 98.69 25 LEU B CA 1
ATOM 5415 C C . LEU B 1 25 ? 17.391 -22.719 -30.641 1 98.69 25 LEU B C 1
ATOM 5417 O O . LEU B 1 25 ? 17.562 -22.984 -29.453 1 98.69 25 LEU B O 1
ATOM 5421 N N . VAL B 1 26 ? 17.25 -21.469 -31.047 1 98.31 26 VAL B N 1
ATOM 5422 C CA . VAL B 1 26 ? 17.484 -20.328 -30.172 1 98.31 26 VAL B CA 1
ATOM 5423 C C . VAL B 1 26 ? 16.281 -19.375 -30.234 1 98.31 26 VAL B C 1
ATOM 5425 O O . VAL B 1 26 ? 15.938 -18.891 -31.297 1 98.31 26 VAL B O 1
ATOM 5428 N N . ALA B 1 27 ? 15.68 -19.188 -29.109 1 97.81 27 ALA B N 1
ATOM 5429 C CA . ALA B 1 27 ? 14.633 -18.188 -29 1 97.81 27 ALA B CA 1
ATOM 5430 C C . ALA B 1 27 ? 15.133 -16.953 -28.266 1 97.81 27 ALA B C 1
ATOM 5432 O O . ALA B 1 27 ? 15.797 -17.062 -27.234 1 97.81 27 ALA B O 1
ATOM 5433 N N . VAL B 1 28 ? 14.812 -15.75 -28.766 1 96.06 28 VAL B N 1
ATOM 5434 C CA . VAL B 1 28 ? 15.219 -14.492 -28.156 1 96.06 28 VAL B CA 1
ATOM 5435 C C . VAL B 1 28 ? 14 -13.781 -27.578 1 96.06 28 VAL B C 1
ATOM 5437 O O . VAL B 1 28 ? 12.891 -13.906 -28.109 1 96.06 28 VAL B O 1
ATOM 5440 N N . MET B 1 29 ? 14.227 -13.133 -26.5 1 93.56 29 MET B N 1
ATOM 5441 C CA . MET B 1 29 ? 13.164 -12.414 -25.812 1 93.56 29 MET B CA 1
ATOM 5442 C C . MET B 1 29 ? 12.914 -11.055 -26.453 1 93.56 29 MET B C 1
ATOM 5444 O O . MET B 1 29 ? 13.852 -10.383 -26.875 1 93.56 29 MET B O 1
ATOM 5448 N N . GLY B 1 30 ? 11.695 -10.602 -26.422 1 92.06 30 GLY B N 1
ATOM 5449 C CA . GLY B 1 30 ? 11.359 -9.266 -26.891 1 92.06 30 GLY B CA 1
ATOM 5450 C C . GLY B 1 30 ? 11.734 -8.18 -25.906 1 92.06 30 GLY B C 1
ATOM 5451 O O . GLY B 1 30 ? 12.008 -8.461 -24.734 1 92.06 30 GLY B O 1
ATOM 5452 N N . ALA B 1 31 ? 11.727 -6.949 -26.438 1 87.94 31 ALA B N 1
ATOM 5453 C CA . ALA B 1 31 ? 11.953 -5.801 -25.547 1 87.94 31 ALA B CA 1
ATOM 5454 C C . ALA B 1 31 ? 10.766 -5.566 -24.641 1 87.94 31 ALA B C 1
ATOM 5456 O O . ALA B 1 31 ? 9.609 -5.688 -25.062 1 87.94 31 ALA B O 1
ATOM 5457 N N . GLY B 1 32 ? 11.094 -5.32 -23.359 1 80.69 32 GLY B N 1
ATOM 5458 C CA . GLY B 1 32 ? 10.07 -5.055 -22.359 1 80.69 32 GLY B CA 1
ATOM 5459 C C . GLY B 1 32 ? 10.617 -4.422 -21.094 1 80.69 32 GLY B C 1
ATOM 5460 O O . GLY B 1 32 ? 11.68 -3.803 -21.109 1 80.69 32 GLY B O 1
ATOM 5461 N N . GLU B 1 33 ? 9.852 -4.473 -19.984 1 71.12 33 GLU B N 1
ATOM 5462 C CA . GLU B 1 33 ? 10.227 -3.85 -18.719 1 71.12 33 GLU B CA 1
ATOM 5463 C C . GLU B 1 33 ? 11.453 -4.523 -18.109 1 71.12 33 GLU B C 1
ATOM 5465 O O . GLU B 1 33 ? 12.305 -3.857 -17.516 1 71.12 33 GLU B O 1
ATOM 5470 N N . MET B 1 34 ? 11.484 -5.812 -18.328 1 68.94 34 MET B N 1
ATOM 5471 C CA . MET B 1 34 ? 12.586 -6.578 -17.75 1 68.94 34 MET B CA 1
ATOM 5472 C C . MET B 1 34 ? 13.844 -6.434 -18.609 1 68.94 34 MET B C 1
ATOM 5474 O O . MET B 1 34 ? 14.961 -6.473 -18.094 1 68.94 34 MET B O 1
ATOM 5478 N N . TRP B 1 35 ? 13.602 -6.324 -19.938 1 77.12 35 TRP B N 1
ATOM 5479 C CA . TRP B 1 35 ? 14.68 -6.195 -20.906 1 77.12 35 TRP B CA 1
ATOM 5480 C C . TRP B 1 35 ? 14.32 -5.16 -21.969 1 77.12 35 TRP B C 1
ATOM 5482 O O . TRP B 1 35 ? 13.719 -5.496 -23 1 77.12 35 TRP B O 1
ATOM 5492 N N . PRO B 1 36 ? 14.898 -3.994 -21.859 1 81.12 36 PRO B N 1
ATOM 5493 C CA . PRO B 1 36 ? 14.406 -2.91 -22.703 1 81.12 36 PRO B CA 1
ATOM 5494 C C . PRO B 1 36 ? 15.094 -2.859 -24.062 1 81.12 36 PRO B C 1
ATOM 5496 O O . PRO B 1 36 ? 14.672 -2.105 -24.953 1 81.12 36 PRO B O 1
ATOM 5499 N N . VAL B 1 37 ? 16.078 -3.771 -24.344 1 83.5 37 VAL B N 1
ATOM 5500 C CA . VAL B 1 37 ? 16.828 -3.705 -25.594 1 83.5 37 VAL B CA 1
ATOM 5501 C C . VAL B 1 37 ? 16.266 -4.707 -26.594 1 83.5 37 VAL B C 1
ATOM 5503 O O . VAL B 1 37 ? 16.234 -5.91 -26.328 1 83.5 37 VAL B O 1
ATOM 5506 N N . ARG B 1 38 ? 15.906 -4.234 -27.734 1 90.19 38 ARG B N 1
ATOM 5507 C CA . ARG B 1 38 ? 15.398 -5.102 -28.797 1 90.19 38 ARG B CA 1
ATOM 5508 C C . ARG B 1 38 ? 16.531 -5.949 -29.391 1 90.19 38 ARG B C 1
ATOM 5510 O O . ARG B 1 38 ? 17.562 -5.418 -29.781 1 90.19 38 ARG B O 1
ATOM 5517 N N . ASP B 1 39 ? 16.266 -7.176 -29.516 1 92.94 39 ASP B N 1
ATOM 5518 C CA . ASP B 1 39 ? 17.203 -8.078 -30.172 1 92.94 39 ASP B CA 1
ATOM 5519 C C . ASP B 1 39 ? 17.141 -7.93 -31.688 1 92.94 39 ASP B C 1
ATOM 5521 O O . ASP B 1 39 ? 16.062 -7.996 -32.281 1 92.94 39 ASP B O 1
ATOM 5525 N N . GLU B 1 40 ? 18.234 -7.738 -32.344 1 91.81 40 GLU B N 1
ATOM 5526 C CA . GLU B 1 40 ? 18.297 -7.473 -33.781 1 91.81 40 GLU B CA 1
ATOM 5527 C C . GLU B 1 40 ? 17.781 -8.656 -34.594 1 91.81 40 GLU B C 1
ATOM 5529 O O . GLU B 1 40 ? 17.359 -8.5 -35.719 1 91.81 40 GLU B O 1
ATOM 5534 N N . ARG B 1 41 ? 17.672 -9.719 -34.094 1 92.81 41 ARG B N 1
ATOM 5535 C CA . ARG B 1 41 ? 17.188 -10.914 -34.781 1 92.81 41 ARG B CA 1
ATOM 5536 C C . ARG B 1 41 ? 15.672 -10.867 -34.938 1 92.81 41 ARG B C 1
ATOM 5538 O O . ARG B 1 41 ? 15.102 -11.641 -35.719 1 92.81 41 ARG B O 1
ATOM 5545 N N . ILE B 1 42 ? 15.008 -10.039 -34.188 1 95.75 42 ILE B N 1
ATOM 5546 C CA . ILE B 1 42 ? 13.57 -9.867 -34.281 1 95.75 42 ILE B CA 1
ATOM 5547 C C . ILE B 1 42 ? 13.258 -8.812 -35.344 1 95.75 42 ILE B C 1
ATOM 5549 O O . ILE B 1 42 ? 13.578 -7.637 -35.188 1 95.75 42 ILE B O 1
ATOM 5553 N N . PRO B 1 43 ? 12.625 -9.18 -36.375 1 95.06 43 PRO B N 1
ATOM 5554 C CA . PRO B 1 43 ? 12.328 -8.211 -37.438 1 95.06 43 PRO B CA 1
ATOM 5555 C C . PRO B 1 43 ? 11.406 -7.094 -36.969 1 95.06 43 PRO B C 1
ATOM 5557 O O . PRO B 1 43 ? 10.609 -7.289 -36.031 1 95.06 43 PRO B O 1
ATOM 5560 N N . PRO B 1 44 ? 11.523 -5.988 -37.625 1 91.81 44 PRO B N 1
ATOM 5561 C CA . PRO B 1 44 ? 10.57 -4.918 -37.344 1 91.81 44 PRO B CA 1
ATOM 5562 C C . PRO B 1 44 ? 9.125 -5.34 -37.562 1 91.81 44 PRO B C 1
ATOM 5564 O O . PRO B 1 44 ? 8.836 -6.07 -38.5 1 91.81 44 PRO B O 1
ATOM 5567 N N . GLY B 1 45 ? 8.336 -4.918 -36.812 1 88.69 45 GLY B N 1
ATOM 5568 C CA . GLY B 1 45 ? 6.914 -5.168 -37 1 88.69 45 GLY B CA 1
ATOM 5569 C C . GLY B 1 45 ? 6.422 -6.402 -36.281 1 88.69 45 GLY B C 1
ATOM 5570 O O . GLY B 1 45 ? 5.215 -6.602 -36.125 1 88.69 45 GLY B O 1
ATOM 5571 N N . VAL B 1 46 ? 7.352 -7.254 -35.875 1 90.94 46 VAL B N 1
ATOM 5572 C CA . VAL B 1 46 ? 6.98 -8.43 -35.094 1 90.94 46 VAL B CA 1
ATOM 5573 C C . VAL B 1 46 ? 6.578 -8.016 -33.688 1 90.94 46 VAL B C 1
ATOM 5575 O O . VAL B 1 46 ? 7.293 -7.25 -33.031 1 90.94 46 VAL B O 1
ATOM 5578 N N . PRO B 1 47 ? 5.41 -8.461 -33.25 1 88.25 47 PRO B N 1
ATOM 5579 C CA . PRO B 1 47 ? 5 -8.117 -31.891 1 88.25 47 PRO B CA 1
ATOM 5580 C C . PRO B 1 47 ? 5.992 -8.609 -30.844 1 88.25 47 PRO B C 1
ATOM 5582 O O . PRO B 1 47 ? 6.496 -9.727 -30.938 1 88.25 47 PRO B O 1
ATOM 5585 N N . MET B 1 48 ? 6.27 -7.73 -29.828 1 88.44 48 MET B N 1
ATOM 5586 C CA . MET B 1 48 ? 7.16 -8.125 -28.75 1 88.44 48 MET B CA 1
ATOM 5587 C C . MET B 1 48 ? 6.504 -9.18 -27.859 1 88.44 48 MET B C 1
ATOM 5589 O O . MET B 1 48 ? 5.297 -9.117 -27.609 1 88.44 48 MET B O 1
ATOM 5593 N N . SER B 1 49 ? 7.32 -10.148 -27.531 1 88.75 49 SER B N 1
ATOM 5594 C CA . SER B 1 49 ? 6.805 -11.281 -26.766 1 88.75 49 SER B CA 1
ATOM 5595 C C . SER B 1 49 ? 7.91 -11.938 -25.938 1 88.75 49 SER B C 1
ATOM 5597 O O . SER B 1 49 ? 9.047 -11.453 -25.938 1 88.75 49 SER B O 1
ATOM 5599 N N . ALA B 1 50 ? 7.516 -13.055 -25.297 1 92.88 50 ALA B N 1
ATOM 5600 C CA . ALA B 1 50 ? 8.461 -13.758 -24.438 1 92.88 50 ALA B CA 1
ATOM 5601 C C . ALA B 1 50 ? 9.555 -14.43 -25.266 1 92.88 50 ALA B C 1
ATOM 5603 O O . ALA B 1 50 ? 10.688 -14.57 -24.812 1 92.88 50 ALA B O 1
ATOM 5604 N N . GLY B 1 51 ? 9.125 -14.812 -26.578 1 95.5 51 GLY B N 1
ATOM 5605 C CA . GLY B 1 51 ? 10.117 -15.508 -27.375 1 95.5 51 GLY B CA 1
ATOM 5606 C C . GLY B 1 51 ? 9.852 -15.398 -28.875 1 95.5 51 GLY B C 1
ATOM 5607 O O . GLY B 1 51 ? 8.695 -15.414 -29.297 1 95.5 51 GLY B O 1
ATOM 5608 N N . TYR B 1 52 ? 10.961 -15.297 -29.609 1 97.12 52 TYR B N 1
ATOM 5609 C CA . TYR B 1 52 ? 10.922 -15.273 -31.062 1 97.12 52 TYR B CA 1
ATOM 5610 C C . TYR B 1 52 ? 11.969 -16.219 -31.656 1 97.12 52 TYR B C 1
ATOM 5612 O O . TYR B 1 52 ? 13.125 -16.219 -31.234 1 97.12 52 TYR B O 1
ATOM 5620 N N . VAL B 1 53 ? 11.508 -17.078 -32.562 1 98.19 53 VAL B N 1
ATOM 5621 C CA . VAL B 1 53 ? 12.367 -17.953 -33.375 1 98.19 53 VAL B CA 1
ATOM 5622 C C . VAL B 1 53 ? 12.117 -17.703 -34.844 1 98.19 53 VAL B C 1
ATOM 5624 O O . VAL B 1 53 ? 10.984 -17.828 -35.312 1 98.19 53 VAL B O 1
ATOM 5627 N N . PRO B 1 54 ? 13.094 -17.328 -35.594 1 97.19 54 PRO B N 1
ATOM 5628 C CA . PRO B 1 54 ? 12.867 -17.062 -37.031 1 97.19 54 PRO B CA 1
ATOM 5629 C C . PRO B 1 54 ? 12.359 -18.281 -37.781 1 97.19 54 PRO B C 1
ATOM 5631 O O . PRO B 1 54 ? 12.781 -19.406 -37.5 1 97.19 54 PRO B O 1
ATOM 5634 N N . GLY B 1 55 ? 11.539 -18.031 -38.75 1 96.81 55 GLY B N 1
ATOM 5635 C CA . GLY B 1 55 ? 11.086 -19.094 -39.656 1 96.81 55 GLY B CA 1
ATOM 5636 C C . GLY B 1 55 ? 12.055 -19.375 -40.781 1 96.81 55 GLY B C 1
ATOM 5637 O O . GLY B 1 55 ? 13.188 -18.891 -40.781 1 96.81 55 GLY B O 1
ATOM 5638 N N . ILE B 1 56 ? 11.586 -20.281 -41.625 1 97.5 56 ILE B N 1
ATOM 5639 C CA . ILE B 1 56 ? 12.289 -20.609 -42.844 1 97.5 56 ILE B CA 1
ATOM 5640 C C . ILE B 1 56 ? 11.359 -20.438 -44.062 1 97.5 56 ILE B C 1
ATOM 5642 O O . ILE B 1 56 ? 10.812 -21.406 -44.562 1 97.5 56 ILE B O 1
ATOM 5646 N N . PRO B 1 57 ? 11.359 -19.281 -44.562 1 95.19 57 PRO B N 1
ATOM 5647 C CA . PRO B 1 57 ? 10.367 -18.953 -45.594 1 95.19 57 PRO B CA 1
ATOM 5648 C C . PRO B 1 57 ? 10.461 -19.859 -46.812 1 95.19 57 PRO B C 1
ATOM 5650 O O . PRO B 1 57 ? 9.438 -20.281 -47.375 1 95.19 57 PRO B O 1
ATOM 5653 N N . ARG B 1 58 ? 11.602 -20.172 -47.25 1 96.19 58 ARG B N 1
ATOM 5654 C CA . ARG B 1 58 ? 11.773 -20.938 -48.469 1 96.19 58 ARG B CA 1
ATOM 5655 C C . ARG B 1 58 ? 11.18 -22.344 -48.312 1 96.19 58 ARG B C 1
ATOM 5657 O O . ARG B 1 58 ? 10.852 -22.984 -49.312 1 96.19 58 ARG B O 1
ATOM 5664 N N . LEU B 1 59 ? 11.047 -22.75 -47.031 1 97.31 59 LEU B N 1
ATOM 5665 C CA . LEU B 1 59 ? 10.508 -24.078 -46.812 1 97.31 59 LEU B CA 1
ATOM 5666 C C . LEU B 1 59 ? 9.109 -24 -46.188 1 97.31 59 LEU B C 1
ATOM 5668 O O . LEU B 1 59 ? 8.562 -25.016 -45.75 1 97.31 59 LEU B O 1
ATOM 5672 N N . GLY B 1 60 ? 8.539 -22.781 -46.062 1 95.38 60 GLY B N 1
ATOM 5673 C CA . GLY B 1 60 ? 7.191 -22.594 -45.562 1 95.38 60 GLY B CA 1
ATOM 5674 C C . GLY B 1 60 ? 7.082 -22.797 -44.062 1 95.38 60 GLY B C 1
ATOM 5675 O O . GLY B 1 60 ? 6 -23.078 -43.531 1 95.38 60 GLY B O 1
ATOM 5676 N N . VAL B 1 61 ? 8.148 -22.75 -43.344 1 97.25 61 VAL B N 1
ATOM 5677 C CA . VAL B 1 61 ? 8.148 -22.859 -41.875 1 97.25 61 VAL B CA 1
ATOM 5678 C C . VAL B 1 61 ? 7.984 -21.484 -41.25 1 97.25 61 VAL B C 1
ATOM 5680 O O . VAL B 1 61 ? 8.844 -20.609 -41.406 1 97.25 61 VAL B O 1
ATOM 5683 N N . PRO B 1 62 ? 6.871 -21.219 -40.625 1 96.44 62 PRO B N 1
ATOM 5684 C CA . PRO B 1 62 ? 6.68 -19.891 -40.031 1 96.44 62 PRO B CA 1
ATOM 5685 C C . PRO B 1 62 ? 7.562 -19.656 -38.812 1 96.44 62 PRO B C 1
ATOM 5687 O O . PRO B 1 62 ? 8.039 -20.625 -38.188 1 96.44 62 PRO B O 1
ATOM 5690 N N . ALA B 1 63 ? 7.758 -18.359 -38.469 1 97.06 63 ALA B N 1
ATOM 5691 C CA . ALA B 1 63 ? 8.438 -18.016 -37.219 1 97.06 63 ALA B CA 1
ATOM 5692 C C . ALA B 1 63 ? 7.629 -18.469 -36 1 97.06 63 ALA B C 1
ATOM 5694 O O . ALA B 1 63 ? 6.402 -18.578 -36.062 1 97.06 63 ALA B O 1
ATOM 5695 N N . LEU B 1 64 ? 8.305 -18.797 -34.969 1 97.81 64 LEU B N 1
ATOM 5696 C CA . LEU B 1 64 ? 7.633 -19.031 -33.688 1 97.81 64 LEU B CA 1
ATOM 5697 C C . LEU B 1 64 ? 7.566 -17.766 -32.844 1 97.81 64 LEU B C 1
ATOM 5699 O O . LEU B 1 64 ? 8.586 -17.094 -32.656 1 97.81 64 LEU B O 1
ATOM 5703 N N . LEU B 1 65 ? 6.418 -17.391 -32.5 1 96.5 65 LEU B N 1
ATOM 5704 C CA . LEU B 1 65 ? 6.148 -16.312 -31.547 1 96.5 65 LEU B CA 1
ATOM 5705 C C . LEU B 1 65 ? 5.516 -16.844 -30.266 1 96.5 65 LEU B C 1
ATOM 5707 O O . LEU B 1 65 ? 4.402 -17.375 -30.297 1 96.5 65 LEU B O 1
ATOM 5711 N N . MET B 1 66 ? 6.273 -16.641 -29.156 1 96.88 66 MET B N 1
ATOM 5712 C CA . MET B 1 66 ? 5.887 -17.266 -27.891 1 96.88 66 MET B CA 1
ATOM 5713 C C . MET B 1 66 ? 5.359 -16.219 -26.906 1 96.88 66 MET B C 1
ATOM 5715 O O . MET B 1 66 ? 5.918 -15.125 -26.797 1 96.88 66 MET B O 1
ATOM 5719 N N . SER B 1 67 ? 4.312 -16.516 -26.25 1 95.12 67 SER B N 1
ATOM 5720 C CA . SER B 1 67 ? 3.807 -15.648 -25.188 1 95.12 67 SER B CA 1
ATOM 5721 C C . SER B 1 67 ? 3.668 -16.422 -23.875 1 95.12 67 SER B C 1
ATOM 5723 O O . SER B 1 67 ? 3.369 -17.609 -23.875 1 95.12 67 SER B O 1
ATOM 5725 N N . ASP B 1 68 ? 4.012 -15.625 -22.781 1 91.56 68 ASP B N 1
ATOM 5726 C CA . ASP B 1 68 ? 3.617 -16.094 -21.453 1 91.56 68 ASP B CA 1
ATOM 5727 C C . ASP B 1 68 ? 2.121 -15.906 -21.234 1 91.56 68 ASP B C 1
ATOM 5729 O O . ASP B 1 68 ? 1.511 -15 -21.812 1 91.56 68 ASP B O 1
ATOM 5733 N N . ALA B 1 69 ? 1.275 -16.594 -20.328 1 78 69 ALA B N 1
ATOM 5734 C CA . ALA B 1 69 ? 1.47 -17.922 -19.75 1 78 69 ALA B CA 1
ATOM 5735 C C . ALA B 1 69 ? 0.138 -18.656 -19.578 1 78 69 ALA B C 1
ATOM 5737 O O . ALA B 1 69 ? -0.681 -18.688 -20.5 1 78 69 ALA B O 1
ATOM 5738 N N . GLY B 1 70 ? -0.183 -19.094 -18.484 1 89.81 70 GLY B N 1
ATOM 5739 C CA . GLY B 1 70 ? -1.286 -20.016 -18.266 1 89.81 70 GLY B CA 1
ATOM 5740 C C . GLY B 1 70 ? -2.512 -19.359 -17.672 1 89.81 70 GLY B C 1
ATOM 5741 O O . GLY B 1 70 ? -3.553 -20 -17.5 1 89.81 70 GLY B O 1
ATOM 5742 N N . LEU B 1 71 ? -2.461 -18 -17.422 1 96.56 71 LEU B N 1
ATOM 5743 C CA . LEU B 1 71 ? -3.596 -17.297 -16.828 1 96.56 71 LEU B CA 1
ATOM 5744 C C . LEU B 1 71 ? -4.121 -16.219 -17.766 1 96.56 71 LEU B C 1
ATOM 5746 O O . LEU B 1 71 ? -4.824 -15.305 -17.328 1 96.56 71 LEU B O 1
ATOM 5750 N N . GLY B 1 72 ? -3.805 -16.328 -19.016 1 96.31 72 GLY B N 1
ATOM 5751 C CA . GLY B 1 72 ? -4.07 -15.406 -20.109 1 96.31 72 GLY B CA 1
ATOM 5752 C C . GLY B 1 72 ? -2.84 -15.086 -20.938 1 96.31 72 GLY B C 1
ATOM 5753 O O . GLY B 1 72 ? -1.774 -15.672 -20.719 1 96.31 72 GLY B O 1
ATOM 5754 N N . VAL B 1 73 ? -3.029 -14.258 -21.922 1 95.31 73 VAL B N 1
ATOM 5755 C CA . VAL B 1 73 ? -1.905 -13.828 -22.75 1 95.31 73 VAL B CA 1
ATOM 5756 C C . VAL B 1 73 ? -1.185 -12.664 -22.078 1 95.31 73 VAL B C 1
ATOM 5758 O O . VAL B 1 73 ? -1.721 -11.555 -22 1 95.31 73 VAL B O 1
ATOM 5761 N N . THR B 1 74 ? 0.011 -12.93 -21.609 1 89.25 74 THR B N 1
ATOM 5762 C CA . THR B 1 74 ? 0.75 -11.906 -20.891 1 89.25 74 THR B CA 1
ATOM 5763 C C . THR B 1 74 ? 1.061 -10.711 -21.781 1 89.25 74 THR B C 1
ATOM 5765 O O . THR B 1 74 ? 1.474 -10.891 -22.938 1 89.25 74 THR B O 1
ATOM 5768 N N . ASN B 1 75 ? 1.007 -9.531 -21.234 1 76.19 75 ASN B N 1
ATOM 5769 C CA . ASN B 1 75 ? 1.229 -8.336 -22.031 1 76.19 75 ASN B CA 1
ATOM 5770 C C . ASN B 1 75 ? 2.01 -7.277 -21.25 1 76.19 75 ASN B C 1
ATOM 5772 O O . ASN B 1 7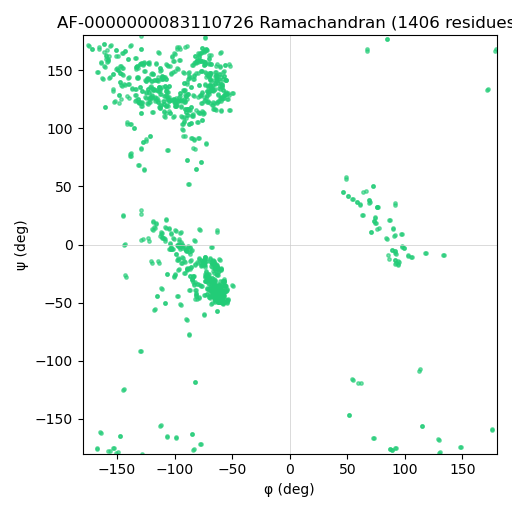5 ? 2.744 -6.48 -21.844 1 76.19 75 ASN B O 1
ATOM 5776 N N . PRO B 1 76 ? 1.885 -7.277 -20.016 1 70 76 PRO B N 1
ATOM 5777 C CA . PRO B 1 76 ? 2.664 -6.219 -19.359 1 70 76 PRO B CA 1
ATOM 5778 C C . PRO B 1 76 ? 4.148 -6.277 -19.719 1 70 76 PRO B C 1
ATOM 5780 O O . PRO B 1 76 ? 4.723 -7.363 -19.812 1 70 76 PRO B O 1
ATOM 5783 N N . GLY B 1 77 ? 4.574 -5.215 -20.062 1 68.25 77 GLY B N 1
ATOM 5784 C CA . GLY B 1 77 ? 6.008 -5.09 -20.297 1 68.25 77 GLY B CA 1
ATOM 5785 C C . GLY B 1 77 ? 6.402 -5.301 -21.75 1 68.25 77 GLY B C 1
ATOM 5786 O O . GLY B 1 77 ? 7.504 -4.93 -22.156 1 68.25 77 GLY B O 1
ATOM 5787 N N . PHE B 1 78 ? 5.504 -5.926 -22.578 1 75.5 78 PHE B N 1
ATOM 5788 C CA . PHE B 1 78 ? 5.93 -6.254 -23.938 1 75.5 78 PHE B CA 1
ATOM 5789 C C . PHE B 1 78 ? 5.18 -5.414 -24.953 1 75.5 78 PHE B C 1
ATOM 5791 O O . PHE B 1 78 ? 5.734 -5.051 -26 1 75.5 78 PHE B O 1
ATOM 5798 N N . ARG B 1 79 ? 3.926 -5.176 -24.688 1 85.75 79 ARG B N 1
ATOM 5799 C CA . ARG B 1 79 ? 3.062 -4.539 -25.672 1 85.75 79 ARG B CA 1
ATOM 5800 C C . ARG B 1 79 ? 2.205 -3.453 -25.047 1 85.75 79 ARG B C 1
ATOM 5802 O O . ARG B 1 79 ? 1.135 -3.736 -24.5 1 85.75 79 ARG B O 1
ATOM 5809 N N . GLN B 1 80 ? 2.627 -2.25 -25.219 1 81.94 80 GLN B N 1
ATOM 5810 C CA . GLN B 1 80 ? 1.945 -1.113 -24.609 1 81.94 80 GLN B CA 1
ATOM 5811 C C . GLN B 1 80 ? 0.51 -0.997 -25.109 1 81.94 80 GLN B C 1
ATOM 5813 O O . GLN B 1 80 ? 0.265 -1.04 -26.328 1 81.94 80 GLN B O 1
ATOM 5818 N N . GLY B 1 81 ? -0.381 -1.014 -24.219 1 85.69 81 GLY B N 1
ATOM 5819 C CA . GLY B 1 81 ? -1.782 -0.802 -24.547 1 85.69 81 GLY B CA 1
ATOM 5820 C C . GLY B 1 81 ? -2.545 -2.094 -24.766 1 85.69 81 GLY B C 1
ATOM 5821 O O . GLY B 1 81 ? -3.777 -2.096 -24.797 1 85.69 81 GLY B O 1
ATOM 5822 N N . ASP B 1 82 ? -1.82 -3.205 -24.938 1 91.12 82 ASP B N 1
ATOM 5823 C CA . ASP B 1 82 ? -2.471 -4.496 -25.156 1 91.12 82 ASP B CA 1
ATOM 5824 C C . ASP B 1 82 ? -3.137 -4.992 -23.875 1 91.12 82 ASP B C 1
ATOM 5826 O O . ASP B 1 82 ? -2.686 -4.676 -22.766 1 91.12 82 ASP B O 1
ATOM 5830 N N . THR B 1 83 ? -4.273 -5.652 -24.047 1 94.31 83 THR B N 1
ATOM 5831 C CA . THR B 1 83 ? -5.012 -6.258 -22.938 1 94.31 83 THR B CA 1
ATOM 5832 C C . THR B 1 83 ? -5.453 -7.672 -23.297 1 94.31 83 THR B C 1
ATOM 5834 O O . THR B 1 83 ? -5.469 -8.047 -24.469 1 94.31 83 THR B O 1
ATOM 5837 N N . ALA B 1 84 ? -5.75 -8.445 -22.359 1 96.5 84 ALA B N 1
ATOM 5838 C CA . ALA B 1 84 ? -6.266 -9.805 -22.5 1 96.5 84 ALA B CA 1
ATOM 5839 C C . ALA B 1 84 ? -7.148 -10.188 -21.312 1 96.5 84 ALA B C 1
ATOM 5841 O O . ALA B 1 84 ? -7.254 -9.438 -20.344 1 96.5 84 ALA B O 1
ATOM 5842 N N . THR B 1 85 ? -7.848 -11.266 -21.469 1 97.81 85 THR B N 1
ATOM 5843 C CA . THR B 1 85 ? -8.656 -11.758 -20.359 1 97.81 85 THR B CA 1
ATOM 5844 C C . THR B 1 85 ? -7.773 -12.242 -19.219 1 97.81 85 THR B C 1
ATOM 5846 O O . THR B 1 85 ? -6.93 -13.117 -19.406 1 97.81 85 THR B O 1
ATOM 5849 N N . ALA B 1 86 ? -7.965 -11.609 -18.078 1 98.12 86 ALA B N 1
ATOM 5850 C CA . ALA B 1 86 ? -7.234 -12.039 -16.875 1 98.12 86 ALA B CA 1
ATOM 5851 C C . ALA B 1 86 ? -7.988 -13.141 -16.141 1 98.12 86 ALA B C 1
ATOM 5853 O O . ALA B 1 86 ? -8.93 -12.867 -15.398 1 98.12 86 ALA B O 1
ATOM 5854 N N . LEU B 1 87 ? -7.559 -14.281 -16.266 1 98.56 87 LEU B N 1
ATOM 5855 C CA . LEU B 1 87 ? -8.219 -15.438 -15.68 1 98.56 87 LEU B CA 1
ATOM 5856 C C . LEU B 1 87 ? -7.871 -15.562 -14.195 1 98.56 87 LEU B C 1
ATOM 5858 O O . LEU B 1 87 ? -6.875 -15 -13.734 1 98.56 87 LEU B O 1
ATOM 5862 N N . PRO B 1 88 ? -8.727 -16.266 -13.422 1 98.62 88 PRO B N 1
ATOM 5863 C CA . PRO B 1 88 ? -8.375 -16.609 -12.039 1 98.62 88 PRO B CA 1
ATOM 5864 C C . PRO B 1 88 ? -7.121 -17.469 -11.945 1 98.62 88 PRO B C 1
ATOM 5866 O O . PRO B 1 88 ? -6.688 -18.047 -12.953 1 98.62 88 PRO B O 1
ATOM 5869 N N . ALA B 1 89 ? -6.562 -17.578 -10.789 1 98.5 89 ALA B N 1
ATOM 5870 C CA . ALA B 1 89 ? -5.391 -18.406 -10.5 1 98.5 89 ALA B CA 1
ATOM 5871 C C . ALA B 1 89 ? -5.641 -19.859 -10.891 1 98.5 89 ALA B C 1
ATOM 5873 O O . ALA B 1 89 ? -6.789 -20.297 -10.945 1 98.5 89 ALA B O 1
ATOM 5874 N N . GLY B 1 90 ? -4.508 -20.547 -11.164 1 98.44 90 GLY B N 1
ATOM 5875 C CA . GLY B 1 90 ? -4.605 -21.969 -11.43 1 98.44 90 GLY B CA 1
ATOM 5876 C C . GLY B 1 90 ? -5.25 -22.734 -10.289 1 98.44 90 GLY B C 1
ATOM 5877 O O . GLY B 1 90 ? -6.012 -23.688 -10.523 1 98.44 90 GLY B O 1
ATOM 5878 N N . LEU B 1 91 ? -4.992 -22.312 -9.086 1 98.56 91 LEU B N 1
ATOM 5879 C CA . LEU B 1 91 ? -5.598 -22.938 -7.914 1 98.56 91 LEU B CA 1
ATOM 5880 C C . LEU B 1 91 ? -7.109 -22.75 -7.918 1 98.56 91 LEU B C 1
ATOM 5882 O O . LEU B 1 91 ? -7.855 -23.656 -7.52 1 98.56 91 LEU B O 1
ATOM 5886 N N . ALA B 1 92 ? -7.531 -21.594 -8.344 1 98.75 92 ALA B N 1
ATOM 5887 C CA . ALA B 1 92 ? -8.969 -21.344 -8.438 1 98.75 92 ALA B CA 1
ATOM 5888 C C . ALA B 1 92 ? -9.609 -22.219 -9.5 1 98.75 92 ALA B C 1
ATOM 5890 O O . ALA B 1 92 ? -10.703 -22.75 -9.297 1 98.75 92 ALA B O 1
ATOM 5891 N N . LEU B 1 93 ? -8.961 -22.328 -10.633 1 98.75 93 LEU B N 1
ATOM 5892 C CA . LEU B 1 93 ? -9.453 -23.203 -11.695 1 98.75 93 LEU B CA 1
ATOM 5893 C C . LEU B 1 93 ? -9.547 -24.641 -11.203 1 98.75 93 LEU B C 1
ATOM 5895 O O . LEU B 1 93 ? -10.562 -25.312 -11.414 1 98.75 93 LEU B O 1
ATOM 5899 N N . ALA B 1 94 ? -8.523 -25.094 -10.516 1 98.88 94 ALA B N 1
ATOM 5900 C CA . ALA B 1 94 ? -8.477 -26.453 -10.008 1 98.88 94 ALA B CA 1
ATOM 5901 C C . ALA B 1 94 ? -9.523 -26.672 -8.906 1 98.88 94 ALA B C 1
ATOM 5903 O O . ALA B 1 94 ? -10.07 -27.766 -8.773 1 98.88 94 ALA B O 1
ATOM 5904 N N . ALA B 1 95 ? -9.805 -25.656 -8.18 1 98.94 95 ALA B N 1
ATOM 5905 C CA . ALA B 1 95 ? -10.75 -25.75 -7.074 1 98.94 95 ALA B CA 1
ATOM 5906 C C . ALA B 1 95 ? -12.156 -26.062 -7.582 1 98.94 95 ALA B C 1
ATOM 5908 O O . ALA B 1 95 ? -13 -26.547 -6.824 1 98.94 95 ALA B O 1
ATOM 5909 N N . GLY B 1 96 ? -12.406 -25.812 -8.828 1 98.81 96 GLY B N 1
ATOM 5910 C CA . GLY B 1 96 ? -13.695 -26.141 -9.406 1 98.81 96 GLY B CA 1
ATOM 5911 C C . GLY B 1 96 ? -13.859 -27.609 -9.711 1 98.81 96 GLY B C 1
ATOM 5912 O O . GLY B 1 96 ? -14.984 -28.078 -9.93 1 98.81 96 GLY B O 1
ATOM 5913 N N . PHE B 1 97 ? -12.688 -28.344 -9.773 1 98.81 97 PHE B N 1
ATOM 5914 C CA . PHE B 1 97 ? -12.727 -29.75 -10.164 1 98.81 97 PHE B CA 1
ATOM 5915 C C . PHE B 1 97 ? -13.602 -29.953 -11.391 1 98.81 97 PHE B C 1
ATOM 5917 O O . PHE B 1 97 ? -14.453 -30.844 -11.422 1 98.81 97 PHE B O 1
ATOM 5924 N N . HIS B 1 98 ? -13.43 -29.125 -12.344 1 98.75 98 HIS B N 1
ATOM 5925 C CA . HIS B 1 98 ? -14.266 -29.078 -13.539 1 98.75 98 HIS B CA 1
ATOM 5926 C C . HIS B 1 98 ? -13.422 -29.125 -14.812 1 98.75 98 HIS B C 1
ATOM 5928 O O . HIS B 1 98 ? -13.18 -28.078 -15.43 1 98.75 98 HIS B O 1
ATOM 5934 N N . PRO B 1 99 ? -13.102 -30.281 -15.328 1 98.69 99 PRO B N 1
ATOM 5935 C CA . PRO B 1 99 ? -12.195 -30.422 -16.469 1 98.69 99 PRO B CA 1
ATOM 5936 C C . PRO B 1 99 ? -12.695 -29.688 -17.703 1 98.69 99 PRO B C 1
ATOM 5938 O O . PRO B 1 99 ? -11.906 -29.047 -18.406 1 98.69 99 PRO B O 1
ATOM 5941 N N . SER B 1 100 ? -13.961 -29.719 -18.031 1 98.62 100 SER B N 1
ATOM 5942 C CA . SER B 1 100 ? -14.453 -29.062 -19.234 1 98.62 100 SER B CA 1
ATOM 5943 C C . SER B 1 100 ? -14.297 -27.547 -19.141 1 98.62 100 SER B C 1
ATOM 5945 O O . SER B 1 100 ? -14.094 -26.875 -20.156 1 98.62 100 SER B O 1
ATOM 5947 N N . LEU B 1 101 ? -14.43 -27.016 -17.906 1 98.69 101 LEU B N 1
ATOM 5948 C CA . LEU B 1 101 ? -14.195 -25.594 -17.719 1 98.69 101 LEU B CA 1
ATOM 5949 C C . LEU B 1 101 ? -12.719 -25.266 -17.922 1 98.69 101 LEU B C 1
ATOM 5951 O O . LEU B 1 101 ? -12.383 -24.188 -18.438 1 98.69 101 LEU B O 1
ATOM 5955 N N . ALA B 1 102 ? -11.844 -26.125 -17.547 1 98.75 102 ALA B N 1
ATOM 5956 C CA . ALA B 1 102 ? -10.414 -25.953 -17.812 1 98.75 102 ALA B CA 1
ATOM 5957 C C . ALA B 1 102 ? -10.141 -25.922 -19.312 1 98.75 102 ALA B C 1
ATOM 5959 O O . ALA B 1 102 ? -9.305 -25.141 -19.766 1 98.75 102 ALA B O 1
ATOM 5960 N N . ARG B 1 103 ? -10.82 -26.766 -20.094 1 98.81 103 ARG B N 1
ATOM 5961 C CA . ARG B 1 103 ? -10.68 -26.75 -21.531 1 98.81 103 ARG B CA 1
ATOM 5962 C C . ARG B 1 103 ? -11.148 -25.422 -22.125 1 98.81 103 ARG B C 1
ATOM 5964 O O . ARG B 1 103 ? -10.5 -24.859 -23.016 1 98.81 103 ARG B O 1
ATOM 5971 N N . ALA B 1 104 ? -12.266 -24.953 -21.594 1 98.69 104 ALA B N 1
ATOM 5972 C CA . ALA B 1 104 ? -12.781 -23.672 -22.047 1 98.69 104 ALA B CA 1
ATOM 5973 C C . ALA B 1 104 ? -11.781 -22.547 -21.781 1 98.69 104 ALA B C 1
ATOM 5975 O O . ALA B 1 104 ? -11.625 -21.641 -22.594 1 98.69 104 ALA B O 1
ATOM 5976 N N . ALA B 1 105 ? -11.156 -22.609 -20.625 1 98.62 105 ALA B N 1
ATOM 5977 C CA . ALA B 1 105 ? -10.117 -21.625 -20.297 1 98.62 105 ALA B CA 1
ATOM 5978 C C . ALA B 1 105 ? -8.969 -21.703 -21.312 1 98.62 105 ALA B C 1
ATOM 5980 O O . ALA B 1 105 ? -8.469 -20.656 -21.75 1 98.62 105 ALA B O 1
ATOM 5981 N N . GLY B 1 106 ? -8.562 -22.891 -21.641 1 98.62 106 GLY B N 1
ATOM 5982 C CA . GLY B 1 106 ? -7.535 -23.062 -22.656 1 98.62 106 GLY B CA 1
ATOM 5983 C C . GLY B 1 106 ? -7.938 -22.531 -24.016 1 98.62 106 GLY B C 1
ATOM 5984 O O . GLY B 1 106 ? -7.137 -21.891 -24.703 1 98.62 106 GLY B O 1
ATOM 5985 N N . GLU B 1 107 ? -9.156 -22.812 -24.406 1 98.06 107 GLU B N 1
ATOM 5986 C CA . GLU B 1 107 ? -9.672 -22.344 -25.688 1 98.06 107 GLU B CA 1
ATOM 5987 C C . GLU B 1 107 ? -9.602 -20.828 -25.797 1 98.06 107 GLU B C 1
ATOM 5989 O O . GLU B 1 107 ? -9.18 -20.281 -26.812 1 98.06 107 GLU B O 1
ATOM 5994 N N . LEU B 1 108 ? -9.992 -20.266 -24.703 1 97.69 108 LEU B N 1
ATOM 5995 C CA . LEU B 1 108 ? -9.961 -18.812 -24.672 1 97.69 108 LEU B CA 1
ATOM 5996 C C . LEU B 1 108 ? -8.539 -18.281 -24.812 1 97.69 108 LEU B C 1
ATOM 5998 O O . LEU B 1 108 ? -8.297 -17.328 -25.547 1 97.69 108 LEU B O 1
ATOM 6002 N N . ILE B 1 109 ? -7.602 -18.812 -24.125 1 98 109 ILE B N 1
ATOM 6003 C CA . ILE B 1 109 ? -6.203 -18.406 -24.188 1 98 109 ILE B CA 1
ATOM 6004 C C . ILE B 1 109 ? -5.676 -18.562 -25.609 1 98 109 ILE B C 1
ATOM 6006 O O . ILE B 1 109 ? -5.043 -17.656 -26.156 1 98 109 ILE B O 1
ATOM 6010 N N . GLY B 1 110 ? -5.953 -19.719 -26.188 1 97.44 110 GLY B N 1
ATOM 6011 C CA . GLY B 1 110 ? -5.508 -19.984 -27.547 1 97.44 110 GLY B CA 1
ATOM 6012 C C . GLY B 1 110 ? -6.066 -19 -28.562 1 97.44 110 GLY B C 1
ATOM 6013 O O . GLY B 1 110 ? -5.336 -18.516 -29.438 1 97.44 110 GLY B O 1
ATOM 6014 N N . ARG B 1 111 ? -7.312 -18.688 -28.453 1 96.94 111 ARG B N 1
ATOM 6015 C CA . ARG B 1 111 ? -7.965 -17.75 -29.359 1 96.94 111 ARG B CA 1
ATOM 6016 C C . ARG B 1 111 ? -7.348 -16.359 -29.266 1 96.94 111 ARG B C 1
ATOM 6018 O O . ARG B 1 111 ? -7.09 -15.719 -30.281 1 96.94 111 ARG B O 1
ATOM 6025 N N . GLU B 1 112 ? -7.137 -15.961 -28.047 1 96.69 112 GLU B N 1
ATOM 6026 C CA . GLU B 1 112 ? -6.562 -14.633 -27.859 1 96.69 112 GLU B CA 1
ATOM 6027 C C . GLU B 1 112 ? -5.102 -14.594 -28.297 1 96.69 112 GLU B C 1
ATOM 6029 O O . GLU B 1 112 ? -4.648 -13.602 -28.875 1 96.69 112 GLU B O 1
ATOM 6034 N N . ALA B 1 113 ? -4.391 -15.641 -28.016 1 96.12 113 ALA B N 1
ATOM 6035 C CA . ALA B 1 113 ? -3.008 -15.727 -28.484 1 96.12 113 ALA B CA 1
ATOM 6036 C C . ALA B 1 113 ? -2.938 -15.656 -30 1 96.12 113 ALA B C 1
ATOM 6038 O O . ALA B 1 113 ? -2.174 -14.867 -30.562 1 96.12 113 ALA B O 1
ATOM 6039 N N . ARG B 1 114 ? -3.695 -16.406 -30.625 1 94.88 114 ARG B N 1
ATOM 6040 C CA . ARG B 1 114 ? -3.713 -16.469 -32.094 1 94.88 114 ARG B CA 1
ATOM 6041 C C . ARG B 1 114 ? -4.09 -15.117 -32.688 1 94.88 114 ARG B C 1
ATOM 6043 O O . ARG B 1 114 ? -3.516 -14.695 -33.688 1 94.88 114 ARG B O 1
ATOM 6050 N N . SER B 1 115 ? -5.016 -14.484 -32.062 1 93.31 115 SER B N 1
ATOM 6051 C CA . SER B 1 115 ? -5.477 -13.188 -32.531 1 93.31 115 SER B CA 1
ATOM 6052 C C . SER B 1 115 ? -4.355 -12.148 -32.5 1 93.31 115 SER B C 1
ATOM 6054 O O . SER B 1 115 ? -4.398 -11.148 -33.219 1 93.31 115 SER B O 1
ATOM 6056 N N . ARG B 1 116 ? -3.344 -12.406 -31.703 1 91.62 116 ARG B N 1
ATOM 6057 C CA . ARG B 1 116 ? -2.225 -11.484 -31.562 1 91.62 116 ARG B CA 1
ATOM 6058 C C . ARG B 1 116 ? -1.018 -11.953 -32.375 1 91.62 116 ARG B C 1
ATOM 6060 O O . ARG B 1 116 ? 0.042 -11.32 -32.312 1 91.62 116 ARG B O 1
ATOM 6067 N N . GLY B 1 117 ? -1.173 -13.094 -32.969 1 91.88 117 GLY B N 1
ATOM 6068 C CA . GLY B 1 117 ? -0.121 -13.594 -33.844 1 91.88 117 GLY B CA 1
ATOM 6069 C C . GLY B 1 117 ? 0.797 -14.586 -33.156 1 91.88 117 GLY B C 1
ATOM 6070 O O . GLY B 1 117 ? 1.797 -15.016 -33.75 1 91.88 117 GLY B O 1
ATOM 6071 N N . PHE B 1 118 ? 0.456 -15 -32 1 95.56 118 PHE B N 1
ATOM 6072 C CA . PHE B 1 118 ? 1.28 -15.969 -31.297 1 95.56 118 PHE B CA 1
ATOM 6073 C C . PHE B 1 118 ? 0.893 -17.391 -31.688 1 95.56 118 PHE B C 1
ATOM 6075 O O . PHE B 1 118 ? -0.283 -17.672 -31.922 1 95.56 118 PHE B O 1
ATOM 6082 N N . ASN B 1 119 ? 1.928 -18.203 -31.734 1 96.88 119 ASN B N 1
ATOM 6083 C CA . ASN B 1 119 ? 1.631 -19.578 -32.094 1 96.88 119 ASN B CA 1
ATOM 6084 C C . ASN B 1 119 ? 2.242 -20.562 -31.094 1 96.88 119 ASN B C 1
ATOM 6086 O O . ASN B 1 119 ? 2.164 -21.781 -31.281 1 96.88 119 ASN B O 1
ATOM 6090 N N . VAL B 1 120 ? 2.861 -20.094 -30.047 1 98.06 120 VAL B N 1
ATOM 6091 C CA . VAL B 1 120 ? 3.297 -20.891 -28.891 1 98.06 120 VAL B CA 1
ATOM 6092 C C . VAL B 1 120 ? 2.85 -20.203 -27.594 1 98.06 120 VAL B C 1
ATOM 6094 O O . VAL B 1 120 ? 3.164 -19.047 -27.359 1 98.06 120 VAL B O 1
ATOM 6097 N N . GLN B 1 121 ? 2.117 -20.891 -26.828 1 97.94 121 GLN B N 1
ATOM 6098 C CA . GLN B 1 121 ? 1.713 -20.438 -25.5 1 97.94 121 GLN B CA 1
ATOM 6099 C C . GLN B 1 121 ? 2.463 -21.172 -24.406 1 97.94 121 GLN B C 1
ATOM 6101 O O . GLN B 1 121 ? 2.375 -22.406 -24.312 1 97.94 121 GLN B O 1
ATOM 6106 N N . LEU B 1 122 ? 3.197 -20.391 -23.625 1 98 122 LEU B N 1
ATOM 6107 C CA . LEU B 1 122 ? 3.975 -20.984 -22.531 1 98 122 LEU B CA 1
ATOM 6108 C C . LEU B 1 122 ? 3.094 -21.234 -21.312 1 98 122 LEU B C 1
ATOM 6110 O O . LEU B 1 122 ? 3.314 -20.656 -20.25 1 98 122 LEU B O 1
ATOM 6114 N N . ALA B 1 123 ? 2.141 -22.109 -21.453 1 97.56 123 ALA B N 1
ATOM 6115 C CA . ALA B 1 123 ? 1.131 -22.453 -20.453 1 97.56 123 ALA B CA 1
ATOM 6116 C C . ALA B 1 123 ? 1.422 -23.828 -19.844 1 97.56 123 ALA B C 1
ATOM 6118 O O . ALA B 1 123 ? 2.561 -24.297 -19.875 1 97.56 123 ALA B O 1
ATOM 6119 N N . GLY B 1 124 ? 0.517 -24.375 -19.203 1 97.69 124 GLY B N 1
ATOM 6120 C CA . GLY B 1 124 ? 0.633 -25.719 -18.672 1 97.69 124 GLY B CA 1
ATOM 6121 C C . GLY B 1 124 ? 1.5 -25.797 -17.422 1 97.69 124 GLY B C 1
ATOM 6122 O O . GLY B 1 124 ? 2.25 -26.766 -17.25 1 97.69 124 GLY B O 1
ATOM 6123 N N . ALA B 1 125 ? 1.541 -24.781 -16.562 1 97.94 125 ALA B N 1
ATOM 6124 C CA . ALA B 1 125 ? 2.232 -24.844 -15.281 1 97.94 125 ALA B CA 1
ATOM 6125 C C . ALA B 1 125 ? 1.559 -25.828 -14.344 1 97.94 125 ALA B C 1
ATOM 6127 O O . ALA B 1 125 ? 0.406 -25.641 -13.945 1 97.94 125 ALA B O 1
ATOM 6128 N N . MET B 1 126 ? 2.371 -26.906 -13.992 1 98.19 126 MET B N 1
ATOM 6129 C CA . MET B 1 126 ? 1.634 -27.984 -13.336 1 98.19 126 MET B CA 1
ATOM 6130 C C . MET B 1 126 ? 2.492 -28.656 -12.266 1 98.19 126 MET B C 1
ATOM 6132 O O . MET B 1 126 ? 2.309 -29.828 -11.977 1 98.19 126 MET B O 1
ATOM 6136 N N . ASN B 1 127 ? 3.494 -27.922 -11.734 1 98.56 127 ASN B N 1
ATOM 6137 C CA . ASN B 1 127 ? 4.207 -28.484 -10.594 1 98.56 127 ASN B CA 1
ATOM 6138 C C . ASN B 1 127 ? 3.271 -28.703 -9.406 1 98.56 127 ASN B C 1
ATOM 6140 O O . ASN B 1 127 ? 2.354 -27.906 -9.172 1 98.56 127 ASN B O 1
ATOM 6144 N N . LEU B 1 128 ? 3.508 -29.828 -8.688 1 98.81 128 LEU B N 1
ATOM 6145 C CA . LEU B 1 128 ? 2.705 -30.078 -7.496 1 98.81 128 LEU B CA 1
ATOM 6146 C C . LEU B 1 128 ? 3.049 -29.078 -6.391 1 98.81 128 LEU B C 1
ATOM 6148 O O . LEU B 1 128 ? 4.215 -28.719 -6.219 1 98.81 128 LEU B O 1
ATOM 6152 N N . ALA B 1 129 ? 2.033 -28.656 -5.68 1 98.38 129 ALA B N 1
ATOM 6153 C CA . ALA B 1 129 ? 2.244 -27.75 -4.555 1 98.38 129 ALA B CA 1
ATOM 6154 C C . ALA B 1 129 ? 2.869 -28.469 -3.371 1 98.38 129 ALA B C 1
ATOM 6156 O O . ALA B 1 129 ? 2.164 -28.891 -2.447 1 98.38 129 ALA B O 1
ATOM 6157 N N . ARG B 1 130 ? 4.156 -28.562 -3.33 1 98.12 130 ARG B N 1
ATOM 6158 C CA . ARG B 1 130 ? 4.879 -29.312 -2.307 1 98.12 130 ARG B CA 1
ATOM 6159 C C . ARG B 1 130 ? 5.129 -28.453 -1.072 1 98.12 130 ARG B C 1
ATOM 6161 O O . ARG B 1 130 ? 5.324 -28.969 0.026 1 98.12 130 ARG B O 1
ATOM 6168 N N . ASP B 1 131 ? 5.199 -27.172 -1.272 1 98.06 131 ASP B N 1
ATOM 6169 C CA . ASP B 1 131 ? 5.445 -26.203 -0.2 1 98.06 131 ASP B CA 1
ATOM 6170 C C . ASP B 1 131 ? 4.441 -25.062 -0.244 1 98.06 131 ASP B C 1
ATOM 6172 O O . ASP B 1 131 ? 4.336 -24.359 -1.252 1 98.06 131 ASP B O 1
ATOM 6176 N N . PRO B 1 132 ? 3.719 -24.875 0.859 1 98.19 132 PRO B N 1
ATOM 6177 C CA . PRO B 1 132 ? 2.682 -23.844 0.85 1 98.19 132 PRO B CA 1
ATOM 6178 C C . PRO B 1 132 ? 3.256 -22.438 0.786 1 98.19 132 PRO B C 1
ATOM 6180 O O . PRO B 1 132 ? 2.504 -21.469 0.69 1 98.19 132 PRO B O 1
ATOM 6183 N N . ARG B 1 133 ? 4.613 -22.234 0.784 1 97.19 133 ARG B N 1
ATOM 6184 C CA . ARG B 1 133 ? 5.27 -20.938 0.724 1 97.19 133 ARG B CA 1
ATOM 6185 C C . ARG B 1 133 ? 5.723 -20.609 -0.697 1 97.19 133 ARG B C 1
ATOM 6187 O O . ARG B 1 133 ? 6.129 -19.484 -0.984 1 97.19 133 ARG B O 1
ATOM 6194 N N . ASN B 1 134 ? 5.617 -21.594 -1.604 1 97.88 134 ASN B N 1
ATOM 6195 C CA . ASN B 1 134 ? 6.102 -21.375 -2.965 1 97.88 134 ASN B CA 1
ATOM 6196 C C . ASN B 1 134 ? 5.391 -20.203 -3.631 1 97.88 134 ASN B C 1
ATOM 6198 O O . ASN B 1 134 ? 4.172 -20.219 -3.787 1 97.88 134 ASN B O 1
ATOM 6202 N N . GLY B 1 135 ? 6.16 -19.297 -4.121 1 96.06 135 GLY B N 1
ATOM 6203 C CA . GLY B 1 135 ? 5.613 -18.062 -4.652 1 96.06 135 GLY B CA 1
ATOM 6204 C C . GLY B 1 135 ? 4.793 -18.266 -5.91 1 96.06 135 GLY B C 1
ATOM 6205 O O . GLY B 1 135 ? 3.984 -17.406 -6.273 1 96.06 135 GLY B O 1
ATOM 6206 N N . ARG B 1 136 ? 4.898 -19.375 -6.555 1 96.69 136 ARG B N 1
ATOM 6207 C CA . ARG B 1 136 ? 4.234 -19.531 -7.844 1 96.69 136 ARG B CA 1
ATOM 6208 C C . ARG B 1 136 ? 3.1 -20.547 -7.746 1 96.69 136 ARG B C 1
ATOM 6210 O O . ARG B 1 136 ? 2.482 -20.891 -8.758 1 96.69 136 ARG B O 1
ATOM 6217 N N . ASN B 1 137 ? 2.748 -20.953 -6.582 1 98.25 137 ASN B N 1
ATOM 6218 C CA . ASN B 1 137 ? 1.676 -21.938 -6.469 1 98.25 137 ASN B CA 1
ATOM 6219 C C . ASN B 1 137 ? 0.398 -21.453 -7.148 1 98.25 137 ASN B C 1
ATOM 6221 O O . ASN B 1 137 ? -0.349 -22.266 -7.715 1 98.25 137 ASN B O 1
ATOM 6225 N N . PHE B 1 138 ? 0.104 -20.188 -7.117 1 97.62 138 PHE B N 1
ATOM 6226 C CA . PHE B 1 138 ? -1.128 -19.656 -7.691 1 97.62 138 PHE B CA 1
ATOM 6227 C C . PHE B 1 138 ? -1.196 -19.969 -9.188 1 97.62 138 PHE B C 1
ATOM 6229 O O . PHE B 1 138 ? -2.283 -19.984 -9.766 1 97.62 138 PHE B O 1
ATOM 6236 N N . GLU B 1 139 ? -0.023 -20.25 -9.844 1 96.12 139 GLU B N 1
ATOM 6237 C CA . GLU B 1 139 ? 0.02 -20.531 -11.273 1 96.12 139 GLU B CA 1
ATOM 6238 C C . GLU B 1 139 ? -0.159 -22.016 -11.547 1 96.12 139 GLU B C 1
ATOM 6240 O O . GLU B 1 139 ? -0.477 -22.422 -12.672 1 96.12 139 GLU B O 1
ATOM 6245 N N . TYR B 1 140 ? 0.118 -22.734 -10.531 1 98 140 TYR B N 1
ATOM 6246 C CA . TYR B 1 140 ? 0.026 -24.172 -10.688 1 98 140 TYR B CA 1
ATOM 6247 C C . TYR B 1 140 ? -1.4 -24.656 -10.461 1 98 140 TYR B C 1
ATOM 6249 O O . TYR B 1 140 ? -2.352 -23.891 -10.57 1 98 140 TYR B O 1
ATOM 6257 N N . VAL B 1 141 ? -1.564 -25.938 -10.234 1 98.44 141 VAL B N 1
ATOM 6258 C CA . VAL B 1 141 ? -2.916 -26.484 -10.281 1 98.44 141 VAL B CA 1
ATOM 6259 C C . VAL B 1 141 ? -3.299 -27.047 -8.914 1 98.44 141 VAL B C 1
ATOM 6261 O O . VAL B 1 141 ? -4.324 -26.656 -8.344 1 98.44 141 VAL B O 1
ATOM 6264 N N . SER B 1 142 ? -2.479 -27.984 -8.391 1 98.75 142 SER B N 1
ATOM 6265 C CA . SER B 1 142 ? -2.848 -28.609 -7.125 1 98.75 142 SER B CA 1
ATOM 6266 C C . SER B 1 142 ? -1.678 -29.391 -6.531 1 98.75 142 SER B C 1
ATOM 6268 O O . SER B 1 142 ? -0.562 -29.344 -7.055 1 98.75 142 SER B O 1
ATOM 6270 N N . GLU B 1 143 ? -1.942 -30.078 -5.395 1 98.81 143 GLU B N 1
ATOM 6271 C CA . GLU B 1 143 ? -0.935 -30.922 -4.75 1 98.81 143 GLU B CA 1
ATOM 6272 C C . GLU B 1 143 ? -1.084 -32.375 -5.172 1 98.81 143 GLU B C 1
ATOM 6274 O O . GLU B 1 143 ? -0.302 -33.25 -4.75 1 98.81 143 GLU B O 1
ATOM 6279 N N . ASP B 1 144 ? -2.043 -32.688 -6.008 1 98.88 144 ASP B N 1
ATOM 6280 C CA . ASP B 1 144 ? -2.361 -34.062 -6.363 1 98.88 144 ASP B CA 1
ATOM 6281 C C . ASP B 1 144 ? -2.043 -34.344 -7.832 1 98.88 144 ASP B C 1
ATOM 6283 O O . ASP B 1 144 ? -2.416 -33.562 -8.711 1 98.88 144 ASP B O 1
ATOM 6287 N N . PRO B 1 145 ? -1.427 -35.438 -8.156 1 98.75 145 PRO B N 1
ATOM 6288 C CA . PRO B 1 145 ? -1.029 -35.719 -9.531 1 98.75 145 PRO B CA 1
ATOM 6289 C C . PRO B 1 145 ? -2.225 -35.875 -10.477 1 98.75 145 PRO B C 1
ATOM 6291 O O . PRO B 1 145 ? -2.195 -35.375 -11.602 1 98.75 145 PRO B O 1
ATOM 6294 N N . LEU B 1 146 ? -3.273 -36.562 -10.023 1 98.88 146 LEU B N 1
ATOM 6295 C CA . LEU B 1 146 ? -4.414 -36.781 -10.906 1 98.88 146 LEU B CA 1
ATOM 6296 C C . LEU B 1 146 ? -5.148 -35.5 -11.211 1 98.88 146 LEU B C 1
ATOM 6298 O O . LEU B 1 146 ? -5.457 -35.219 -12.367 1 98.88 146 LEU B O 1
ATOM 6302 N N . LEU B 1 147 ? -5.477 -34.75 -10.133 1 98.94 147 LEU B N 1
ATOM 6303 C CA . LEU B 1 147 ? -6.176 -33.469 -10.344 1 98.94 147 LEU B CA 1
ATOM 6304 C C . LEU B 1 147 ? -5.355 -32.531 -11.227 1 98.94 147 LEU B C 1
ATOM 6306 O O . LEU B 1 147 ? -5.883 -31.953 -12.172 1 98.94 147 LEU B O 1
ATOM 6310 N N . THR B 1 148 ? -4.055 -32.469 -10.906 1 98.88 148 THR B N 1
ATOM 6311 C CA . THR B 1 148 ? -3.16 -31.594 -11.672 1 98.88 148 THR B CA 1
ATOM 6312 C C . THR B 1 148 ? -3.123 -32 -13.141 1 98.88 148 THR B C 1
ATOM 6314 O O . THR B 1 148 ? -3.283 -31.172 -14.031 1 98.88 148 THR B O 1
ATOM 6317 N N . ALA B 1 149 ? -2.939 -33.25 -13.375 1 98.88 149 ALA B N 1
ATOM 6318 C CA . ALA B 1 149 ? -2.844 -33.75 -14.734 1 98.88 149 ALA B CA 1
ATOM 6319 C C . ALA B 1 149 ? -4.137 -33.531 -15.508 1 98.88 149 ALA B C 1
ATOM 6321 O O . ALA B 1 149 ? -4.109 -33.094 -16.656 1 98.88 149 ALA B O 1
ATOM 6322 N N . THR B 1 150 ? -5.242 -33.781 -14.859 1 98.81 150 THR B N 1
ATOM 6323 C CA . THR B 1 150 ? -6.547 -33.688 -15.508 1 98.81 150 THR B CA 1
ATOM 6324 C C . THR B 1 150 ? -6.836 -32.25 -15.914 1 98.81 150 THR B C 1
ATOM 6326 O O . THR B 1 150 ? -7.184 -31.984 -17.062 1 98.81 150 THR B O 1
ATOM 6329 N N . ILE B 1 151 ? -6.652 -31.328 -15 1 98.81 151 ILE B N 1
ATOM 6330 C CA . ILE B 1 151 ? -6.969 -29.938 -15.242 1 98.81 151 ILE B CA 1
ATOM 6331 C C . ILE B 1 151 ? -5.98 -29.344 -16.25 1 98.81 151 ILE B C 1
ATOM 6333 O O . ILE B 1 151 ? -6.379 -28.656 -17.188 1 98.81 151 ILE B O 1
ATOM 6337 N N . ALA B 1 152 ? -4.699 -29.594 -16.094 1 98.75 152 ALA B N 1
ATOM 6338 C CA . ALA B 1 152 ? -3.682 -29.062 -17 1 98.75 152 ALA B CA 1
ATOM 6339 C C . ALA B 1 152 ? -3.865 -29.609 -18.406 1 98.75 152 ALA B C 1
ATOM 6341 O O . ALA B 1 152 ? -3.756 -28.859 -19.391 1 98.75 152 ALA B O 1
ATOM 6342 N N . ALA B 1 153 ? -4.145 -30.906 -18.5 1 98.88 153 ALA B N 1
ATOM 6343 C CA . ALA B 1 153 ? -4.309 -31.531 -19.812 1 98.88 153 ALA B CA 1
ATOM 6344 C C . ALA B 1 153 ? -5.461 -30.891 -20.578 1 98.88 153 ALA B C 1
ATOM 6346 O O . ALA B 1 153 ? -5.348 -30.641 -21.781 1 98.88 153 ALA B O 1
ATOM 6347 N N . GLU B 1 154 ? -6.562 -30.688 -19.891 1 98.81 154 GLU B N 1
ATOM 6348 C CA . GLU B 1 154 ? -7.719 -30.078 -20.547 1 98.81 154 GLU B CA 1
ATOM 6349 C C . GLU B 1 154 ? -7.406 -28.656 -21.016 1 98.81 154 GLU B C 1
ATOM 6351 O O . GLU B 1 154 ? -7.812 -28.266 -22.109 1 98.81 154 GLU B O 1
ATOM 6356 N N . SER B 1 155 ? -6.73 -27.875 -20.234 1 98.75 155 SER B N 1
ATOM 6357 C CA . SER B 1 155 ? -6.32 -26.531 -20.625 1 98.75 155 SER B CA 1
ATOM 6358 C C . SER B 1 155 ? -5.402 -26.562 -21.844 1 98.75 155 SER B C 1
ATOM 6360 O O . SER B 1 155 ? -5.574 -25.781 -22.781 1 98.75 155 SER B O 1
ATOM 6362 N N . VAL B 1 156 ? -4.426 -27.438 -21.812 1 98.75 156 VAL B N 1
ATOM 6363 C CA . VAL B 1 156 ? -3.471 -27.578 -22.906 1 98.75 156 VAL B CA 1
ATOM 6364 C C . VAL B 1 156 ? -4.207 -27.953 -24.203 1 98.75 156 VAL B C 1
ATOM 6366 O O . VAL B 1 156 ? -3.951 -27.375 -25.25 1 98.75 156 VAL B O 1
ATOM 6369 N N . SER B 1 157 ? -5.098 -28.938 -24.094 1 98.75 157 SER B N 1
ATOM 6370 C CA . SER B 1 157 ? -5.883 -29.344 -25.25 1 98.75 157 SER B CA 1
ATOM 6371 C C . SER B 1 157 ? -6.68 -28.172 -25.812 1 98.75 157 SER B C 1
ATOM 6373 O O . SER B 1 157 ? -6.738 -27.984 -27.031 1 98.75 157 SER B O 1
ATOM 6375 N N . GLY B 1 158 ? -7.297 -27.391 -24.938 1 98.56 158 GLY B N 1
ATOM 6376 C CA . GLY B 1 158 ? -8.047 -26.219 -25.375 1 98.56 158 GLY B CA 1
ATOM 6377 C C . GLY B 1 158 ? -7.195 -25.234 -26.156 1 98.56 158 GLY B C 1
ATOM 6378 O O . GLY B 1 158 ? -7.637 -24.703 -27.172 1 98.56 158 GLY B O 1
ATOM 6379 N N . ILE B 1 159 ? -6.02 -24.984 -25.719 1 98.5 159 ILE B N 1
ATOM 6380 C CA . ILE B 1 159 ? -5.102 -24.062 -26.375 1 98.5 159 ILE B CA 1
ATOM 6381 C C . ILE B 1 159 ? -4.734 -24.609 -27.75 1 98.5 159 ILE B C 1
ATOM 6383 O O . ILE B 1 159 ? -4.84 -23.891 -28.75 1 98.5 159 ILE B O 1
ATOM 6387 N N . GLN B 1 160 ? -4.344 -25.891 -27.812 1 98.12 160 GLN B N 1
ATOM 6388 C CA . GLN B 1 160 ? -3.809 -26.484 -29.047 1 98.12 160 GLN B CA 1
ATOM 6389 C C . GLN B 1 160 ? -4.898 -26.641 -30.094 1 98.12 160 GLN B C 1
ATOM 6391 O O . GLN B 1 160 ? -4.625 -26.594 -31.297 1 98.12 160 GLN B O 1
ATOM 6396 N N . GLU B 1 161 ? -6.113 -26.797 -29.656 1 97 161 GLU B N 1
ATOM 6397 C CA . GLU B 1 161 ? -7.238 -26.906 -30.578 1 97 161 GLU B CA 1
ATOM 6398 C C . GLU B 1 161 ? -7.473 -25.594 -31.328 1 97 161 GLU B C 1
ATOM 6400 O O . GLU B 1 161 ? -8.164 -25.578 -32.344 1 97 161 GLU B O 1
ATOM 6405 N N . GLN B 1 162 ? -6.855 -24.531 -30.859 1 96.19 162 GLN B N 1
ATOM 6406 C CA . GLN B 1 162 ? -6.977 -23.234 -31.516 1 96.19 162 GLN B CA 1
ATOM 6407 C C . GLN B 1 162 ? -5.797 -22.984 -32.469 1 96.19 162 GLN B C 1
ATOM 6409 O O . GLN B 1 162 ? -5.637 -21.891 -32.969 1 96.19 162 GLN B O 1
ATOM 6414 N N . GLY B 1 163 ? -4.93 -23.953 -32.594 1 96.5 163 GLY B N 1
ATOM 6415 C CA . GLY B 1 163 ? -3.789 -23.812 -33.5 1 96.5 163 GLY B CA 1
ATOM 6416 C C . GLY B 1 163 ? -2.596 -23.141 -32.844 1 96.5 163 GLY B C 1
ATOM 6417 O O . GLY B 1 163 ? -1.766 -22.531 -33.5 1 96.5 163 GLY B O 1
ATOM 6418 N N . VAL B 1 164 ? -2.533 -23.156 -31.594 1 97.56 164 VAL B N 1
ATOM 6419 C CA . VAL B 1 164 ? -1.419 -22.625 -30.828 1 97.56 164 VAL B CA 1
ATOM 6420 C C . VAL B 1 164 ? -0.74 -23.734 -30.047 1 97.56 164 VAL B C 1
ATOM 6422 O O . VAL B 1 164 ? -1.402 -24.5 -29.328 1 97.56 164 VAL B O 1
ATOM 6425 N N . ILE B 1 165 ? 0.549 -23.891 -30.188 1 98.38 165 ILE B N 1
ATOM 6426 C CA . ILE B 1 165 ? 1.295 -24.922 -29.453 1 98.38 165 ILE B CA 1
ATOM 6427 C C . ILE B 1 165 ? 1.327 -24.578 -27.969 1 98.38 165 ILE B C 1
ATOM 6429 O O . ILE B 1 165 ? 1.54 -23.422 -27.609 1 98.38 165 ILE B O 1
ATOM 6433 N N . SER B 1 166 ? 1.055 -25.516 -27.125 1 98.62 166 SER B N 1
ATOM 6434 C CA . SER B 1 166 ? 1.166 -25.312 -25.688 1 98.62 166 SER B CA 1
ATOM 6435 C C . SER B 1 166 ? 2.301 -26.141 -25.094 1 98.62 166 SER B C 1
ATOM 6437 O O . SER B 1 166 ? 2.625 -27.219 -25.609 1 98.62 166 SER B O 1
ATOM 6439 N N . THR B 1 167 ? 2.822 -25.625 -24.047 1 98.5 167 THR B N 1
ATOM 6440 C CA . THR B 1 167 ? 3.777 -26.391 -23.25 1 98.5 167 THR B CA 1
ATOM 6441 C C . THR B 1 167 ? 3.084 -27.078 -22.078 1 98.5 167 THR B C 1
ATOM 6443 O O . THR B 1 167 ? 1.898 -26.844 -21.828 1 98.5 167 THR B O 1
ATOM 6446 N N . VAL B 1 168 ? 3.752 -27.953 -21.391 1 98.56 168 VAL B N 1
ATOM 6447 C CA . VAL B 1 168 ? 3.605 -28.266 -19.969 1 98.56 168 VAL B CA 1
ATOM 6448 C C . VAL B 1 168 ? 4.902 -27.938 -19.234 1 98.56 168 VAL B C 1
ATOM 6450 O O . VAL B 1 168 ? 5.996 -28.109 -19.781 1 98.56 168 VAL B O 1
ATOM 6453 N N . LYS B 1 169 ? 4.844 -27.438 -18.078 1 98.38 169 LYS B N 1
ATOM 6454 C CA . LYS B 1 169 ? 6.012 -26.906 -17.375 1 98.38 169 LYS B CA 1
ATOM 6455 C C . LYS B 1 169 ? 5.77 -26.844 -15.875 1 98.38 169 LYS B C 1
ATOM 6457 O O . LYS B 1 169 ? 4.625 -26.906 -15.422 1 98.38 169 LYS B O 1
ATOM 6462 N N . HIS B 1 170 ? 6.754 -26.719 -15.109 1 98.19 170 HIS B N 1
ATOM 6463 C CA . HIS B 1 170 ? 8.18 -26.797 -15.398 1 98.19 170 HIS B CA 1
ATOM 6464 C C . HIS B 1 170 ? 8.719 -28.203 -15.117 1 98.19 170 HIS B C 1
ATOM 6466 O O . HIS B 1 170 ? 8.68 -28.672 -13.977 1 98.19 170 HIS B O 1
ATOM 6472 N N . TYR B 1 171 ? 9.336 -28.734 -16.016 1 98.69 171 TYR B N 1
ATOM 6473 C CA . TYR B 1 171 ? 9.758 -30.125 -15.922 1 98.69 171 TYR B CA 1
ATOM 6474 C C . TYR B 1 171 ? 11.172 -30.234 -15.367 1 98.69 171 TYR B C 1
ATOM 6476 O O . TYR B 1 171 ? 12.141 -29.969 -16.078 1 98.69 171 TYR B O 1
ATOM 6484 N N . SER B 1 172 ? 11.438 -30.547 -13.977 1 97.25 172 SER B N 1
ATOM 6485 C CA . SER B 1 172 ? 10.43 -30.844 -12.961 1 97.25 172 SER B CA 1
ATOM 6486 C C . SER B 1 172 ? 10.828 -30.25 -11.609 1 97.25 172 SER B C 1
ATOM 6488 O O . SER B 1 172 ? 11.938 -29.75 -11.453 1 97.25 172 SER B O 1
ATOM 6490 N N . LEU B 1 173 ? 10.031 -30.172 -10.688 1 98.44 173 LEU B N 1
ATOM 6491 C CA . LEU B 1 173 ? 10.219 -29.859 -9.273 1 98.44 173 LEU B CA 1
ATOM 6492 C C . LEU B 1 173 ? 10.609 -28.391 -9.094 1 98.44 173 LEU B C 1
ATOM 6494 O O . LEU B 1 173 ? 11.531 -28.094 -8.328 1 98.44 173 LEU B O 1
ATOM 6498 N N . ASN B 1 174 ? 10.039 -27.562 -9.93 1 97.56 174 ASN B N 1
ATOM 6499 C CA . ASN B 1 174 ? 10.117 -26.125 -9.664 1 97.56 174 ASN B CA 1
ATOM 6500 C C . ASN B 1 174 ? 9.141 -25.703 -8.57 1 97.56 174 ASN B C 1
ATOM 6502 O O . ASN B 1 174 ? 8.195 -24.953 -8.836 1 97.56 174 ASN B O 1
ATOM 6506 N N . CYS B 1 175 ? 9.43 -26.078 -7.359 1 97.56 175 CYS B N 1
ATOM 6507 C CA . CYS B 1 175 ? 8.445 -25.984 -6.281 1 97.56 175 CYS B CA 1
ATOM 6508 C C . CYS B 1 175 ? 8.844 -24.906 -5.281 1 97.56 175 CYS B C 1
ATOM 6510 O O . CYS B 1 175 ? 8.234 -24.781 -4.215 1 97.56 175 CYS B O 1
ATOM 6512 N N . ASN B 1 176 ? 9.945 -24.125 -5.555 1 96.88 176 ASN B N 1
ATOM 6513 C CA . ASN B 1 176 ? 10.383 -22.969 -4.773 1 96.88 176 ASN B CA 1
ATOM 6514 C C . ASN B 1 176 ? 11.07 -21.922 -5.645 1 96.88 176 ASN B C 1
ATOM 6516 O O . ASN B 1 176 ? 11.688 -22.266 -6.652 1 96.88 176 ASN B O 1
ATOM 6520 N N . GLU B 1 177 ? 10.961 -20.719 -5.254 1 94.69 177 GLU B N 1
ATOM 6521 C CA . GLU B 1 177 ? 11.508 -19.625 -6.031 1 94.69 177 GLU B CA 1
ATOM 6522 C C . GLU B 1 177 ? 12.844 -19.156 -5.457 1 94.69 177 GLU B C 1
ATOM 6524 O O . GLU B 1 177 ? 13.695 -18.641 -6.188 1 94.69 177 GLU B O 1
ATOM 6529 N N . THR B 1 178 ? 13.047 -19.344 -4.121 1 93.31 178 THR B N 1
ATOM 6530 C CA . THR B 1 178 ? 14.266 -18.875 -3.473 1 93.31 178 THR B CA 1
ATOM 6531 C C . THR B 1 178 ? 15.492 -19.531 -4.105 1 93.31 178 THR B C 1
ATOM 6533 O O . THR B 1 178 ? 15.648 -20.766 -4.055 1 93.31 178 THR B O 1
ATOM 6536 N N . ASN B 1 179 ? 16.312 -18.766 -4.715 1 93.94 179 ASN B N 1
ATOM 6537 C CA . ASN B 1 179 ? 17.531 -19.219 -5.371 1 93.94 179 ASN B CA 1
ATOM 6538 C C . ASN B 1 179 ? 17.266 -20.391 -6.316 1 93.94 179 ASN B C 1
ATOM 6540 O O . ASN B 1 179 ? 18.062 -21.328 -6.379 1 93.94 179 ASN B O 1
ATOM 6544 N N . ARG B 1 180 ? 16.234 -20.297 -7.012 1 94.56 180 ARG B N 1
ATOM 6545 C CA . ARG B 1 180 ? 15.734 -21.391 -7.816 1 94.56 180 ARG B CA 1
ATOM 6546 C C . ARG B 1 180 ? 16.766 -21.844 -8.844 1 94.56 180 ARG B C 1
ATOM 6548 O O . ARG B 1 180 ? 16.859 -23.031 -9.156 1 94.56 180 ARG B O 1
ATOM 6555 N N . HIS B 1 181 ? 17.641 -20.953 -9.367 1 95.56 181 HIS B N 1
ATOM 6556 C CA . HIS B 1 181 ? 18.641 -21.297 -10.383 1 95.56 181 HIS B CA 1
ATOM 6557 C C . HIS B 1 181 ? 19.797 -22.078 -9.773 1 95.56 181 HIS B C 1
ATOM 6559 O O . HIS B 1 181 ? 20.562 -22.703 -10.492 1 95.56 181 HIS B O 1
ATOM 6565 N N . TRP B 1 182 ? 19.906 -22.016 -8.477 1 96.56 182 TRP B N 1
ATOM 6566 C CA . TRP B 1 182 ? 21.016 -22.672 -7.781 1 96.56 182 TRP B CA 1
ATOM 6567 C C . TRP B 1 182 ? 20.5 -23.719 -6.801 1 96.56 182 TRP B C 1
ATOM 6569 O O . TRP B 1 182 ? 21.234 -24.219 -5.957 1 96.56 182 TRP B O 1
ATOM 6579 N N . LEU B 1 183 ? 19.266 -24.047 -6.922 1 98 183 LEU B N 1
ATOM 6580 C CA . LEU B 1 183 ? 18.609 -25 -6.039 1 98 183 LEU B CA 1
ATOM 6581 C C . LEU B 1 183 ? 18.766 -26.422 -6.57 1 98 183 LEU B C 1
ATOM 6583 O O . LEU B 1 183 ? 18.562 -26.672 -7.762 1 98 183 LEU B O 1
ATOM 6587 N N . ASP B 1 184 ? 19.203 -27.312 -5.75 1 98.69 184 ASP B N 1
ATOM 6588 C CA . ASP B 1 184 ? 19.172 -28.75 -6.051 1 98.69 184 ASP B CA 1
ATOM 6589 C C . ASP B 1 184 ? 18 -29.438 -5.348 1 98.69 184 ASP B C 1
ATOM 6591 O O . ASP B 1 184 ? 18 -29.547 -4.121 1 98.69 184 ASP B O 1
ATOM 6595 N N . ALA B 1 185 ? 17.062 -29.859 -6.082 1 98.69 185 ALA B N 1
ATOM 6596 C CA . ALA B 1 185 ? 15.945 -30.656 -5.578 1 98.69 185 ALA B CA 1
ATOM 6597 C C . ALA B 1 185 ? 16.297 -32.125 -5.531 1 98.69 185 ALA B C 1
ATOM 6599 O O . ALA B 1 185 ? 16.469 -32.781 -6.578 1 98.69 185 ALA B O 1
ATOM 6600 N N . VAL B 1 186 ? 16.406 -32.656 -4.363 1 98.75 186 VAL B N 1
ATOM 6601 C CA . VAL B 1 186 ? 16.797 -34.031 -4.188 1 98.75 186 VAL B CA 1
ATOM 6602 C C . VAL B 1 186 ? 15.594 -34.875 -3.801 1 98.75 186 VAL B C 1
ATOM 6604 O O . VAL B 1 186 ? 14.945 -34.625 -2.785 1 98.75 186 VAL B O 1
ATOM 6607 N N . ILE B 1 187 ? 15.312 -35.906 -4.562 1 98.62 187 ILE B N 1
ATOM 6608 C CA . ILE B 1 187 ? 14.141 -36.75 -4.328 1 98.62 187 ILE B CA 1
ATOM 6609 C C . ILE B 1 187 ? 14.461 -38.188 -4.691 1 98.62 187 ILE B C 1
ATOM 6611 O O . ILE B 1 187 ? 15.273 -38.438 -5.586 1 98.62 187 ILE B O 1
ATOM 6615 N N . ASP B 1 188 ? 13.859 -39.156 -3.951 1 98.12 188 ASP B N 1
ATOM 6616 C CA . ASP B 1 188 ? 13.922 -40.531 -4.375 1 98.12 188 ASP B CA 1
ATOM 6617 C C . ASP B 1 188 ? 13.344 -40.719 -5.781 1 98.12 188 ASP B C 1
ATOM 6619 O O . ASP B 1 188 ? 12.211 -40.312 -6.047 1 98.12 188 ASP B O 1
ATOM 6623 N N . PRO B 1 189 ? 14.062 -41.312 -6.727 1 97.5 189 PRO B N 1
ATOM 6624 C CA . PRO B 1 189 ? 13.625 -41.375 -8.125 1 97.5 189 PRO B CA 1
ATOM 6625 C C . PRO B 1 189 ? 12.297 -42.125 -8.289 1 97.5 189 PRO B C 1
ATOM 6627 O O . PRO B 1 189 ? 11.469 -41.75 -9.117 1 97.5 189 PRO B O 1
ATOM 6630 N N . ALA B 1 190 ? 12.086 -43.188 -7.516 1 97.62 190 ALA B N 1
ATOM 6631 C CA . ALA B 1 190 ? 10.82 -43.906 -7.609 1 97.62 190 ALA B CA 1
ATOM 6632 C C . ALA B 1 190 ? 9.664 -43.031 -7.113 1 97.62 190 ALA B C 1
ATOM 6634 O O . ALA B 1 190 ? 8.586 -43.031 -7.711 1 97.62 190 ALA B O 1
ATOM 6635 N N . ALA B 1 191 ? 9.906 -42.375 -6.016 1 98 191 ALA B N 1
ATOM 6636 C CA . ALA B 1 191 ? 8.898 -41.469 -5.492 1 98 191 ALA B CA 1
ATOM 6637 C C . ALA B 1 191 ? 8.602 -40.344 -6.488 1 98 191 ALA B C 1
ATOM 6639 O O . ALA B 1 191 ? 7.465 -39.875 -6.59 1 98 191 ALA B O 1
ATOM 6640 N N . HIS B 1 192 ? 9.688 -39.875 -7.168 1 98.56 192 HIS B N 1
ATOM 6641 C CA . HIS B 1 192 ? 9.523 -38.875 -8.203 1 98.56 192 HIS B CA 1
ATOM 6642 C C . HIS B 1 192 ? 8.562 -39.344 -9.297 1 98.56 192 HIS B C 1
ATOM 6644 O O . HIS B 1 192 ? 7.68 -38.594 -9.719 1 98.56 192 HIS B O 1
ATOM 6650 N N . ARG B 1 193 ? 8.625 -40.594 -9.703 1 98.31 193 ARG B N 1
ATOM 6651 C CA . ARG B 1 193 ? 7.77 -41.188 -10.719 1 98.31 193 ARG B CA 1
ATOM 6652 C C . ARG B 1 193 ? 6.324 -41.281 -10.242 1 98.31 193 ARG B C 1
ATOM 6654 O O . ARG B 1 193 ? 5.391 -41.188 -11.039 1 98.31 193 ARG B O 1
ATOM 6661 N N . GLU B 1 194 ? 6.129 -41.406 -8.969 1 98.19 194 GLU B N 1
ATOM 6662 C CA . GLU B 1 194 ? 4.812 -41.656 -8.391 1 98.19 194 GLU B CA 1
ATOM 6663 C C . GLU B 1 194 ? 4.098 -40.344 -8.055 1 98.19 194 GLU B C 1
ATOM 6665 O O . GLU B 1 194 ? 2.961 -40.344 -7.582 1 98.19 194 GLU B O 1
ATOM 6670 N N . SER B 1 195 ? 4.773 -39.219 -8.25 1 98.31 195 SER B N 1
ATOM 6671 C CA . SER B 1 195 ? 4.188 -37.938 -7.867 1 98.31 195 SER B CA 1
ATOM 6672 C C . SER B 1 195 ? 4.266 -36.938 -9.008 1 98.31 195 SER B C 1
ATOM 6674 O O . SER B 1 195 ? 3.43 -36.969 -9.914 1 98.31 195 SER B O 1
ATOM 6676 N N . ASP B 1 196 ? 5.371 -36.125 -9.055 1 98.69 196 ASP B N 1
ATOM 6677 C CA . ASP B 1 196 ? 5.477 -35.031 -10.031 1 98.69 196 ASP B CA 1
ATOM 6678 C C . ASP B 1 196 ? 5.523 -35.594 -11.453 1 98.69 196 ASP B C 1
ATOM 6680 O O . ASP B 1 196 ? 4.824 -35.094 -12.344 1 98.69 196 ASP B O 1
ATOM 6684 N N . LEU B 1 197 ? 6.309 -36.594 -11.664 1 98.75 197 LEU B N 1
ATOM 6685 C CA . LEU B 1 197 ? 6.445 -37.156 -13 1 98.75 197 LEU B CA 1
ATOM 6686 C C . LEU B 1 197 ? 5.168 -37.875 -13.422 1 98.75 197 LEU B C 1
ATOM 6688 O O . LEU B 1 197 ? 4.836 -37.906 -14.609 1 98.75 197 LEU B O 1
ATOM 6692 N N . LEU B 1 198 ? 4.426 -38.438 -12.438 1 98.69 198 LEU B N 1
ATOM 6693 C CA . LEU B 1 198 ? 3.148 -39.031 -12.773 1 98.69 198 LEU B CA 1
ATOM 6694 C C . LEU B 1 198 ? 2.176 -38.031 -13.344 1 98.69 198 LEU B C 1
ATOM 6696 O O . LEU B 1 198 ? 1.481 -38.281 -14.32 1 98.69 198 LEU B O 1
ATOM 6700 N N . ALA B 1 199 ? 2.072 -36.875 -12.695 1 98.81 199 ALA B N 1
ATOM 6701 C CA . ALA B 1 199 ? 1.227 -35.812 -13.211 1 98.81 199 ALA B CA 1
ATOM 6702 C C . ALA B 1 199 ? 1.595 -35.469 -14.656 1 98.81 199 ALA B C 1
ATOM 6704 O O . ALA B 1 199 ? 0.72 -35.344 -15.516 1 98.81 199 ALA B O 1
ATOM 6705 N N . PHE B 1 200 ? 2.883 -35.25 -14.938 1 98.88 200 PHE B N 1
ATOM 6706 C CA . PHE B 1 200 ? 3.34 -34.938 -16.281 1 98.88 200 PHE B CA 1
ATOM 6707 C C . PHE B 1 200 ? 3.002 -36.062 -17.25 1 98.88 200 PHE B C 1
ATOM 6709 O O . PHE B 1 200 ? 2.549 -35.812 -18.375 1 98.88 200 PHE B O 1
ATOM 6716 N N . GLU B 1 201 ? 3.268 -37.281 -16.828 1 98.75 201 GLU B N 1
ATOM 6717 C CA . GLU B 1 201 ? 3.021 -38.438 -17.703 1 98.75 201 GLU B CA 1
ATOM 6718 C C . GLU B 1 201 ? 1.561 -38.5 -18.141 1 98.75 201 GLU B C 1
ATOM 6720 O O . GLU B 1 201 ? 1.267 -38.594 -19.344 1 98.75 201 GLU B O 1
ATOM 6725 N N . ILE B 1 202 ? 0.66 -38.406 -17.188 1 98.62 202 ILE B N 1
ATOM 6726 C CA . ILE B 1 202 ? -0.767 -38.469 -17.469 1 98.62 202 ILE B CA 1
ATOM 6727 C C . ILE B 1 202 ? -1.172 -37.281 -18.344 1 98.62 202 ILE B C 1
ATOM 6729 O O . ILE B 1 202 ? -1.919 -37.438 -19.312 1 98.62 202 ILE B O 1
ATOM 6733 N N . ALA B 1 203 ? -0.704 -36.094 -18.031 1 98.81 203 ALA B N 1
ATOM 6734 C CA . ALA B 1 203 ? -1.058 -34.906 -18.797 1 98.81 203 ALA B CA 1
ATOM 6735 C C . ALA B 1 203 ? -0.578 -35 -20.234 1 98.81 203 ALA B C 1
ATOM 6737 O O . ALA B 1 203 ? -1.293 -34.625 -21.172 1 98.81 203 ALA B O 1
ATOM 6738 N N . ILE B 1 204 ? 0.657 -35.5 -20.438 1 98.75 204 ILE B N 1
ATOM 6739 C CA . ILE B 1 204 ? 1.236 -35.656 -21.781 1 98.75 204 ILE B CA 1
ATOM 6740 C C . ILE B 1 204 ? 0.44 -36.656 -22.578 1 98.75 204 ILE B C 1
ATOM 6742 O O . ILE B 1 204 ? 0.139 -36.438 -23.75 1 98.75 204 ILE B O 1
ATOM 6746 N N . GLU B 1 205 ? 0.073 -37.75 -21.969 1 98.44 205 GLU B N 1
ATOM 6747 C CA . GLU B 1 205 ? -0.708 -38.781 -22.625 1 98.44 205 GLU B CA 1
ATOM 6748 C C . GLU B 1 205 ? -2.078 -38.25 -23.047 1 98.44 205 GLU B C 1
ATOM 6750 O O . GLU B 1 205 ? -2.576 -38.594 -24.125 1 98.44 205 GLU B O 1
ATOM 6755 N N . ARG B 1 206 ? -2.613 -37.406 -22.219 1 98.06 206 ARG B N 1
ATOM 6756 C CA . ARG B 1 206 ? -3.986 -36.969 -22.422 1 98.06 206 ARG B CA 1
ATOM 6757 C C . ARG B 1 206 ? -4.043 -35.812 -23.422 1 98.06 206 ARG B C 1
ATOM 6759 O O . ARG B 1 206 ? -5.016 -35.688 -24.172 1 98.06 206 ARG B O 1
ATOM 6766 N N . SER B 1 207 ? -3.018 -34.969 -23.453 1 98.56 207 SER B N 1
ATOM 6767 C CA . SER B 1 207 ? -3.17 -33.719 -24.156 1 98.56 207 SER B CA 1
ATOM 6768 C C . SER B 1 207 ? -2.15 -33.562 -25.281 1 98.56 207 SER B C 1
ATOM 6770 O O . SER B 1 207 ? -2.273 -32.688 -26.141 1 98.56 207 SER B O 1
ATOM 6772 N N . HIS B 1 208 ? -1.104 -34.406 -25.297 1 98.38 208 HIS B N 1
ATOM 6773 C CA . HIS B 1 208 ? -0.061 -34.406 -26.328 1 98.38 208 HIS B CA 1
ATOM 6774 C C . HIS B 1 208 ? 0.468 -33 -26.562 1 98.38 208 HIS B C 1
ATOM 6776 O O . HIS B 1 208 ? 0.478 -32.5 -27.688 1 98.38 208 HIS B O 1
ATOM 6782 N N . PRO B 1 209 ? 0.946 -32.375 -25.531 1 98.81 209 PRO B N 1
ATOM 6783 C CA . PRO B 1 209 ? 1.494 -31.031 -25.719 1 98.81 209 PRO B CA 1
ATOM 6784 C C . PRO B 1 209 ? 2.619 -30.984 -26.75 1 98.81 209 PRO B C 1
ATOM 6786 O O . PRO B 1 209 ? 3.389 -31.953 -26.875 1 98.81 209 PRO B O 1
ATOM 6789 N N . GLY B 1 210 ? 2.729 -29.844 -27.422 1 98.69 210 GLY B N 1
ATOM 6790 C CA . GLY B 1 210 ? 3.76 -29.719 -28.438 1 98.69 210 GLY B CA 1
ATOM 6791 C C . GLY B 1 210 ? 5.156 -29.578 -27.859 1 98.69 210 GLY B C 1
ATOM 6792 O O . GLY B 1 210 ? 6.145 -29.906 -28.516 1 98.69 210 GLY B O 1
ATOM 6793 N N . ALA B 1 211 ? 5.172 -29.078 -26.641 1 98.75 211 ALA B N 1
ATOM 6794 C CA . ALA B 1 211 ? 6.484 -28.875 -26.047 1 98.75 211 ALA B CA 1
ATOM 6795 C C . ALA B 1 211 ? 6.434 -29.094 -24.531 1 98.75 211 ALA B C 1
ATOM 6797 O O . ALA B 1 211 ? 5.367 -29.031 -23.922 1 98.75 211 ALA B O 1
ATOM 6798 N N . VAL B 1 212 ? 7.543 -29.469 -23.953 1 98.88 212 VAL B N 1
ATOM 6799 C CA . VAL B 1 212 ? 7.793 -29.5 -22.516 1 98.88 212 VAL B CA 1
ATOM 6800 C C . VAL B 1 212 ? 8.867 -28.484 -22.156 1 98.88 212 VAL B C 1
ATOM 6802 O O . VAL B 1 212 ? 9.875 -28.359 -22.844 1 98.88 212 VAL B O 1
ATOM 6805 N N . MET B 1 213 ? 8.617 -27.703 -21.141 1 98.81 213 MET B N 1
ATOM 6806 C CA . MET B 1 213 ? 9.609 -26.734 -20.688 1 98.81 213 MET B CA 1
ATOM 6807 C C . MET B 1 213 ? 10.352 -27.25 -19.469 1 98.81 213 MET B C 1
ATOM 6809 O O . MET B 1 213 ? 9.734 -27.531 -18.438 1 98.81 213 MET B O 1
ATOM 6813 N N . ALA B 1 214 ? 11.641 -27.297 -19.531 1 98.75 214 ALA B N 1
ATOM 6814 C CA . ALA B 1 214 ? 12.469 -27.734 -18.422 1 98.75 214 ALA B CA 1
ATOM 6815 C C . ALA B 1 214 ? 12.5 -26.672 -17.312 1 98.75 214 ALA B C 1
ATOM 6817 O O . ALA B 1 214 ? 12.445 -25.469 -17.594 1 98.75 214 ALA B O 1
ATOM 6818 N N . ALA B 1 215 ? 12.609 -27.156 -16.094 1 98.38 215 ALA B N 1
ATOM 6819 C CA . ALA B 1 215 ? 12.719 -26.266 -14.945 1 98.38 215 ALA B CA 1
ATOM 6820 C C . ALA B 1 215 ? 14.102 -25.625 -14.891 1 98.38 215 ALA B C 1
ATOM 6822 O O . ALA B 1 215 ? 14.977 -25.922 -15.711 1 98.38 215 ALA B O 1
ATOM 6823 N N . TYR B 1 216 ? 14.297 -24.719 -13.875 1 96.94 216 TYR B N 1
ATOM 6824 C CA . TYR B 1 216 ? 15.547 -23.984 -13.672 1 96.94 216 TYR B CA 1
ATOM 6825 C C . TYR B 1 216 ? 16.516 -24.797 -12.828 1 96.94 216 TYR B C 1
ATOM 6827 O O . TYR B 1 216 ? 17.734 -24.781 -13.078 1 96.94 216 TYR B O 1
ATOM 6835 N N . ASN B 1 217 ? 15.977 -25.438 -11.875 1 98.19 217 ASN B N 1
ATOM 6836 C CA . ASN B 1 217 ? 16.719 -26.031 -10.766 1 98.19 217 ASN B CA 1
ATOM 6837 C C . ASN B 1 217 ? 17.422 -27.312 -11.188 1 98.19 217 ASN B C 1
ATOM 6839 O O . ASN B 1 217 ? 17.219 -27.797 -12.297 1 98.19 217 ASN B O 1
ATOM 6843 N N . LYS B 1 218 ? 18.297 -27.766 -10.297 1 98.56 218 LYS B N 1
ATOM 6844 C CA . LYS B 1 218 ? 18.828 -29.125 -10.406 1 98.56 218 LYS B CA 1
ATOM 6845 C C . LYS B 1 218 ? 17.875 -30.141 -9.789 1 98.56 218 LYS B C 1
ATOM 6847 O O . LYS B 1 218 ? 17.109 -29.812 -8.867 1 98.56 218 LYS B O 1
ATOM 6852 N N . VAL B 1 219 ? 17.828 -31.266 -10.367 1 98.75 219 VAL B N 1
ATOM 6853 C CA . VAL B 1 219 ? 17.172 -32.438 -9.789 1 98.75 219 VAL B CA 1
ATOM 6854 C C . VAL B 1 219 ? 18.172 -33.562 -9.586 1 98.75 219 VAL B C 1
ATOM 6856 O O . VAL B 1 219 ? 18.75 -34.062 -10.555 1 98.75 219 VAL B O 1
ATOM 6859 N N . ASN B 1 220 ? 18.391 -33.875 -8.32 1 98.56 220 ASN B N 1
ATOM 6860 C CA . ASN B 1 220 ? 19.344 -34.906 -7.949 1 98.56 220 ASN B CA 1
ATOM 6861 C C . ASN B 1 220 ? 20.719 -34.625 -8.555 1 98.56 220 ASN B C 1
ATOM 6863 O O . ASN B 1 220 ? 21.344 -35.531 -9.109 1 98.56 220 ASN B O 1
ATOM 6867 N N . GLY B 1 221 ? 21.062 -33.406 -8.562 1 98.31 221 GLY B N 1
ATOM 6868 C CA . GLY B 1 221 ? 22.438 -33.031 -8.852 1 98.31 221 GLY B CA 1
ATOM 6869 C C . GLY B 1 221 ? 22.641 -32.5 -10.258 1 98.31 221 GLY B C 1
ATOM 6870 O O . GLY B 1 221 ? 23.688 -31.953 -10.57 1 98.31 221 GLY B O 1
ATOM 6871 N N . SER B 1 222 ? 21.641 -32.625 -11.102 1 98.31 222 SER B N 1
ATOM 6872 C CA . SER B 1 222 ? 21.766 -32.188 -12.484 1 98.31 222 SER B CA 1
ATOM 6873 C C . SER B 1 222 ? 20.719 -31.125 -12.812 1 98.31 222 SER B C 1
ATOM 6875 O O . SER B 1 222 ? 19.547 -31.266 -12.43 1 98.31 222 SER B O 1
ATOM 6877 N N . TYR B 1 223 ? 21.172 -30.078 -13.508 1 98.5 223 TYR B N 1
ATOM 6878 C CA . TYR B 1 223 ? 20.188 -29.094 -13.953 1 98.5 223 TYR B CA 1
ATOM 6879 C C . TYR B 1 223 ? 19.094 -29.75 -14.781 1 98.5 223 TYR B C 1
ATOM 6881 O O . TYR B 1 223 ? 19.375 -30.641 -15.594 1 98.5 223 TYR B O 1
ATOM 6889 N N . ALA B 1 224 ? 17.875 -29.297 -14.594 1 98.69 224 ALA B N 1
ATOM 6890 C CA . ALA B 1 224 ? 16.734 -29.891 -15.289 1 98.69 224 ALA B CA 1
ATOM 6891 C C . ALA B 1 224 ? 16.953 -29.891 -16.797 1 98.69 224 ALA B C 1
ATOM 6893 O O . ALA B 1 224 ? 16.672 -30.875 -17.469 1 98.69 224 ALA B O 1
ATOM 6894 N N . ALA B 1 225 ? 17.516 -28.844 -17.344 1 98.44 225 ALA B N 1
ATOM 6895 C CA . ALA B 1 225 ? 17.734 -28.688 -18.781 1 98.44 225 ALA B CA 1
ATOM 6896 C C . ALA B 1 225 ? 18.891 -29.562 -19.25 1 98.44 225 ALA B C 1
ATOM 6898 O O . ALA B 1 225 ? 19.047 -29.797 -20.453 1 98.44 225 ALA B O 1
ATOM 6899 N N . ALA B 1 226 ? 19.672 -30.078 -18.344 1 98.44 226 ALA B N 1
ATOM 6900 C CA . ALA B 1 226 ? 20.797 -30.938 -18.656 1 98.44 226 ALA B CA 1
ATOM 6901 C C . ALA B 1 226 ? 20.625 -32.344 -18.062 1 98.44 226 ALA B C 1
ATOM 6903 O O . ALA B 1 226 ? 21.594 -33.094 -17.906 1 98.44 226 ALA B O 1
ATOM 6904 N N . ASN B 1 227 ? 19.469 -32.656 -17.672 1 98.75 227 ASN B N 1
ATOM 6905 C CA . ASN B 1 227 ? 19.219 -33.875 -16.938 1 98.75 227 ASN B CA 1
ATOM 6906 C C . ASN B 1 227 ? 18.875 -35.031 -17.875 1 98.75 227 ASN B C 1
ATOM 6908 O O . ASN B 1 227 ? 17.688 -35.281 -18.156 1 98.75 227 ASN B O 1
ATOM 6912 N N . ARG B 1 228 ? 19.844 -35.812 -18.266 1 98.31 228 ARG B N 1
ATOM 6913 C CA . ARG B 1 228 ? 19.656 -36.875 -19.234 1 98.31 228 ARG B CA 1
ATOM 6914 C C . ARG B 1 228 ? 18.641 -37.906 -18.719 1 98.31 228 ARG B C 1
ATOM 6916 O O . ARG B 1 228 ? 17.828 -38.406 -19.5 1 98.31 228 ARG B O 1
ATOM 6923 N N . ALA B 1 229 ? 18.688 -38.188 -17.469 1 97.69 229 ALA B N 1
ATOM 6924 C CA . ALA B 1 229 ? 17.766 -39.156 -16.875 1 97.69 229 ALA B CA 1
ATOM 6925 C C . ALA B 1 229 ? 16.328 -38.719 -17.078 1 97.69 229 ALA B C 1
ATOM 6927 O O . ALA B 1 229 ? 15.469 -39.531 -17.438 1 97.69 229 ALA B O 1
ATOM 6928 N N . LEU B 1 230 ? 16 -37.5 -16.906 1 98.62 230 LEU B N 1
ATOM 6929 C CA . LEU B 1 230 ? 14.633 -37 -17 1 98.62 230 LEU B CA 1
ATOM 6930 C C . LEU B 1 230 ? 14.258 -36.75 -18.469 1 98.62 230 LEU B C 1
ATOM 6932 O O . LEU B 1 230 ? 13.188 -37.156 -18.922 1 98.62 230 LEU B O 1
ATOM 6936 N N . LEU B 1 231 ? 15.133 -36.094 -19.234 1 98.81 231 LEU B N 1
ATOM 6937 C CA . LEU B 1 231 ? 14.789 -35.625 -20.578 1 98.81 231 LEU B CA 1
ATOM 6938 C C . LEU B 1 231 ? 14.852 -36.781 -21.578 1 98.81 231 LEU B C 1
ATOM 6940 O O . LEU B 1 231 ? 13.938 -36.938 -22.391 1 98.81 231 LEU B O 1
ATOM 6944 N N . THR B 1 232 ? 15.883 -37.562 -21.5 1 98.12 232 THR B N 1
ATOM 6945 C CA . THR B 1 232 ? 16.125 -38.562 -22.516 1 98.12 232 THR B CA 1
ATOM 6946 C C . THR B 1 232 ? 15.547 -39.906 -22.062 1 98.12 232 THR B C 1
ATOM 6948 O O . THR B 1 232 ? 14.75 -40.531 -22.781 1 98.12 232 THR B O 1
ATOM 6951 N N . ASP B 1 233 ? 15.875 -40.312 -20.891 1 97.12 233 ASP B N 1
ATOM 6952 C CA . ASP B 1 233 ? 15.508 -41.688 -20.484 1 97.12 233 ASP B CA 1
ATOM 6953 C C . ASP B 1 233 ? 14.016 -41.781 -20.172 1 97.12 233 ASP B C 1
ATOM 6955 O O . ASP B 1 233 ? 13.344 -42.719 -20.609 1 97.12 233 ASP B O 1
ATOM 6959 N N . VAL B 1 234 ? 13.477 -40.812 -19.469 1 98 234 VAL B N 1
ATOM 6960 C CA . VAL B 1 234 ? 12.078 -40.875 -19.062 1 98 234 VAL B CA 1
ATOM 6961 C C . VAL B 1 234 ? 11.188 -40.25 -20.125 1 98 234 VAL B C 1
ATOM 6963 O O . VAL B 1 234 ? 10.398 -40.938 -20.766 1 98 234 VAL B O 1
ATOM 6966 N N . LEU B 1 235 ? 11.32 -38.969 -20.359 1 98.69 235 LEU B N 1
ATOM 6967 C CA . LEU B 1 235 ? 10.406 -38.188 -21.203 1 98.69 235 LEU B CA 1
ATOM 6968 C C . LEU B 1 235 ? 10.438 -38.688 -22.641 1 98.69 235 LEU B C 1
ATOM 6970 O O . LEU B 1 235 ? 9.414 -39.125 -23.172 1 98.69 235 LEU B O 1
ATOM 6974 N N . LYS B 1 236 ? 11.594 -38.719 -23.312 1 98.38 236 LYS B N 1
ATOM 6975 C CA . LYS B 1 236 ? 11.695 -39.094 -24.719 1 98.38 236 LYS B CA 1
ATOM 6976 C C . LYS B 1 236 ? 11.766 -40.625 -24.875 1 98.38 236 LYS B C 1
ATOM 6978 O O . LYS B 1 236 ? 11.344 -41.156 -25.891 1 98.38 236 LYS B O 1
ATOM 6983 N N . GLY B 1 237 ? 12.273 -41.312 -23.875 1 97.5 237 GLY B N 1
ATOM 6984 C CA . GLY B 1 237 ? 12.414 -42.75 -23.922 1 97.5 237 GLY B CA 1
ATOM 6985 C C . GLY B 1 237 ? 11.172 -43.5 -23.453 1 97.5 237 GLY B C 1
ATOM 6986 O O . GLY B 1 237 ? 10.32 -43.875 -24.266 1 97.5 237 GLY B O 1
ATOM 6987 N N . ALA B 1 238 ? 11.039 -43.531 -22.156 1 96.38 238 ALA B N 1
ATOM 6988 C CA . ALA B 1 238 ? 9.969 -44.312 -21.547 1 96.38 238 ALA B CA 1
ATOM 6989 C C . ALA B 1 238 ? 8.602 -43.781 -21.969 1 96.38 238 ALA B C 1
ATOM 6991 O O . ALA B 1 238 ? 7.695 -44.594 -22.25 1 96.38 238 ALA B O 1
ATOM 6992 N N . TRP B 1 239 ? 8.414 -42.5 -22.031 1 98 239 TRP B N 1
ATOM 6993 C CA . TRP B 1 239 ? 7.109 -41.906 -22.344 1 98 239 TRP B CA 1
ATOM 6994 C C . TRP B 1 239 ? 6.953 -41.688 -23.844 1 98 239 TRP B C 1
ATOM 6996 O O . TRP B 1 239 ? 5.859 -41.344 -24.312 1 98 239 TRP B O 1
ATOM 7006 N N . ALA B 1 240 ? 8.047 -41.75 -24.641 1 97.62 240 ALA B N 1
ATOM 7007 C CA . ALA B 1 240 ? 8.062 -41.594 -26.094 1 97.62 240 ALA B CA 1
ATOM 7008 C C . ALA B 1 240 ? 7.5 -40.25 -26.5 1 97.62 240 ALA B C 1
ATOM 7010 O O . ALA B 1 240 ? 6.727 -40.125 -27.453 1 97.62 240 ALA B O 1
ATOM 7011 N N . PHE B 1 241 ? 7.754 -39.281 -25.766 1 98.25 241 PHE B N 1
ATOM 7012 C CA . PHE B 1 241 ? 7.293 -37.938 -26.078 1 98.25 241 PHE B CA 1
ATOM 7013 C C . PHE B 1 241 ? 7.848 -37.469 -27.422 1 98.25 241 PHE B C 1
ATOM 7015 O O . PHE B 1 241 ? 9.062 -37.406 -27.609 1 98.25 241 PHE B O 1
ATOM 7022 N N . PRO B 1 242 ? 7.016 -37.094 -28.328 1 98 242 PRO B N 1
ATOM 7023 C CA . PRO B 1 242 ? 7.504 -36.781 -29.672 1 98 242 PRO B CA 1
ATOM 7024 C C . PRO B 1 242 ? 7.816 -35.281 -29.859 1 98 242 PRO B C 1
ATOM 7026 O O . PRO B 1 242 ? 8.461 -34.906 -30.844 1 98 242 PRO B O 1
ATOM 7029 N N . GLY B 1 243 ? 7.344 -34.406 -28.984 1 98.5 243 GLY B N 1
ATOM 7030 C CA . GLY B 1 243 ? 7.539 -32.969 -29.109 1 98.5 243 GLY B CA 1
ATOM 7031 C C . GLY B 1 243 ? 8.93 -32.531 -28.703 1 98.5 243 GLY B C 1
ATOM 7032 O O . GLY B 1 243 ? 9.828 -33.344 -28.531 1 98.5 243 GLY B O 1
ATOM 7033 N N . TRP B 1 244 ? 9.164 -31.219 -28.609 1 98.56 244 TRP B N 1
ATOM 7034 C CA . TRP B 1 244 ? 10.508 -30.766 -28.281 1 98.56 244 TRP B CA 1
ATOM 7035 C C . TRP B 1 244 ? 10.562 -30.266 -26.828 1 98.56 244 TRP B C 1
ATOM 7037 O O . TRP B 1 244 ? 9.531 -30 -26.219 1 98.56 244 TRP B O 1
ATOM 7047 N N . VAL B 1 245 ? 11.703 -30.328 -26.25 1 98.88 245 VAL B N 1
ATOM 7048 C CA . VAL B 1 245 ? 11.984 -29.797 -24.922 1 98.88 245 VAL B CA 1
ATOM 7049 C C . VAL B 1 245 ? 12.641 -28.438 -25.031 1 98.88 245 VAL B C 1
ATOM 7051 O O . VAL B 1 245 ? 13.688 -28.297 -25.672 1 98.88 245 VAL B O 1
ATOM 7054 N N . MET B 1 246 ? 12.023 -27.422 -24.5 1 98.81 246 MET B N 1
ATOM 7055 C CA . MET B 1 246 ? 12.594 -26.078 -24.453 1 98.81 246 MET B CA 1
ATOM 7056 C C . MET B 1 246 ? 13.055 -25.719 -23.047 1 98.81 246 MET B C 1
ATOM 7058 O O . MET B 1 246 ? 12.555 -26.281 -22.078 1 98.81 246 MET B O 1
ATOM 7062 N N . SER B 1 247 ? 14 -24.828 -22.938 1 98.5 247 SER B N 1
ATOM 7063 C CA . SER B 1 247 ? 14.398 -24.312 -21.625 1 98.5 247 SER B CA 1
ATOM 7064 C C . SER B 1 247 ? 13.445 -23.219 -21.156 1 98.5 247 SER B C 1
ATOM 7066 O O . SER B 1 247 ? 12.711 -22.641 -21.953 1 98.5 247 SER B O 1
ATOM 7068 N N . ASP B 1 248 ? 13.398 -23.031 -19.891 1 97 248 ASP B N 1
ATOM 7069 C CA . ASP B 1 248 ? 12.891 -21.75 -19.391 1 97 248 ASP B CA 1
ATOM 7070 C C . ASP B 1 248 ? 13.953 -20.656 -19.5 1 97 248 ASP B C 1
ATOM 7072 O O . ASP B 1 248 ? 15.117 -20.953 -19.797 1 97 248 ASP B O 1
ATOM 7076 N N . TRP B 1 249 ? 13.555 -19.453 -19.438 1 94.56 249 TRP B N 1
ATOM 7077 C CA . TRP B 1 249 ? 14.438 -18.297 -19.562 1 94.56 249 TRP B CA 1
ATOM 7078 C C . TRP B 1 249 ? 15.422 -18.25 -18.391 1 94.56 249 TRP B C 1
ATOM 7080 O O . TRP B 1 249 ? 15.023 -18.094 -17.234 1 94.56 249 TRP B O 1
ATOM 7090 N N . GLY B 1 250 ? 16.641 -18.375 -18.703 1 94 250 GLY B N 1
ATOM 7091 C CA . GLY B 1 250 ? 17.672 -18.484 -17.703 1 94 250 GLY B CA 1
ATOM 7092 C C . GLY B 1 250 ? 17.953 -19.922 -17.281 1 94 250 GLY B C 1
ATOM 7093 O O . GLY B 1 250 ? 18.703 -20.172 -16.344 1 94 250 GLY B O 1
ATOM 7094 N N . GLY B 1 251 ? 17.469 -20.906 -18.031 1 96.94 251 GLY B N 1
ATOM 7095 C CA . GLY B 1 251 ? 17.547 -22.297 -17.609 1 96.94 251 GLY B CA 1
ATOM 7096 C C . GLY B 1 251 ? 18.547 -23.109 -18.391 1 96.94 251 GLY B C 1
ATOM 7097 O O . GLY B 1 251 ? 18.562 -24.344 -18.312 1 96.94 251 GLY B O 1
ATOM 7098 N N . THR B 1 252 ? 19.484 -22.422 -19.156 1 97.81 252 THR B N 1
ATOM 7099 C CA . THR B 1 252 ? 20.453 -23.156 -19.969 1 97.81 252 THR B CA 1
ATOM 7100 C C . THR B 1 252 ? 21.875 -22.812 -19.578 1 97.81 252 THR B C 1
ATOM 7102 O O . THR B 1 252 ? 22.516 -21.969 -20.219 1 97.81 252 THR B O 1
ATOM 7105 N N . PRO B 1 253 ? 22.438 -23.578 -18.703 1 96.5 253 PRO B N 1
ATOM 7106 C CA . PRO B 1 253 ? 23.766 -23.234 -18.203 1 96.5 253 PRO B CA 1
ATOM 7107 C C . PRO B 1 253 ? 24.875 -23.516 -19.219 1 96.5 253 PRO B C 1
ATOM 7109 O O . PRO B 1 253 ? 25.984 -23 -19.094 1 96.5 253 PRO B O 1
ATOM 7112 N N . GLY B 1 254 ? 24.594 -24.375 -20.312 1 97.56 254 GLY B N 1
ATOM 7113 C CA . GLY B 1 254 ? 25.625 -24.719 -21.281 1 97.56 254 GLY B CA 1
ATOM 7114 C C . GLY B 1 254 ? 25.078 -25.484 -22.484 1 97.56 254 GLY B C 1
ATOM 7115 O O . GLY B 1 254 ? 23.953 -25.984 -22.453 1 97.56 254 GLY B O 1
ATOM 7116 N N . TRP B 1 255 ? 25.953 -25.594 -23.516 1 97.5 255 TRP B N 1
ATOM 7117 C CA . TRP B 1 255 ? 25.531 -26.25 -24.75 1 97.5 255 TRP B CA 1
ATOM 7118 C C . TRP B 1 255 ? 25.312 -27.75 -24.516 1 97.5 255 TRP B C 1
ATOM 7120 O O . TRP B 1 255 ? 24.594 -28.391 -25.281 1 97.5 255 TRP B O 1
ATOM 7130 N N . GLU B 1 256 ? 25.906 -28.281 -23.391 1 97.75 256 GLU B N 1
ATOM 7131 C CA . GLU B 1 256 ? 25.797 -29.703 -23.062 1 97.75 256 GLU B CA 1
ATOM 7132 C C . GLU B 1 256 ? 24.359 -30.094 -22.797 1 97.75 256 GLU B C 1
ATOM 7134 O O . GLU B 1 256 ? 24.016 -31.281 -22.859 1 97.75 256 GLU B O 1
ATOM 7139 N N . CYS B 1 257 ? 23.547 -29.109 -22.516 1 98.56 257 CYS B N 1
ATOM 7140 C CA . CYS B 1 257 ? 22.125 -29.359 -22.344 1 98.56 257 CYS B CA 1
ATOM 7141 C C . CYS B 1 257 ? 21.531 -30.016 -23.594 1 98.56 257 CYS B C 1
ATOM 7143 O O . CYS B 1 257 ? 20.609 -30.828 -23.516 1 98.56 257 CYS B O 1
ATOM 7145 N N . ALA B 1 258 ? 22.062 -29.688 -24.766 1 98.56 258 ALA B N 1
ATOM 7146 C CA . ALA B 1 258 ? 21.594 -30.266 -26.016 1 98.56 258 ALA B CA 1
ATOM 7147 C C . ALA B 1 258 ? 21.828 -31.781 -26.047 1 98.56 258 ALA B C 1
ATOM 7149 O O . ALA B 1 258 ? 20.953 -32.531 -26.484 1 98.56 258 ALA B O 1
ATOM 7150 N N . VAL B 1 259 ? 22.969 -32.156 -25.547 1 97.94 259 VAL B N 1
ATOM 7151 C CA . VAL B 1 259 ? 23.328 -33.562 -25.562 1 97.94 259 VAL B CA 1
ATOM 7152 C C . VAL B 1 259 ? 22.484 -34.344 -24.531 1 97.94 259 VAL B C 1
ATOM 7154 O O . VAL B 1 259 ? 22.156 -35.5 -24.734 1 97.94 259 VAL B O 1
ATOM 7157 N N . ALA B 1 260 ? 22.109 -33.625 -23.531 1 98.25 260 ALA B N 1
ATOM 7158 C CA . ALA B 1 260 ? 21.344 -34.219 -22.453 1 98.25 260 ALA B CA 1
ATOM 7159 C C . ALA B 1 260 ? 19.875 -34.344 -22.828 1 98.25 260 ALA B C 1
ATOM 7161 O O . ALA B 1 260 ? 19.125 -35.094 -22.203 1 98.25 260 ALA B O 1
ATOM 7162 N N . GLY B 1 261 ? 19.406 -33.688 -23.844 1 98.44 261 GLY B N 1
ATOM 7163 C CA . GLY B 1 261 ? 18.031 -33.875 -24.297 1 98.44 261 GLY B CA 1
ATOM 7164 C C . GLY B 1 261 ? 17.297 -32.594 -24.547 1 98.44 261 GLY B C 1
ATOM 7165 O O . GLY B 1 261 ? 16.203 -32.594 -25.094 1 98.44 261 GLY B O 1
ATOM 7166 N N . LEU B 1 262 ? 17.891 -31.422 -24.156 1 98.81 262 LEU B N 1
ATOM 7167 C CA . LEU B 1 262 ? 17.266 -30.141 -24.438 1 98.81 262 LEU B CA 1
ATOM 7168 C C . LEU B 1 262 ? 17.281 -29.828 -25.938 1 98.81 262 LEU B C 1
ATOM 7170 O O . LEU B 1 262 ? 18.312 -30.016 -26.594 1 98.81 262 LEU B O 1
ATOM 7174 N N . ASP B 1 263 ? 16.203 -29.328 -26.5 1 98.88 263 ASP B N 1
ATOM 7175 C CA . ASP B 1 263 ? 16.109 -29.141 -27.953 1 98.88 263 ASP B CA 1
ATOM 7176 C C . ASP B 1 263 ? 16.219 -27.656 -28.312 1 98.88 263 ASP B C 1
ATOM 7178 O O . ASP B 1 263 ? 16.547 -27.312 -29.453 1 98.88 263 ASP B O 1
ATOM 7182 N N . GLN B 1 264 ? 15.852 -26.797 -27.375 1 98.81 264 GLN B N 1
ATOM 7183 C CA . GLN B 1 264 ? 15.781 -25.375 -27.703 1 98.81 264 GLN B CA 1
ATOM 7184 C C . GLN B 1 264 ? 16.125 -24.516 -26.484 1 98.81 264 GLN B C 1
ATOM 7186 O O . GLN B 1 264 ? 15.609 -24.75 -25.391 1 98.81 264 GLN B O 1
ATOM 7191 N N . GLU B 1 265 ? 17.031 -23.594 -26.641 1 98.62 265 GLU B N 1
ATOM 7192 C CA . GLU B 1 265 ? 17.312 -22.562 -25.641 1 98.62 265 GLU B CA 1
ATOM 7193 C C . GLU B 1 265 ? 16.391 -21.375 -25.812 1 98.62 265 GLU B C 1
ATOM 7195 O O . GLU B 1 265 ? 16.391 -20.719 -26.859 1 98.62 265 GLU B O 1
ATOM 7200 N N . CYS B 1 266 ? 15.633 -21.141 -24.781 1 97.38 266 CYS B N 1
ATOM 7201 C CA . CYS B 1 266 ? 14.766 -19.969 -24.812 1 97.38 266 CYS B CA 1
ATOM 7202 C C . CYS B 1 266 ? 15.266 -18.891 -23.844 1 97.38 266 CYS B C 1
ATOM 7204 O O . CYS B 1 266 ? 15.781 -19.203 -22.766 1 97.38 266 CYS B O 1
ATOM 7206 N N . GLY B 1 267 ? 15.109 -17.656 -24.25 1 94 267 GLY B N 1
ATOM 7207 C CA . GLY B 1 267 ? 15.586 -16.547 -23.453 1 94 267 GLY B CA 1
ATOM 7208 C C . GLY B 1 267 ? 17.094 -16.422 -23.453 1 94 267 GLY B C 1
ATOM 7209 O O . GLY B 1 267 ? 17.719 -16.328 -22.391 1 94 267 GLY B O 1
ATOM 7210 N N . ALA B 1 268 ? 17.672 -16.422 -24.562 1 94.12 268 ALA B N 1
ATOM 7211 C CA . ALA B 1 268 ? 19.125 -16.469 -24.719 1 94.12 268 ALA B CA 1
ATOM 7212 C C . ALA B 1 268 ? 19.797 -15.289 -24 1 94.12 268 ALA B C 1
ATOM 7214 O O . ALA B 1 268 ? 20.891 -15.422 -23.469 1 94.12 268 ALA B O 1
ATOM 7215 N N . GLN B 1 269 ? 19.062 -14.172 -23.953 1 91.44 269 GLN B N 1
ATOM 7216 C CA . GLN B 1 269 ? 19.609 -12.977 -23.297 1 91.44 269 GLN B CA 1
ATOM 7217 C C . GLN B 1 269 ? 19.766 -13.188 -21.797 1 91.44 269 GLN B C 1
ATOM 7219 O O . GLN B 1 269 ? 20.781 -12.781 -21.219 1 91.44 269 GLN B O 1
ATOM 7224 N N . LEU B 1 270 ? 18.75 -13.797 -21.266 1 90.62 270 LEU B N 1
ATOM 7225 C CA . LEU B 1 270 ? 18.812 -14.039 -19.828 1 90.62 270 LEU B CA 1
ATOM 7226 C C . LEU B 1 270 ? 19.844 -15.117 -19.5 1 90.62 270 LEU B C 1
ATOM 7228 O O . LEU B 1 270 ? 20.484 -15.07 -18.453 1 90.62 270 LEU B O 1
ATOM 7232 N N . ASP B 1 271 ? 19.984 -16.047 -20.359 1 94.19 271 ASP B N 1
ATOM 7233 C CA . ASP B 1 271 ? 21.031 -17.047 -20.172 1 94.19 271 ASP B CA 1
ATOM 7234 C C . ASP B 1 271 ? 22.422 -16.422 -20.25 1 94.19 271 ASP B C 1
ATOM 7236 O O . ASP B 1 271 ? 23.312 -16.781 -19.484 1 94.19 271 ASP B O 1
ATOM 7240 N N . ALA B 1 272 ? 22.578 -15.516 -21.203 1 93.75 272 ALA B N 1
ATOM 7241 C CA . ALA B 1 272 ? 23.859 -14.812 -21.297 1 93.75 272 ALA B CA 1
ATOM 7242 C C . ALA B 1 272 ? 24.156 -14.039 -20.031 1 93.75 272 ALA B C 1
ATOM 7244 O O . ALA B 1 272 ? 25.312 -13.961 -19.594 1 93.75 272 ALA B O 1
ATOM 7245 N N . LEU B 1 273 ? 23.141 -13.484 -19.5 1 89.06 273 LEU B N 1
ATOM 7246 C CA . LEU B 1 273 ? 23.312 -12.719 -18.266 1 89.06 273 LEU B CA 1
ATOM 7247 C C . LEU B 1 273 ? 23.688 -13.625 -17.109 1 89.06 273 LEU B C 1
ATOM 7249 O O . LEU B 1 273 ? 24.578 -13.297 -16.312 1 89.06 273 LEU B O 1
ATOM 7253 N N . LEU B 1 274 ? 23.016 -14.773 -16.969 1 90.62 274 LEU B N 1
ATOM 7254 C CA . LEU B 1 274 ? 23.172 -15.633 -15.797 1 90.62 274 LEU B CA 1
ATOM 7255 C C . LEU B 1 274 ? 24.391 -16.531 -15.961 1 90.62 274 LEU B C 1
ATOM 7257 O O . LEU B 1 274 ? 25.078 -16.844 -14.984 1 90.62 274 LEU B O 1
ATOM 7261 N N . TRP B 1 275 ? 24.625 -16.938 -17.219 1 93.38 275 TRP B N 1
ATOM 7262 C CA . TRP B 1 275 ? 25.609 -18 -17.422 1 93.38 275 TRP B CA 1
ATOM 7263 C C . TRP B 1 275 ? 26.719 -17.547 -18.359 1 93.38 275 TRP B C 1
ATOM 7265 O O . TRP B 1 275 ? 27.547 -18.359 -18.797 1 93.38 275 TRP B O 1
ATOM 7275 N N . GLN B 1 276 ? 26.703 -16.344 -18.781 1 91.94 276 GLN B N 1
ATOM 7276 C CA . GLN B 1 276 ? 27.781 -15.648 -19.469 1 91.94 276 GLN B CA 1
ATOM 7277 C C . GLN B 1 276 ? 27.875 -16.078 -20.938 1 91.94 276 GLN B C 1
ATOM 7279 O O . GLN B 1 276 ? 28.891 -15.875 -21.578 1 91.94 276 GLN B O 1
ATOM 7284 N N . ALA B 1 277 ? 26.797 -16.797 -21.484 1 91.06 277 ALA B N 1
ATOM 7285 C CA . ALA B 1 277 ? 26.75 -17.156 -22.891 1 91.06 277 ALA B CA 1
ATOM 7286 C C . ALA B 1 277 ? 25.328 -17.5 -23.328 1 91.06 277 ALA B C 1
ATOM 7288 O O . ALA B 1 277 ? 24.5 -17.906 -22.516 1 91.06 277 ALA B O 1
ATOM 7289 N N . GLU B 1 278 ? 25.188 -17.266 -24.672 1 95.62 278 GLU B N 1
ATOM 7290 C CA . GLU B 1 278 ? 24.078 -17.969 -25.312 1 95.62 278 GLU B CA 1
ATOM 7291 C C . GLU B 1 278 ? 24.469 -19.422 -25.625 1 95.62 278 GLU B C 1
ATOM 7293 O O . GLU B 1 278 ? 25.094 -19.688 -26.656 1 95.62 278 GLU B O 1
ATOM 7298 N N . SER B 1 279 ? 23.984 -20.266 -24.906 1 97.06 279 SER B N 1
ATOM 7299 C CA . SER B 1 279 ? 24.516 -21.625 -24.875 1 97.06 279 SER B CA 1
ATOM 7300 C C . SER B 1 279 ? 24.328 -22.312 -26.234 1 97.06 279 SER B C 1
ATOM 7302 O O . SER B 1 279 ? 25.172 -23.094 -26.656 1 97.06 279 SER B O 1
ATOM 7304 N N . PHE B 1 280 ? 23.188 -22.125 -26.891 1 98.06 280 PHE B N 1
ATOM 7305 C CA . PHE B 1 280 ? 22.906 -22.797 -28.156 1 98.06 280 PHE B CA 1
ATOM 7306 C C . PHE B 1 280 ? 23.281 -21.906 -29.328 1 98.06 280 PHE B C 1
ATOM 7308 O O . PHE B 1 280 ? 22.906 -22.188 -30.469 1 98.06 280 PHE B O 1
ATOM 7315 N N . GLY B 1 281 ? 23.969 -20.812 -29.078 1 96.88 281 GLY B N 1
ATOM 7316 C CA . GLY B 1 281 ? 24.578 -20 -30.125 1 96.88 281 GLY B CA 1
ATOM 7317 C C . GLY B 1 281 ? 25.922 -20.547 -30.578 1 96.88 281 GLY B C 1
ATOM 7318 O O . GLY B 1 281 ? 26.016 -21.672 -31.047 1 96.88 281 GLY B O 1
ATOM 7319 N N . GLU B 1 282 ? 26.922 -19.719 -30.375 1 96.25 282 GLU B N 1
ATOM 7320 C CA . GLU B 1 282 ? 28.266 -20.047 -30.859 1 96.25 282 GLU B CA 1
ATOM 7321 C C . GLU B 1 282 ? 28.812 -21.281 -30.156 1 96.25 282 GLU B C 1
ATOM 7323 O O . GLU B 1 282 ? 29.5 -22.109 -30.781 1 96.25 282 GLU B O 1
ATOM 7328 N N . PRO B 1 283 ? 28.547 -21.438 -28.906 1 97.75 283 PRO B N 1
ATOM 7329 C CA . PRO B 1 283 ? 29.094 -22.625 -28.234 1 97.75 283 PRO B CA 1
ATOM 7330 C C . PRO B 1 283 ? 28.562 -23.922 -28.828 1 97.75 283 PRO B C 1
ATOM 7332 O O . PRO B 1 283 ? 29.328 -24.875 -29.016 1 97.75 283 PRO B O 1
ATOM 7335 N N . LEU B 1 284 ? 27.281 -24.031 -29.094 1 98.12 284 LEU B N 1
ATOM 7336 C CA . LEU B 1 284 ? 26.703 -25.25 -29.656 1 98.12 284 LEU B CA 1
ATOM 7337 C C . LEU B 1 284 ? 27.188 -25.453 -31.094 1 98.12 284 LEU B C 1
ATOM 7339 O O . LEU B 1 284 ? 27.438 -26.578 -31.5 1 98.12 284 LEU B O 1
ATOM 7343 N N . ARG B 1 285 ? 27.297 -24.422 -31.922 1 97.56 285 ARG B N 1
ATOM 7344 C CA . ARG B 1 285 ? 27.812 -24.5 -33.281 1 97.56 285 ARG B CA 1
ATOM 7345 C C . ARG B 1 285 ? 29.234 -25.047 -33.281 1 97.56 285 ARG B C 1
ATOM 7347 O O . ARG B 1 285 ? 29.578 -25.875 -34.125 1 97.56 285 ARG B O 1
ATOM 7354 N N . SER B 1 286 ? 30.016 -24.5 -32.375 1 97.88 286 SER B N 1
ATOM 7355 C CA . SER B 1 286 ? 31.391 -24.969 -32.25 1 97.88 286 SER B CA 1
ATOM 7356 C C . SER B 1 286 ? 31.453 -26.438 -31.891 1 97.88 286 SER B C 1
ATOM 7358 O O . SER B 1 286 ? 32.281 -27.188 -32.406 1 97.88 286 SER B O 1
ATOM 7360 N N . ALA B 1 287 ? 30.625 -26.828 -30.953 1 98.06 287 ALA B N 1
ATOM 7361 C CA . ALA B 1 287 ? 30.578 -28.234 -30.531 1 98.06 287 ALA B CA 1
ATOM 7362 C C . ALA B 1 287 ? 30.188 -29.141 -31.703 1 98.06 287 ALA B C 1
ATOM 7364 O O . ALA B 1 287 ? 30.672 -30.266 -31.812 1 98.06 287 ALA B O 1
ATOM 7365 N N . HIS B 1 288 ? 29.234 -28.719 -32.562 1 97.81 288 HIS B N 1
ATOM 7366 C CA . HIS B 1 288 ? 28.844 -29.469 -33.719 1 97.81 288 HIS B CA 1
ATOM 7367 C C . HIS B 1 288 ? 29.984 -29.562 -34.75 1 97.81 288 HIS B C 1
ATOM 7369 O O . HIS B 1 288 ? 30.234 -30.625 -35.312 1 97.81 288 HIS B O 1
ATOM 7375 N N . ALA B 1 289 ? 30.656 -28.484 -34.969 1 97.06 289 ALA B N 1
ATOM 7376 C CA . ALA B 1 289 ? 31.766 -28.406 -35.938 1 97.06 289 ALA B CA 1
ATOM 7377 C C . ALA B 1 289 ? 32.906 -29.359 -35.531 1 97.06 289 ALA B C 1
ATOM 7379 O O . ALA B 1 289 ? 33.562 -29.922 -36.406 1 97.06 289 ALA B O 1
ATOM 7380 N N . ASP B 1 290 ? 33.125 -29.453 -34.312 1 96.25 290 ASP B N 1
ATOM 7381 C CA . ASP B 1 290 ? 34.25 -30.281 -33.875 1 96.25 290 ASP B CA 1
ATOM 7382 C C . ASP B 1 290 ? 33.781 -31.703 -33.562 1 96.25 290 ASP B C 1
ATOM 7384 O O . ASP B 1 290 ? 34.594 -32.5 -33.031 1 96.25 290 ASP B O 1
ATOM 7388 N N . GLY B 1 291 ? 32.5 -31.984 -33.656 1 95.56 291 GLY B N 1
ATOM 7389 C CA . GLY B 1 291 ? 32.031 -33.344 -33.594 1 95.56 291 GLY B CA 1
ATOM 7390 C C . GLY B 1 291 ? 31.5 -33.75 -32.25 1 95.56 291 GLY B C 1
ATOM 7391 O O . GLY B 1 291 ? 30.953 -34.844 -32.062 1 95.56 291 GLY B O 1
ATOM 7392 N N . ARG B 1 292 ? 31.578 -32.844 -31.266 1 96.31 292 ARG B N 1
ATOM 7393 C CA . ARG B 1 292 ? 31.078 -33.156 -29.938 1 96.31 292 ARG B CA 1
ATOM 7394 C C . ARG B 1 292 ? 29.547 -33.219 -29.906 1 96.31 292 ARG B C 1
ATOM 7396 O O . ARG B 1 292 ? 28.969 -33.969 -29.109 1 96.31 292 ARG B O 1
ATOM 7403 N N . MET B 1 293 ? 28.969 -32.5 -30.719 1 95.81 293 MET B N 1
ATOM 7404 C CA . MET B 1 293 ? 27.531 -32.594 -30.984 1 95.81 293 MET B CA 1
ATOM 7405 C C . MET B 1 293 ? 27.281 -33.219 -32.344 1 95.81 293 MET B C 1
ATOM 7407 O O . MET B 1 293 ? 27.672 -32.656 -33.375 1 95.81 293 MET B O 1
ATOM 7411 N N . SER B 1 294 ? 26.594 -34.344 -32.375 1 97.06 294 SER B N 1
ATOM 7412 C CA . SER B 1 294 ? 26.438 -35.062 -33.625 1 97.06 294 SER B CA 1
ATOM 7413 C C . SER B 1 294 ? 25.406 -34.438 -34.531 1 97.06 294 SER B C 1
ATOM 7415 O O . SER B 1 294 ? 24.531 -33.719 -34.062 1 97.06 294 SER B O 1
ATOM 7417 N N . GLY B 1 295 ? 25.531 -34.75 -35.844 1 96.88 295 GLY B N 1
ATOM 7418 C CA . GLY B 1 295 ? 24.531 -34.312 -36.781 1 96.88 295 GLY B CA 1
ATOM 7419 C C . GLY B 1 295 ? 23.172 -34.969 -36.562 1 96.88 295 GLY B C 1
ATOM 7420 O O . GLY B 1 295 ? 22.141 -34.344 -36.781 1 96.88 295 GLY B O 1
ATOM 7421 N N . GLN B 1 296 ? 23.234 -36.156 -36.125 1 97.31 296 GLN B N 1
ATOM 7422 C CA . GLN B 1 296 ? 21.984 -36.844 -35.812 1 97.31 296 GLN B CA 1
ATOM 7423 C C . GLN B 1 296 ? 21.219 -36.125 -34.688 1 97.31 296 GLN B C 1
ATOM 7425 O O . GLN B 1 296 ? 20 -36 -34.75 1 97.31 296 GLN B O 1
ATOM 7430 N N . ARG B 1 297 ? 21.938 -35.781 -33.656 1 97.94 297 ARG B N 1
ATOM 7431 C CA . ARG B 1 297 ? 21.312 -35.031 -32.562 1 97.94 297 ARG B CA 1
ATOM 7432 C C . ARG B 1 297 ? 20.766 -33.719 -33.031 1 97.94 297 ARG B C 1
ATOM 7434 O O . ARG B 1 297 ? 19.641 -33.312 -32.656 1 97.94 297 ARG B O 1
ATOM 7441 N N . LEU B 1 298 ? 21.5 -32.969 -33.781 1 98.38 298 LEU B N 1
ATOM 7442 C CA . LEU B 1 298 ? 21.031 -31.703 -34.375 1 98.38 298 LEU B CA 1
ATOM 7443 C C . LEU B 1 298 ? 19.734 -31.906 -35.156 1 98.38 298 LEU B C 1
ATOM 7445 O O . LEU B 1 298 ? 18.781 -31.156 -34.969 1 98.38 298 LEU B O 1
ATOM 7449 N N . SER B 1 299 ? 19.719 -32.938 -35.969 1 98.19 299 SER B N 1
ATOM 7450 C CA . SER B 1 299 ? 18.547 -33.25 -36.781 1 98.19 299 SER B CA 1
ATOM 7451 C C . SER B 1 299 ? 17.359 -33.594 -35.875 1 98.19 299 SER B C 1
ATOM 7453 O O . SER B 1 299 ? 16.219 -33.188 -36.188 1 98.19 299 SER B O 1
ATOM 7455 N N . ASP B 1 300 ? 17.609 -34.375 -34.875 1 98.31 300 ASP B N 1
ATOM 7456 C CA . ASP B 1 300 ? 16.547 -34.781 -33.969 1 98.31 300 ASP B CA 1
ATOM 7457 C C . ASP B 1 300 ? 15.914 -33.562 -33.281 1 98.31 300 ASP B C 1
ATOM 7459 O O . ASP B 1 300 ? 14.695 -33.469 -33.188 1 98.31 300 ASP B O 1
ATOM 7463 N N . MET B 1 301 ? 16.766 -32.625 -32.75 1 98.75 301 MET B N 1
ATOM 7464 C CA . MET B 1 301 ? 16.281 -31.406 -32.125 1 98.75 301 MET B CA 1
ATOM 7465 C C . MET B 1 301 ? 15.352 -30.641 -33.062 1 98.75 301 MET B C 1
ATOM 7467 O O . MET B 1 301 ? 14.25 -30.25 -32.656 1 98.75 301 MET B O 1
ATOM 7471 N N . VAL B 1 302 ? 15.75 -30.469 -34.281 1 98.69 302 VAL B N 1
ATOM 7472 C CA . VAL B 1 302 ? 15.016 -29.672 -35.281 1 98.69 302 VAL B CA 1
ATOM 7473 C C . VAL B 1 302 ? 13.727 -30.406 -35.656 1 98.69 302 VAL B C 1
ATOM 7475 O O . VAL B 1 302 ? 12.656 -29.781 -35.75 1 98.69 302 VAL B O 1
ATOM 7478 N N . ARG B 1 303 ? 13.781 -31.656 -35.906 1 98.56 303 ARG B N 1
ATOM 7479 C CA . ARG B 1 303 ? 12.617 -32.438 -36.312 1 98.56 303 ARG B CA 1
ATOM 7480 C C . ARG B 1 303 ? 11.523 -32.375 -35.25 1 98.56 303 ARG B C 1
ATOM 7482 O O . ARG B 1 303 ? 10.336 -32.344 -35.562 1 98.56 303 ARG B O 1
ATOM 7489 N N . ARG B 1 304 ? 11.867 -32.438 -34.031 1 98.69 304 ARG B N 1
ATOM 7490 C CA . ARG B 1 304 ? 10.883 -32.406 -32.938 1 98.69 304 ARG B CA 1
ATOM 7491 C C . ARG B 1 304 ? 10.133 -31.078 -32.938 1 98.69 304 ARG B C 1
ATOM 7493 O O . ARG B 1 304 ? 8.93 -31.031 -32.688 1 98.69 304 ARG B O 1
ATOM 7500 N N . ILE B 1 305 ? 10.836 -29.969 -33.156 1 98.81 305 ILE B N 1
ATOM 7501 C CA . ILE B 1 305 ? 10.203 -28.656 -33.25 1 98.81 305 ILE B CA 1
ATOM 7502 C C . ILE B 1 305 ? 9.242 -28.625 -34.438 1 98.81 305 ILE B C 1
ATOM 7504 O O . ILE B 1 305 ? 8.07 -28.266 -34.312 1 98.81 305 ILE B O 1
ATOM 7508 N N . LEU B 1 306 ? 9.727 -29.078 -35.625 1 98.62 306 LEU B N 1
ATOM 7509 C CA . LEU B 1 306 ? 8.914 -29.078 -36.844 1 98.62 306 LEU B CA 1
ATOM 7510 C C . LEU B 1 306 ? 7.695 -29.984 -36.656 1 98.62 306 LEU B C 1
ATOM 7512 O O . LEU B 1 306 ? 6.598 -29.625 -37.094 1 98.62 306 LEU B O 1
ATOM 7516 N N . ARG B 1 307 ? 7.93 -31.125 -36.094 1 98.38 307 ARG B N 1
ATOM 7517 C CA . ARG B 1 307 ? 6.84 -32.062 -35.875 1 98.38 307 ARG B CA 1
ATOM 7518 C C . ARG B 1 307 ? 5.707 -31.422 -35.094 1 98.38 307 ARG B C 1
ATOM 7520 O O . ARG B 1 307 ? 4.535 -31.562 -35.438 1 98.38 307 ARG B O 1
ATOM 7527 N N . SER B 1 308 ? 6.035 -30.797 -34 1 98.44 308 SER B N 1
ATOM 7528 C CA . SER B 1 308 ? 5.031 -30.141 -33.188 1 98.44 308 SER B CA 1
ATOM 7529 C C . SER B 1 308 ? 4.32 -29.031 -33.969 1 98.44 308 SER B C 1
ATOM 7531 O O . SER B 1 308 ? 3.107 -28.859 -33.844 1 98.44 308 SER B O 1
ATOM 7533 N N . MET B 1 309 ? 5.059 -28.234 -34.75 1 98.19 309 MET B N 1
ATOM 7534 C CA . MET B 1 309 ? 4.469 -27.188 -35.562 1 98.19 309 MET B CA 1
ATOM 7535 C C . MET B 1 309 ? 3.434 -27.781 -36.531 1 98.19 309 MET B C 1
ATOM 7537 O O . MET B 1 309 ? 2.328 -27.25 -36.656 1 98.19 309 MET B O 1
ATOM 7541 N N . PHE B 1 310 ? 3.809 -28.906 -37.125 1 97.44 310 PHE B N 1
ATOM 7542 C CA . PHE B 1 310 ? 2.941 -29.516 -38.125 1 97.44 310 PHE B CA 1
ATOM 7543 C C . PHE B 1 310 ? 1.775 -30.234 -37.438 1 97.44 310 PHE B C 1
ATOM 7545 O O . PHE B 1 310 ? 0.661 -30.25 -37.969 1 97.44 310 PHE B O 1
ATOM 7552 N N . ALA B 1 311 ? 2.021 -30.828 -36.281 1 97.31 311 ALA B N 1
ATOM 7553 C CA . ALA B 1 311 ? 0.97 -31.547 -35.562 1 97.31 311 ALA B CA 1
ATOM 7554 C C . ALA B 1 311 ? -0.139 -30.609 -35.125 1 97.31 311 ALA B C 1
ATOM 7556 O O . ALA B 1 311 ? -1.323 -30.938 -35.219 1 97.31 311 ALA B O 1
ATOM 7557 N N . VAL B 1 312 ? 0.204 -29.453 -34.656 1 96.75 312 VAL B N 1
ATOM 7558 C CA . VAL B 1 312 ? -0.768 -28.469 -34.156 1 96.75 312 VAL B CA 1
ATOM 7559 C C . VAL B 1 312 ? -1.315 -27.672 -35.344 1 96.75 312 VAL B C 1
ATOM 7561 O O . VAL B 1 312 ? -2.428 -27.141 -35.281 1 96.75 312 VAL B O 1
ATOM 7564 N N . GLY B 1 313 ? -0.513 -27.547 -36.406 1 95.19 313 GLY B N 1
ATOM 7565 C CA . GLY B 1 313 ? -0.965 -26.922 -37.656 1 95.19 313 GLY B CA 1
ATOM 7566 C C . GLY B 1 313 ? -0.688 -25.438 -37.688 1 95.19 313 GLY B C 1
ATOM 7567 O O . GLY B 1 313 ? -1.482 -24.672 -38.25 1 95.19 313 GLY B O 1
ATOM 7568 N N . VAL B 1 314 ? 0.397 -25.016 -37.125 1 94.38 314 VAL B N 1
ATOM 7569 C CA . VAL B 1 314 ? 0.662 -23.578 -37.062 1 94.38 314 VAL B CA 1
ATOM 7570 C C . VAL B 1 314 ? 1.027 -23.062 -38.469 1 94.38 314 VAL B C 1
ATOM 7572 O O . VAL B 1 314 ? 0.946 -21.875 -38.75 1 94.38 314 VAL B O 1
ATOM 7575 N N . ASP B 1 315 ? 1.336 -23.938 -39.438 1 91.12 315 ASP B N 1
ATOM 7576 C CA . ASP B 1 315 ? 1.752 -23.578 -40.781 1 91.12 315 ASP B CA 1
ATOM 7577 C C . ASP B 1 315 ? 0.544 -23.406 -41.688 1 91.12 315 ASP B C 1
ATOM 7579 O O . ASP B 1 315 ? 0.683 -22.953 -42.844 1 91.12 315 ASP B O 1
ATOM 7583 N N . ARG B 1 316 ? -0.546 -23.688 -41.281 1 84.62 316 ARG B N 1
ATOM 7584 C CA . ARG B 1 316 ? -1.691 -23.719 -42.188 1 84.62 316 ARG B CA 1
ATOM 7585 C C . ARG B 1 316 ? -2.854 -22.906 -41.625 1 84.62 316 ARG B C 1
ATOM 7587 O O . ARG B 1 316 ? -4.008 -23.141 -42 1 84.62 316 ARG B O 1
ATOM 7594 N N . LEU B 1 317 ? -2.551 -22.016 -40.875 1 76.06 317 LEU B N 1
ATOM 7595 C CA . LEU B 1 317 ? -3.668 -21.391 -40.188 1 76.06 317 LEU B CA 1
ATOM 7596 C C . LEU B 1 317 ? -4.199 -20.188 -40.969 1 76.06 317 LEU B C 1
ATOM 7598 O O . LEU B 1 317 ? -3.42 -19.422 -41.531 1 76.06 317 LEU B O 1
ATOM 7602 N N . ASP B 1 318 ? -5.535 -20.234 -40.906 1 80.62 318 ASP B N 1
ATOM 7603 C CA . ASP B 1 318 ? -6.242 -19.047 -41.375 1 80.62 318 ASP B CA 1
ATOM 7604 C C . ASP B 1 318 ? -6.141 -17.906 -40.375 1 80.62 318 ASP B C 1
ATOM 7606 O O . ASP B 1 318 ? -5.766 -18.125 -39.219 1 80.62 318 ASP B O 1
ATOM 7610 N N . PRO B 1 319 ? -6.508 -16.766 -40.906 1 82.5 319 PRO B N 1
ATOM 7611 C CA . PRO B 1 319 ? -6.527 -15.648 -39.969 1 82.5 319 PRO B CA 1
ATOM 7612 C C . PRO B 1 319 ? -7.457 -15.898 -38.781 1 82.5 319 PRO B C 1
ATOM 7614 O O . PRO B 1 319 ? -8.539 -16.469 -38.938 1 82.5 319 PRO B O 1
ATOM 7617 N N . ALA B 1 320 ? -6.98 -15.641 -37.656 1 85 320 ALA B N 1
ATOM 7618 C CA . ALA B 1 320 ? -7.746 -15.883 -36.438 1 85 320 ALA B CA 1
ATOM 7619 C C . ALA B 1 320 ? -8.938 -14.938 -36.344 1 85 320 ALA B C 1
ATOM 7621 O O . ALA B 1 320 ? -8.812 -13.742 -36.625 1 85 320 ALA B O 1
ATOM 7622 N N . PRO B 1 321 ? -10.078 -15.477 -36 1 85.44 321 PRO B N 1
ATOM 7623 C CA . PRO B 1 321 ? -11.188 -14.555 -35.75 1 85.44 321 PRO B CA 1
ATOM 7624 C C . PRO B 1 321 ? -10.977 -13.711 -34.5 1 85.44 321 PRO B C 1
ATOM 7626 O O . PRO B 1 321 ? -10.203 -14.094 -33.625 1 85.44 321 PRO B O 1
ATOM 7629 N N . GLU B 1 322 ? -11.656 -12.562 -34.531 1 91.69 322 GLU B N 1
ATOM 7630 C CA . GLU B 1 322 ? -11.609 -11.719 -33.344 1 91.69 322 GLU B CA 1
ATOM 7631 C C . GLU B 1 322 ? -12.211 -12.43 -32.125 1 91.69 322 GLU B C 1
ATOM 7633 O O . GLU B 1 322 ? -13.305 -12.992 -32.219 1 91.69 322 GLU B O 1
ATOM 7638 N N . PRO B 1 323 ? -11.477 -12.43 -31.062 1 95.25 323 PRO B N 1
ATOM 7639 C CA . PRO B 1 323 ? -12.008 -13.117 -29.891 1 95.25 323 PRO B CA 1
ATOM 7640 C C . PRO B 1 323 ? -13.266 -12.445 -29.328 1 95.25 323 PRO B C 1
ATOM 7642 O O . PRO B 1 323 ? -13.359 -11.211 -29.328 1 95.25 323 PRO B O 1
ATOM 7645 N N . ASP B 1 324 ? -14.227 -13.156 -28.875 1 96.88 324 ASP B N 1
ATOM 7646 C CA . ASP B 1 324 ? -15.398 -12.68 -28.156 1 96.88 324 ASP B CA 1
ATOM 7647 C C . ASP B 1 324 ? -15.07 -12.398 -26.688 1 96.88 324 ASP B C 1
ATOM 7649 O O . ASP B 1 324 ? -15.289 -13.25 -25.828 1 96.88 324 ASP B O 1
ATOM 7653 N N . MET B 1 325 ? -14.711 -11.188 -26.469 1 96.62 325 MET B N 1
ATOM 7654 C CA . MET B 1 325 ? -14.195 -10.82 -25.156 1 96.62 325 MET B CA 1
ATOM 7655 C C . MET B 1 325 ? -15.281 -10.93 -24.094 1 96.62 325 MET B C 1
ATOM 7657 O O . MET B 1 325 ? -14.992 -11.195 -22.922 1 96.62 325 MET B O 1
ATOM 7661 N N . ALA B 1 326 ? -16.531 -10.703 -24.422 1 97.56 326 ALA B N 1
ATOM 7662 C CA . ALA B 1 326 ? -17.625 -10.859 -23.484 1 97.56 326 ALA B CA 1
ATOM 7663 C C . ALA B 1 326 ? -17.781 -12.32 -23.047 1 97.56 326 ALA B C 1
ATOM 7665 O O . ALA B 1 326 ? -17.969 -12.602 -21.859 1 97.56 326 ALA B O 1
ATOM 7666 N N . ALA B 1 327 ? -17.703 -13.203 -24.031 1 98.19 327 ALA B N 1
ATOM 7667 C CA . ALA B 1 327 ? -17.766 -14.633 -23.734 1 98.19 327 ALA B CA 1
ATOM 7668 C C . ALA B 1 327 ? -16.578 -15.055 -22.859 1 98.19 327 ALA B C 1
ATOM 7670 O O . ALA B 1 327 ? -16.719 -15.898 -21.984 1 98.19 327 ALA B O 1
ATOM 7671 N N . HIS B 1 328 ? -15.461 -14.484 -23.172 1 98.31 328 HIS B N 1
ATOM 7672 C CA . HIS B 1 328 ? -14.266 -14.781 -22.406 1 98.31 328 HIS B CA 1
ATOM 7673 C C . HIS B 1 328 ? -14.422 -14.312 -20.953 1 98.31 328 HIS B C 1
ATOM 7675 O O . HIS B 1 328 ? -14.008 -15.008 -20.031 1 98.31 328 HIS B O 1
ATOM 7681 N N . ASN B 1 329 ? -14.969 -13.133 -20.766 1 98.5 329 ASN B N 1
ATOM 7682 C CA . ASN B 1 329 ? -15.258 -12.656 -19.422 1 98.5 329 ASN B CA 1
ATOM 7683 C C . ASN B 1 329 ? -16.188 -13.602 -18.672 1 98.5 329 ASN B C 1
ATOM 7685 O O . ASN B 1 329 ? -16.031 -13.82 -17.469 1 98.5 329 ASN B O 1
ATOM 7689 N N . GLU B 1 330 ? -17.156 -14.156 -19.328 1 98.62 330 GLU B N 1
ATOM 7690 C CA . GLU B 1 330 ? -18.094 -15.102 -18.719 1 98.62 330 GLU B CA 1
ATOM 7691 C C . GLU B 1 330 ? -17.359 -16.375 -18.281 1 98.62 330 GLU B C 1
ATOM 7693 O O . GLU B 1 330 ? -17.703 -16.953 -17.234 1 98.62 330 GLU B O 1
ATOM 7698 N N . THR B 1 331 ? -16.438 -16.797 -19.062 1 98.69 331 THR B N 1
ATOM 7699 C CA . THR B 1 331 ? -15.625 -17.953 -18.672 1 98.69 331 THR B CA 1
ATOM 7700 C C . THR B 1 331 ? -14.828 -17.656 -17.406 1 98.69 331 THR B C 1
ATOM 7702 O O . THR B 1 331 ? -14.781 -18.453 -16.484 1 98.69 331 THR B O 1
ATOM 7705 N N . ALA B 1 332 ? -14.188 -16.453 -17.391 1 98.75 332 ALA B N 1
ATOM 7706 C CA . ALA B 1 332 ? -13.453 -16.031 -16.203 1 98.75 332 ALA B CA 1
ATOM 7707 C C . ALA B 1 332 ? -14.359 -15.992 -14.984 1 98.75 332 ALA B C 1
ATOM 7709 O O . ALA B 1 332 ? -13.977 -16.422 -13.898 1 98.75 332 ALA B O 1
ATOM 7710 N N . LEU B 1 333 ? -15.57 -15.484 -15.148 1 98.88 333 LEU B N 1
ATOM 7711 C CA . LEU B 1 333 ? -16.547 -15.391 -14.07 1 98.88 333 LEU B CA 1
ATOM 7712 C C . LEU B 1 333 ? -16.938 -16.766 -13.57 1 98.88 333 LEU B C 1
ATOM 7714 O O . LEU B 1 333 ? -17.047 -17 -12.359 1 98.88 333 LEU B O 1
ATOM 7718 N N . GLN B 1 334 ? -17.172 -17.656 -14.477 1 98.88 334 GLN B N 1
ATOM 7719 C CA . GLN B 1 334 ? -17.562 -19.016 -14.102 1 98.88 334 GLN B CA 1
ATOM 7720 C C . GLN B 1 334 ? -16.453 -19.703 -13.312 1 98.88 334 GLN B C 1
ATOM 7722 O O . GLN B 1 334 ? -16.719 -20.422 -12.352 1 98.88 334 GLN B O 1
ATOM 7727 N N . ILE B 1 335 ? -15.234 -19.531 -13.734 1 98.88 335 ILE B N 1
ATOM 7728 C CA . ILE B 1 335 ? -14.109 -20.109 -13.008 1 98.88 335 ILE B CA 1
ATOM 7729 C C . ILE B 1 335 ? -14.078 -19.562 -11.586 1 98.88 335 ILE B C 1
ATOM 7731 O O . ILE B 1 335 ? -13.883 -20.312 -10.625 1 98.88 335 ILE B O 1
ATOM 7735 N N . ALA B 1 336 ? -14.281 -18.281 -11.445 1 98.94 336 ALA B N 1
ATOM 7736 C CA . ALA B 1 336 ? -14.297 -17.672 -10.117 1 98.94 336 ALA B CA 1
ATOM 7737 C C . ALA B 1 336 ? -15.445 -18.234 -9.281 1 98.94 336 ALA B C 1
ATOM 7739 O O . ALA B 1 336 ? -15.25 -18.625 -8.133 1 98.94 336 ALA B O 1
ATOM 7740 N N . ARG B 1 337 ? -16.672 -18.328 -9.852 1 98.88 337 ARG B N 1
ATOM 7741 C CA . ARG B 1 337 ? -17.859 -18.828 -9.156 1 98.88 337 ARG B CA 1
ATOM 7742 C C . ARG B 1 337 ? -17.641 -20.25 -8.648 1 98.88 337 ARG B C 1
ATOM 7744 O O . ARG B 1 337 ? -18 -20.562 -7.512 1 98.88 337 ARG B O 1
ATOM 7751 N N . GLU B 1 338 ? -16.984 -21.031 -9.461 1 98.81 338 GLU B N 1
ATOM 7752 C CA . GLU B 1 338 ? -16.828 -22.453 -9.125 1 98.81 338 GLU B CA 1
ATOM 7753 C C . GLU B 1 338 ? -15.578 -22.688 -8.289 1 98.81 338 GLU B C 1
ATOM 7755 O O . GLU B 1 338 ? -15.461 -23.719 -7.613 1 98.81 338 GLU B O 1
ATOM 7760 N N . GLY B 1 339 ? -14.648 -21.75 -8.367 1 98.88 339 GLY B N 1
ATOM 7761 C CA . GLY B 1 339 ? -13.352 -21.938 -7.727 1 98.88 339 GLY B CA 1
ATOM 7762 C C . GLY B 1 339 ? -13.305 -21.406 -6.305 1 98.88 339 GLY B C 1
ATOM 7763 O O . GLY B 1 339 ? -12.477 -21.844 -5.508 1 98.88 339 GLY B O 1
ATOM 7764 N N . ILE B 1 340 ? -14.141 -20.453 -5.922 1 98.94 340 ILE B N 1
ATOM 7765 C CA . ILE B 1 340 ? -14.156 -19.906 -4.57 1 98.94 340 ILE B CA 1
ATOM 7766 C C . ILE B 1 340 ? -14.633 -20.969 -3.582 1 98.94 340 ILE B C 1
ATOM 7768 O O . ILE B 1 340 ? -15.617 -21.656 -3.832 1 98.94 340 ILE B O 1
ATOM 7772 N N . VAL B 1 341 ? -13.922 -21.141 -2.459 1 98.94 341 VAL B N 1
ATOM 7773 C CA . VAL B 1 341 ? -14.18 -22.203 -1.505 1 98.94 341 VAL B CA 1
ATOM 7774 C C . VAL B 1 341 ? -14.703 -21.625 -0.197 1 98.94 341 VAL B C 1
ATOM 7776 O O . VAL B 1 341 ? -14.062 -20.75 0.402 1 98.94 341 VAL B O 1
ATOM 7779 N N . LEU B 1 342 ? -15.906 -22.016 0.194 1 98.94 342 LEU B N 1
ATOM 7780 C CA . LEU B 1 342 ? -16.375 -21.719 1.546 1 98.94 342 LEU B CA 1
ATOM 7781 C C . LEU B 1 342 ? -15.711 -22.656 2.559 1 98.94 342 LEU B C 1
ATOM 7783 O O . LEU B 1 342 ? -16.016 -23.844 2.604 1 98.94 342 LEU B O 1
ATOM 7787 N N . LEU B 1 343 ? -14.797 -22.125 3.32 1 98.88 343 LEU B N 1
ATOM 7788 C CA . LEU B 1 343 ? -13.984 -22.938 4.215 1 98.88 343 LEU B CA 1
ATOM 7789 C C . LEU B 1 343 ? -14.727 -23.234 5.508 1 98.88 343 LEU B C 1
ATOM 7791 O O . LEU B 1 343 ? -14.641 -24.359 6.027 1 98.88 343 LEU B O 1
ATOM 7795 N N . SER B 1 344 ? -15.398 -22.266 6.051 1 98.75 344 SER B N 1
ATOM 7796 C CA . SER B 1 344 ? -16.188 -22.375 7.273 1 98.75 344 SER B CA 1
ATOM 7797 C C . SER B 1 344 ? -17.359 -21.406 7.277 1 98.75 344 SER B C 1
ATOM 7799 O O . SER B 1 344 ? -17.312 -20.359 6.609 1 98.75 344 SER B O 1
ATOM 7801 N N . ASN B 1 345 ? -18.375 -21.734 7.926 1 98.75 345 ASN B N 1
ATOM 7802 C CA . ASN B 1 345 ? -19.594 -20.922 8.008 1 98.75 345 ASN B CA 1
ATOM 7803 C C . ASN B 1 345 ? -20.453 -21.312 9.203 1 98.75 345 ASN B C 1
ATOM 7805 O O . ASN B 1 345 ? -20.891 -22.453 9.305 1 98.75 345 ASN B O 1
ATOM 7809 N N . ARG B 1 346 ? -20.672 -20.422 10.102 1 98.31 346 ARG B N 1
ATOM 7810 C CA . ARG B 1 346 ? -21.484 -20.688 11.281 1 98.31 346 ARG B CA 1
ATOM 7811 C C . ARG B 1 346 ? -22.828 -19.984 11.188 1 98.31 346 ARG B C 1
ATOM 7813 O O . ARG B 1 346 ? -23.359 -19.516 12.188 1 98.31 346 ARG B O 1
ATOM 7820 N N . GLY B 1 347 ? -23.188 -19.688 9.953 1 97.56 347 GLY B N 1
ATOM 7821 C CA . GLY B 1 347 ? -24.547 -19.203 9.742 1 97.56 347 GLY B CA 1
ATOM 7822 C C . GLY B 1 347 ? -24.609 -17.797 9.203 1 97.56 347 GLY B C 1
ATOM 7823 O O . GLY B 1 347 ? -25.672 -17.328 8.797 1 97.56 347 GLY B O 1
ATOM 7824 N N . ALA B 1 348 ? -23.516 -17.094 9.109 1 98.06 348 ALA B N 1
ATOM 7825 C CA . ALA B 1 348 ? -23.516 -15.703 8.641 1 98.06 348 ALA B CA 1
ATOM 7826 C C . ALA B 1 348 ? -23.75 -15.633 7.137 1 98.06 348 ALA B C 1
ATOM 7828 O O . ALA B 1 348 ? -24.266 -14.625 6.633 1 98.06 348 ALA B O 1
ATOM 7829 N N . LEU B 1 349 ? -23.375 -16.703 6.383 1 98.44 349 LEU B N 1
ATOM 7830 C CA . LEU B 1 349 ? -23.562 -16.719 4.938 1 98.44 349 LEU B CA 1
ATOM 7831 C C . LEU B 1 349 ? -24.625 -17.734 4.539 1 98.44 349 LEU B C 1
ATOM 7833 O O . LEU B 1 349 ? -24.75 -18.797 5.172 1 98.44 349 LEU B O 1
ATOM 7837 N N . PRO B 1 350 ? -25.406 -17.406 3.51 1 98.38 350 PRO B N 1
ATOM 7838 C CA . PRO B 1 350 ? -25.328 -16.141 2.783 1 98.38 350 PRO B CA 1
ATOM 7839 C C . PRO B 1 350 ? -25.906 -14.969 3.578 1 98.38 350 PRO B C 1
ATOM 7841 O O . PRO B 1 350 ? -26.75 -15.172 4.457 1 98.38 350 PRO B O 1
ATOM 7844 N N . VAL B 1 351 ? -25.453 -13.789 3.289 1 98.44 351 VAL B N 1
ATOM 7845 C CA . VAL B 1 351 ? -25.953 -12.594 3.961 1 98.44 351 VAL B CA 1
ATOM 7846 C C . VAL B 1 351 ? -27.406 -12.336 3.568 1 98.44 351 VAL B C 1
ATOM 7848 O O . VAL B 1 351 ? -27.75 -12.391 2.387 1 98.44 351 VAL B O 1
ATOM 7851 N N . ALA B 1 352 ? -28.234 -12.07 4.516 1 96.31 352 ALA B N 1
ATOM 7852 C CA . ALA B 1 352 ? -29.641 -11.828 4.281 1 96.31 352 ALA B CA 1
ATOM 7853 C C . ALA B 1 352 ? -29.859 -10.555 3.453 1 96.31 352 ALA B C 1
ATOM 7855 O O . ALA B 1 352 ? -29.188 -9.547 3.67 1 96.31 352 ALA B O 1
ATOM 7856 N N . PRO B 1 353 ? -30.734 -10.609 2.545 1 93.69 353 PRO B N 1
ATOM 7857 C CA . PRO B 1 353 ? -30.969 -9.461 1.665 1 93.69 353 PRO B CA 1
ATOM 7858 C C . PRO B 1 353 ? -31.438 -8.219 2.426 1 93.69 353 PRO B C 1
ATOM 7860 O O . PRO B 1 353 ? -31.234 -7.094 1.96 1 93.69 353 PRO B O 1
ATOM 7863 N N . ASP B 1 354 ? -32 -8.344 3.582 1 93.25 354 ASP B N 1
ATOM 7864 C CA . ASP B 1 354 ? -32.531 -7.215 4.328 1 93.25 354 ASP B CA 1
ATOM 7865 C C . ASP B 1 354 ? -31.578 -6.754 5.414 1 93.25 354 ASP B C 1
ATOM 7867 O O . ASP B 1 354 ? -31.953 -6.016 6.32 1 93.25 354 ASP B O 1
ATOM 7871 N N . THR B 1 355 ? -30.391 -7.242 5.344 1 95.94 355 THR B N 1
ATOM 7872 C CA . THR B 1 355 ? -29.391 -6.781 6.297 1 95.94 355 THR B CA 1
ATOM 7873 C C . THR B 1 355 ? -29.266 -5.262 6.254 1 95.94 355 THR B C 1
ATOM 7875 O O . THR B 1 355 ? -29.156 -4.672 5.176 1 95.94 355 THR B O 1
ATOM 7878 N N . GLY B 1 356 ? -29.328 -4.621 7.434 1 95.62 356 GLY B N 1
ATOM 7879 C CA . GLY B 1 356 ? -29.359 -3.17 7.516 1 95.62 356 GLY B CA 1
ATOM 7880 C C . GLY B 1 356 ? -28.016 -2.527 7.238 1 95.62 356 GLY B C 1
ATOM 7881 O O . GLY B 1 356 ? -27.875 -1.744 6.297 1 95.62 356 GLY B O 1
ATOM 7882 N N . ARG B 1 357 ? -26.984 -2.852 8.062 1 97.19 357 ARG B N 1
ATOM 7883 C CA . ARG B 1 357 ? -25.672 -2.215 7.984 1 97.19 357 ARG B CA 1
ATOM 7884 C C . ARG B 1 357 ? -24.594 -3.242 7.707 1 97.19 357 ARG B C 1
ATOM 7886 O O . ARG B 1 357 ? -24.469 -4.238 8.422 1 97.19 357 ARG B O 1
ATOM 7893 N N . ILE B 1 358 ? -23.781 -3.027 6.668 1 98.25 358 ILE B N 1
ATOM 7894 C CA . ILE B 1 358 ? -22.672 -3.896 6.293 1 98.25 358 ILE B CA 1
ATOM 7895 C C . ILE B 1 358 ? -21.359 -3.102 6.297 1 98.25 358 ILE B C 1
ATOM 7897 O O . ILE B 1 358 ? -21.281 -2.043 5.672 1 98.25 358 ILE B O 1
ATOM 7901 N N . ALA B 1 359 ? -20.375 -3.537 7.066 1 98.06 359 ALA B N 1
ATOM 7902 C CA . ALA B 1 359 ? -19.031 -2.973 6.996 1 98.06 359 ALA B CA 1
ATOM 7903 C C . ALA B 1 359 ? -18.141 -3.789 6.066 1 98.06 359 ALA B C 1
ATOM 7905 O O . ALA B 1 359 ? -18 -5.004 6.23 1 98.06 359 ALA B O 1
ATOM 7906 N N . VAL B 1 360 ? -17.625 -3.203 5.004 1 98.5 360 VAL B N 1
ATOM 7907 C CA . VAL B 1 360 ? -16.625 -3.797 4.129 1 98.5 360 VAL B CA 1
ATOM 7908 C C . VAL B 1 360 ? -15.242 -3.25 4.484 1 98.5 360 VAL B C 1
ATOM 7910 O O . VAL B 1 360 ? -15.016 -2.039 4.441 1 98.5 360 VAL B O 1
ATOM 7913 N N . ILE B 1 361 ? -14.305 -4.137 4.84 1 98.5 361 ILE B N 1
ATOM 7914 C CA . ILE B 1 361 ? -13.055 -3.697 5.449 1 98.5 361 ILE B CA 1
ATOM 7915 C C . ILE B 1 361 ? -11.875 -4.301 4.691 1 98.5 361 ILE B C 1
ATOM 7917 O O . ILE B 1 361 ? -11.789 -5.52 4.523 1 98.5 361 ILE B O 1
ATOM 7921 N N . GLY B 1 362 ? -10.984 -3.506 4.168 1 98.25 362 GLY B N 1
ATOM 7922 C CA . GLY B 1 362 ? -9.656 -3.9 3.73 1 98.25 362 GLY B CA 1
ATOM 7923 C C . GLY B 1 362 ? -9.617 -4.414 2.305 1 98.25 362 GLY B C 1
ATOM 7924 O O . GLY B 1 362 ? -10.594 -4.266 1.562 1 98.25 362 GLY B O 1
ATOM 7925 N N . GLY B 1 363 ? -8.391 -4.855 1.931 1 98 363 GLY B N 1
ATOM 7926 C CA . GLY B 1 363 ? -8.094 -5.609 0.722 1 98 363 GLY B CA 1
ATOM 7927 C C . GLY B 1 363 ? -8.211 -4.777 -0.542 1 98 363 GLY B C 1
ATOM 7928 O O . GLY B 1 363 ? -8.359 -5.32 -1.638 1 98 363 GLY B O 1
ATOM 7929 N N . TYR B 1 364 ? -8.344 -3.438 -0.393 1 97.69 364 TYR B N 1
ATOM 7930 C CA . TYR B 1 364 ? -8.578 -2.58 -1.548 1 97.69 364 TYR B CA 1
ATOM 7931 C C . TYR B 1 364 ? -9.883 -2.951 -2.248 1 97.69 364 TYR B C 1
ATOM 7933 O O . TYR B 1 364 ? -9.977 -2.879 -3.477 1 97.69 364 TYR B O 1
ATOM 7941 N N . ALA B 1 365 ? -10.828 -3.355 -1.436 1 98.31 365 ALA B N 1
ATOM 7942 C CA . ALA B 1 365 ? -12.109 -3.82 -1.977 1 98.31 365 ALA B CA 1
ATOM 7943 C C . ALA B 1 365 ? -12.797 -2.723 -2.783 1 98.31 365 ALA B C 1
ATOM 7945 O O . ALA B 1 365 ? -13.641 -3.006 -3.637 1 98.31 365 ALA B O 1
ATOM 7946 N N . GLN B 1 366 ? -12.43 -1.438 -2.533 1 96.56 366 GLN B N 1
ATOM 7947 C CA . GLN B 1 366 ? -13.039 -0.309 -3.227 1 96.56 366 GLN B CA 1
ATOM 7948 C C . GLN B 1 366 ? -12.508 -0.187 -4.652 1 96.56 366 GLN B C 1
ATOM 7950 O O . GLN B 1 366 ? -13.094 0.517 -5.48 1 96.56 366 GLN B O 1
ATOM 7955 N N . LEU B 1 367 ? -11.375 -0.858 -4.906 1 96.88 367 LEU B N 1
ATOM 7956 C CA . LEU B 1 367 ? -10.734 -0.699 -6.203 1 96.88 367 LEU B CA 1
ATOM 7957 C C . LEU B 1 367 ? -10.891 -1.958 -7.051 1 96.88 367 LEU B C 1
ATOM 7959 O O . LEU B 1 367 ? -11.195 -1.876 -8.242 1 96.88 367 LEU B O 1
ATOM 7963 N N . GLY B 1 368 ? -10.547 -3.064 -6.395 1 98.25 368 GLY B N 1
ATOM 7964 C CA . GLY B 1 368 ? -10.57 -4.27 -7.207 1 98.25 368 GLY B CA 1
ATOM 7965 C C . GLY B 1 368 ? -10.07 -5.496 -6.469 1 98.25 368 GLY B C 1
ATOM 7966 O O . GLY B 1 368 ? -10.211 -5.598 -5.25 1 98.25 368 GLY B O 1
ATOM 7967 N N . VAL B 1 369 ? -9.633 -6.574 -7.27 1 98.75 369 VAL B N 1
ATOM 7968 C CA . VAL B 1 369 ? -9.156 -7.844 -6.727 1 98.75 369 VAL B CA 1
ATOM 7969 C C . VAL B 1 369 ? -7.715 -8.086 -7.164 1 98.75 369 VAL B C 1
ATOM 7971 O O . VAL B 1 369 ? -7.32 -7.695 -8.266 1 98.75 369 VAL B O 1
ATOM 7974 N N . PRO B 1 370 ? -6.918 -8.734 -6.34 1 98.38 370 PRO B N 1
ATOM 7975 C CA . PRO B 1 370 ? -5.492 -8.891 -6.625 1 98.38 370 PRO B CA 1
ATOM 7976 C C . PRO B 1 370 ? -5.203 -10.047 -7.578 1 98.38 370 PRO B C 1
ATOM 7978 O O . PRO B 1 370 ? -6.059 -10.914 -7.777 1 98.38 370 PRO B O 1
ATOM 7981 N N . ILE B 1 371 ? -4.008 -10.039 -8.18 1 96.62 371 ILE B N 1
ATOM 7982 C CA . ILE B 1 371 ? -3.441 -11.148 -8.938 1 96.62 371 ILE B CA 1
ATOM 7983 C C . ILE B 1 371 ? -2.023 -11.438 -8.453 1 96.62 371 ILE B C 1
ATOM 7985 O O . ILE B 1 371 ? -1.472 -10.688 -7.645 1 96.62 371 ILE B O 1
ATOM 7989 N N . GLY B 1 372 ? -1.481 -12.578 -8.898 1 94.19 372 GLY B N 1
ATOM 7990 C CA . GLY B 1 372 ? -0.083 -12.875 -8.633 1 94.19 372 GLY B CA 1
ATOM 7991 C C . GLY B 1 372 ? 0.87 -12.117 -9.539 1 94.19 372 GLY B C 1
ATOM 7992 O O . GLY B 1 372 ? 0.477 -11.656 -10.609 1 94.19 372 GLY B O 1
ATOM 7993 N N . CYS B 1 373 ? 2.178 -11.961 -9.086 1 89.31 373 CYS B N 1
ATOM 7994 C CA . CYS B 1 373 ? 3.203 -11.258 -9.852 1 89.31 373 CYS B CA 1
ATOM 7995 C C . CYS B 1 373 ? 4.047 -12.234 -10.664 1 89.31 373 CYS B C 1
ATOM 7997 O O . CYS B 1 373 ? 4.09 -13.43 -10.359 1 89.31 373 CYS B O 1
ATOM 7999 N N . GLY B 1 374 ? 4.66 -11.633 -11.695 1 88.62 374 GLY B N 1
ATOM 8000 C CA . GLY B 1 374 ? 5.547 -12.438 -12.523 1 88.62 374 GLY B CA 1
ATOM 8001 C C . GLY B 1 374 ? 5.051 -12.602 -13.953 1 88.62 374 GLY B C 1
ATOM 8002 O O . GLY B 1 374 ? 4.262 -11.781 -14.438 1 88.62 374 GLY B O 1
ATOM 8003 N N . SER B 1 375 ? 5.453 -13.594 -14.602 1 87.06 375 SER B N 1
ATOM 8004 C CA . SER B 1 375 ? 5.242 -13.758 -16.031 1 87.06 375 SER B CA 1
ATOM 8005 C C . SER B 1 375 ? 3.791 -14.109 -16.344 1 87.06 375 SER B C 1
ATOM 8007 O O . SER B 1 375 ? 3.357 -14.016 -17.5 1 87.06 375 SER B O 1
ATOM 8009 N N . SER B 1 376 ? 3.016 -14.43 -15.328 1 89.06 376 SER B N 1
ATOM 8010 C CA . SER B 1 376 ? 1.644 -14.844 -15.609 1 89.06 376 SER B CA 1
ATOM 8011 C C . SER B 1 376 ? 0.67 -13.688 -15.438 1 89.06 376 SER B C 1
ATOM 8013 O O . SER B 1 376 ? -0.533 -13.836 -15.656 1 89.06 376 SER B O 1
ATOM 8015 N N . ALA B 1 377 ? 1.188 -12.523 -15.062 1 91.19 377 ALA B N 1
ATOM 8016 C CA . ALA B 1 377 ? 0.323 -11.367 -14.867 1 91.19 377 ALA B CA 1
ATOM 8017 C C . ALA B 1 377 ? -0.281 -10.898 -16.188 1 91.19 377 ALA B C 1
ATOM 8019 O O . ALA B 1 377 ? 0.404 -10.867 -17.219 1 91.19 377 ALA B O 1
ATOM 8020 N N . VAL B 1 378 ? -1.564 -10.578 -16.203 1 95.31 378 VAL B N 1
ATOM 8021 C CA . VAL B 1 378 ? -2.283 -10.164 -17.406 1 95.31 378 VAL B CA 1
ATOM 8022 C C . VAL B 1 378 ? -2.939 -8.805 -17.172 1 95.31 378 VAL B C 1
ATOM 8024 O O . VAL B 1 378 ? -3.572 -8.578 -16.141 1 95.31 378 VAL B O 1
ATOM 8027 N N . VAL B 1 379 ? -2.764 -7.895 -18.062 1 95 379 VAL B N 1
ATOM 8028 C CA . VAL B 1 379 ? -3.488 -6.629 -18.031 1 95 379 VAL B CA 1
ATOM 8029 C C . VAL B 1 379 ? -4.883 -6.82 -18.625 1 95 379 VAL B C 1
ATOM 8031 O O . VAL B 1 379 ? -5.02 -7.156 -19.812 1 95 379 VAL B O 1
ATOM 8034 N N . PRO B 1 380 ? -5.855 -6.645 -17.812 1 96.75 380 PRO B N 1
ATOM 8035 C CA . PRO B 1 380 ? -7.219 -6.844 -18.312 1 96.75 380 PRO B CA 1
ATOM 8036 C C . PRO B 1 380 ? -7.684 -5.719 -19.234 1 96.75 380 PRO B C 1
ATOM 8038 O O . PRO B 1 380 ? -7.023 -4.68 -19.328 1 96.75 380 PRO B O 1
ATOM 8041 N N . PRO B 1 381 ? -8.844 -5.941 -19.969 1 94.5 381 PRO B N 1
ATOM 8042 C CA . PRO B 1 381 ? -9.453 -4.812 -20.672 1 94.5 381 PRO B CA 1
ATOM 8043 C C . PRO B 1 381 ? -9.711 -3.613 -19.766 1 94.5 381 PRO B C 1
ATOM 8045 O O . PRO B 1 381 ? -10.242 -3.773 -18.672 1 94.5 381 PRO B O 1
ATOM 8048 N N . GLY B 1 382 ? -9.273 -2.529 -20.188 1 92.94 382 GLY B N 1
ATOM 8049 C CA . GLY B 1 382 ? -9.438 -1.328 -19.391 1 92.94 382 GLY B CA 1
ATOM 8050 C C . GLY B 1 382 ? -8.266 -1.057 -18.469 1 92.94 382 GLY B C 1
ATOM 8051 O O . GLY B 1 382 ? -8.18 0.008 -17.859 1 92.94 382 GLY B O 1
ATOM 8052 N N . GLY B 1 383 ? -7.324 -1.986 -18.359 1 95.31 383 GLY B N 1
ATOM 8053 C CA . GLY B 1 383 ? -6.129 -1.81 -17.547 1 95.31 383 GLY B CA 1
ATOM 8054 C C . GLY B 1 383 ? -6.344 -2.154 -16.094 1 95.31 383 GLY B C 1
ATOM 8055 O O . GLY B 1 383 ? -7.445 -2.545 -15.695 1 95.31 383 GLY B O 1
ATOM 8056 N N . TYR B 1 384 ? -5.301 -2.086 -15.266 1 96.31 384 TYR B N 1
ATOM 8057 C CA . TYR B 1 384 ? -5.383 -2.32 -13.828 1 96.31 384 TYR B CA 1
ATOM 8058 C C . TYR B 1 384 ? -6.137 -1.19 -13.133 1 96.31 384 TYR B C 1
ATOM 8060 O O . TYR B 1 384 ? -6.027 -0.028 -13.531 1 96.31 384 TYR B O 1
ATOM 8068 N N . ALA B 1 385 ? -6.863 -1.529 -12.102 1 96.94 385 ALA B N 1
ATOM 8069 C CA . ALA B 1 385 ? -7.469 -0.514 -11.25 1 96.94 385 ALA B CA 1
ATOM 8070 C C . ALA B 1 385 ? -6.418 0.175 -10.383 1 96.94 385 ALA B C 1
ATOM 8072 O O . ALA B 1 385 ? -6.602 1.321 -9.969 1 96.94 385 ALA B O 1
ATOM 8073 N N . GLY B 1 386 ? -5.371 -0.508 -10.109 1 95.56 386 GLY B N 1
ATOM 8074 C CA . GLY B 1 386 ? -4.254 0.011 -9.336 1 95.56 386 GLY B CA 1
ATOM 8075 C C . GLY B 1 386 ? -3.02 -0.866 -9.414 1 95.56 386 GLY B C 1
ATOM 8076 O O . GLY B 1 386 ? -3.123 -2.08 -9.602 1 95.56 386 GLY B O 1
ATOM 8077 N N . VAL B 1 387 ? -1.834 -0.27 -9.344 1 94.88 387 VAL B N 1
ATOM 8078 C CA . VAL B 1 387 ? -0.541 -0.936 -9.234 1 94.88 387 VAL B CA 1
ATOM 8079 C C . VAL B 1 387 ? 0.25 -0.344 -8.07 1 94.88 387 VAL B C 1
ATOM 8081 O O . VAL B 1 387 ? 0.605 0.836 -8.086 1 94.88 387 VAL B O 1
ATOM 8084 N N . ILE B 1 388 ? 0.493 -1.11 -7.039 1 95.75 388 ILE B N 1
ATOM 8085 C CA . ILE B 1 388 ? 1.202 -0.658 -5.848 1 95.75 388 ILE B CA 1
ATOM 8086 C C . ILE B 1 388 ? 2.582 -1.311 -5.789 1 95.75 388 ILE B C 1
ATOM 8088 O O . ILE B 1 388 ? 2.693 -2.529 -5.641 1 95.75 388 ILE B O 1
ATOM 8092 N N . PRO B 1 389 ? 3.619 -0.564 -5.895 1 93.25 389 PRO B N 1
ATOM 8093 C CA . PRO B 1 389 ? 4.969 -1.137 -5.848 1 93.25 389 PRO B CA 1
ATOM 8094 C C . PRO B 1 389 ? 5.355 -1.62 -4.449 1 93.25 389 PRO B C 1
ATOM 8096 O O . PRO B 1 389 ? 5.273 -0.857 -3.484 1 93.25 389 PRO B O 1
ATOM 8099 N N . ILE B 1 390 ? 5.691 -2.787 -4.27 1 93.81 390 ILE B N 1
ATOM 8100 C CA . ILE B 1 390 ? 6.117 -3.35 -2.992 1 93.81 390 ILE B CA 1
ATOM 8101 C C . ILE B 1 390 ? 7.645 -3.363 -2.918 1 93.81 390 ILE B C 1
ATOM 8103 O O . ILE B 1 390 ? 8.227 -2.896 -1.938 1 93.81 390 ILE B O 1
ATOM 8107 N N . GLY B 1 391 ? 8.281 -3.791 -4.059 1 90.69 391 GLY B N 1
ATOM 8108 C CA . GLY B 1 391 ? 9.734 -3.896 -4.098 1 90.69 391 GLY B CA 1
ATOM 8109 C C . GLY B 1 391 ? 10.266 -5.066 -3.293 1 90.69 391 GLY B C 1
ATOM 8110 O O . GLY B 1 391 ? 9.555 -6.039 -3.049 1 90.69 391 GLY B O 1
ATOM 8111 N N . GLY B 1 392 ? 11.586 -5.133 -3.004 1 85.94 392 GLY B N 1
ATOM 8112 C CA . GLY B 1 392 ? 12.281 -6.203 -2.312 1 85.94 392 GLY B CA 1
ATOM 8113 C C . GLY B 1 392 ? 13.711 -6.395 -2.791 1 85.94 392 GLY B C 1
ATOM 8114 O O . GLY B 1 392 ? 14.25 -5.543 -3.498 1 85.94 392 GLY B O 1
ATOM 8115 N N . PRO B 1 393 ? 14.289 -7.387 -2.295 1 76.94 393 PRO B N 1
ATOM 8116 C CA . PRO B 1 393 ? 15.664 -7.664 -2.719 1 76.94 393 PRO B CA 1
ATOM 8117 C C . PRO B 1 393 ? 15.734 -8.383 -4.062 1 76.94 393 PRO B C 1
ATOM 8119 O O . PRO B 1 393 ? 14.742 -8.961 -4.512 1 76.94 393 PRO B O 1
ATOM 8122 N N . GLY B 1 394 ? 16.906 -8.281 -4.719 1 68.94 394 GLY B N 1
ATOM 8123 C CA . GLY B 1 394 ? 17.219 -9.141 -5.848 1 68.94 394 GLY B CA 1
ATOM 8124 C C . GLY B 1 394 ? 16.812 -8.547 -7.18 1 68.94 394 GLY B C 1
ATOM 8125 O O . GLY B 1 394 ? 16.312 -7.422 -7.238 1 68.94 394 GLY B O 1
ATOM 8126 N N . LEU B 1 395 ? 16.969 -9.289 -8.25 1 66.25 395 LEU B N 1
ATOM 8127 C CA . LEU B 1 395 ? 16.812 -8.883 -9.641 1 66.25 395 LEU B CA 1
ATOM 8128 C C . LEU B 1 395 ? 15.344 -8.625 -9.969 1 66.25 395 LEU B C 1
ATOM 8130 O O . LEU B 1 395 ? 15.031 -7.793 -10.82 1 66.25 395 LEU B O 1
ATOM 8134 N N . MET B 1 396 ? 14.516 -9.258 -9.234 1 71.62 396 MET B N 1
ATOM 8135 C CA . MET B 1 396 ? 13.109 -9.172 -9.609 1 71.62 396 MET B CA 1
ATOM 8136 C C . MET B 1 396 ? 12.352 -8.234 -8.672 1 71.62 396 MET B C 1
ATOM 8138 O O . MET B 1 396 ? 11.125 -8.219 -8.664 1 71.62 396 MET B O 1
ATOM 8142 N N . ALA B 1 397 ? 13.109 -7.453 -7.898 1 70.88 397 ALA B N 1
ATOM 8143 C CA . ALA B 1 397 ? 12.508 -6.535 -6.934 1 70.88 397 ALA B CA 1
ATOM 8144 C C . ALA B 1 397 ? 11.539 -5.582 -7.621 1 70.88 397 ALA B C 1
ATOM 8146 O O . ALA B 1 397 ? 10.469 -5.277 -7.082 1 70.88 397 ALA B O 1
ATOM 8147 N N . GLY B 1 398 ? 11.875 -5.223 -8.773 1 74 398 GLY B N 1
ATOM 8148 C CA . GLY B 1 398 ? 11.062 -4.258 -9.492 1 74 398 GLY B CA 1
ATOM 8149 C C . GLY B 1 398 ? 9.758 -4.848 -10 1 74 398 GLY B C 1
ATOM 8150 O O . GLY B 1 398 ? 8.836 -4.109 -10.359 1 74 398 GLY B O 1
ATOM 8151 N N . LEU B 1 399 ? 9.688 -6.18 -9.898 1 78.38 399 LEU B N 1
ATOM 8152 C CA . LEU B 1 399 ? 8.5 -6.844 -10.422 1 78.38 399 LEU B CA 1
ATOM 8153 C C . LEU B 1 399 ? 7.559 -7.254 -9.297 1 78.38 399 LEU B C 1
ATOM 8155 O O . LEU B 1 399 ? 6.477 -7.785 -9.555 1 78.38 399 LEU B O 1
ATOM 8159 N N . ARG B 1 400 ? 7.977 -6.996 -8.125 1 90.69 400 ARG B N 1
ATOM 8160 C CA . ARG B 1 400 ? 7.105 -7.305 -6.992 1 90.69 400 ARG B CA 1
ATOM 8161 C C . ARG B 1 400 ? 6.133 -6.16 -6.727 1 90.69 400 ARG B C 1
ATOM 8163 O O . ARG B 1 400 ? 6.441 -5.238 -5.965 1 90.69 400 ARG B O 1
ATOM 8170 N N . ASN B 1 401 ? 4.918 -6.242 -7.375 1 93.56 401 ASN B N 1
ATOM 8171 C CA . ASN B 1 401 ? 3.842 -5.262 -7.273 1 93.56 401 ASN B CA 1
ATOM 8172 C C . ASN B 1 401 ? 2.525 -5.918 -6.863 1 93.56 401 ASN B C 1
ATOM 8174 O O . ASN B 1 401 ? 2.299 -7.094 -7.148 1 93.56 401 ASN B O 1
ATOM 8178 N N . LEU B 1 402 ? 1.737 -5.215 -6.184 1 96.25 402 LEU B N 1
ATOM 8179 C CA . LEU B 1 402 ? 0.33 -5.566 -6.031 1 96.25 402 LEU B CA 1
ATOM 8180 C C . LEU B 1 402 ? -0.497 -5.016 -7.188 1 96.25 402 LEU B C 1
ATOM 8182 O O . LEU B 1 402 ? -0.676 -3.799 -7.301 1 96.25 402 LEU B O 1
ATOM 8186 N N . HIS B 1 403 ? -0.905 -5.859 -8.109 1 96.25 403 HIS B N 1
ATOM 8187 C CA . HIS B 1 403 ? -1.797 -5.496 -9.203 1 96.25 403 HIS B CA 1
ATOM 8188 C C . HIS B 1 403 ? -3.254 -5.75 -8.836 1 96.25 403 HIS B C 1
ATOM 8190 O O . HIS B 1 403 ? -3.592 -6.82 -8.32 1 96.25 403 HIS B O 1
ATOM 8196 N N . LEU B 1 404 ? -4.121 -4.785 -9.102 1 97.81 404 LEU B N 1
ATOM 8197 C CA . LEU B 1 404 ? -5.547 -4.918 -8.836 1 97.81 404 LEU B CA 1
ATOM 8198 C C . LEU B 1 404 ? -6.348 -4.902 -10.133 1 97.81 404 LEU B C 1
ATOM 8200 O O . LEU B 1 404 ? -6.25 -3.957 -10.914 1 97.81 404 LEU B O 1
ATOM 8204 N N . LEU B 1 405 ? -7.09 -5.934 -10.336 1 98.12 405 LEU B N 1
ATOM 8205 C CA . LEU B 1 405 ? -8.047 -5.953 -11.438 1 98.12 405 LEU B CA 1
ATOM 8206 C C . LEU B 1 405 ? -9.289 -5.137 -11.094 1 98.12 405 LEU B C 1
ATOM 8208 O O . LEU B 1 405 ? -9.68 -5.062 -9.93 1 98.12 405 LEU B O 1
ATOM 8212 N N . PRO B 1 406 ? -9.977 -4.52 -12.008 1 96.56 406 PRO B N 1
ATOM 8213 C CA . PRO B 1 406 ? -10.992 -3.5 -11.727 1 96.56 406 PRO B CA 1
ATOM 8214 C C . PRO B 1 406 ? -12.32 -4.098 -11.281 1 96.56 406 PRO B C 1
ATOM 8216 O O . PRO B 1 406 ? -13.32 -3.385 -11.188 1 96.56 406 PRO B O 1
ATOM 8219 N N . SER B 1 407 ? -12.445 -5.305 -10.938 1 97.5 407 SER B N 1
ATOM 8220 C CA . SER B 1 407 ? -13.656 -5.891 -10.367 1 97.5 407 SER B CA 1
ATOM 8221 C C . SER B 1 407 ? -13.727 -5.637 -8.867 1 97.5 407 SER B C 1
ATOM 8223 O O . SER B 1 407 ? -13.383 -6.508 -8.062 1 97.5 407 SER B O 1
ATOM 8225 N N . SER B 1 408 ? -14.367 -4.488 -8.461 1 98.25 408 SER B N 1
ATOM 8226 C CA . SER B 1 408 ? -14.422 -4.055 -7.07 1 98.25 408 SER B CA 1
ATOM 8227 C C . SER B 1 408 ? -15.438 -4.871 -6.277 1 98.25 408 SER B C 1
ATOM 8229 O O . SER B 1 408 ? -16.641 -4.836 -6.57 1 98.25 408 SER B O 1
ATOM 8231 N N . PRO B 1 409 ? -14.961 -5.551 -5.188 1 98.75 409 PRO B N 1
ATOM 8232 C CA . PRO B 1 409 ? -15.914 -6.238 -4.316 1 98.75 409 PRO B CA 1
ATOM 8233 C C . PRO B 1 409 ? -16.906 -5.285 -3.662 1 98.75 409 PRO B C 1
ATOM 8235 O O . PRO B 1 409 ? -18.094 -5.613 -3.525 1 98.75 409 PRO B O 1
ATOM 8238 N N . LEU B 1 410 ? -16.469 -4.066 -3.254 1 98.12 410 LEU B N 1
ATOM 8239 C CA . LEU B 1 410 ? -17.344 -3.078 -2.633 1 98.12 410 LEU B CA 1
ATOM 8240 C C . LEU B 1 410 ? -18.484 -2.68 -3.578 1 98.12 410 LEU B C 1
ATOM 8242 O O . LEU B 1 410 ? -19.641 -2.645 -3.178 1 98.12 410 LEU B O 1
ATOM 8246 N N . ALA B 1 411 ? -18.156 -2.334 -4.828 1 98 411 ALA B N 1
ATOM 8247 C CA . ALA B 1 411 ? -19.156 -1.954 -5.812 1 98 411 ALA B CA 1
ATOM 8248 C C . ALA B 1 411 ? -20.141 -3.096 -6.059 1 98 411 ALA B C 1
ATOM 8250 O O . ALA B 1 411 ? -21.344 -2.871 -6.164 1 98 411 ALA B O 1
ATOM 8251 N N . ALA B 1 412 ? -19.625 -4.324 -6.168 1 98.75 412 ALA B N 1
ATOM 8252 C CA . ALA B 1 412 ? -20.469 -5.488 -6.41 1 98.75 412 ALA B CA 1
ATOM 8253 C C . ALA B 1 412 ? -21.422 -5.723 -5.246 1 98.75 412 ALA B C 1
ATOM 8255 O O . ALA B 1 412 ? -22.594 -6.043 -5.453 1 98.75 412 ALA B O 1
ATOM 8256 N N . LEU B 1 413 ? -20.922 -5.613 -4.016 1 98.69 413 LEU B N 1
ATOM 8257 C CA . LEU B 1 413 ? -21.766 -5.789 -2.84 1 98.69 413 LEU B CA 1
ATOM 8258 C C . LEU B 1 413 ? -22.859 -4.727 -2.797 1 98.69 413 LEU B C 1
ATOM 8260 O O . LEU B 1 413 ? -24.016 -5.023 -2.449 1 98.69 413 LEU B O 1
ATOM 8264 N N . ARG B 1 414 ? -22.562 -3.486 -3.141 1 97.81 414 ARG B N 1
ATOM 8265 C CA . ARG B 1 414 ? -23.562 -2.422 -3.174 1 97.81 414 ARG B CA 1
ATOM 8266 C C . ARG B 1 414 ? -24.672 -2.734 -4.18 1 97.81 414 ARG B C 1
ATOM 8268 O O . ARG B 1 414 ? -25.828 -2.402 -3.957 1 97.81 414 ARG B O 1
ATOM 8275 N N . GLU B 1 415 ? -24.312 -3.34 -5.262 1 97.69 415 GLU B N 1
ATOM 8276 C CA . GLU B 1 415 ? -25.281 -3.734 -6.273 1 97.69 415 GLU B CA 1
ATOM 8277 C C . GLU B 1 415 ? -26.219 -4.82 -5.742 1 97.69 415 GLU B C 1
ATOM 8279 O O . GLU B 1 415 ? -27.422 -4.816 -6.039 1 97.69 415 GLU B O 1
ATOM 8284 N N . HIS B 1 416 ? -25.703 -5.75 -4.934 1 97.75 416 HIS B N 1
ATOM 8285 C CA . HIS B 1 416 ? -26.484 -6.891 -4.465 1 97.75 416 HIS B CA 1
ATOM 8286 C C . HIS B 1 416 ? -27.281 -6.539 -3.211 1 97.75 416 HIS B C 1
ATOM 8288 O O . HIS B 1 416 ? -28.219 -7.246 -2.848 1 97.75 416 HIS B O 1
ATOM 8294 N N . PHE B 1 417 ? -26.844 -5.457 -2.541 1 98 417 PHE B N 1
ATOM 8295 C CA . PHE B 1 417 ? -27.531 -5.012 -1.335 1 98 417 PHE B CA 1
ATOM 8296 C C . PHE B 1 417 ? -27.922 -3.543 -1.44 1 98 417 PHE B C 1
ATOM 8298 O O . PHE B 1 417 ? -27.5 -2.727 -0.611 1 98 417 PHE B O 1
ATOM 8305 N N . PRO B 1 418 ? -28.797 -3.211 -2.369 1 96.06 418 PRO B N 1
ATOM 8306 C CA . PRO B 1 418 ? -29.109 -1.808 -2.65 1 96.06 418 PRO B CA 1
ATOM 8307 C C . PRO B 1 418 ? -29.812 -1.114 -1.483 1 96.06 418 PRO B C 1
ATOM 8309 O O . PRO B 1 418 ? -29.812 0.117 -1.406 1 96.06 418 PRO B O 1
ATOM 8312 N N . HIS B 1 419 ? -30.344 -1.87 -0.524 1 96.25 419 HIS B N 1
ATOM 8313 C CA . HIS B 1 419 ? -31.094 -1.261 0.567 1 96.25 419 HIS B CA 1
ATOM 8314 C C . HIS B 1 419 ? -30.281 -1.238 1.854 1 96.25 419 HIS B C 1
ATOM 8316 O O . HIS B 1 419 ? -30.734 -0.704 2.871 1 96.25 419 HIS B O 1
ATOM 8322 N N . SER B 1 420 ? -29.094 -1.823 1.829 1 97 420 SER B N 1
ATOM 8323 C CA . SER B 1 420 ? -28.219 -1.82 2.992 1 97 420 SER B CA 1
ATOM 8324 C C . SER B 1 420 ? -27.328 -0.578 3.014 1 97 420 SER B C 1
ATOM 8326 O O . SER B 1 420 ? -26.969 -0.057 1.959 1 97 420 SER B O 1
ATOM 8328 N N . ARG B 1 421 ? -27.094 -0.053 4.164 1 95.19 421 ARG B N 1
ATOM 8329 C CA . ARG B 1 421 ? -26.031 0.928 4.32 1 95.19 421 ARG B CA 1
ATOM 8330 C C . ARG B 1 421 ? -24.672 0.247 4.383 1 95.19 421 ARG B C 1
ATOM 8332 O O . ARG B 1 421 ? -24.359 -0.447 5.355 1 95.19 421 ARG B O 1
ATOM 8339 N N . ILE B 1 422 ? -23.891 0.486 3.395 1 96 422 ILE B N 1
ATOM 8340 C CA . ILE B 1 422 ? -22.578 -0.159 3.328 1 96 422 ILE B CA 1
ATOM 8341 C C . ILE B 1 422 ? -21.484 0.872 3.578 1 96 422 ILE B C 1
ATOM 8343 O O . ILE B 1 422 ? -21.406 1.884 2.877 1 96 422 ILE B O 1
ATOM 8347 N N . GLU B 1 423 ? -20.688 0.68 4.574 1 94.38 423 GLU B N 1
ATOM 8348 C CA . GLU B 1 423 ? -19.531 1.524 4.875 1 94.38 423 GLU B CA 1
ATOM 8349 C C . GLU B 1 423 ? -18.219 0.812 4.547 1 94.38 423 GLU B C 1
ATOM 8351 O O . GLU B 1 423 ? -18.094 -0.398 4.754 1 94.38 423 GLU B O 1
ATOM 8356 N N . PHE B 1 424 ? -17.297 1.609 4.043 1 96.5 424 PHE B N 1
ATOM 8357 C CA . PHE B 1 424 ? -16 1.053 3.691 1 96.5 424 PHE B CA 1
ATOM 8358 C C . PHE B 1 424 ? -14.914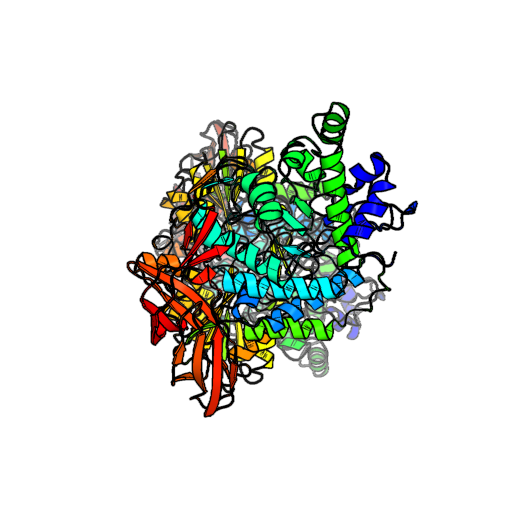 1.587 4.617 1 96.5 424 PHE B C 1
ATOM 8360 O O . PHE B 1 424 ? -14.844 2.793 4.863 1 96.5 424 PHE B O 1
ATOM 8367 N N . ASP B 1 425 ? -14.102 0.688 5.191 1 96.5 425 ASP B N 1
ATOM 8368 C CA . ASP B 1 425 ? -12.852 0.998 5.879 1 96.5 425 ASP B CA 1
ATOM 8369 C C . ASP B 1 425 ? -11.664 0.331 5.191 1 96.5 425 ASP B C 1
ATOM 8371 O O . ASP B 1 425 ? -11.727 -0.853 4.852 1 96.5 425 ASP B O 1
ATOM 8375 N N . PRO B 1 426 ? -10.547 0.997 4.926 1 96.75 426 PRO B N 1
ATOM 8376 C CA . PRO B 1 426 ? -9.422 0.436 4.168 1 96.75 426 PRO B CA 1
ATOM 8377 C C . PRO B 1 426 ? -8.703 -0.679 4.918 1 96.75 426 PRO B C 1
ATOM 8379 O O . PRO B 1 426 ? -7.898 -1.405 4.328 1 96.75 426 PRO B O 1
ATOM 8382 N N . GLY B 1 427 ? -8.938 -0.801 6.207 1 97.44 427 GLY B N 1
ATOM 8383 C CA . GLY B 1 427 ? -8.344 -1.88 6.98 1 97.44 427 GLY B CA 1
ATOM 8384 C C . GLY B 1 427 ? -6.875 -1.659 7.289 1 97.44 427 GLY B C 1
ATOM 8385 O O . GLY B 1 427 ? -6.102 -2.615 7.367 1 97.44 427 GLY B O 1
ATOM 8386 N N . ILE B 1 428 ? -6.402 -0.436 7.473 1 96 428 ILE B N 1
ATOM 8387 C CA . ILE B 1 428 ? -4.984 -0.178 7.691 1 96 428 ILE B CA 1
ATOM 8388 C C . ILE B 1 428 ? -4.707 -0.06 9.188 1 96 428 ILE B C 1
ATOM 8390 O O . ILE B 1 428 ? -3.555 -0.162 9.617 1 96 428 ILE B O 1
ATOM 8394 N N . SER B 1 429 ? -5.789 0.256 10.016 1 96.19 429 SER B N 1
ATOM 8395 C CA . SER B 1 429 ? -5.715 0.384 11.461 1 96.19 429 SER B CA 1
ATOM 8396 C C . SER B 1 429 ? -6.805 -0.44 12.148 1 96.19 429 SER B C 1
ATOM 8398 O O . SER B 1 429 ? -7.992 -0.233 11.898 1 96.19 429 SER B O 1
ATOM 8400 N N . PRO B 1 430 ? -6.375 -1.401 13.055 1 98 430 PRO B N 1
ATOM 8401 C CA . PRO B 1 430 ? -7.398 -2.166 13.766 1 98 430 PRO B CA 1
ATOM 8402 C C . PRO B 1 430 ? -8.406 -1.274 14.492 1 98 430 PRO B C 1
ATOM 8404 O O . PRO B 1 430 ? -9.602 -1.555 14.477 1 98 430 PRO B O 1
ATOM 8407 N N . ALA B 1 431 ? -7.918 -0.184 15.07 1 97.06 431 ALA B N 1
ATOM 8408 C CA . ALA B 1 431 ? -8.797 0.698 15.828 1 97.06 431 ALA B CA 1
ATOM 8409 C C . ALA B 1 431 ? -9.859 1.327 14.93 1 97.06 431 ALA B C 1
ATOM 8411 O O . ALA B 1 431 ? -11.023 1.426 15.312 1 97.06 431 ALA B O 1
ATOM 8412 N N . GLU B 1 432 ? -9.492 1.824 13.805 1 95.12 432 GLU B N 1
ATOM 8413 C CA . GLU B 1 432 ? -10.43 2.414 12.859 1 95.12 432 GLU B CA 1
ATOM 8414 C C . GLU B 1 432 ? -11.422 1.372 12.344 1 95.12 432 GLU B C 1
ATOM 8416 O O . GLU B 1 432 ? -12.617 1.642 12.242 1 95.12 432 GLU B O 1
ATOM 8421 N N . ALA B 1 433 ? -10.945 0.18 12.008 1 97.5 433 ALA B N 1
ATOM 8422 C CA . ALA B 1 433 ? -11.789 -0.89 11.484 1 97.5 433 ALA B CA 1
ATOM 8423 C C . ALA B 1 433 ? -12.836 -1.31 12.508 1 97.5 433 ALA B C 1
ATOM 8425 O O . ALA B 1 433 ? -13.969 -1.646 12.148 1 97.5 433 ALA B O 1
ATOM 8426 N N . VAL B 1 434 ? -12.438 -1.342 13.758 1 98.06 434 VAL B N 1
ATOM 8427 C CA . VAL B 1 434 ? -13.328 -1.737 14.844 1 98.06 434 VAL B CA 1
ATOM 8428 C C . VAL B 1 434 ? -14.516 -0.783 14.914 1 98.06 434 VAL B C 1
ATOM 8430 O O . VAL B 1 434 ? -15.648 -1.206 15.164 1 98.06 434 VAL B O 1
ATOM 8433 N N . LEU B 1 435 ? -14.328 0.555 14.688 1 95.69 435 LEU B N 1
ATOM 8434 C CA . LEU B 1 435 ? -15.414 1.527 14.695 1 95.69 435 LEU B CA 1
ATOM 8435 C C . LEU B 1 435 ? -16.453 1.195 13.617 1 95.69 435 LEU B C 1
ATOM 8437 O O . LEU B 1 435 ? -17.656 1.271 13.867 1 95.69 435 LEU B O 1
ATOM 8441 N N . ALA B 1 436 ? -15.992 0.81 12.445 1 94.88 436 ALA B N 1
ATOM 8442 C CA . ALA B 1 436 ? -16.891 0.437 11.352 1 94.88 436 ALA B CA 1
ATOM 8443 C C . ALA B 1 436 ? -17.625 -0.861 11.664 1 94.88 436 ALA B C 1
ATOM 8445 O O . ALA B 1 436 ? -18.828 -0.98 11.406 1 94.88 436 ALA B O 1
ATOM 8446 N N . ALA B 1 437 ? -16.938 -1.833 12.258 1 97.94 437 ALA B N 1
ATOM 8447 C CA . ALA B 1 437 ? -17.469 -3.166 12.516 1 97.94 437 ALA B CA 1
ATOM 8448 C C . ALA B 1 437 ? -18.5 -3.129 13.641 1 97.94 437 ALA B C 1
ATOM 8450 O O . ALA B 1 437 ? -19.516 -3.836 13.578 1 97.94 437 ALA B O 1
ATOM 8451 N N . ARG B 1 438 ? -18.234 -2.301 14.648 1 95.88 438 ARG B N 1
ATOM 8452 C CA . ARG B 1 438 ? -19.062 -2.266 15.852 1 95.88 438 ARG B CA 1
ATOM 8453 C C . ARG B 1 438 ? -20.5 -1.866 15.523 1 95.88 438 ARG B C 1
ATOM 8455 O O . ARG B 1 438 ? -21.438 -2.365 16.141 1 95.88 438 ARG B O 1
ATOM 8462 N N . ASP B 1 439 ? -20.688 -1.03 14.586 1 90.88 439 ASP B N 1
ATOM 8463 C CA . ASP B 1 439 ? -22 -0.473 14.281 1 90.88 439 ASP B CA 1
ATOM 8464 C C . ASP B 1 439 ? -22.688 -1.268 13.172 1 90.88 439 ASP B C 1
ATOM 8466 O O . ASP B 1 439 ? -23.844 -0.99 12.82 1 90.88 439 ASP B O 1
ATOM 8470 N N . ALA B 1 440 ? -22.062 -2.285 12.633 1 97.5 440 ALA B N 1
ATOM 8471 C CA . ALA B 1 440 ? -22.578 -3.041 11.492 1 97.5 440 ALA B CA 1
ATOM 8472 C C . ALA B 1 440 ? -23.281 -4.312 11.961 1 97.5 440 ALA B C 1
ATOM 8474 O O . ALA B 1 440 ? -22.984 -4.84 13.031 1 97.5 440 ALA B O 1
ATOM 8475 N N . ASP B 1 441 ? -24.266 -4.762 11.164 1 98.44 441 ASP B N 1
ATOM 8476 C CA . ASP B 1 441 ? -24.891 -6.062 11.398 1 98.44 441 ASP B CA 1
ATOM 8477 C C . ASP B 1 441 ? -23.953 -7.199 11 1 98.44 441 ASP B C 1
ATOM 8479 O O . ASP B 1 441 ? -24 -8.281 11.586 1 98.44 441 ASP B O 1
ATOM 8483 N N . ILE B 1 442 ? -23.141 -6.969 10.023 1 98.69 442 ILE B N 1
ATOM 8484 C CA . ILE B 1 442 ? -22.156 -7.93 9.531 1 98.69 442 ILE B CA 1
ATOM 8485 C C . ILE B 1 442 ? -20.906 -7.188 9.055 1 98.69 442 ILE B C 1
ATOM 8487 O O . ILE B 1 442 ? -21.016 -6.109 8.469 1 98.69 442 ILE B O 1
ATOM 8491 N N . ALA B 1 443 ? -19.719 -7.688 9.391 1 98.88 443 ALA B N 1
ATOM 8492 C CA . ALA B 1 443 ? -18.438 -7.168 8.906 1 98.88 443 ALA B CA 1
ATOM 8493 C C . ALA B 1 443 ? -17.781 -8.141 7.93 1 98.88 443 ALA B C 1
ATOM 8495 O O . ALA B 1 443 ? -17.609 -9.32 8.242 1 98.88 443 ALA B O 1
ATOM 8496 N N . ILE B 1 444 ? -17.484 -7.684 6.754 1 98.94 444 ILE B N 1
ATOM 8497 C CA . ILE B 1 444 ? -16.781 -8.477 5.742 1 98.94 444 ILE B CA 1
ATOM 8498 C C . ILE B 1 444 ? -15.359 -7.965 5.566 1 98.94 444 ILE B C 1
ATOM 8500 O O . ILE B 1 444 ? -15.148 -6.859 5.062 1 98.94 444 ILE B O 1
ATOM 8504 N N . VAL B 1 445 ? -14.391 -8.711 5.988 1 98.94 445 VAL B N 1
ATOM 8505 C CA . VAL B 1 445 ? -12.984 -8.328 5.91 1 98.94 445 VAL B CA 1
ATOM 8506 C C . VAL B 1 445 ? -12.328 -9.008 4.703 1 98.94 445 VAL B C 1
ATOM 8508 O O . VAL B 1 445 ? -12.32 -10.234 4.602 1 98.94 445 VAL B O 1
ATOM 8511 N N . PHE B 1 446 ? -11.828 -8.234 3.775 1 98.94 446 PHE B N 1
ATOM 8512 C CA . PHE B 1 446 ? -11.023 -8.727 2.666 1 98.94 446 PHE B CA 1
ATOM 8513 C C . PHE B 1 446 ? -9.547 -8.742 3.035 1 98.94 446 PHE B C 1
ATOM 8515 O O . PHE B 1 446 ? -8.961 -7.695 3.303 1 98.94 446 PHE B O 1
ATOM 8522 N N . ALA B 1 447 ? -8.953 -9.891 3.115 1 98.81 447 ALA B N 1
ATOM 8523 C CA . ALA B 1 447 ? -7.535 -10.078 3.402 1 98.81 447 ALA B CA 1
ATOM 8524 C C . ALA B 1 447 ? -6.777 -10.516 2.154 1 98.81 447 ALA B C 1
ATOM 8526 O O . ALA B 1 447 ? -7.246 -11.375 1.402 1 98.81 447 ALA B O 1
ATOM 8527 N N . ILE B 1 448 ? -5.625 -9.906 1.909 1 98.56 448 ILE B N 1
ATOM 8528 C CA . ILE B 1 448 ? -4.902 -10.164 0.668 1 98.56 448 ILE B CA 1
ATOM 8529 C C . ILE B 1 448 ? -3.441 -10.484 0.977 1 98.56 448 ILE B C 1
ATOM 8531 O O . ILE B 1 448 ? -2.924 -10.109 2.031 1 98.56 448 ILE B O 1
ATOM 8535 N N . ARG B 1 449 ? -2.793 -11.164 0.151 1 97.75 449 ARG B N 1
ATOM 8536 C CA . ARG B 1 449 ? -1.358 -11.43 0.157 1 97.75 449 ARG B CA 1
ATOM 8537 C C . ARG B 1 449 ? -0.818 -11.555 -1.264 1 97.75 449 ARG B C 1
ATOM 8539 O O . ARG B 1 449 ? -1.461 -12.148 -2.129 1 97.75 449 ARG B O 1
ATOM 8546 N N . VAL B 1 450 ? 0.341 -11.016 -1.521 1 94.81 450 VAL B N 1
ATOM 8547 C CA . VAL B 1 450 ? 0.94 -11.031 -2.85 1 94.81 450 VAL B CA 1
ATOM 8548 C C . VAL B 1 450 ? 1.929 -12.195 -2.953 1 94.81 450 VAL B C 1
ATOM 8550 O O . VAL B 1 450 ? 2.836 -12.32 -2.127 1 94.81 450 VAL B O 1
ATOM 8553 N N . GLU B 1 451 ? 1.696 -13 -3.902 1 95.69 451 GLU B N 1
ATOM 8554 C CA . GLU B 1 451 ? 2.625 -14.062 -4.285 1 95.69 451 GLU B CA 1
ATOM 8555 C C . GLU B 1 451 ? 3.148 -13.852 -5.703 1 95.69 451 GLU B C 1
ATOM 8557 O O . GLU B 1 451 ? 2.504 -13.188 -6.516 1 95.69 451 GLU B O 1
ATOM 8562 N N . GLY B 1 452 ? 4.348 -14.43 -5.953 1 92.62 452 GLY B N 1
ATOM 8563 C CA . GLY B 1 452 ? 4.855 -14.203 -7.297 1 92.62 452 GLY B CA 1
ATOM 8564 C C . GLY B 1 452 ? 6.133 -14.969 -7.59 1 92.62 452 GLY B C 1
ATOM 8565 O O . GLY B 1 452 ? 6.734 -15.555 -6.688 1 92.62 452 GLY B O 1
ATOM 8566 N N . GLU B 1 453 ? 6.445 -14.891 -8.844 1 92.25 453 GLU B N 1
ATOM 8567 C CA . GLU B 1 453 ? 7.711 -15.422 -9.336 1 92.25 453 GLU B CA 1
ATOM 8568 C C . GLU B 1 453 ? 8.891 -14.648 -8.766 1 92.25 453 GLU B C 1
ATOM 8570 O O . GLU B 1 453 ? 8.852 -13.422 -8.672 1 92.25 453 GLU B O 1
ATOM 8575 N N . GLY B 1 454 ? 9.844 -15.414 -8.312 1 90.62 454 GLY B N 1
ATOM 8576 C CA . GLY B 1 454 ? 11.086 -14.766 -7.914 1 90.62 454 GLY B CA 1
ATOM 8577 C C . GLY B 1 454 ? 11.266 -14.703 -6.406 1 90.62 454 GLY B C 1
ATOM 8578 O O . GLY B 1 454 ? 12.352 -14.375 -5.922 1 90.62 454 GLY B O 1
ATOM 8579 N N . PHE B 1 455 ? 10.156 -15.047 -5.648 1 92.06 455 PHE B N 1
ATOM 8580 C CA . PHE B 1 455 ? 10.312 -15.031 -4.199 1 92.06 455 PHE B CA 1
ATOM 8581 C C . PHE B 1 455 ? 9.328 -15.992 -3.541 1 92.06 455 PHE B C 1
ATOM 8583 O O . PHE B 1 455 ? 8.25 -16.25 -4.074 1 92.06 455 PHE B O 1
ATOM 8590 N N . ASP B 1 456 ? 9.742 -16.594 -2.424 1 95.25 456 ASP B N 1
ATOM 8591 C CA . ASP B 1 456 ? 8.875 -17.375 -1.544 1 95.25 456 ASP B CA 1
ATOM 8592 C C . ASP B 1 456 ? 8.5 -16.578 -0.293 1 95.25 456 ASP B C 1
ATOM 8594 O O . ASP B 1 456 ? 9.266 -15.719 0.152 1 95.25 456 ASP B O 1
ATOM 8598 N N . THR B 1 457 ? 7.34 -16.828 0.191 1 95.25 457 THR B N 1
ATOM 8599 C CA . THR B 1 457 ? 7.016 -16.234 1.482 1 95.25 457 THR B CA 1
ATOM 8600 C C . THR B 1 457 ? 7.816 -16.891 2.6 1 95.25 457 THR B C 1
ATOM 8602 O O . THR B 1 457 ? 8.25 -18.031 2.467 1 95.25 457 THR B O 1
ATOM 8605 N N . VAL B 1 458 ? 8.016 -16.188 3.684 1 95.94 458 VAL B N 1
ATOM 8606 C CA . VAL B 1 458 ? 8.82 -16.703 4.793 1 95.94 458 VAL B CA 1
ATOM 8607 C C . VAL B 1 458 ? 7.965 -17.625 5.664 1 95.94 458 VAL B C 1
ATOM 8609 O O . VAL B 1 458 ? 8.445 -18.641 6.164 1 95.94 458 VAL B O 1
ATOM 8612 N N . ASP B 1 459 ? 6.711 -17.219 5.84 1 97.31 459 ASP B N 1
ATOM 8613 C CA . ASP B 1 459 ? 5.758 -18.031 6.598 1 97.31 459 ASP B CA 1
ATOM 8614 C C . ASP B 1 459 ? 4.344 -17.875 6.043 1 97.31 459 ASP B C 1
ATOM 8616 O O . ASP B 1 459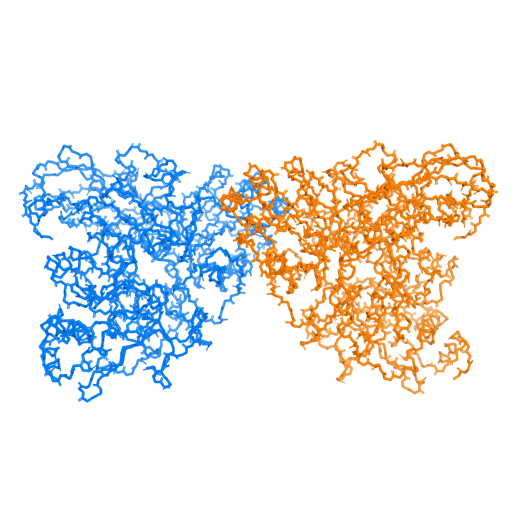 ? 4.164 -17.484 4.887 1 97.31 459 ASP B O 1
ATOM 8620 N N . LEU B 1 460 ? 3.359 -18.312 6.852 1 98.19 460 LEU B N 1
ATOM 8621 C CA . LEU B 1 460 ? 2.004 -18.375 6.316 1 98.19 460 LEU B CA 1
ATOM 8622 C C . LEU B 1 460 ? 1.165 -17.203 6.824 1 98.19 460 LEU B C 1
ATOM 8624 O O . LEU B 1 460 ? -0.048 -17.156 6.609 1 98.19 460 LEU B O 1
ATOM 8628 N N . SER B 1 461 ? 1.802 -16.188 7.508 1 98.06 461 SER B N 1
ATOM 8629 C CA . SER B 1 461 ? 1.05 -15.062 8.062 1 98.06 461 SER B CA 1
ATOM 8630 C C . SER B 1 461 ? 0.588 -14.109 6.965 1 98.06 461 SER B C 1
ATOM 8632 O O . SER B 1 461 ? 1.141 -14.117 5.859 1 98.06 461 SER B O 1
ATOM 8634 N N . LEU B 1 462 ? -0.463 -13.391 7.238 1 98.5 462 LEU B N 1
ATOM 8635 C CA . LEU B 1 462 ? -0.901 -12.32 6.355 1 98.5 462 LEU B CA 1
ATOM 8636 C C . LEU B 1 462 ? -0.053 -11.062 6.559 1 98.5 462 LEU B C 1
ATOM 8638 O O . LEU B 1 462 ? 0.306 -10.734 7.691 1 98.5 462 LEU B O 1
ATOM 8642 N N . PRO B 1 463 ? 0.341 -10.398 5.496 1 97.94 463 PRO B N 1
ATOM 8643 C CA . PRO B 1 463 ? 1.16 -9.188 5.602 1 97.94 463 PRO B CA 1
ATOM 8644 C C . PRO B 1 463 ? 0.372 -7.98 6.109 1 97.94 463 PRO B C 1
ATOM 8646 O O . PRO B 1 463 ? -0.854 -8.047 6.23 1 97.94 463 PRO B O 1
ATOM 8649 N N . TRP B 1 464 ? 1.072 -6.84 6.492 1 97.94 464 TRP B N 1
ATOM 8650 C CA . TRP B 1 464 ? 0.527 -5.531 6.836 1 97.94 464 TRP B CA 1
ATOM 8651 C C . TRP B 1 464 ? -0.353 -5.617 8.078 1 97.94 464 TRP B C 1
ATOM 8653 O O . TRP B 1 464 ? -1.367 -4.922 8.18 1 97.94 464 TRP B O 1
ATOM 8663 N N . GLY B 1 465 ? -0.143 -6.559 8.93 1 98.25 465 GLY B N 1
ATOM 8664 C CA . GLY B 1 465 ? -0.847 -6.652 10.195 1 98.25 465 GLY B CA 1
ATOM 8665 C C . GLY B 1 465 ? -2.287 -7.109 10.047 1 98.25 465 GLY B C 1
ATOM 8666 O O . GLY B 1 465 ? -3.117 -6.855 10.922 1 98.25 465 GLY B O 1
ATOM 8667 N N . GLN B 1 466 ? -2.623 -7.793 8.984 1 98.75 466 GLN B N 1
ATOM 8668 C CA . GLN B 1 466 ? -4.004 -8.164 8.688 1 98.75 466 GLN B CA 1
ATOM 8669 C C . GLN B 1 466 ? -4.531 -9.172 9.703 1 98.75 466 GLN B C 1
ATOM 8671 O O . GLN B 1 466 ? -5.727 -9.188 10.008 1 98.75 466 GLN B O 1
ATOM 8676 N N . ASP B 1 467 ? -3.623 -10.078 10.242 1 98.81 467 ASP B N 1
ATOM 8677 C CA . ASP B 1 467 ? -4.074 -11.031 11.25 1 98.81 467 ASP B CA 1
ATOM 8678 C C . ASP B 1 467 ? -4.613 -10.312 12.484 1 98.81 467 ASP B C 1
ATOM 8680 O O . ASP B 1 467 ? -5.676 -10.664 13 1 98.81 467 ASP B O 1
ATOM 8684 N N . GLU B 1 468 ? -3.904 -9.281 12.922 1 98.38 468 GLU B N 1
ATOM 8685 C CA . GLU B 1 468 ? -4.344 -8.492 14.07 1 98.38 468 GLU B CA 1
ATOM 8686 C C . GLU B 1 468 ? -5.629 -7.73 13.75 1 98.38 468 GLU B C 1
ATOM 8688 O O . GLU B 1 468 ? -6.5 -7.586 14.609 1 98.38 468 GLU B O 1
ATOM 8693 N N . LEU B 1 469 ? -5.73 -7.211 12.578 1 98.69 469 LEU B N 1
ATOM 8694 C CA . LEU B 1 469 ? -6.922 -6.5 12.125 1 98.69 469 LEU B CA 1
ATOM 8695 C C . LEU B 1 469 ? -8.148 -7.406 12.188 1 98.69 469 LEU B C 1
ATOM 8697 O O . LEU B 1 469 ? -9.188 -7.016 12.727 1 98.69 469 LEU B O 1
ATOM 8701 N N . ILE B 1 470 ? -8.047 -8.641 11.656 1 98.94 470 ILE B N 1
ATOM 8702 C CA . ILE B 1 470 ? -9.156 -9.586 11.617 1 98.94 470 ILE B CA 1
ATOM 8703 C C . ILE B 1 470 ? -9.578 -9.938 13.039 1 98.94 470 ILE B C 1
ATOM 8705 O O . ILE B 1 470 ? -10.766 -9.961 13.352 1 98.94 470 ILE B O 1
ATOM 8709 N N . ALA B 1 471 ? -8.602 -10.211 13.859 1 98.88 471 ALA B N 1
ATOM 8710 C CA . ALA B 1 471 ? -8.898 -10.547 15.25 1 98.88 471 ALA B CA 1
ATOM 8711 C C . ALA B 1 471 ? -9.656 -9.422 15.938 1 98.88 471 ALA B C 1
ATOM 8713 O O . ALA B 1 471 ? -10.617 -9.664 16.672 1 98.88 471 ALA B O 1
ATOM 8714 N N . ALA B 1 472 ? -9.219 -8.156 15.742 1 98.75 472 ALA B N 1
ATOM 8715 C CA . ALA B 1 472 ? -9.852 -6.996 16.359 1 98.75 472 ALA B CA 1
ATOM 8716 C C . ALA B 1 472 ? -11.281 -6.816 15.867 1 98.75 472 ALA B C 1
ATOM 8718 O O . ALA B 1 472 ? -12.188 -6.543 16.656 1 98.75 472 ALA B O 1
ATOM 8719 N N . VAL B 1 473 ? -11.492 -6.926 14.586 1 98.88 473 VAL B N 1
ATOM 8720 C CA . VAL B 1 473 ? -12.812 -6.781 13.984 1 98.88 473 VAL B CA 1
ATOM 8721 C C . VAL B 1 473 ? -13.742 -7.879 14.508 1 98.88 473 VAL B C 1
ATOM 8723 O O . VAL B 1 473 ? -14.891 -7.605 14.875 1 98.88 473 VAL B O 1
ATOM 8726 N N . ALA B 1 474 ? -13.242 -9.141 14.57 1 98.88 474 ALA B N 1
ATOM 8727 C CA . ALA B 1 474 ? -14.039 -10.266 15.039 1 98.88 474 ALA B CA 1
ATOM 8728 C C . ALA B 1 474 ? -14.453 -10.078 16.5 1 98.88 474 ALA B C 1
ATOM 8730 O O . ALA B 1 474 ? -15.547 -10.492 16.891 1 98.88 474 ALA B O 1
ATOM 8731 N N . ALA B 1 475 ? -13.57 -9.523 17.281 1 98.75 475 ALA B N 1
ATOM 8732 C CA . ALA B 1 475 ? -13.891 -9.25 18.672 1 98.75 475 ALA B CA 1
ATOM 8733 C C . ALA B 1 475 ? -15 -8.211 18.797 1 98.75 475 ALA B C 1
ATOM 8735 O O . ALA B 1 475 ? -15.82 -8.266 19.703 1 98.75 475 ALA B O 1
ATOM 8736 N N . ALA B 1 476 ? -15.078 -7.277 17.859 1 98.56 476 ALA B N 1
ATOM 8737 C CA . ALA B 1 476 ? -16.062 -6.191 17.875 1 98.56 476 ALA B CA 1
ATOM 8738 C C . ALA B 1 476 ? -17.375 -6.629 17.266 1 98.56 476 ALA B C 1
ATOM 8740 O O . ALA B 1 476 ? -18.438 -6.098 17.594 1 98.56 476 ALA B O 1
ATOM 8741 N N . ASN B 1 477 ? -17.344 -7.559 16.328 1 98.69 477 ASN B N 1
ATOM 8742 C CA . ASN B 1 477 ? -18.5 -8.055 15.594 1 98.69 477 ASN B CA 1
ATOM 8743 C C . ASN B 1 477 ? -18.422 -9.555 15.359 1 98.69 477 ASN B C 1
ATOM 8745 O O . ASN B 1 477 ? -17.719 -10.016 14.461 1 98.69 477 ASN B O 1
ATOM 8749 N N . PRO B 1 478 ? -19.156 -10.336 16.078 1 97.56 478 PRO B N 1
ATOM 8750 C CA . PRO B 1 478 ? -19.078 -11.797 15.945 1 97.56 478 PRO B CA 1
ATOM 8751 C C . PRO B 1 478 ? -19.531 -12.289 14.586 1 97.56 478 PRO B C 1
ATOM 8753 O O . PRO B 1 478 ? -19.266 -13.43 14.211 1 97.56 478 PRO B O 1
ATOM 8756 N N . ASN B 1 479 ? -20.328 -11.461 13.844 1 98.62 479 ASN B N 1
ATOM 8757 C CA . ASN B 1 479 ? -20.703 -11.789 12.477 1 98.62 479 ASN B CA 1
ATOM 8758 C C . ASN B 1 479 ? -19.672 -11.289 11.469 1 98.62 479 ASN B C 1
ATOM 8760 O O . ASN B 1 479 ? -20.016 -10.586 10.523 1 98.62 479 ASN B O 1
ATOM 8764 N N . THR B 1 480 ? -18.453 -11.641 11.703 1 98.88 480 THR B N 1
ATOM 8765 C CA . THR B 1 480 ? -17.344 -11.289 10.82 1 98.88 480 THR B CA 1
ATOM 8766 C C . THR B 1 480 ? -17.109 -12.383 9.781 1 98.88 480 THR B C 1
ATOM 8768 O O . THR B 1 480 ? -16.984 -13.555 10.125 1 98.88 480 THR B O 1
ATOM 8771 N N . VAL B 1 481 ? -17.125 -12.031 8.523 1 98.94 481 VAL B N 1
ATOM 8772 C CA . VAL B 1 481 ? -16.781 -12.883 7.387 1 98.94 481 VAL B CA 1
ATOM 8773 C C . VAL B 1 481 ? -15.414 -12.477 6.832 1 98.94 481 VAL B C 1
ATOM 8775 O O . VAL B 1 481 ? -15.18 -11.297 6.555 1 98.94 481 VAL B O 1
ATOM 8778 N N . VAL B 1 482 ? -14.484 -13.375 6.703 1 98.94 482 VAL B N 1
ATOM 8779 C CA . VAL B 1 482 ? -13.18 -13.102 6.109 1 98.94 482 VAL B CA 1
ATOM 8780 C C . VAL B 1 482 ? -13.133 -13.656 4.688 1 98.94 482 VAL B C 1
ATOM 8782 O O . VAL B 1 482 ? -13.453 -14.828 4.461 1 98.94 482 VAL B O 1
ATOM 8785 N N . VAL B 1 483 ? -12.836 -12.867 3.723 1 98.94 483 VAL B N 1
ATOM 8786 C CA . VAL B 1 483 ? -12.578 -13.273 2.344 1 98.94 483 VAL B CA 1
ATOM 8787 C C . VAL B 1 483 ? -11.07 -13.227 2.064 1 98.94 483 VAL B C 1
ATOM 8789 O O . VAL B 1 483 ? -10.469 -12.148 2.057 1 98.94 483 VAL B O 1
ATOM 8792 N N . LEU B 1 484 ? -10.477 -14.359 1.843 1 98.94 484 LEU B N 1
ATOM 8793 C CA . LEU B 1 484 ? -9.047 -14.461 1.558 1 98.94 484 LEU B CA 1
ATOM 8794 C C . LEU B 1 484 ? -8.789 -14.398 0.057 1 98.94 484 LEU B C 1
ATOM 8796 O O . LEU B 1 484 ? -9.297 -15.219 -0.704 1 98.94 484 LEU B O 1
ATOM 8800 N N . GLU B 1 485 ? -8.102 -13.414 -0.373 1 98.81 485 GLU B N 1
ATOM 8801 C CA . GLU B 1 485 ? -7.566 -13.336 -1.728 1 98.81 485 GLU B CA 1
ATOM 8802 C C . GLU B 1 485 ? -6.059 -13.562 -1.736 1 98.81 485 GLU B C 1
ATOM 8804 O O . GLU B 1 485 ? -5.281 -12.602 -1.818 1 98.81 485 GLU B O 1
ATOM 8809 N N . THR B 1 486 ? -5.66 -14.773 -1.691 1 98.56 486 THR B N 1
ATOM 8810 C CA . THR B 1 486 ? -4.277 -15.211 -1.558 1 98.56 486 THR B CA 1
ATOM 8811 C C . THR B 1 486 ? -3.957 -16.312 -2.568 1 98.56 486 THR B C 1
ATOM 8813 O O . THR B 1 486 ? -4.855 -17.016 -3.031 1 98.56 486 THR B O 1
ATOM 8816 N N . GLY B 1 487 ? -2.678 -16.422 -2.959 1 97.62 487 GLY B N 1
ATOM 8817 C CA . GLY B 1 487 ? -2.24 -17.422 -3.922 1 97.62 487 GLY B CA 1
ATOM 8818 C C . GLY B 1 487 ? -1.765 -18.703 -3.273 1 97.62 487 GLY B C 1
ATOM 8819 O O . GLY B 1 487 ? -1.322 -19.625 -3.961 1 97.62 487 GLY B O 1
ATOM 8820 N N . ASN B 1 488 ? -1.774 -18.766 -1.92 1 97.62 488 ASN B N 1
ATOM 8821 C CA . ASN B 1 488 ? -1.359 -19.891 -1.091 1 97.62 488 ASN B CA 1
ATOM 8822 C C . ASN B 1 488 ? -2.215 -20 0.167 1 97.62 488 ASN B C 1
ATOM 8824 O O . ASN B 1 488 ? -2.973 -19.094 0.494 1 97.62 488 ASN B O 1
ATOM 8828 N N . PRO B 1 489 ? -2.129 -21.203 0.852 1 98.25 489 PRO B N 1
ATOM 8829 C CA . PRO B 1 489 ? -2.682 -21.281 2.205 1 98.25 489 PRO B CA 1
ATOM 8830 C C . PRO B 1 489 ? -2.074 -20.25 3.15 1 98.25 489 PRO B C 1
ATOM 8832 O O . PRO B 1 489 ? -0.884 -19.938 3.051 1 98.25 489 PRO B O 1
ATOM 8835 N N . VAL B 1 490 ? -2.896 -19.781 4.031 1 98.5 490 VAL B N 1
ATOM 8836 C CA . VAL B 1 490 ? -2.412 -18.875 5.066 1 98.5 490 VAL B CA 1
ATOM 8837 C C . VAL B 1 490 ? -2.738 -19.453 6.445 1 98.5 490 VAL B C 1
ATOM 8839 O O . VAL B 1 490 ? -3.637 -20.281 6.582 1 98.5 490 VAL B O 1
ATOM 8842 N N . ALA B 1 491 ? -1.967 -19.031 7.465 1 98 491 ALA B N 1
ATOM 8843 C CA . ALA B 1 491 ? -2.363 -19.281 8.852 1 98 491 ALA B CA 1
ATOM 8844 C C . ALA B 1 491 ? -3.592 -18.469 9.227 1 98 491 ALA B C 1
ATOM 8846 O O . ALA B 1 491 ? -3.826 -17.391 8.664 1 98 491 ALA B O 1
ATOM 8847 N N . MET B 1 492 ? -4.391 -19.016 10.078 1 98.62 492 MET B N 1
ATOM 8848 C CA . MET B 1 492 ? -5.613 -18.328 10.5 1 98.62 492 MET B CA 1
ATOM 8849 C C . MET B 1 492 ? -5.742 -18.344 12.016 1 98.62 492 MET B C 1
ATOM 8851 O O . MET B 1 492 ? -6.691 -18.922 12.562 1 98.62 492 MET B O 1
ATOM 8855 N N . PRO B 1 493 ? -4.859 -17.625 12.711 1 98.31 493 PRO B N 1
ATOM 8856 C CA . PRO B 1 493 ? -4.941 -17.625 14.172 1 98.31 493 PRO B CA 1
ATOM 8857 C C . PRO B 1 493 ? -6.273 -17.078 14.688 1 98.31 493 PRO B C 1
ATOM 8859 O O . PRO B 1 493 ? -6.625 -17.312 15.852 1 98.31 493 PRO B O 1
ATOM 8862 N N . TRP B 1 494 ? -7.059 -16.453 13.883 1 98.56 494 TRP B N 1
ATOM 8863 C CA . TRP B 1 494 ? -8.336 -15.828 14.211 1 98.56 494 TRP B CA 1
ATOM 8864 C C . TRP B 1 494 ? -9.5 -16.719 13.789 1 98.56 494 TRP B C 1
ATOM 8866 O O . TRP B 1 494 ? -10.664 -16.328 13.93 1 98.56 494 TRP B O 1
ATOM 8876 N N . ARG B 1 495 ? -9.352 -17.891 13.305 1 97.5 495 ARG B N 1
ATOM 8877 C CA . ARG B 1 495 ? -10.352 -18.734 12.656 1 97.5 495 ARG B CA 1
ATOM 8878 C C . ARG B 1 495 ? -11.547 -18.969 13.57 1 97.5 495 ARG B C 1
ATOM 8880 O O . ARG B 1 495 ? -12.695 -18.922 13.125 1 97.5 495 ARG B O 1
ATOM 8887 N N . ASP B 1 496 ? -11.312 -19.203 14.883 1 97.5 496 ASP B N 1
ATOM 8888 C CA . ASP B 1 496 ? -12.391 -19.562 15.805 1 97.5 496 ASP B CA 1
ATOM 8889 C C . ASP B 1 496 ? -13.195 -18.328 16.219 1 97.5 496 ASP B C 1
ATOM 8891 O O . ASP B 1 496 ? -14.289 -18.453 16.766 1 97.5 496 ASP B O 1
ATOM 8895 N N . SER B 1 497 ? -12.633 -17.172 15.891 1 98.31 497 SER B N 1
ATOM 8896 C CA . SER B 1 497 ? -13.297 -15.938 16.328 1 98.31 497 SER B CA 1
ATOM 8897 C C . SER B 1 497 ? -14.156 -15.359 15.211 1 98.31 497 SER B C 1
ATOM 8899 O O . SER B 1 497 ? -14.984 -14.477 15.453 1 98.31 497 SER B O 1
ATOM 8901 N N . VAL B 1 498 ? -14.047 -15.789 14 1 98.81 498 VAL B N 1
ATOM 8902 C CA . VAL B 1 498 ? -14.82 -15.258 12.891 1 98.81 498 VAL B CA 1
ATOM 8903 C C . VAL B 1 498 ? -15.984 -16.203 12.562 1 98.81 498 VAL B C 1
ATOM 8905 O O . VAL B 1 498 ? -15.977 -17.359 12.984 1 98.81 498 VAL B O 1
ATOM 8908 N N . ASN B 1 499 ? -17.016 -15.711 11.922 1 98.88 499 ASN B N 1
ATOM 8909 C CA . ASN B 1 499 ? -18.203 -16.5 11.625 1 98.88 499 ASN B CA 1
ATOM 8910 C C . ASN B 1 499 ? -18 -17.375 10.383 1 98.88 499 ASN B C 1
ATOM 8912 O O . ASN B 1 499 ? -18.328 -18.562 10.391 1 98.88 499 ASN B O 1
ATOM 8916 N N . ALA B 1 500 ? -17.406 -16.797 9.328 1 98.88 500 ALA B N 1
ATOM 8917 C CA . ALA B 1 500 ? -17.219 -17.516 8.07 1 98.88 500 ALA B CA 1
ATOM 8918 C C . ALA B 1 500 ? -15.914 -17.125 7.395 1 98.88 500 ALA B C 1
ATOM 8920 O O . ALA B 1 500 ? -15.391 -16.031 7.621 1 98.88 500 ALA B O 1
ATOM 8921 N N . VAL B 1 501 ? -15.344 -18 6.637 1 98.94 501 VAL B N 1
ATOM 8922 C CA . VAL B 1 501 ? -14.133 -17.75 5.852 1 98.94 501 VAL B CA 1
ATOM 8923 C C . VAL B 1 501 ? -14.336 -18.234 4.418 1 98.94 501 VAL B C 1
ATOM 8925 O O . VAL B 1 501 ? -14.742 -19.375 4.195 1 98.94 501 VAL B O 1
ATOM 8928 N N . LEU B 1 502 ? -14.133 -17.375 3.441 1 98.88 502 LEU B N 1
ATOM 8929 C CA . LEU B 1 502 ? -14.117 -17.688 2.016 1 98.88 502 LEU B CA 1
ATOM 8930 C C . LEU B 1 502 ? -12.695 -17.609 1.463 1 98.88 502 LEU B C 1
ATOM 8932 O O . LEU B 1 502 ? -11.977 -16.641 1.727 1 98.88 502 LEU B O 1
ATOM 8936 N N . GLN B 1 503 ? -12.242 -18.656 0.79 1 98.94 503 GLN B N 1
ATOM 8937 C CA . GLN B 1 503 ? -11.016 -18.594 0.006 1 98.94 503 GLN B CA 1
ATOM 8938 C C . GLN B 1 503 ? -11.305 -18.266 -1.454 1 98.94 503 GLN B C 1
ATOM 8940 O O . GLN B 1 503 ? -11.852 -19.094 -2.189 1 98.94 503 GLN B O 1
ATOM 8945 N N . ALA B 1 504 ? -10.906 -17.078 -1.845 1 98.88 504 ALA B N 1
ATOM 8946 C CA . ALA B 1 504 ? -11.227 -16.609 -3.195 1 98.88 504 ALA B CA 1
ATOM 8947 C C . ALA B 1 504 ? -10.008 -16.703 -4.105 1 98.88 504 ALA B C 1
ATOM 8949 O O . ALA B 1 504 ? -10.102 -16.422 -5.305 1 98.88 504 ALA B O 1
ATOM 8950 N N . TRP B 1 505 ? -8.812 -17.125 -3.512 1 98.75 505 TRP B N 1
ATOM 8951 C CA . TRP B 1 505 ? -7.57 -17.156 -4.281 1 98.75 505 TRP B CA 1
ATOM 8952 C C . TRP B 1 505 ? -7.324 -15.82 -4.969 1 98.75 505 TRP B C 1
ATOM 8954 O O . TRP B 1 505 ? -7.488 -14.766 -4.355 1 98.75 505 TRP B O 1
ATOM 8964 N N . TYR B 1 506 ? -6.715 -15.797 -6.172 1 98.69 506 TYR B N 1
ATOM 8965 C CA . TYR B 1 506 ? -6.816 -14.688 -7.117 1 98.69 506 TYR B CA 1
ATOM 8966 C C . TYR B 1 506 ? -7.965 -14.914 -8.094 1 98.69 506 TYR B C 1
ATOM 8968 O O . TYR B 1 506 ? -7.887 -15.781 -8.969 1 98.69 506 TYR B O 1
ATOM 8976 N N . PRO B 1 507 ? -9 -14.188 -7.91 1 98.69 507 PRO B N 1
ATOM 8977 C CA . PRO B 1 507 ? -10.273 -14.625 -8.5 1 98.69 507 PRO B CA 1
ATOM 8978 C C . PRO B 1 507 ? -10.43 -14.172 -9.945 1 98.69 507 PRO B C 1
ATOM 8980 O O . PRO B 1 507 ? -11.406 -14.539 -10.609 1 98.69 507 PRO B O 1
ATOM 8983 N N . GLY B 1 508 ? -9.531 -13.367 -10.531 1 98.5 508 GLY B N 1
ATOM 8984 C CA . GLY B 1 508 ? -9.602 -12.969 -11.93 1 98.5 508 GLY B CA 1
ATOM 8985 C C . GLY B 1 508 ? -10.422 -11.719 -12.156 1 98.5 508 GLY B C 1
ATOM 8986 O O . GLY B 1 508 ? -10.906 -11.102 -11.195 1 98.5 508 GLY B O 1
ATOM 8987 N N . GLN B 1 509 ? -10.578 -11.336 -13.438 1 98.31 509 GLN B N 1
ATOM 8988 C CA . GLN B 1 509 ? -11.062 -10.008 -13.805 1 98.31 509 GLN B CA 1
ATOM 8989 C C . GLN B 1 509 ? -12.539 -9.844 -13.445 1 98.31 509 GLN B C 1
ATOM 8991 O O . GLN B 1 509 ? -13.062 -8.727 -13.445 1 98.31 509 GLN B O 1
ATOM 8996 N N . ALA B 1 510 ? -13.242 -10.938 -13.086 1 98.62 510 ALA B N 1
ATOM 8997 C CA . ALA B 1 510 ? -14.633 -10.852 -12.664 1 98.62 510 ALA B CA 1
ATOM 8998 C C . ALA B 1 510 ? -14.797 -11.281 -11.203 1 98.62 510 ALA B C 1
ATOM 9000 O O . ALA B 1 510 ? -15.898 -11.609 -10.766 1 98.62 510 ALA B O 1
ATOM 9001 N N . GLY B 1 511 ? -13.727 -11.297 -10.492 1 98.75 511 GLY B N 1
ATOM 9002 C CA . GLY B 1 511 ? -13.68 -11.867 -9.156 1 98.75 511 GLY B CA 1
ATOM 9003 C C . GLY B 1 511 ? -14.57 -11.148 -8.164 1 98.75 511 GLY B C 1
ATOM 9004 O O . GLY B 1 511 ? -15.203 -11.773 -7.316 1 98.75 511 GLY B O 1
ATOM 9005 N N . GLY B 1 512 ? -14.617 -9.781 -8.203 1 98.81 512 GLY B N 1
ATOM 9006 C CA . GLY B 1 512 ? -15.477 -9.031 -7.309 1 98.81 512 GLY B CA 1
ATOM 9007 C C . GLY B 1 512 ? -16.938 -9.414 -7.43 1 98.81 512 GLY B C 1
ATOM 9008 O O . GLY B 1 512 ? -17.641 -9.547 -6.418 1 98.81 512 GLY B O 1
ATOM 9009 N N . GLN B 1 513 ? -17.406 -9.578 -8.633 1 98.75 513 GLN B N 1
ATOM 9010 C CA . GLN B 1 513 ? -18.766 -10 -8.883 1 98.75 513 GLN B CA 1
ATOM 9011 C C . GLN B 1 513 ? -19.047 -11.383 -8.297 1 98.75 513 GLN B C 1
ATOM 9013 O O . GLN B 1 513 ? -20.047 -11.594 -7.629 1 98.75 513 GLN B O 1
ATOM 9018 N N . ALA B 1 514 ? -18.125 -12.328 -8.547 1 98.94 514 ALA B N 1
ATOM 9019 C CA . ALA B 1 514 ? -18.297 -13.695 -8.062 1 98.94 514 ALA B CA 1
ATOM 9020 C C . ALA B 1 514 ? -18.375 -13.734 -6.539 1 98.94 514 ALA B C 1
ATOM 9022 O O . ALA B 1 514 ? -19.234 -14.398 -5.973 1 98.94 514 ALA B O 1
ATOM 9023 N N . ILE B 1 515 ? -17.5 -13.016 -5.875 1 98.94 515 ILE B N 1
ATOM 9024 C CA . ILE B 1 515 ? -17.469 -12.977 -4.418 1 98.94 515 ILE B CA 1
ATOM 9025 C C . ILE B 1 515 ? -18.797 -12.445 -3.883 1 98.94 515 ILE B C 1
ATOM 9027 O O . ILE B 1 515 ? -19.391 -13.039 -2.986 1 98.94 515 ILE B O 1
ATOM 9031 N N . ALA B 1 516 ? -19.234 -11.352 -4.445 1 98.94 516 ALA B N 1
ATOM 9032 C CA . ALA B 1 516 ? -20.469 -10.719 -3.982 1 98.94 516 ALA B CA 1
ATOM 9033 C C . ALA B 1 516 ? -21.672 -11.641 -4.195 1 98.94 516 ALA B C 1
ATOM 9035 O O . ALA B 1 516 ? -22.562 -11.719 -3.352 1 98.94 516 ALA B O 1
ATOM 9036 N N . GLU B 1 517 ? -21.703 -12.344 -5.332 1 98.88 517 GLU B N 1
ATOM 9037 C CA . GLU B 1 517 ? -22.797 -13.266 -5.633 1 98.88 517 GLU B CA 1
ATOM 9038 C C . GLU B 1 517 ? -22.859 -14.398 -4.613 1 98.88 517 GLU B C 1
ATOM 9040 O O . GLU B 1 517 ? -23.953 -14.828 -4.227 1 98.88 517 GLU B O 1
ATOM 9045 N N . ILE B 1 518 ? -21.734 -14.883 -4.211 1 98.94 518 ILE B N 1
ATOM 9046 C CA . ILE B 1 518 ? -21.688 -15.969 -3.242 1 98.94 518 ILE B CA 1
ATOM 9047 C C . ILE B 1 518 ? -22.094 -15.453 -1.865 1 98.94 518 ILE B C 1
ATOM 9049 O O . ILE B 1 518 ? -22.891 -16.094 -1.17 1 98.94 518 ILE B O 1
ATOM 9053 N N . ILE B 1 519 ? -21.594 -14.258 -1.485 1 98.94 519 ILE B N 1
ATOM 9054 C CA . ILE B 1 519 ? -21.922 -13.656 -0.196 1 98.94 519 ILE B CA 1
ATOM 9055 C C . ILE B 1 519 ? -23.422 -13.406 -0.12 1 98.94 519 ILE B C 1
ATOM 9057 O O . ILE B 1 519 ? -24.047 -13.625 0.92 1 98.94 519 ILE B O 1
ATOM 9061 N N . ALA B 1 520 ? -24.031 -13.031 -1.252 1 98.62 520 ALA B N 1
ATOM 9062 C CA . ALA B 1 520 ? -25.453 -12.703 -1.309 1 98.62 520 ALA B CA 1
ATOM 9063 C C . ALA B 1 520 ? -26.297 -13.961 -1.436 1 98.62 520 ALA B C 1
ATOM 9065 O O . ALA B 1 520 ? -27.516 -13.922 -1.244 1 98.62 520 ALA B O 1
ATOM 9066 N N . GLY B 1 521 ? -25.703 -15.086 -1.82 1 98.44 521 GLY B N 1
ATOM 9067 C CA . GLY B 1 521 ? -26.422 -16.344 -1.938 1 98.44 521 GLY B CA 1
ATOM 9068 C C . GLY B 1 521 ? -27 -16.578 -3.324 1 98.44 521 GLY B C 1
ATOM 9069 O O . GLY B 1 521 ? -27.719 -17.547 -3.547 1 98.44 521 GLY B O 1
ATOM 9070 N N . HIS B 1 522 ? -26.656 -15.719 -4.273 1 98.12 522 HIS B N 1
ATOM 9071 C CA . HIS B 1 522 ? -27.109 -15.906 -5.645 1 98.12 522 HIS B CA 1
ATOM 9072 C C . HIS B 1 522 ? -26.375 -17.062 -6.316 1 98.12 522 HIS B C 1
ATOM 9074 O O . HIS B 1 522 ? -26.922 -17.719 -7.207 1 98.12 522 HIS B O 1
ATOM 9080 N N . VAL B 1 523 ? -25.156 -17.266 -5.922 1 98.56 523 VAL B N 1
ATOM 9081 C CA . VAL B 1 523 ? -24.375 -18.422 -6.344 1 98.56 523 VAL B CA 1
ATOM 9082 C C . VAL B 1 523 ? -24.062 -19.297 -5.137 1 98.56 523 VAL B C 1
ATOM 9084 O O . VAL B 1 523 ? -23.609 -18.812 -4.102 1 98.56 523 VAL B O 1
ATOM 9087 N N . ASN B 1 524 ? -24.406 -20.594 -5.23 1 98.75 524 ASN B N 1
ATOM 9088 C CA . ASN B 1 524 ? -24.047 -21.578 -4.215 1 98.75 524 ASN B CA 1
ATOM 9089 C C . ASN B 1 524 ? -22.578 -21.969 -4.32 1 98.75 524 ASN B C 1
ATOM 9091 O O . ASN B 1 524 ? -22.125 -22.484 -5.348 1 98.75 524 ASN B O 1
ATOM 9095 N N . PRO B 1 525 ? -21.797 -21.625 -3.264 1 98.81 525 PRO B N 1
ATOM 9096 C CA . PRO B 1 525 ? -20.391 -22.016 -3.355 1 98.81 525 PRO B CA 1
ATOM 9097 C C . PRO B 1 525 ? -20.203 -23.516 -3.596 1 98.81 525 PRO B C 1
ATOM 9099 O O . PRO B 1 525 ? -20.953 -24.328 -3.049 1 98.81 525 PRO B O 1
ATOM 9102 N N . SER B 1 526 ? -19.219 -23.875 -4.414 1 98.75 526 SER B N 1
ATOM 9103 C CA . SER B 1 526 ? -19.031 -25.266 -4.801 1 98.75 526 SER B CA 1
ATOM 9104 C C . SER B 1 526 ? -17.562 -25.609 -4.926 1 98.75 526 SER B C 1
ATOM 9106 O O . SER B 1 526 ? -17.203 -26.734 -5.305 1 98.75 526 SER B O 1
ATOM 9108 N N . GLY B 1 527 ? -16.656 -24.656 -4.684 1 98.88 527 GLY B N 1
ATOM 9109 C CA . GLY B 1 527 ? -15.219 -24.906 -4.773 1 98.88 527 GLY B CA 1
ATOM 9110 C C . GLY B 1 527 ? -14.727 -25.922 -3.754 1 98.88 527 GLY B C 1
ATOM 9111 O O . GLY B 1 527 ? -15.281 -26.016 -2.654 1 98.88 527 GLY B O 1
ATOM 9112 N N . ARG B 1 528 ? -13.758 -26.703 -4.109 1 98.88 528 ARG B N 1
ATOM 9113 C CA . ARG B 1 528 ? -13.055 -27.641 -3.238 1 98.88 528 ARG B CA 1
ATOM 9114 C C . ARG B 1 528 ? -11.555 -27.359 -3.225 1 98.88 528 ARG B C 1
ATOM 9116 O O . ARG B 1 528 ? -10.969 -27.047 -4.262 1 98.88 528 ARG B O 1
ATOM 9123 N N . LEU B 1 529 ? -10.922 -27.5 -2.08 1 98.94 529 LEU B N 1
ATOM 9124 C CA . LEU B 1 529 ? -9.516 -27.141 -1.936 1 98.94 529 LEU B CA 1
ATOM 9125 C C . LEU B 1 529 ? -8.633 -28.062 -2.762 1 98.94 529 LEU B C 1
ATOM 9127 O O . LEU B 1 529 ? -8.625 -29.281 -2.545 1 98.94 529 LEU B O 1
ATOM 9131 N N . PRO B 1 530 ? -7.859 -27.5 -3.658 1 98.88 530 PRO B N 1
ATOM 9132 C CA . PRO B 1 530 ? -6.875 -28.312 -4.391 1 98.88 530 PRO B CA 1
ATOM 9133 C C . PRO B 1 530 ? -5.547 -28.438 -3.65 1 98.88 530 PRO B C 1
ATOM 9135 O O . PRO B 1 530 ? -4.625 -29.094 -4.137 1 98.88 530 PRO B O 1
ATOM 9138 N N . ILE B 1 531 ? -5.398 -27.828 -2.562 1 98.75 531 ILE B N 1
ATOM 9139 C CA . ILE B 1 531 ? -4.215 -27.844 -1.707 1 98.75 531 ILE B CA 1
ATOM 9140 C C . ILE B 1 531 ? -4.641 -27.906 -0.241 1 98.75 531 ILE B C 1
ATOM 9142 O O . ILE B 1 531 ? -5.609 -27.25 0.155 1 98.75 531 ILE B O 1
ATOM 9146 N N . THR B 1 532 ? -3.947 -28.719 0.54 1 98.75 532 THR B N 1
ATOM 9147 C CA . THR B 1 532 ? -4.191 -28.812 1.974 1 98.75 532 THR B CA 1
ATOM 9148 C C . THR B 1 532 ? -3.734 -27.562 2.697 1 98.75 532 THR B C 1
ATOM 9150 O O . THR B 1 532 ? -2.66 -27.031 2.408 1 98.75 532 THR B O 1
ATOM 9153 N N . PHE B 1 533 ? -4.602 -27.016 3.561 1 98.75 533 PHE B N 1
ATOM 9154 C CA . PHE B 1 533 ? -4.219 -25.922 4.434 1 98.75 533 PHE B CA 1
ATOM 9155 C C . PHE B 1 533 ? -3.678 -26.438 5.762 1 98.75 533 PHE B C 1
ATOM 9157 O O . PHE B 1 533 ? -4.434 -26.953 6.586 1 98.75 533 PHE B O 1
ATOM 9164 N N . PRO B 1 534 ? -2.391 -26.312 6.012 1 98.69 534 PRO B N 1
ATOM 9165 C CA . PRO B 1 534 ? -1.882 -26.688 7.336 1 98.69 534 PRO B CA 1
ATOM 9166 C C . PRO B 1 534 ? -2.248 -25.672 8.414 1 98.69 534 PRO B C 1
ATOM 9168 O O . PRO B 1 534 ? -2.521 -24.5 8.109 1 98.69 534 PRO B O 1
ATOM 9171 N N . GLU B 1 535 ? -2.252 -26.156 9.633 1 97.94 535 GLU B N 1
ATOM 9172 C CA . GLU B 1 535 ? -2.41 -25.219 10.742 1 97.94 535 GLU B CA 1
ATOM 9173 C C . GLU B 1 535 ? -1.227 -24.25 10.82 1 97.94 535 GLU B C 1
ATOM 9175 O O . GLU B 1 535 ? -1.399 -23.078 11.125 1 97.94 535 GLU B O 1
ATOM 9180 N N . ASP B 1 536 ? -0.137 -24.781 10.711 1 97.44 536 ASP B N 1
ATOM 9181 C CA . ASP B 1 536 ? 1.12 -24.047 10.664 1 97.44 536 ASP B CA 1
ATOM 9182 C C . ASP B 1 536 ? 2.211 -24.859 9.969 1 97.44 536 ASP B C 1
ATOM 9184 O O . ASP B 1 536 ? 1.966 -25.984 9.523 1 97.44 536 ASP B O 1
ATOM 9188 N N . LEU B 1 537 ? 3.402 -24.297 9.914 1 98.06 537 LEU B N 1
ATOM 9189 C CA . LEU B 1 537 ? 4.469 -24.891 9.117 1 98.06 537 LEU B CA 1
ATOM 9190 C C . LEU B 1 537 ? 5.035 -26.141 9.797 1 98.06 537 LEU B C 1
ATOM 9192 O O . LEU B 1 537 ? 5.707 -26.953 9.156 1 98.06 537 LEU B O 1
ATOM 9196 N N . SER B 1 538 ? 4.805 -26.344 11.117 1 98.12 538 SER B N 1
ATOM 9197 C CA . SER B 1 538 ? 5.309 -27.531 11.812 1 98.12 538 SER B CA 1
ATOM 9198 C C . SER B 1 538 ? 4.648 -28.797 11.297 1 98.12 538 SER B C 1
ATOM 9200 O O . SER B 1 538 ? 5.156 -29.906 11.516 1 98.12 538 SER B O 1
ATOM 9202 N N . GLN B 1 539 ? 3.52 -28.641 10.531 1 98.25 539 GLN B N 1
ATOM 9203 C CA . GLN B 1 539 ? 2.789 -29.781 10.008 1 98.25 539 GLN B CA 1
ATOM 9204 C C . GLN B 1 539 ? 3.307 -30.188 8.633 1 98.25 539 GLN B C 1
ATOM 9206 O O . GLN B 1 539 ? 2.869 -31.203 8.07 1 98.25 539 GLN B O 1
ATOM 9211 N N . THR B 1 540 ? 4.223 -29.453 8.055 1 97.94 540 THR B N 1
ATOM 9212 C CA . THR B 1 540 ? 4.707 -29.703 6.699 1 97.94 540 THR B CA 1
ATOM 9213 C C . THR B 1 540 ? 6.043 -30.438 6.727 1 97.94 540 THR B C 1
ATOM 9215 O O . THR B 1 540 ? 6.711 -30.484 7.762 1 97.94 540 THR B O 1
ATOM 9218 N N . PRO B 1 541 ? 6.48 -31.016 5.613 1 97.38 541 PRO B N 1
ATOM 9219 C CA . PRO B 1 541 ? 7.75 -31.75 5.578 1 97.38 541 PRO B CA 1
ATOM 9220 C C . PRO B 1 541 ? 8.953 -30.844 5.828 1 97.38 541 PRO B C 1
ATOM 9222 O O . PRO B 1 541 ? 10.016 -31.312 6.234 1 97.38 541 PRO B O 1
ATOM 9225 N N . ARG B 1 542 ? 8.758 -29.562 5.66 1 96.5 542 ARG B N 1
ATOM 9226 C CA . ARG B 1 542 ? 9.867 -28.609 5.742 1 96.5 542 ARG B CA 1
ATOM 9227 C C . ARG B 1 542 ? 9.453 -27.359 6.5 1 96.5 542 ARG B C 1
ATOM 9229 O O . ARG B 1 542 ? 9.242 -26.297 5.898 1 96.5 542 ARG B O 1
ATOM 9236 N N . PRO B 1 543 ? 9.414 -27.469 7.836 1 97.12 543 PRO B N 1
ATOM 9237 C CA . PRO B 1 543 ? 9.031 -26.281 8.617 1 97.12 543 PRO B CA 1
ATOM 9238 C C . PRO B 1 543 ? 9.961 -25.094 8.375 1 97.12 543 PRO B C 1
ATOM 9240 O O . PRO B 1 543 ? 9.508 -23.938 8.391 1 97.12 543 PRO B O 1
ATOM 9243 N N . GLU B 1 544 ? 11.234 -25.406 8.156 1 95.69 544 GLU B N 1
ATOM 9244 C CA . GLU B 1 544 ? 12.203 -24.391 7.75 1 95.69 544 GLU B CA 1
ATOM 9245 C C . GLU B 1 544 ? 12.586 -24.562 6.281 1 95.69 544 GLU B C 1
ATOM 9247 O O . GLU B 1 544 ? 12.938 -25.656 5.848 1 95.69 544 GLU B O 1
ATOM 9252 N N . LEU B 1 545 ? 12.5 -23.516 5.551 1 96.31 545 LEU B N 1
ATOM 9253 C CA . LEU B 1 545 ? 12.836 -23.562 4.133 1 96.31 545 LEU B CA 1
ATOM 9254 C C . LEU B 1 545 ? 14.32 -23.297 3.916 1 96.31 545 LEU B C 1
ATOM 9256 O O . LEU B 1 545 ? 14.812 -22.203 4.223 1 96.31 545 LEU B O 1
ATOM 9260 N N . PRO B 1 546 ? 15.07 -24.203 3.41 1 95.56 546 PRO B N 1
ATOM 9261 C CA . PRO B 1 546 ? 16.5 -23.984 3.156 1 95.56 546 PRO B CA 1
ATOM 9262 C C . PRO B 1 546 ? 16.75 -22.812 2.217 1 95.56 546 PRO B C 1
ATOM 9264 O O . PRO B 1 546 ? 16.062 -22.656 1.211 1 95.56 546 PRO B O 1
ATOM 9267 N N . GLY B 1 547 ? 17.703 -22.047 2.604 1 93 547 GLY B N 1
ATOM 9268 C CA . GLY B 1 547 ? 18.172 -20.984 1.733 1 93 547 GLY B CA 1
ATOM 9269 C C . GLY B 1 547 ? 17.453 -19.672 1.961 1 93 547 GLY B C 1
ATOM 9270 O O . GLY B 1 547 ? 17.891 -18.625 1.456 1 93 547 GLY B O 1
ATOM 9271 N N . LEU B 1 548 ? 16.344 -19.656 2.689 1 91.81 548 LEU B N 1
ATOM 9272 C CA . LEU B 1 548 ? 15.602 -18.422 2.938 1 91.81 548 LEU B CA 1
ATOM 9273 C C . LEU B 1 548 ? 16.5 -17.391 3.604 1 91.81 548 LEU B C 1
ATOM 9275 O O . LEU B 1 548 ? 17.172 -17.688 4.586 1 91.81 548 LEU B O 1
ATOM 9279 N N . GLY B 1 549 ? 16.516 -16.156 2.996 1 87.62 549 GLY B N 1
ATOM 9280 C CA . GLY B 1 549 ? 17.266 -15.062 3.576 1 87.62 549 GLY B CA 1
ATOM 9281 C C . GLY B 1 549 ? 18.703 -15 3.094 1 87.62 549 GLY B C 1
ATOM 9282 O O . GLY B 1 549 ? 19.438 -14.07 3.43 1 87.62 549 GLY B O 1
ATOM 9283 N N . THR B 1 550 ? 19.109 -15.977 2.309 1 90.69 550 THR B N 1
ATOM 9284 C CA . THR B 1 550 ? 20.469 -15.961 1.8 1 90.69 550 THR B CA 1
ATOM 9285 C C . THR B 1 550 ? 20.578 -15.07 0.567 1 90.69 550 THR B C 1
ATOM 9287 O O . THR B 1 550 ? 19.578 -14.781 -0.087 1 90.69 550 THR B O 1
ATOM 9290 N N . PRO B 1 551 ? 21.766 -14.562 0.249 1 86.94 551 PRO B N 1
ATOM 9291 C CA . PRO B 1 551 ? 21.953 -13.719 -0.932 1 86.94 551 PRO B CA 1
ATOM 9292 C C . PRO B 1 551 ? 21.609 -14.438 -2.234 1 86.94 551 PRO B C 1
ATOM 9294 O O . PRO B 1 551 ? 21.766 -15.664 -2.324 1 86.94 551 PRO B O 1
ATOM 9297 N N . PHE B 1 552 ? 21.25 -13.75 -3.172 1 86.88 552 PHE B N 1
ATOM 9298 C CA . PHE B 1 552 ? 21.016 -14.242 -4.523 1 86.88 552 PHE B CA 1
ATOM 9299 C C . PHE B 1 552 ? 22.219 -14.992 -5.055 1 86.88 552 PHE B C 1
ATOM 9301 O O . PHE B 1 552 ? 23.359 -14.516 -4.941 1 86.88 552 PHE B O 1
ATOM 9308 N N . GLY B 1 553 ? 22 -16.141 -5.559 1 90.56 553 GLY B N 1
ATOM 9309 C CA . GLY B 1 553 ? 23.094 -16.922 -6.125 1 90.56 553 GLY B CA 1
ATOM 9310 C C . GLY B 1 553 ? 23.625 -17.984 -5.18 1 90.56 553 GLY B C 1
ATOM 9311 O O . GLY B 1 553 ? 24.453 -18.812 -5.562 1 90.56 553 GLY B O 1
ATOM 9312 N N . THR B 1 554 ? 23.078 -18.031 -3.961 1 93.88 554 THR B N 1
ATOM 9313 C CA . THR B 1 554 ? 23.531 -19 -2.98 1 93.88 554 THR B CA 1
ATOM 9314 C C . THR B 1 554 ? 23.016 -20.406 -3.326 1 93.88 554 THR B C 1
ATOM 9316 O O . THR B 1 554 ? 21.812 -20.594 -3.48 1 93.88 554 THR B O 1
ATOM 9319 N N . PRO B 1 555 ? 23.906 -21.391 -3.479 1 97.06 555 PRO B N 1
ATOM 9320 C CA . PRO B 1 555 ? 23.438 -22.766 -3.684 1 97.06 555 PRO B CA 1
ATOM 9321 C C . PRO B 1 555 ? 22.609 -23.281 -2.516 1 97.06 555 PRO B C 1
ATOM 9323 O O . PRO B 1 555 ? 22.969 -23.062 -1.354 1 97.06 555 PRO B O 1
ATOM 9326 N N . VAL B 1 556 ? 21.531 -23.875 -2.863 1 97 556 VAL B N 1
ATOM 9327 C CA . VAL B 1 556 ? 20.609 -24.406 -1.869 1 97 556 VAL B CA 1
ATOM 9328 C C . VAL B 1 556 ? 20.219 -25.844 -2.234 1 97 556 VAL B C 1
ATOM 9330 O O . VAL B 1 556 ? 20.156 -26.203 -3.414 1 97 556 VAL B O 1
ATOM 9333 N N . THR B 1 557 ? 20.078 -26.656 -1.26 1 98.38 557 THR B N 1
ATOM 9334 C CA . THR B 1 557 ? 19.578 -28.016 -1.466 1 98.38 557 THR B CA 1
ATOM 9335 C C . THR B 1 557 ? 18.297 -28.234 -0.686 1 98.38 557 THR B C 1
ATOM 9337 O O . THR B 1 557 ? 18.219 -27.938 0.51 1 98.38 557 THR B O 1
ATOM 9340 N N . ILE B 1 558 ? 17.312 -28.688 -1.308 1 98.25 558 ILE B N 1
ATOM 9341 C CA . ILE B 1 558 ? 16.078 -29.109 -0.657 1 98.25 558 ILE B CA 1
ATOM 9342 C C . ILE B 1 558 ? 15.898 -30.625 -0.818 1 98.25 558 ILE B C 1
ATOM 9344 O O . ILE B 1 558 ? 15.836 -31.125 -1.94 1 98.25 558 ILE B O 1
ATOM 9348 N N . HIS B 1 559 ? 15.867 -31.297 0.277 1 98.31 559 HIS B N 1
ATOM 9349 C CA . HIS B 1 559 ? 15.562 -32.719 0.285 1 98.31 559 HIS B CA 1
ATOM 9350 C C . HIS B 1 559 ? 14.062 -32.969 0.418 1 98.31 559 HIS B C 1
ATOM 9352 O O . HIS B 1 559 ? 13.453 -32.562 1.416 1 98.31 559 HIS B O 1
ATOM 9358 N N . TYR B 1 560 ? 13.516 -33.562 -0.588 1 98.31 560 TYR B N 1
ATOM 9359 C CA . TYR B 1 560 ? 12.109 -33.969 -0.522 1 98.31 560 TYR B CA 1
ATOM 9360 C C . TYR B 1 560 ? 11.938 -35.281 0.199 1 98.31 560 TYR B C 1
ATOM 9362 O O . TYR B 1 560 ? 11.656 -36.312 -0.429 1 98.31 560 TYR B O 1
ATOM 9370 N N . VAL B 1 561 ? 11.914 -35.188 1.473 1 97.81 561 VAL B N 1
ATOM 9371 C CA . VAL B 1 561 ? 11.891 -36.375 2.334 1 97.81 561 VAL B CA 1
ATOM 9372 C C . VAL B 1 561 ? 10.523 -37.031 2.264 1 97.81 561 VAL B C 1
ATOM 9374 O O . VAL B 1 561 ? 10.398 -38.25 2.5 1 97.81 561 VAL B O 1
ATOM 9377 N N . GLU B 1 562 ? 9.492 -36.312 1.908 1 97.75 562 GLU B N 1
ATOM 9378 C CA . GLU B 1 562 ? 8.141 -36.844 1.797 1 97.75 562 GLU B CA 1
ATOM 9379 C C . GLU B 1 562 ? 7.984 -37.688 0.534 1 97.75 562 GLU B C 1
ATOM 9381 O O . GLU B 1 562 ? 7.016 -38.438 0.398 1 97.75 562 GLU B O 1
ATOM 9386 N N . GLY B 1 563 ? 8.93 -37.594 -0.408 1 98 563 GLY B N 1
ATOM 9387 C CA . GLY B 1 563 ? 8.836 -38.344 -1.657 1 98 563 GLY B CA 1
ATOM 9388 C C . GLY B 1 563 ? 7.539 -38.094 -2.402 1 98 563 GLY B C 1
ATOM 9389 O O . GLY B 1 563 ? 7.184 -36.969 -2.68 1 98 563 GLY B O 1
ATOM 9390 N N . ALA B 1 564 ? 6.766 -39.188 -2.525 1 98.06 564 ALA B N 1
ATOM 9391 C CA . ALA B 1 564 ? 5.531 -39.094 -3.301 1 98.06 564 ALA B CA 1
ATOM 9392 C C . ALA B 1 564 ? 4.355 -38.688 -2.418 1 98.06 564 ALA B C 1
ATOM 9394 O O . ALA B 1 564 ? 3.254 -38.438 -2.916 1 98.06 564 ALA B O 1
ATOM 9395 N N . GLU B 1 565 ? 4.582 -38.562 -1.117 1 98.06 565 GLU B N 1
ATOM 9396 C CA . GLU B 1 565 ? 3.502 -38.219 -0.19 1 98.06 565 GLU B CA 1
ATOM 9397 C C . GLU B 1 565 ? 3.352 -36.719 -0.03 1 98.06 565 GLU B C 1
ATOM 9399 O O . GLU B 1 565 ? 3.555 -36.188 1.062 1 98.06 565 GLU B O 1
ATOM 9404 N N . VAL B 1 566 ? 2.83 -36.125 -1.056 1 98.31 566 VAL B N 1
ATOM 9405 C CA . VAL B 1 566 ? 2.691 -34.656 -1.129 1 98.31 566 VAL B CA 1
ATOM 9406 C C . VAL B 1 566 ? 1.35 -34.25 -0.532 1 98.31 566 VAL B C 1
ATOM 9408 O O . VAL B 1 566 ? 0.315 -34.844 -0.828 1 98.31 566 VAL B O 1
ATOM 9411 N N . GLY B 1 567 ? 1.325 -33.125 0.249 1 98.06 567 GLY B N 1
ATOM 9412 C CA . GLY B 1 567 ? 0.097 -32.531 0.745 1 98.06 567 GLY B CA 1
ATOM 9413 C C . GLY B 1 567 ? -0.718 -33.469 1.613 1 98.06 567 GLY B C 1
ATOM 9414 O O . GLY B 1 567 ? -0.218 -34 2.613 1 98.06 567 GLY B O 1
ATOM 9415 N N . TYR B 1 568 ? -1.945 -33.781 1.196 1 98.31 568 TYR B N 1
ATOM 9416 C CA . TYR B 1 568 ? -2.859 -34.594 1.98 1 98.31 568 TYR B CA 1
ATOM 9417 C C . TYR B 1 568 ? -2.297 -36 2.182 1 98.31 568 TYR B C 1
ATOM 9419 O O . TYR B 1 568 ? -2.594 -36.656 3.182 1 98.31 568 TYR B O 1
ATOM 9427 N N . ARG B 1 569 ? -1.433 -36.438 1.242 1 98.19 569 ARG B N 1
ATOM 9428 C CA . ARG B 1 569 ? -0.794 -37.75 1.4 1 98.19 569 ARG B CA 1
ATOM 9429 C C . ARG B 1 569 ? 0.171 -37.75 2.582 1 98.19 569 ARG B C 1
ATOM 9431 O O . ARG B 1 569 ? 0.263 -38.719 3.316 1 98.19 569 ARG B O 1
ATOM 9438 N N . TRP B 1 570 ? 0.923 -36.656 2.75 1 98 570 TRP B N 1
ATOM 9439 C CA . TRP B 1 570 ? 1.82 -36.469 3.889 1 98 570 TRP B CA 1
ATOM 9440 C C . TRP B 1 570 ? 1.041 -36.469 5.199 1 98 570 TRP B C 1
ATOM 9442 O O . TRP B 1 570 ? 1.445 -37.125 6.172 1 98 570 TRP B O 1
ATOM 9452 N N . PHE B 1 571 ? -0.054 -35.812 5.195 1 97.69 571 PHE B N 1
ATOM 9453 C CA . PHE B 1 571 ? -0.888 -35.75 6.387 1 97.69 571 PHE B CA 1
ATOM 9454 C C . PHE B 1 571 ? -1.43 -37.125 6.738 1 97.69 571 PHE B C 1
ATOM 9456 O O . PHE B 1 571 ? -1.477 -37.5 7.914 1 97.69 571 PHE B O 1
ATOM 9463 N N . ALA B 1 572 ? -1.852 -37.844 5.73 1 96.56 572 ALA B N 1
ATOM 9464 C CA . ALA B 1 572 ? -2.307 -39.188 5.961 1 96.56 572 ALA B CA 1
ATOM 9465 C C . ALA B 1 572 ? -1.183 -40.062 6.516 1 96.56 572 ALA B C 1
ATOM 9467 O O . ALA B 1 572 ? -1.394 -40.844 7.449 1 96.56 572 ALA B O 1
ATOM 9468 N N . LYS B 1 573 ? -0.007 -39.969 5.926 1 95.88 573 LYS B N 1
ATOM 9469 C CA . LYS B 1 573 ? 1.149 -40.781 6.344 1 95.88 573 LYS B CA 1
ATOM 9470 C C . LYS B 1 573 ? 1.534 -40.469 7.789 1 95.88 573 LYS B C 1
ATOM 9472 O O . LYS B 1 573 ? 1.887 -41.375 8.547 1 95.88 573 LYS B O 1
ATOM 9477 N N . THR B 1 574 ? 1.429 -39.188 8.18 1 96.31 574 THR B N 1
ATOM 9478 C CA . THR B 1 574 ? 1.907 -38.781 9.492 1 96.31 574 THR B CA 1
ATOM 9479 C C . THR B 1 574 ? 0.777 -38.812 10.516 1 96.31 574 THR B C 1
ATOM 9481 O O . THR B 1 574 ? 1.019 -38.688 11.719 1 96.31 574 THR B O 1
ATOM 9484 N N . GLY B 1 575 ? -0.396 -38.969 10.086 1 95.25 575 GLY B N 1
ATOM 9485 C CA . GLY B 1 575 ? -1.544 -39.031 10.977 1 95.25 575 GLY B CA 1
ATOM 9486 C C . GLY B 1 575 ? -1.912 -37.656 11.562 1 95.25 575 GLY B C 1
ATOM 9487 O O . GLY B 1 575 ? -2.602 -37.594 12.578 1 95.25 575 GLY B O 1
ATOM 9488 N N . ARG B 1 576 ? -1.496 -36.594 10.961 1 95.94 576 ARG B N 1
ATOM 9489 C CA . ARG B 1 576 ? -1.801 -35.25 11.43 1 95.94 576 ARG B CA 1
ATOM 9490 C C . ARG B 1 576 ? -3.064 -34.688 10.766 1 95.94 576 ARG B C 1
ATOM 9492 O O . ARG B 1 576 ? -3.383 -35.062 9.633 1 95.94 576 ARG B O 1
ATOM 9499 N N . GLU B 1 577 ? -3.736 -33.906 11.484 1 97.12 577 GLU B N 1
ATOM 9500 C CA . GLU B 1 577 ? -4.945 -33.281 10.953 1 97.12 577 GLU B CA 1
ATOM 9501 C C . GLU B 1 577 ? -4.664 -31.844 10.461 1 97.12 577 GLU B C 1
ATOM 9503 O O . GLU B 1 577 ? -4.199 -31 11.227 1 97.12 577 GLU B O 1
ATOM 9508 N N . PRO B 1 578 ? -4.871 -31.578 9.234 1 98.25 578 PRO B N 1
ATOM 9509 C CA . PRO B 1 578 ? -4.68 -30.219 8.742 1 98.25 578 PRO B CA 1
ATOM 9510 C C . PRO B 1 578 ? -5.793 -29.266 9.18 1 98.25 578 PRO B C 1
ATOM 9512 O O . PRO B 1 578 ? -6.805 -29.703 9.734 1 98.25 578 PRO B O 1
ATOM 9515 N N . LEU B 1 579 ? -5.59 -27.953 9.023 1 98.44 579 LEU B N 1
ATOM 9516 C CA . LEU B 1 579 ? -6.652 -26.969 9.242 1 98.44 579 LEU B CA 1
ATOM 9517 C C . LEU B 1 579 ? -7.84 -27.25 8.328 1 98.44 579 LEU B C 1
ATOM 9519 O O . LEU B 1 579 ? -8.984 -27.266 8.781 1 98.44 579 LEU B O 1
ATOM 9523 N N . PHE B 1 580 ? -7.605 -27.406 7.039 1 98.69 580 PHE B N 1
ATOM 9524 C CA . PHE B 1 580 ? -8.57 -27.844 6.039 1 98.69 580 PHE B CA 1
ATOM 9525 C C . PHE B 1 580 ? -7.938 -28.859 5.094 1 98.69 580 PHE B C 1
ATOM 9527 O O . PHE B 1 580 ? -6.84 -28.641 4.578 1 98.69 580 PHE B O 1
ATOM 9534 N N . ALA B 1 581 ? -8.625 -29.891 4.84 1 98.69 581 ALA B N 1
ATOM 9535 C CA . ALA B 1 581 ? -8.102 -31 4.043 1 98.69 581 ALA B CA 1
ATOM 9536 C C . ALA B 1 581 ? -8.281 -30.734 2.553 1 98.69 581 ALA B C 1
ATOM 9538 O O . ALA B 1 581 ? -9.18 -30 2.15 1 98.69 581 ALA B O 1
ATOM 9539 N N . PHE B 1 582 ? -7.422 -31.359 1.775 1 98.75 582 PHE B N 1
ATOM 9540 C CA . PHE B 1 582 ? -7.617 -31.438 0.332 1 98.75 582 PHE B CA 1
ATOM 9541 C C . PHE B 1 582 ? -9.031 -31.891 -0.004 1 98.75 582 PHE B C 1
ATOM 9543 O O . PHE B 1 582 ? -9.547 -32.812 0.61 1 98.75 582 PHE B O 1
ATOM 9550 N N . GLY B 1 583 ? -9.672 -31.141 -0.894 1 98.75 583 GLY B N 1
ATOM 9551 C CA . GLY B 1 583 ? -11.016 -31.5 -1.327 1 98.75 583 GLY B CA 1
ATOM 9552 C C . GLY B 1 583 ? -12.102 -30.859 -0.485 1 98.75 583 GLY B C 1
ATOM 9553 O O . GLY B 1 583 ? -13.281 -30.938 -0.827 1 98.75 583 GLY B O 1
ATOM 9554 N N . HIS B 1 584 ? -11.719 -30.172 0.58 1 98.81 584 HIS B N 1
ATOM 9555 C CA . HIS B 1 584 ? -12.68 -29.547 1.479 1 98.81 584 HIS B CA 1
ATOM 9556 C C . HIS B 1 584 ? -13.359 -28.359 0.816 1 98.81 584 HIS B C 1
ATOM 9558 O O . HIS B 1 584 ? -12.719 -27.609 0.085 1 98.81 584 HIS B O 1
ATOM 9564 N N . GLY B 1 585 ? -14.594 -28.125 1.096 1 98.81 585 GLY B N 1
ATOM 9565 C CA . GLY B 1 585 ? -15.398 -26.984 0.718 1 98.81 585 GLY B CA 1
ATOM 9566 C C . GLY B 1 585 ? -16.859 -27.141 1.077 1 98.81 585 GLY B C 1
ATOM 9567 O O . GLY B 1 585 ? -17.469 -28.188 0.831 1 98.81 585 GLY B O 1
ATOM 9568 N N . LEU B 1 586 ? -17.406 -26.109 1.648 1 98.62 586 LEU B N 1
ATOM 9569 C CA . LEU B 1 586 ? -18.797 -26.156 2.068 1 98.62 586 LEU B CA 1
ATOM 9570 C C . LEU B 1 586 ? -19.719 -25.656 0.954 1 98.62 586 LEU B C 1
ATOM 9572 O O . LEU B 1 586 ? -19.25 -25.219 -0.099 1 98.62 586 LEU B O 1
ATOM 9576 N N . SER B 1 587 ? -20.969 -25.828 1.126 1 98.5 587 SER B N 1
ATOM 9577 C CA . SER B 1 587 ? -22.062 -25.422 0.249 1 98.5 587 SER B CA 1
ATOM 9578 C C . SER B 1 587 ? -23.25 -24.906 1.051 1 98.5 587 SER B C 1
ATOM 9580 O O . SER B 1 587 ? -23.312 -25.109 2.264 1 98.5 587 SER B O 1
ATOM 9582 N N . TYR B 1 588 ? -24.125 -24.141 0.424 1 98.5 588 TYR B N 1
ATOM 9583 C CA . TYR B 1 588 ? -25.344 -23.688 1.078 1 98.5 588 TYR B CA 1
ATOM 9584 C C . TYR B 1 588 ? -26.422 -24.75 0.999 1 98.5 588 TYR B C 1
ATOM 9586 O O . TYR B 1 588 ? -27.562 -24.531 1.424 1 98.5 588 TYR B O 1
ATOM 9594 N N . THR B 1 589 ? -26.078 -25.906 0.446 1 97.94 589 THR B N 1
ATOM 9595 C CA . THR B 1 589 ? -26.906 -27.094 0.483 1 97.94 589 THR B CA 1
ATOM 9596 C C . THR B 1 589 ? -26.109 -28.297 0.966 1 97.94 589 THR B C 1
ATOM 9598 O O . THR B 1 589 ? -24.984 -28.156 1.446 1 97.94 589 THR B O 1
ATOM 9601 N N . GLY B 1 590 ? -26.781 -29.469 1.056 1 97.25 590 GLY B N 1
ATOM 9602 C CA . GLY B 1 590 ? -26.125 -30.688 1.487 1 97.25 590 GLY B CA 1
ATOM 9603 C C . GLY B 1 590 ? -26.219 -31.812 0.469 1 97.25 590 GLY B C 1
ATOM 9604 O O . GLY B 1 590 ? -27.109 -31.812 -0.383 1 97.25 590 GLY B O 1
ATOM 9605 N N . PHE B 1 591 ? -25.312 -32.688 0.575 1 98.19 591 PHE B N 1
ATOM 9606 C CA . PHE B 1 591 ? -25.312 -33.844 -0.317 1 98.19 591 PHE B CA 1
ATOM 9607 C C . PHE B 1 591 ? -25.109 -35.156 0.469 1 98.19 591 PHE B C 1
ATOM 9609 O O . PHE B 1 591 ? -24.375 -35.156 1.454 1 98.19 591 PHE B O 1
ATOM 9616 N N . GLY B 1 592 ? -25.734 -36.188 0.057 1 98.19 592 GLY B N 1
ATOM 9617 C CA . GLY B 1 592 ? -25.578 -37.5 0.615 1 98.19 592 GLY B CA 1
ATOM 9618 C C . GLY B 1 592 ? -25.047 -38.531 -0.385 1 98.19 592 GLY B C 1
ATOM 9619 O O . GLY B 1 592 ? -25.281 -38.406 -1.589 1 98.19 592 GLY B O 1
ATOM 9620 N N . TYR B 1 593 ? -24.266 -39.5 0.049 1 98.44 593 TYR B N 1
ATOM 9621 C CA . TYR B 1 593 ? -23.734 -40.594 -0.76 1 98.44 593 TYR B CA 1
ATOM 9622 C C . TYR B 1 593 ? -24.297 -41.938 -0.313 1 98.44 593 TYR B C 1
ATOM 9624 O O . TYR B 1 593 ? -24.484 -42.156 0.884 1 98.44 593 TYR B O 1
ATOM 9632 N N . SER B 1 594 ? -24.609 -42.844 -1.274 1 98.38 594 SER B N 1
ATOM 9633 C CA . SER B 1 594 ? -25.109 -44.156 -0.943 1 98.38 594 SER B CA 1
ATOM 9634 C C . SER B 1 594 ? -24.812 -45.156 -2.064 1 98.38 594 SER B C 1
ATOM 9636 O O . SER B 1 594 ? -24.281 -44.781 -3.109 1 98.38 594 SER B O 1
ATOM 9638 N N . ASP B 1 595 ? -25.047 -46.469 -1.885 1 98.31 595 ASP B N 1
ATOM 9639 C CA . ASP B 1 595 ? -25.078 -47.562 -2.873 1 98.31 595 ASP B CA 1
ATOM 9640 C C . ASP B 1 595 ? -23.703 -47.75 -3.516 1 98.31 595 ASP B C 1
ATOM 9642 O O . ASP B 1 595 ? -23.594 -47.812 -4.742 1 98.31 595 ASP B O 1
ATOM 9646 N N . LEU B 1 596 ? -22.703 -47.75 -2.678 1 98.62 596 LEU B N 1
ATOM 9647 C CA . LEU B 1 596 ? -21.344 -47.969 -3.191 1 98.62 596 LEU B CA 1
ATOM 9648 C C . LEU B 1 596 ? -21.141 -49.375 -3.68 1 98.62 596 LEU B C 1
ATOM 9650 O O . LEU B 1 596 ? -21.406 -50.344 -2.941 1 98.62 596 LEU B O 1
ATOM 9654 N N . VAL B 1 597 ? -20.781 -49.5 -4.906 1 98.56 597 VAL B N 1
ATOM 9655 C CA . VAL B 1 597 ? -20.359 -50.781 -5.492 1 98.56 597 VAL B CA 1
ATOM 9656 C C . VAL B 1 597 ? -18.938 -50.625 -6.062 1 98.56 597 VAL B C 1
ATOM 9658 O O . VAL B 1 597 ? -18.688 -49.719 -6.867 1 98.56 597 VAL B O 1
ATOM 9661 N N . VAL B 1 598 ? -18.078 -51.531 -5.598 1 98.5 598 VAL B N 1
ATOM 9662 C CA . VAL B 1 598 ? -16.703 -51.469 -6.062 1 98.5 598 VAL B CA 1
ATOM 9663 C C . VAL B 1 598 ? -16.312 -52.781 -6.711 1 98.5 598 VAL B C 1
ATOM 9665 O O . VAL B 1 598 ? -16.578 -53.844 -6.168 1 98.5 598 VAL B O 1
ATOM 9668 N N . THR B 1 599 ? -15.742 -52.719 -7.871 1 97.94 599 THR B N 1
ATOM 9669 C CA . THR B 1 599 ? -15.211 -53.875 -8.547 1 97.94 599 THR B CA 1
ATOM 9670 C C . THR B 1 599 ? -13.695 -53.781 -8.703 1 97.94 599 THR B C 1
ATOM 9672 O O . THR B 1 599 ? -13.164 -52.688 -8.922 1 97.94 599 THR B O 1
ATOM 9675 N N . GLY B 1 600 ? -13.039 -54.938 -8.539 1 96.44 600 GLY B N 1
ATOM 9676 C CA . GLY B 1 600 ? -11.594 -55.031 -8.656 1 96.44 600 GLY B CA 1
ATOM 9677 C C . GLY B 1 600 ? -11.133 -55.812 -9.859 1 96.44 600 GLY B C 1
ATOM 9678 O O . GLY B 1 600 ? -11.859 -55.938 -10.844 1 96.44 600 GLY B O 1
ATOM 9679 N N . GLY B 1 601 ? -9.969 -56.375 -9.836 1 95.38 601 GLY B N 1
ATOM 9680 C CA . GLY B 1 601 ? -9.281 -57.062 -10.922 1 95.38 601 GLY B CA 1
ATOM 9681 C C . GLY B 1 601 ? -8.047 -56.312 -11.406 1 95.38 601 GLY B C 1
ATOM 9682 O O . GLY B 1 601 ? -7.055 -56.219 -10.688 1 95.38 601 GLY B O 1
ATOM 9683 N N . ASP B 1 602 ? -8.25 -55.812 -12.57 1 93.5 602 ASP B N 1
ATOM 9684 C CA . ASP B 1 602 ? -7.102 -55.125 -13.141 1 93.5 602 ASP B CA 1
ATOM 9685 C C . ASP B 1 602 ? -6.969 -53.719 -12.57 1 93.5 602 ASP B C 1
ATOM 9687 O O . ASP B 1 602 ? -5.867 -53.156 -12.523 1 93.5 602 ASP B O 1
ATOM 9691 N N . THR B 1 603 ? -8.109 -53.188 -12.312 1 96.88 603 THR B N 1
ATOM 9692 C CA . THR B 1 603 ? -8.164 -51.875 -11.688 1 96.88 603 THR B CA 1
ATOM 9693 C C . THR B 1 603 ? -9.398 -51.75 -10.805 1 96.88 603 THR B C 1
ATOM 9695 O O . THR B 1 603 ? -10.102 -52.719 -10.57 1 96.88 603 THR B O 1
ATOM 9698 N N . VAL B 1 604 ? -9.578 -50.562 -10.188 1 98 604 VAL B N 1
ATOM 9699 C CA . VAL B 1 604 ? -10.719 -50.312 -9.328 1 98 604 VAL B CA 1
ATOM 9700 C C . VAL B 1 604 ? -11.766 -49.5 -10.094 1 98 604 VAL B C 1
ATOM 9702 O O . VAL B 1 604 ? -11.453 -48.469 -10.703 1 98 604 VAL B O 1
ATOM 9705 N N . THR B 1 605 ? -12.945 -49.969 -10.156 1 98.5 605 THR B N 1
ATOM 9706 C CA . THR B 1 605 ? -14.109 -49.188 -10.594 1 98.5 605 THR B CA 1
ATOM 9707 C C . THR B 1 605 ? -15.133 -49.062 -9.469 1 98.5 605 THR B C 1
ATOM 9709 O O . THR B 1 605 ? -15.555 -50.062 -8.898 1 98.5 605 THR B O 1
ATOM 9712 N N . ALA B 1 606 ? -15.484 -47.875 -9.102 1 98.69 606 ALA B N 1
ATOM 9713 C CA . ALA B 1 606 ? -16.453 -47.625 -8.031 1 98.69 606 ALA B CA 1
ATOM 9714 C C . ALA B 1 606 ? -17.672 -46.875 -8.555 1 98.69 606 ALA B C 1
ATOM 9716 O O . ALA B 1 606 ? -17.531 -45.938 -9.344 1 98.69 606 ALA B O 1
ATOM 9717 N N . SER B 1 607 ? -18.828 -47.344 -8.188 1 98.69 607 SER B N 1
ATOM 9718 C CA . SER B 1 607 ? -20.078 -46.656 -8.5 1 98.69 607 SER B CA 1
ATOM 9719 C C . SER B 1 607 ? -20.875 -46.344 -7.234 1 98.69 607 SER B C 1
ATOM 9721 O O . SER B 1 607 ? -20.906 -47.156 -6.305 1 98.69 607 SER B O 1
ATOM 9723 N N . PHE B 1 608 ? -21.531 -45.25 -7.164 1 98.75 608 PHE B N 1
ATOM 9724 C CA . PHE B 1 608 ? -22.312 -44.812 -6.012 1 98.75 608 PHE B CA 1
ATOM 9725 C C . PHE B 1 608 ? -23.312 -43.719 -6.414 1 98.75 608 PHE B C 1
ATOM 9727 O O . PHE B 1 608 ? -23.25 -43.188 -7.516 1 98.75 608 PHE B O 1
ATOM 9734 N N . THR B 1 609 ? -24.266 -43.438 -5.562 1 98.69 609 THR B N 1
ATOM 9735 C CA . THR B 1 609 ? -25.297 -42.438 -5.805 1 98.69 609 THR B CA 1
ATOM 9736 C C . THR B 1 609 ? -25.047 -41.188 -4.977 1 98.69 609 THR B C 1
ATOM 9738 O O . THR B 1 609 ? -24.688 -41.281 -3.799 1 98.69 609 THR B O 1
ATOM 9741 N N . VAL B 1 610 ? -25.109 -40.031 -5.625 1 98.75 610 VAL B N 1
ATOM 9742 C CA . VAL B 1 610 ? -25.062 -38.75 -4.957 1 98.75 610 VAL B CA 1
ATOM 9743 C C . VAL B 1 610 ? -26.438 -38.094 -4.98 1 98.75 610 VAL B C 1
ATOM 9745 O O . VAL B 1 610 ? -27.094 -38.062 -6.027 1 98.75 610 VAL B O 1
ATOM 9748 N N . VAL B 1 611 ? -26.922 -37.594 -3.838 1 98.62 611 VAL B N 1
ATOM 9749 C CA . VAL B 1 611 ? -28.219 -36.969 -3.754 1 98.62 611 VAL B CA 1
ATOM 9750 C C . VAL B 1 611 ? -28.094 -35.594 -3.092 1 98.62 611 VAL B C 1
ATOM 9752 O O . VAL B 1 611 ? -27.344 -35.438 -2.119 1 98.62 611 VAL B O 1
ATOM 9755 N N . ASN B 1 612 ? -28.703 -34.531 -3.689 1 98.69 612 ASN B N 1
ATOM 9756 C CA . ASN B 1 612 ? -28.844 -33.25 -3.014 1 98.69 612 ASN B CA 1
ATOM 9757 C C . ASN B 1 612 ? -29.922 -33.312 -1.938 1 98.69 612 ASN B C 1
ATOM 9759 O O . ASN B 1 612 ? -31.109 -33.375 -2.252 1 98.69 612 ASN B O 1
ATOM 9763 N N . THR B 1 613 ? -29.516 -33.188 -0.742 1 98.38 613 THR B N 1
ATOM 9764 C CA . THR B 1 613 ? -30.438 -33.375 0.37 1 98.38 613 THR B CA 1
ATOM 9765 C C . THR B 1 613 ? -30.969 -32.031 0.881 1 98.38 613 THR B C 1
ATOM 9767 O O . THR B 1 613 ? -31.75 -32 1.825 1 98.38 613 THR B O 1
ATOM 9770 N N . GLY B 1 614 ? -30.5 -31.016 0.256 1 97.75 614 GLY B N 1
ATOM 9771 C CA . GLY B 1 614 ? -30.906 -29.688 0.711 1 97.75 614 GLY B CA 1
ATOM 9772 C C . GLY B 1 614 ? -32.031 -29.094 -0.131 1 97.75 614 GLY B C 1
ATOM 9773 O O . GLY B 1 614 ? -32.719 -29.812 -0.867 1 97.75 614 GLY B O 1
ATOM 9774 N N . ASP B 1 615 ? -32.312 -27.766 -0.002 1 96.81 615 ASP B N 1
ATOM 9775 C CA . ASP B 1 615 ? -33.469 -27.094 -0.587 1 96.81 615 ASP B CA 1
ATOM 9776 C C . ASP B 1 615 ? -33.031 -26.125 -1.692 1 96.81 615 ASP B C 1
ATOM 9778 O O . ASP B 1 615 ? -33.844 -25.312 -2.141 1 96.81 615 ASP B O 1
ATOM 9782 N N . ARG B 1 616 ? -31.75 -26.203 -2.043 1 97.25 616 ARG B N 1
ATOM 9783 C CA . ARG B 1 616 ? -31.25 -25.359 -3.125 1 97.25 616 ARG B CA 1
ATOM 9784 C C . ARG B 1 616 ? -30.406 -26.156 -4.105 1 97.25 616 ARG B C 1
ATOM 9786 O O . ARG B 1 616 ? -29.844 -27.203 -3.744 1 97.25 616 ARG B O 1
ATOM 9793 N N . ALA B 1 617 ? -30.422 -25.688 -5.352 1 98.12 617 ALA B N 1
ATOM 9794 C CA . ALA B 1 617 ? -29.531 -26.297 -6.344 1 98.12 617 ALA B CA 1
ATOM 9795 C C . ALA B 1 617 ? -28.078 -26.078 -5.977 1 98.12 617 ALA B C 1
ATOM 9797 O O . ALA B 1 617 ? -27.719 -25.078 -5.363 1 98.12 617 ALA B O 1
ATOM 9798 N N . GLY B 1 618 ? -27.266 -27.062 -6.273 1 98.25 618 GLY B N 1
ATOM 9799 C CA . GLY B 1 618 ? -25.844 -26.938 -5.992 1 98.25 618 GLY B CA 1
ATOM 9800 C C . GLY B 1 618 ? -25 -28 -6.699 1 98.25 618 GLY B C 1
ATOM 9801 O O . GLY B 1 618 ? -25.547 -28.906 -7.324 1 98.25 618 GLY B O 1
ATOM 9802 N N . ALA B 1 619 ? -23.75 -27.766 -6.625 1 98.56 619 ALA B N 1
ATOM 9803 C CA . ALA B 1 619 ? -22.797 -28.703 -7.195 1 98.56 619 ALA B CA 1
ATOM 9804 C C . ALA B 1 619 ? -21.984 -29.406 -6.102 1 98.56 619 ALA B C 1
ATOM 9806 O O . ALA B 1 619 ? -21.656 -28.797 -5.082 1 98.56 619 ALA B O 1
ATOM 9807 N N . ASP B 1 620 ? -21.719 -30.688 -6.328 1 98.06 620 ASP B N 1
ATOM 9808 C CA . ASP B 1 620 ? -20.875 -31.484 -5.457 1 98.06 620 ASP B CA 1
ATOM 9809 C C . ASP B 1 620 ? -19.75 -32.156 -6.254 1 98.06 620 ASP B C 1
ATOM 9811 O O . ASP B 1 620 ? -19.812 -32.219 -7.484 1 98.06 620 ASP B O 1
ATOM 9815 N N . VAL B 1 621 ? -18.672 -32.5 -5.543 1 98.62 621 VAL B N 1
ATOM 9816 C CA . VAL B 1 621 ? -17.547 -33.219 -6.137 1 98.62 621 VAL B CA 1
ATOM 9817 C C . VAL B 1 621 ? -17.203 -34.438 -5.285 1 98.62 621 VAL B C 1
ATOM 9819 O O . VAL B 1 621 ? -16.25 -34.406 -4.492 1 98.62 621 VAL B O 1
ATOM 9822 N N . PRO B 1 622 ? -17.938 -35.562 -5.477 1 98.56 622 PRO B N 1
ATOM 9823 C CA . PRO B 1 622 ? -17.469 -36.781 -4.805 1 98.56 622 PRO B CA 1
ATOM 9824 C C . PRO B 1 622 ? -16.062 -37.188 -5.23 1 98.56 622 PRO B C 1
ATOM 9826 O O . PRO B 1 622 ? -15.734 -37.125 -6.414 1 98.56 622 PRO B O 1
ATOM 9829 N N . GLN B 1 623 ? -15.273 -37.594 -4.242 1 98.81 623 GLN B N 1
ATOM 9830 C CA . GLN B 1 623 ? -13.875 -37.938 -4.453 1 98.81 623 GLN B CA 1
ATOM 9831 C C . GLN B 1 623 ? -13.609 -39.375 -4.016 1 98.81 623 GLN B C 1
ATOM 9833 O O . GLN B 1 623 ? -13.93 -39.75 -2.885 1 98.81 623 GLN B O 1
ATOM 9838 N N . LEU B 1 624 ? -13.062 -40.188 -4.891 1 98.81 624 LEU B N 1
ATOM 9839 C CA . LEU B 1 624 ? -12.68 -41.562 -4.578 1 98.81 624 LEU B CA 1
ATOM 9840 C C . LEU B 1 624 ? -11.203 -41.625 -4.199 1 98.81 624 LEU B C 1
ATOM 9842 O O . LEU B 1 624 ? -10.344 -41.156 -4.938 1 98.81 624 LEU B O 1
ATOM 9846 N N . TYR B 1 625 ? -10.945 -42.281 -3.064 1 98.69 625 TYR B N 1
ATOM 9847 C CA . TYR B 1 625 ? -9.578 -42.406 -2.57 1 98.69 625 TYR B CA 1
ATOM 9848 C C . TYR B 1 625 ? -9.18 -43.844 -2.348 1 98.69 625 TYR B C 1
ATOM 9850 O O . TYR B 1 625 ? -10 -44.656 -1.905 1 98.69 625 TYR B O 1
ATOM 9858 N N . LEU B 1 626 ? -7.91 -44.188 -2.688 1 98.25 626 LEU B N 1
ATOM 9859 C CA . LEU B 1 626 ? -7.25 -45.344 -2.061 1 98.25 626 LEU B CA 1
ATOM 9860 C C . LEU B 1 626 ? -6.848 -45 -0.626 1 98.25 626 LEU B C 1
ATOM 9862 O O . LEU B 1 626 ? -6.18 -44 -0.38 1 98.25 626 LEU B O 1
ATOM 9866 N N . THR B 1 627 ? -7.258 -45.812 0.301 1 97.19 627 THR B N 1
ATOM 9867 C CA . THR B 1 627 ? -6.922 -45.5 1.681 1 97.19 627 THR B CA 1
ATOM 9868 C C . THR B 1 627 ? -5.957 -46.531 2.262 1 97.19 627 THR B C 1
ATOM 9870 O O . THR B 1 627 ? -5.332 -46.281 3.295 1 97.19 627 THR B O 1
ATOM 9873 N N . ALA B 1 628 ? -5.859 -47.656 1.568 1 96.12 628 ALA B N 1
ATOM 9874 C CA . ALA B 1 628 ? -4.879 -48.656 1.988 1 96.12 628 ALA B CA 1
ATOM 9875 C C . ALA B 1 628 ? -4.602 -49.656 0.87 1 96.12 628 ALA B C 1
ATOM 9877 O O . ALA B 1 628 ? -5.48 -49.938 0.056 1 96.12 628 ALA B O 1
ATOM 9878 N N . ALA B 1 629 ? -3.391 -50.062 0.758 1 94.81 629 ALA B N 1
ATOM 9879 C CA . ALA B 1 629 ? -2.943 -51.188 -0.033 1 94.81 629 ALA B CA 1
ATOM 9880 C C . ALA B 1 629 ? -2.406 -52.312 0.865 1 94.81 629 ALA B C 1
ATOM 9882 O O . ALA B 1 629 ? -2.225 -52.125 2.068 1 94.81 629 ALA B O 1
ATOM 9883 N N . PRO B 1 630 ? -2.252 -53.469 0.318 1 92.69 630 PRO B N 1
ATOM 9884 C CA . PRO B 1 630 ? -1.801 -54.562 1.203 1 92.69 630 PRO B CA 1
ATOM 9885 C C . PRO B 1 630 ? -0.544 -54.188 1.987 1 92.69 630 PRO B C 1
ATOM 9887 O O . PRO B 1 630 ? 0.511 -53.938 1.395 1 92.69 630 PRO B O 1
ATOM 9890 N N . GLY B 1 631 ? -0.69 -54.125 3.287 1 87.12 631 GLY B N 1
ATOM 9891 C CA . GLY B 1 631 ? 0.436 -53.938 4.188 1 87.12 631 GLY B CA 1
ATOM 9892 C C . GLY B 1 631 ? 0.839 -52.469 4.352 1 87.12 631 GLY B C 1
ATOM 9893 O O . GLY B 1 631 ? 1.876 -52.188 4.949 1 87.12 631 GLY B O 1
ATOM 9894 N N . GLU B 1 632 ? 0.078 -51.625 3.771 1 89.81 632 GLU B N 1
ATOM 9895 C CA . GLU B 1 632 ? 0.522 -50.219 3.877 1 89.81 632 GLU B CA 1
ATOM 9896 C C . GLU B 1 632 ? -0.655 -49.25 3.779 1 89.81 632 GLU B C 1
ATOM 9898 O O . GLU B 1 632 ? -1.543 -49.438 2.943 1 89.81 632 GLU B O 1
ATOM 9903 N N . ARG B 1 633 ? -0.636 -48.344 4.703 1 89.5 633 ARG B N 1
ATOM 9904 C CA . ARG B 1 633 ? -1.546 -47.188 4.547 1 89.5 633 ARG B CA 1
ATOM 9905 C C . ARG B 1 633 ? -1.095 -46.281 3.414 1 89.5 633 ARG B C 1
ATOM 9907 O O . ARG B 1 633 ? 0.09 -45.969 3.303 1 89.5 633 ARG B O 1
ATOM 9914 N N . ARG B 1 634 ? -2.025 -45.938 2.508 1 92.12 634 ARG B N 1
ATOM 9915 C CA . ARG B 1 634 ? -1.733 -45.094 1.348 1 92.12 634 ARG B CA 1
ATOM 9916 C C . ARG B 1 634 ? -2.932 -44.219 0.982 1 92.12 634 ARG B C 1
ATOM 9918 O O . ARG B 1 634 ? -4.051 -44.719 0.849 1 92.12 634 ARG B O 1
ATOM 9925 N N . SER B 1 635 ? -2.707 -42.969 0.924 1 95.81 635 SER B N 1
ATOM 9926 C CA . SER B 1 635 ? -3.773 -42.062 0.518 1 95.81 635 SER B CA 1
ATOM 9927 C C . SER B 1 635 ? -3.535 -41.5 -0.889 1 95.81 635 SER B C 1
ATOM 9929 O O . SER B 1 635 ? -2.543 -40.812 -1.136 1 95.81 635 SER B O 1
ATOM 9931 N N . ARG B 1 636 ? -4.367 -41.844 -1.869 1 98.19 636 ARG B N 1
ATOM 9932 C CA . ARG B 1 636 ? -4.27 -41.406 -3.252 1 98.19 636 ARG B CA 1
ATOM 9933 C C . ARG B 1 636 ? -5.652 -41.094 -3.83 1 98.19 636 ARG B C 1
ATOM 9935 O O . ARG B 1 636 ? -6.574 -41.906 -3.688 1 98.19 636 ARG B O 1
ATOM 9942 N N . LEU B 1 637 ? -5.844 -39.906 -4.379 1 98.88 637 LEU B N 1
ATOM 9943 C CA . LEU B 1 637 ? -7.047 -39.656 -5.156 1 98.88 637 LEU B CA 1
ATOM 9944 C C . LEU B 1 637 ? -7.113 -40.531 -6.387 1 98.88 637 LEU B C 1
ATOM 9946 O O . LEU B 1 637 ? -6.191 -40.562 -7.207 1 98.88 637 LEU B O 1
ATOM 9950 N N . LEU B 1 638 ? -8.188 -41.312 -6.52 1 98.75 638 LEU B N 1
ATOM 9951 C CA . LEU B 1 638 ? -8.336 -42.25 -7.621 1 98.75 638 LEU B CA 1
ATOM 9952 C C . LEU B 1 638 ? -9.227 -41.688 -8.719 1 98.75 638 LEU B C 1
ATOM 9954 O O . LEU B 1 638 ? -9.172 -42.125 -9.867 1 98.75 638 LEU B O 1
ATOM 9958 N N . GLY B 1 639 ? -10.078 -40.812 -8.32 1 98.69 639 GLY B N 1
ATOM 9959 C CA . GLY B 1 639 ? -11.008 -40.188 -9.266 1 98.69 639 GLY B CA 1
ATOM 9960 C C . GLY B 1 639 ? -11.953 -39.188 -8.617 1 98.69 639 GLY B C 1
ATOM 9961 O O . GLY B 1 639 ? -12.078 -39.156 -7.387 1 98.69 639 GLY B O 1
ATOM 9962 N N . PHE B 1 640 ? -12.633 -38.438 -9.422 1 98.81 640 PHE B N 1
ATOM 9963 C CA . PHE B 1 640 ? -13.633 -37.438 -9.008 1 98.81 640 PHE B CA 1
ATOM 9964 C C . PHE B 1 640 ? -14.57 -37.125 -10.156 1 98.81 640 PHE B C 1
ATOM 9966 O O . PHE B 1 640 ? -14.25 -37.344 -11.32 1 98.81 640 PHE B O 1
ATOM 9973 N N . GLU B 1 641 ? -15.703 -36.594 -9.797 1 98.25 641 GLU B N 1
ATOM 9974 C CA . GLU B 1 641 ? -16.656 -36.125 -10.781 1 98.25 641 GLU B CA 1
ATOM 9975 C C . GLU B 1 641 ? -17.531 -35 -10.211 1 98.25 641 GLU B C 1
ATOM 9977 O O . GLU B 1 641 ? -18.141 -35.156 -9.156 1 98.25 641 GLU B O 1
ATOM 9982 N N . ARG B 1 642 ? -17.516 -33.875 -10.867 1 98.31 642 ARG B N 1
ATOM 9983 C CA . ARG B 1 642 ? -18.406 -32.812 -10.492 1 98.31 642 ARG B CA 1
ATOM 9984 C C . ARG B 1 642 ? -19.828 -33.062 -10.961 1 98.31 642 ARG B C 1
ATOM 9986 O O . ARG B 1 642 ? -20.047 -33.406 -12.125 1 98.31 642 ARG B O 1
ATOM 9993 N N . VAL B 1 643 ? -20.828 -32.906 -10.055 1 98.19 643 VAL B N 1
ATOM 9994 C CA . VAL B 1 643 ? -22.234 -33.125 -10.398 1 98.19 643 VAL B CA 1
ATOM 9995 C C . VAL B 1 643 ? -23.062 -31.938 -9.938 1 98.19 643 VAL B C 1
ATOM 9997 O O . VAL B 1 643 ? -22.812 -31.375 -8.867 1 98.19 643 VAL B O 1
ATOM 10000 N N . GLU B 1 644 ? -23.922 -31.484 -10.727 1 98.25 644 GLU B N 1
ATOM 10001 C CA . GLU B 1 644 ? -24.891 -30.438 -10.383 1 98.25 644 GLU B CA 1
ATOM 10002 C C . GLU B 1 644 ? -26.297 -31.031 -10.211 1 98.25 644 GLU B C 1
ATOM 10004 O O . GLU B 1 644 ? -26.812 -31.703 -11.102 1 98.25 644 GLU B O 1
ATOM 10009 N N . LEU B 1 645 ? -26.859 -30.734 -9.008 1 98.62 645 LEU B N 1
ATOM 10010 C CA . LEU B 1 645 ? -28.125 -31.406 -8.68 1 98.62 645 LEU B CA 1
ATOM 10011 C C . LEU B 1 645 ? -29.141 -30.406 -8.125 1 98.62 645 LEU B C 1
ATOM 10013 O O . LEU B 1 645 ? -28.781 -29.547 -7.309 1 98.62 645 LEU B O 1
ATOM 10017 N N . GLU B 1 646 ? -30.344 -30.516 -8.641 1 98.5 646 GLU B N 1
ATOM 10018 C CA . GLU B 1 646 ? -31.484 -29.828 -8.023 1 98.5 646 GLU B CA 1
ATOM 10019 C C . GLU B 1 646 ? -31.828 -30.438 -6.668 1 98.5 646 GLU B C 1
ATOM 10021 O O . GLU B 1 646 ? -31.406 -31.562 -6.359 1 98.5 646 GLU B O 1
ATOM 10026 N N . PRO B 1 647 ? -32.594 -29.672 -5.914 1 98.25 647 PRO B N 1
ATOM 10027 C CA . PRO B 1 647 ? -33.031 -30.25 -4.637 1 98.25 647 PRO B CA 1
ATOM 10028 C C . PRO B 1 647 ? -33.719 -31.609 -4.797 1 98.25 647 PRO B C 1
ATOM 10030 O O . PRO B 1 647 ? -34.625 -31.734 -5.613 1 98.25 647 PRO B O 1
ATOM 10033 N N . GLY B 1 648 ? -33.219 -32.531 -4.121 1 98.06 648 GLY B N 1
ATOM 10034 C CA . GLY B 1 648 ? -33.844 -33.844 -4.121 1 98.06 648 GLY B CA 1
ATOM 10035 C C . GLY B 1 648 ? -33.375 -34.719 -5.281 1 98.06 648 GLY B C 1
ATOM 10036 O O . GLY B 1 648 ? -33.594 -35.938 -5.281 1 98.06 648 GLY B O 1
ATOM 10037 N N . ALA B 1 649 ? -32.719 -34.156 -6.203 1 98.62 649 ALA B N 1
ATOM 10038 C CA . ALA B 1 649 ? -32.25 -34.906 -7.367 1 98.62 649 ALA B CA 1
ATOM 10039 C C . ALA B 1 649 ? -31.062 -35.812 -7.012 1 98.62 649 ALA B C 1
ATOM 10041 O O . ALA B 1 649 ? -30.312 -35.5 -6.09 1 98.62 649 ALA B O 1
ATOM 10042 N N . ALA B 1 650 ? -30.969 -36.906 -7.691 1 98.38 650 ALA B N 1
ATOM 10043 C CA . ALA B 1 650 ? -29.891 -37.875 -7.5 1 98.38 650 ALA B CA 1
ATOM 10044 C C . ALA B 1 650 ? -29.234 -38.219 -8.828 1 98.38 650 ALA B C 1
ATOM 10046 O O . ALA B 1 650 ? -29.859 -38.125 -9.891 1 98.38 650 ALA B O 1
ATOM 10047 N N . CYS B 1 651 ? -28.016 -38.656 -8.781 1 97.88 651 CYS B N 1
ATOM 10048 C CA . CYS B 1 651 ? -27.344 -39.188 -9.961 1 97.88 651 CYS B CA 1
ATOM 10049 C C . CYS B 1 651 ? -26.359 -40.312 -9.57 1 97.88 651 CYS B C 1
ATOM 10051 O O . CYS B 1 651 ? -25.859 -40.312 -8.445 1 97.88 651 CYS B O 1
ATOM 10053 N N . ARG B 1 652 ? -26.203 -41.219 -10.398 1 98.19 652 ARG B N 1
ATOM 10054 C CA . ARG B 1 652 ? -25.219 -42.281 -10.219 1 98.19 652 ARG B CA 1
ATOM 10055 C C . ARG B 1 652 ? -23.875 -41.906 -10.828 1 98.19 652 ARG B C 1
ATOM 10057 O O . ARG B 1 652 ? -23.812 -41.469 -11.984 1 98.19 652 ARG B O 1
ATOM 10064 N N . VAL B 1 653 ? -22.812 -42 -10.094 1 98.38 653 VAL B N 1
ATOM 10065 C CA . VAL B 1 653 ? -21.453 -41.688 -10.531 1 98.38 653 VAL B CA 1
ATOM 10066 C C . VAL B 1 653 ? -20.625 -42.969 -10.617 1 98.38 653 VAL B C 1
ATOM 10068 O O . VAL B 1 653 ? -20.734 -43.844 -9.75 1 98.38 653 VAL B O 1
ATOM 10071 N N . THR B 1 654 ? -19.891 -43.094 -11.672 1 98.62 654 THR B N 1
ATOM 10072 C CA . THR B 1 654 ? -18.953 -44.219 -11.82 1 98.62 654 THR B CA 1
ATOM 10073 C C . THR B 1 654 ? -17.547 -43.688 -12.117 1 98.62 654 THR B C 1
ATOM 10075 O O . THR B 1 654 ? -17.344 -42.906 -13.047 1 98.62 654 THR B O 1
ATOM 10078 N N . LEU B 1 655 ? -16.609 -44.125 -11.32 1 98.44 655 LEU B N 1
ATOM 10079 C CA . LEU B 1 655 ? -15.203 -43.719 -11.453 1 98.44 655 LEU B CA 1
ATOM 10080 C C . LEU B 1 655 ? -14.312 -44.938 -11.633 1 98.44 655 LEU B C 1
ATOM 10082 O O . LEU B 1 655 ? -14.492 -45.969 -10.961 1 98.44 655 LEU B O 1
ATOM 10086 N N . THR B 1 656 ? -13.422 -44.875 -12.562 1 98.31 656 THR B N 1
ATOM 10087 C CA . THR B 1 656 ? -12.43 -45.938 -12.789 1 98.31 656 THR B CA 1
ATOM 10088 C C . THR B 1 656 ? -11.016 -45.375 -12.57 1 98.31 656 THR B C 1
ATOM 10090 O O . THR B 1 656 ? -10.641 -44.375 -13.164 1 98.31 656 THR B O 1
ATOM 10093 N N . ALA B 1 657 ? -10.242 -46.125 -11.836 1 98.31 657 ALA B N 1
ATOM 10094 C CA . ALA B 1 657 ? -8.922 -45.625 -11.438 1 98.31 657 ALA B CA 1
ATOM 10095 C C . ALA B 1 657 ? -7.883 -45.906 -12.523 1 98.31 657 ALA B C 1
ATOM 10097 O O . ALA B 1 657 ? -7.895 -46.969 -13.141 1 98.31 657 ALA B O 1
ATOM 10098 N N . ASP B 1 658 ? -7.051 -44.906 -12.812 1 97.75 658 ASP B N 1
ATOM 10099 C CA . ASP B 1 658 ? -5.797 -45.219 -13.5 1 97.75 658 ASP B CA 1
ATOM 10100 C C . ASP B 1 658 ? -4.938 -46.188 -12.688 1 97.75 658 ASP B C 1
ATOM 10102 O O . ASP B 1 658 ? -4.609 -45.906 -11.531 1 97.75 658 ASP B O 1
ATOM 10106 N N . PRO B 1 659 ? -4.531 -47.281 -13.242 1 97.38 659 PRO B N 1
ATOM 10107 C CA . PRO B 1 659 ? -3.814 -48.312 -12.469 1 97.38 659 PRO B CA 1
ATOM 10108 C C . PRO B 1 659 ? -2.555 -47.75 -11.797 1 97.38 659 PRO B C 1
ATOM 10110 O O . PRO B 1 659 ? -2.143 -48.25 -10.75 1 97.38 659 PRO B O 1
ATOM 10113 N N . ARG B 1 660 ? -1.875 -46.781 -12.336 1 98 660 ARG B N 1
ATOM 10114 C CA . ARG B 1 660 ? -0.656 -46.25 -11.758 1 98 660 ARG B CA 1
ATOM 10115 C C . ARG B 1 660 ? -0.932 -45.625 -10.391 1 98 660 ARG B C 1
ATOM 10117 O O . ARG B 1 660 ? -0.032 -45.531 -9.555 1 98 660 ARG B O 1
ATOM 10124 N N . LEU B 1 661 ? -2.17 -45.188 -10.172 1 97.94 661 LEU B N 1
ATOM 10125 C CA . LEU B 1 661 ? -2.551 -44.594 -8.898 1 97.94 661 LEU B CA 1
ATOM 10126 C C . LEU B 1 661 ? -2.697 -45.656 -7.816 1 97.94 661 LEU B C 1
ATOM 10128 O O . LEU B 1 661 ? -2.707 -45.344 -6.625 1 97.94 661 LEU B O 1
ATOM 10132 N N . LEU B 1 662 ? -2.801 -46.906 -8.195 1 97.19 662 LEU B N 1
ATOM 10133 C CA . LEU B 1 662 ? -2.902 -48.031 -7.289 1 97.19 662 LEU B CA 1
ATOM 10134 C C . LEU B 1 662 ? -1.538 -48.688 -7.07 1 97.19 662 LEU B C 1
ATOM 10136 O O . LEU B 1 662 ? -1.361 -49.469 -6.141 1 97.19 662 LEU B O 1
ATOM 10140 N N . ALA B 1 663 ? -0.567 -48.312 -7.898 1 96.88 663 ALA B N 1
ATOM 10141 C CA . ALA B 1 663 ? 0.695 -49.031 -8 1 96.88 663 ALA B CA 1
ATOM 10142 C C . ALA B 1 663 ? 1.812 -48.312 -7.262 1 96.88 663 ALA B C 1
ATOM 10144 O O . ALA B 1 663 ? 1.65 -47.156 -6.879 1 96.88 663 ALA B O 1
ATOM 10145 N N . ARG B 1 664 ? 2.846 -49.031 -6.992 1 96.38 664 ARG B N 1
ATOM 10146 C CA . ARG B 1 664 ? 4.164 -48.469 -6.699 1 96.38 664 ARG B CA 1
ATOM 10147 C C . ARG B 1 664 ? 5.086 -48.562 -7.906 1 96.38 664 ARG B C 1
ATOM 10149 O O . ARG B 1 664 ? 4.934 -49.469 -8.734 1 96.38 664 ARG B O 1
ATOM 10156 N N . TYR B 1 665 ? 5.941 -47.625 -8.008 1 97.31 665 TYR B N 1
ATOM 10157 C CA . TYR B 1 665 ? 6.938 -47.719 -9.07 1 97.31 665 TYR B CA 1
ATOM 10158 C C . TYR B 1 665 ? 8.18 -48.469 -8.594 1 97.31 665 TYR B C 1
ATOM 10160 O O . TYR B 1 665 ? 8.789 -48.094 -7.59 1 97.31 665 TYR B O 1
ATOM 10168 N N . ASP B 1 666 ? 8.555 -49.469 -9.281 1 95.31 666 ASP B N 1
ATOM 10169 C CA . ASP B 1 666 ? 9.773 -50.219 -9.016 1 95.31 666 ASP B CA 1
ATOM 10170 C C . ASP B 1 666 ? 10.938 -49.688 -9.844 1 95.31 666 ASP B C 1
ATOM 10172 O O . ASP B 1 666 ? 11.109 -50.062 -11.008 1 95.31 666 ASP B O 1
ATOM 10176 N N . GLY B 1 667 ? 11.758 -49 -9.219 1 92.31 667 GLY B N 1
ATOM 10177 C CA . GLY B 1 667 ? 12.859 -48.312 -9.898 1 92.31 667 GLY B CA 1
ATOM 10178 C C . GLY B 1 667 ? 13.852 -49.312 -10.508 1 92.31 667 GLY B C 1
ATOM 10179 O O . GLY B 1 667 ? 14.445 -49.031 -11.555 1 92.31 667 GLY B O 1
ATOM 10180 N N . ASP B 1 668 ? 14.086 -50.375 -9.891 1 91.62 668 ASP B N 1
ATOM 10181 C CA . ASP B 1 668 ? 15.023 -51.375 -10.391 1 91.62 668 ASP B CA 1
ATOM 10182 C C . ASP B 1 668 ? 14.484 -52.062 -11.648 1 91.62 668 ASP B C 1
ATOM 10184 O O . ASP B 1 668 ? 15.219 -52.25 -12.617 1 91.62 668 ASP B O 1
ATOM 10188 N N . ALA B 1 669 ? 13.234 -52.281 -11.602 1 93.06 669 ALA B N 1
ATOM 10189 C CA . ALA B 1 669 ? 12.609 -52.938 -12.742 1 93.06 669 ALA B CA 1
ATOM 10190 C C . ALA B 1 669 ? 12.195 -51.938 -13.812 1 93.06 669 ALA B C 1
ATOM 10192 O O . ALA B 1 669 ? 11.906 -52.312 -14.945 1 93.06 669 ALA B O 1
ATOM 10193 N N . GLY B 1 670 ? 12.07 -50.75 -13.391 1 93.88 670 GLY B N 1
ATOM 10194 C CA . GLY B 1 670 ? 11.625 -49.719 -14.312 1 93.88 670 GLY B CA 1
ATOM 10195 C C . GLY B 1 670 ? 10.18 -49.875 -14.742 1 93.88 670 GLY B C 1
ATOM 10196 O O . GLY B 1 670 ? 9.844 -49.656 -15.914 1 93.88 670 GLY B O 1
ATOM 10197 N N . SER B 1 671 ? 9.336 -50.281 -13.82 1 96.19 671 SER B N 1
ATOM 10198 C CA . SER B 1 671 ? 7.938 -50.562 -14.148 1 96.19 671 SER B CA 1
ATOM 10199 C C . SER B 1 671 ? 7.027 -50.281 -12.953 1 96.19 671 SER B C 1
ATOM 10201 O O . SER B 1 671 ? 7.504 -50.156 -11.82 1 96.19 671 SER B O 1
ATOM 10203 N N . TRP B 1 672 ? 5.754 -50.156 -13.227 1 97.38 672 TRP B N 1
ATOM 10204 C CA . TRP B 1 672 ? 4.727 -50.062 -12.195 1 97.38 672 TRP B CA 1
ATOM 10205 C C . TRP B 1 672 ? 4.305 -51.438 -11.688 1 97.38 672 TRP B C 1
ATOM 10207 O O . TRP B 1 672 ? 4.219 -52.375 -12.461 1 97.38 672 TRP B O 1
ATOM 10217 N N . ARG B 1 673 ? 4.047 -51.5 -10.383 1 96.38 673 ARG B N 1
ATOM 10218 C CA . ARG B 1 673 ? 3.645 -52.781 -9.805 1 96.38 673 ARG B CA 1
ATOM 10219 C C . ARG B 1 673 ? 2.436 -52.594 -8.891 1 96.38 673 ARG B C 1
ATOM 10221 O O . ARG B 1 673 ? 2.471 -51.812 -7.949 1 96.38 673 ARG B O 1
ATOM 10228 N N . ILE B 1 674 ? 1.338 -53.312 -9.109 1 96.44 674 ILE B N 1
ATOM 10229 C CA . ILE B 1 674 ? 0.203 -53.438 -8.195 1 96.44 674 ILE B CA 1
ATOM 10230 C C . ILE B 1 674 ? 0.331 -54.719 -7.391 1 96.44 674 ILE B C 1
ATOM 10232 O O . ILE B 1 674 ? 0.494 -55.812 -7.957 1 96.44 674 ILE B O 1
ATOM 10236 N N . SER B 1 675 ? 0.306 -54.625 -6.105 1 95.12 675 SER B N 1
ATOM 10237 C CA . SER B 1 675 ? 0.325 -55.812 -5.242 1 95.12 675 SER B CA 1
ATOM 10238 C C . SER B 1 675 ? -1.02 -56.531 -5.262 1 95.12 675 SER B C 1
ATOM 10240 O O . SER B 1 675 ? -2.072 -55.875 -5.223 1 95.12 675 SER B O 1
ATOM 10242 N N . PRO B 1 676 ? -0.902 -57.844 -5.336 1 96.12 676 PRO B N 1
ATOM 10243 C CA . PRO B 1 676 ? -2.176 -58.562 -5.207 1 96.12 676 PRO B CA 1
ATOM 10244 C C . PRO B 1 676 ? -2.75 -58.469 -3.795 1 96.12 676 PRO B C 1
ATOM 10246 O O . PRO B 1 676 ? -1.997 -58.406 -2.82 1 96.12 676 PRO B O 1
ATOM 10249 N N . GLY B 1 677 ? -4.035 -58.469 -3.734 1 96.25 677 GLY B N 1
ATOM 10250 C CA . GLY B 1 677 ? -4.672 -58.5 -2.426 1 96.25 677 GLY B CA 1
ATOM 10251 C C . GLY B 1 677 ? -5.711 -57.438 -2.234 1 96.25 677 GLY B C 1
ATOM 10252 O O . GLY B 1 677 ? -6.176 -56.812 -3.207 1 96.25 677 GLY B O 1
ATOM 10253 N N . GLY B 1 678 ? -6.094 -57.281 -1.015 1 96.75 678 GLY B N 1
ATOM 10254 C CA . GLY B 1 678 ? -7.156 -56.375 -0.67 1 96.75 678 GLY B CA 1
ATOM 10255 C C . GLY B 1 678 ? -6.688 -54.906 -0.605 1 96.75 678 GLY B C 1
ATOM 10256 O O . GLY B 1 678 ? -5.648 -54.625 -0.011 1 96.75 678 GLY B O 1
ATOM 10257 N N . HIS B 1 679 ? -7.383 -54.031 -1.329 1 97.62 679 HIS B N 1
ATOM 10258 C CA . HIS B 1 679 ? -7.199 -52.562 -1.295 1 97.62 679 HIS B CA 1
ATOM 10259 C C . HIS B 1 679 ? -8.422 -51.875 -0.719 1 97.62 679 HIS B C 1
ATOM 10261 O O . HIS B 1 679 ? -9.562 -52.281 -1.005 1 97.62 679 HIS B O 1
ATOM 10267 N N . ALA B 1 680 ? -8.203 -50.969 0.198 1 98.06 680 ALA B N 1
ATOM 10268 C CA . ALA B 1 680 ? -9.305 -50.188 0.773 1 98.06 680 ALA B CA 1
ATOM 10269 C C . ALA B 1 680 ? -9.523 -48.906 -0.001 1 98.06 680 ALA B C 1
ATOM 10271 O O . ALA B 1 680 ? -8.562 -48.219 -0.36 1 98.06 680 ALA B O 1
ATOM 10272 N N . VAL B 1 681 ? -10.766 -48.594 -0.344 1 98.38 681 VAL B N 1
ATOM 10273 C CA . VAL B 1 681 ? -11.133 -47.375 -1.038 1 98.38 681 VAL B CA 1
ATOM 10274 C C . VAL B 1 681 ? -12.25 -46.656 -0.277 1 98.38 681 VAL B C 1
ATOM 10276 O O . VAL B 1 681 ? -12.961 -47.281 0.521 1 98.38 681 VAL B O 1
ATOM 10279 N N . ALA B 1 682 ? -12.344 -45.406 -0.441 1 98.44 682 ALA B N 1
ATOM 10280 C CA . ALA B 1 682 ? -13.383 -44.594 0.193 1 98.44 682 ALA B CA 1
ATOM 10281 C C . ALA B 1 682 ? -13.867 -43.469 -0.742 1 98.44 682 ALA B C 1
ATOM 10283 O O . ALA B 1 682 ? -13.07 -42.906 -1.478 1 98.44 682 ALA B O 1
ATOM 10284 N N . VAL B 1 683 ? -15.172 -43.281 -0.756 1 98.56 683 VAL B N 1
ATOM 10285 C CA . VAL B 1 683 ? -15.742 -42.062 -1.348 1 98.56 683 VAL B CA 1
ATOM 10286 C C . VAL B 1 683 ? -15.977 -41.031 -0.264 1 98.56 683 VAL B C 1
ATOM 10288 O O . VAL B 1 683 ? -16.578 -41.312 0.769 1 98.56 683 VAL B O 1
ATOM 10291 N N . GLY B 1 684 ? -15.414 -39.875 -0.441 1 97.25 684 GLY B N 1
ATOM 10292 C CA . GLY B 1 684 ? -15.555 -38.812 0.562 1 97.25 684 GLY B CA 1
ATOM 10293 C C . GLY B 1 684 ? -15.797 -37.438 -0.034 1 97.25 684 GLY B C 1
ATOM 10294 O O . GLY B 1 684 ? -15.773 -37.281 -1.256 1 97.25 684 GLY B O 1
ATOM 10295 N N . VAL B 1 685 ? -16.109 -36.5 0.888 1 96.62 685 VAL B N 1
ATOM 10296 C CA . VAL B 1 685 ? -16.281 -35.094 0.484 1 96.62 685 VAL B CA 1
ATOM 10297 C C . VAL B 1 685 ? -14.938 -34.375 0.482 1 96.62 685 VAL B C 1
ATOM 10299 O O . VAL B 1 685 ? -14.805 -33.281 -0.091 1 96.62 685 VAL B O 1
ATOM 10302 N N . SER B 1 686 ? -13.922 -34.938 1.077 1 98.06 686 SER B N 1
ATOM 10303 C CA . SER B 1 686 ? -12.539 -34.5 1.113 1 98.06 686 SER B CA 1
ATOM 10304 C C . SER B 1 686 ? -11.602 -35.625 1.499 1 98.06 686 SER B C 1
ATOM 10306 O O . SER B 1 686 ? -12.055 -36.719 1.838 1 98.06 686 SER B O 1
ATOM 10308 N N . ALA B 1 687 ? -10.289 -35.312 1.391 1 97.75 687 ALA B N 1
ATOM 10309 C CA . ALA B 1 687 ? -9.297 -36.344 1.748 1 97.75 687 ALA B CA 1
ATOM 10310 C C . ALA B 1 687 ? -9.406 -36.719 3.223 1 97.75 687 ALA B C 1
ATOM 10312 O O . ALA B 1 687 ? -9.023 -37.812 3.619 1 97.75 687 ALA B O 1
ATOM 10313 N N . GLY B 1 688 ? -10.031 -35.875 4.027 1 93.5 688 GLY B N 1
ATOM 10314 C CA . GLY B 1 688 ? -10.109 -36.125 5.461 1 93.5 688 GLY B CA 1
ATOM 10315 C C . GLY B 1 688 ? -11.492 -36.531 5.926 1 93.5 688 GLY B C 1
ATOM 10316 O O . GLY B 1 688 ? -11.711 -36.75 7.121 1 93.5 688 GLY B O 1
ATOM 10317 N N . SER B 1 689 ? -12.445 -36.719 4.977 1 95.31 689 SER B N 1
ATOM 10318 C CA . SER B 1 689 ? -13.82 -36.969 5.375 1 95.31 689 SER B CA 1
ATOM 10319 C C . SER B 1 689 ? -14.453 -38.062 4.523 1 95.31 689 SER B C 1
ATOM 10321 O O . SER B 1 689 ? -15.344 -37.812 3.717 1 95.31 689 SER B O 1
ATOM 10323 N N . PRO B 1 690 ? -14.109 -39.344 4.781 1 96.81 690 PRO B N 1
ATOM 10324 C CA . PRO B 1 690 ? -14.742 -40.469 4.07 1 96.81 690 PRO B CA 1
ATOM 10325 C C . PRO B 1 690 ? -16.203 -40.656 4.453 1 96.81 690 PRO B C 1
ATOM 10327 O O . PRO B 1 690 ? -16.578 -40.469 5.617 1 96.81 690 PRO B O 1
ATOM 10330 N N . ARG B 1 691 ? -17.031 -41 3.498 1 97.69 691 ARG B N 1
ATOM 10331 C CA . ARG B 1 691 ? -18.453 -41.219 3.729 1 97.69 691 ARG B CA 1
ATOM 10332 C C . ARG B 1 691 ? -18.844 -42.688 3.467 1 97.69 691 ARG B C 1
ATOM 10334 O O . ARG B 1 691 ? -19.688 -43.219 4.156 1 97.69 691 ARG B O 1
ATOM 10341 N N . LEU B 1 692 ? -18.328 -43.219 2.367 1 98.56 692 LEU B N 1
ATOM 10342 C CA . LEU B 1 692 ? -18.5 -44.625 2.006 1 98.56 692 LEU B CA 1
ATOM 10343 C C . LEU B 1 692 ? -17.156 -45.344 1.912 1 98.56 692 LEU B C 1
ATOM 10345 O O . LEU B 1 692 ? -16.188 -44.781 1.42 1 98.56 692 LEU B O 1
ATOM 10349 N N . THR B 1 693 ? -17.078 -46.594 2.385 1 98.25 693 THR B N 1
ATOM 10350 C CA . THR B 1 693 ? -15.836 -47.344 2.34 1 98.25 693 THR B CA 1
ATOM 10351 C C . THR B 1 693 ? -16.078 -48.75 1.804 1 98.25 693 THR B C 1
ATOM 10353 O O . THR B 1 693 ? -17.188 -49.281 1.904 1 98.25 693 THR B O 1
ATOM 10356 N N . ALA B 1 694 ? -15.039 -49.312 1.218 1 98.19 694 ALA B N 1
ATOM 10357 C CA . ALA B 1 694 ? -15.07 -50.688 0.714 1 98.19 694 ALA B CA 1
ATOM 10358 C C . ALA B 1 694 ? -13.656 -51.25 0.582 1 98.19 694 ALA B C 1
ATOM 10360 O O . ALA B 1 694 ? -12.68 -50.5 0.565 1 98.19 694 ALA B O 1
ATOM 10361 N N . THR B 1 695 ? -13.586 -52.531 0.599 1 97.56 695 THR B N 1
ATOM 10362 C CA . THR B 1 695 ? -12.367 -53.25 0.242 1 97.56 695 THR B CA 1
ATOM 10363 C C . THR B 1 695 ? -12.547 -54 -1.071 1 97.56 695 THR B C 1
ATOM 10365 O O . THR B 1 695 ? -13.602 -54.594 -1.318 1 97.56 695 THR B O 1
ATOM 10368 N N . VAL B 1 696 ? -11.539 -54.031 -1.85 1 97.56 696 VAL B N 1
ATOM 10369 C CA . VAL B 1 696 ? -11.633 -54.688 -3.154 1 97.56 696 VAL B CA 1
ATOM 10370 C C . VAL B 1 696 ? -10.352 -55.469 -3.434 1 97.56 696 VAL B C 1
ATOM 10372 O O . VAL B 1 696 ? -9.258 -55.031 -3.062 1 97.56 696 VAL B O 1
ATOM 10375 N N . GLU B 1 697 ? -10.508 -56.594 -4.086 1 97.12 697 GLU B N 1
ATOM 10376 C CA . GLU B 1 697 ? -9.359 -57.438 -4.434 1 97.12 697 GLU B CA 1
ATOM 10377 C C . GLU B 1 697 ? -8.805 -57.062 -5.805 1 97.12 697 GLU B C 1
ATOM 10379 O O . GLU B 1 697 ? -9.547 -56.969 -6.781 1 97.12 697 GLU B O 1
ATOM 10384 N N . LEU B 1 698 ? -7.512 -56.844 -5.828 1 97.31 698 LEU B N 1
ATOM 10385 C CA . LEU B 1 698 ? -6.844 -56.562 -7.102 1 97.31 698 LEU B CA 1
ATOM 10386 C C . LEU B 1 698 ? -5.914 -57.719 -7.469 1 97.31 698 LEU B C 1
ATOM 10388 O O . LEU B 1 698 ? -5.336 -58.375 -6.59 1 97.31 698 LEU B O 1
ATOM 10392 N N . THR B 1 699 ? -5.758 -57.906 -8.789 1 95.88 699 THR B N 1
ATOM 10393 C CA . THR B 1 699 ? -4.777 -58.844 -9.297 1 95.88 699 THR B CA 1
ATOM 10394 C C . THR B 1 699 ? -3.395 -58.219 -9.383 1 95.88 699 THR B C 1
ATOM 10396 O O . THR B 1 699 ? -3.252 -57.094 -9.891 1 95.88 699 THR B O 1
ATOM 10399 N N . GLY B 1 700 ? -2.492 -58.906 -8.828 1 94.25 700 GLY B N 1
ATOM 10400 C CA . GLY B 1 700 ? -1.132 -58.406 -8.961 1 94.25 700 GLY B CA 1
ATOM 10401 C C . GLY B 1 700 ? -0.648 -58.375 -10.398 1 94.25 700 GLY B C 1
ATOM 10402 O O . GLY B 1 700 ? -0.945 -59.281 -11.18 1 94.25 700 GLY B O 1
ATOM 10403 N N . ARG B 1 701 ? 0.086 -57.219 -10.727 1 93.75 701 ARG B N 1
ATOM 10404 C CA . ARG B 1 701 ? 0.675 -57.156 -12.062 1 93.75 701 ARG B CA 1
ATOM 10405 C C . ARG B 1 701 ? 1.746 -56.062 -12.133 1 93.75 701 ARG B C 1
ATOM 10407 O O . ARG B 1 701 ? 1.779 -55.156 -11.297 1 93.75 701 ARG B O 1
ATOM 10414 N N . THR B 1 702 ? 2.613 -56.281 -13.086 1 95.69 702 THR B N 1
ATOM 10415 C CA . THR B 1 702 ? 3.639 -55.312 -13.453 1 95.69 702 THR B CA 1
ATOM 10416 C C . THR B 1 702 ? 3.375 -54.75 -14.844 1 95.69 702 THR B C 1
ATOM 10418 O O . THR B 1 702 ? 3.002 -55.469 -15.758 1 95.69 702 THR B O 1
ATOM 10421 N N . PHE B 1 703 ? 3.492 -53.406 -14.977 1 94.69 703 PHE B N 1
ATOM 10422 C CA . PHE B 1 703 ? 3.166 -52.812 -16.266 1 94.69 703 PHE B CA 1
ATOM 10423 C C . PHE B 1 703 ? 3.861 -51.469 -16.406 1 94.69 703 PHE B C 1
ATOM 10425 O O . PHE B 1 703 ? 4.348 -50.875 -15.43 1 94.69 703 PHE B O 1
ATOM 10432 N N . GLY B 1 704 ? 3.957 -51 -17.641 1 86.31 704 GLY B N 1
ATOM 10433 C CA . GLY B 1 704 ? 4.418 -49.656 -17.938 1 86.31 704 GLY B CA 1
ATOM 10434 C C . GLY B 1 704 ? 5.883 -49.438 -17.594 1 86.31 704 GLY B C 1
ATOM 10435 O O . GLY B 1 704 ? 6.523 -50.312 -17 1 86.31 704 GLY B O 1
ATOM 10436 N N . ARG B 1 705 ? 6.316 -48.281 -18.109 1 86.5 705 ARG B N 1
ATOM 10437 C CA . ARG B 1 705 ? 7.676 -47.844 -17.828 1 86.5 705 ARG B CA 1
ATOM 10438 C C . ARG B 1 705 ? 7.668 -46.438 -17.25 1 86.5 705 ARG B C 1
ATOM 10440 O O . ARG B 1 705 ? 6.777 -45.625 -17.531 1 86.5 705 ARG B O 1
#

Nearest PDB structures (foldseek):
  2x40-assembly1_A  TM=8.848E-01  e=4.175E-64  Thermotoga neapolitana DSM 4359
  2x41-assembly1_A  TM=8.837E-01  e=3.165E-64  Thermotoga neapolitana DSM 4359
  2x42-assembly1_A  TM=8.817E-01  e=4.664E-64  Thermotoga neapolitana DSM 4359
  8idz-assembly1_A  TM=8.579E-01  e=3.591E-54  Segatella copri
  8idz-assembly2_B  TM=8.597E-01  e=5.864E-52  Segatella copri